Protein AF-0000000084523257 (afdb_homodimer)

Secondary structure (DSSP, 8-state):
--SPPHHHHHHHHTT----EEETTEE-S-TTTSTTTHHHHHHHHHHHHHHHHSHHHHEEE-TTT--EEEGGG----SHHHHHHHHHHHHHHHHHTTT--TT-HHHHHHHHHHHHHTHHHHHTTT-HHHHHHHHHHHHHHHHTT--EEEE-B---S-TTS-GGGGGGGTSB-EEEEE-SSEEEEEEEEEEEETGGG-SEEEE--SS---TT-GGG-EEEEEETT-TTEEEEE---SSTT--TTT-TTTTT----EEEEEEEEEEEEGGGEEEES-HHHHHHHHHHS-HHHHHHHHHHHHHHHHHHHHHHHHHHHHHHHTGGGSHHHHHHHHHHHHHHHHHHHHHHHHHHT-EESTTSS-EE---HHHHHHHHHHHHHHHHHHHHHHHHHGGGGTS---HHHHTSTTHHHHHHHT-BTTB-HHHHHHHHHHHHHHHTSHHHHHHHHHHHTTTS-HHHHHHHHHHHS--HHHHHHHHTTSSSS-PPP----/--SPPHHHHHHHHTT----EEETTEEES-TTTSTTTHHHHHHHHHHHHHHHHSHHHHEEE-TTT--EEEGGG----SHHHHHHHHHHHHHHHHHTTT--TT-HHHHHHHHHHHHHTHHHHHTTT-HHHHHHHHHHHHHHHHTT--EEEE-B---S-TTS-GGGGGGGTSB-EEEEE-SSEEEEEEEEEEEETGGG-SEEEE--SS---TT-GGG-EEEEEETT-TTEEEEE---SSTT--TTT-TTTTT----EEEEEEEEEEEEGGGEEEES-HHHHHHHHHHS-HHHHHHHHHHHHHHHHHHHHHHHHHHHHHHHTGGGSHHHHHHHHHHHHHHHHHHHHHHHHHHT-EESTTSS-EE---HHHHHHHHHHHHHHHHHHHHHHHHHGGGGTS---HHHHTSTTHHHHHHHT-BTTB-HHHHHHHHHHHHHHHTSHHHHHHHHHHHTTTS-HHHHHHHHHHHS--HHHHHHHHTTSSSS-PPP----

Solvent-accessible surface area (backbone atoms only — not comparable to full-atom values): 48463 Å² total; per-residue (Å²): 111,21,52,51,44,23,67,56,49,51,58,61,56,44,61,61,66,43,47,40,29,45,91,91,34,78,52,72,35,51,62,69,36,64,55,33,21,38,28,42,53,46,55,19,46,55,35,36,46,39,70,74,39,40,86,55,28,32,43,68,36,88,86,77,65,39,41,26,52,31,38,42,52,62,31,64,38,58,65,44,49,50,45,32,49,54,32,49,41,52,57,20,51,76,53,40,31,63,57,84,60,46,55,53,50,51,31,36,40,40,18,29,48,42,67,40,27,69,65,48,25,49,96,82,27,48,65,17,20,50,25,40,40,52,46,42,48,51,36,39,55,56,51,57,34,49,22,46,37,51,40,58,64,82,83,52,86,88,50,57,68,66,59,31,79,79,39,56,45,39,50,27,57,75,49,67,60,99,58,24,38,24,29,33,22,26,34,29,54,20,49,29,47,88,73,29,50,28,40,34,36,47,78,64,66,78,59,61,76,85,49,25,54,54,28,53,22,35,50,46,56,47,46,42,71,44,43,38,32,46,42,57,85,62,57,14,50,93,45,46,58,66,59,21,42,49,29,25,31,51,50,54,54,43,20,36,38,37,34,52,68,22,71,42,46,53,70,38,31,36,42,77,42,44,25,66,54,45,39,44,55,70,73,69,42,58,33,61,36,51,46,44,50,51,51,50,46,20,48,30,32,29,34,35,29,48,38,21,47,43,49,51,55,26,52,36,67,56,50,56,77,40,64,74,49,22,27,51,49,8,51,34,46,31,55,27,38,50,43,49,14,19,53,46,29,13,50,72,50,33,44,63,49,87,78,68,56,36,39,42,50,31,45,66,33,43,51,32,45,52,27,44,43,33,54,50,55,55,48,45,43,50,46,41,49,67,70,50,48,70,59,52,74,72,58,77,48,67,65,44,62,73,36,94,53,26,66,56,43,51,64,72,43,44,44,81,79,38,52,21,67,61,42,39,39,52,35,27,40,50,31,29,61,59,65,32,67,46,18,51,50,48,51,57,45,45,36,46,55,99,40,41,30,66,61,42,20,21,45,49,41,72,72,48,83,53,63,67,23,38,52,61,44,51,32,65,69,42,85,72,63,57,81,84,72,79,79,128,111,22,53,48,45,22,67,57,48,51,58,62,55,44,62,60,67,43,46,41,30,44,93,92,34,77,51,74,35,52,62,69,37,64,56,34,21,35,27,43,52,45,55,20,47,55,35,38,45,37,70,74,38,40,85,56,27,30,43,68,38,89,86,75,66,39,40,25,52,30,39,44,53,63,32,63,39,59,66,43,50,50,45,32,50,54,32,50,42,52,56,20,51,76,53,40,28,63,56,84,60,48,55,54,48,51,31,36,39,39,19,29,48,42,68,40,28,70,64,46,25,47,96,81,25,48,64,18,22,50,25,40,40,51,45,40,51,51,36,37,56,56,48,56,34,50,22,46,35,52,39,58,64,84,85,52,86,88,48,56,67,67,59,31,77,80,38,56,44,39,50,28,56,77,48,66,59,98,57,24,39,25,28,32,23,26,34,28,56,19,48,28,48,88,72,28,50,28,40,32,34,46,78,64,66,78,58,60,77,86,50,25,52,53,28,53,23,36,50,46,56,48,46,40,70,44,42,36,32,45,41,58,86,62,57,14,50,93,46,47,59,65,60,21,42,49,29,25,31,52,50,54,55,43,21,37,39,36,34,52,68,22,71,42,47,53,72,38,32,34,42,78,41,46,26,67,54,46,41,43,53,71,73,69,41,59,34,62,35,54,47,45,49,52,51,48,46,20,48,30,32,30,34,35,27,51,38,21,46,44,50,51,55,26,52,37,70,56,50,55,76,40,64,73,49,22,27,52,49,7,49,35,46,31,55,27,37,50,42,48,13,20,55,47,30,13,49,72,51,33,44,63,49,88,77,69,56,36,40,43,52,31,44,65,32,42,51,33,44,52,24,43,45,33,52,48,55,54,48,43,45,52,47,40,49,66,71,49,47,70,58,52,74,73,56,76,48,66,67,44,60,74,35,94,52,25,66,56,44,49,65,72,42,44,44,82,78,37,52,19,66,60,43,40,39,53,34,27,41,49,30,29,61,59,63,32,67,46,17,52,51,48,50,57,45,45,35,46,53,98,40,42,32,65,62,42,20,21,45,48,41,72,71,48,84,55,64,66,22,38,51,60,42,50,31,63,68,41,84,73,62,57,81,83,72,79,79,129

Nearest PDB structures (foldseek):
  4oo2-assembly1_B  TM=9.315E-01  e=2.302E-34  Streptomyces globisporus
  6qyh-assembly1_B-2  TM=9.133E-01  e=5.852E-34  Escherichia coli
  6qyh-assembly1_A-2  TM=9.090E-01  e=9.539E-34  Escherichia coli
  7dbw-assembly1_C  TM=9.038E-01  e=1.391E-30  Rhodococcus opacus RKJ300 = JCM 13270
  6vjr-assembly1_D  TM=8.902E-01  e=3.141E-28  Nitrosopumilus maritimus SCM1

Sequence (976 aa):
MAIRTGKQFLEDLKKDGREIWLDGELVKDVTTHPAFKGAAEQVAKLFDLQHEFPEIMTTTSSETGERFGITHLIPRSKEDIKRIRKAMKIWAEASVGLMGRSPDYMNVTFACFAGHADVWARRGNEQGAQNLINYQKYVRDNDLIMTHSIINPQVDRSVSEAEQGGGEISLHKVGETEDSIIVRGARMLATLTPFADELTVYPGSDIRLQDKKYAICFAVPMNTPGLKFICRDSYSKDRNNFDYPLSSRFDEMDAVVIFDDVHVPKDRVFMDGDTIGYSEVIGEGYWRNYIILQAMNRALTKLEFAFGLGHMIADTTGVNTFDHVQEKLGEIWNMMEMTRAGVIAAEEGAFEVGGKGVWAPNDQPLLALRGLMPKWIPRATELLKIIGGGGFMLTPTSKDLDGPLSAEIAKYYQARNADAEKRIRLFRLGWDFIGSDLAGRGDLYERFYLSDSFRMTALNYKVADKTHPEMLVKQFLQEPVKQLQPTKMAIRTGKQFLEDLKKDGREIWLDGELVKDVTTHPAFKGAAEQVAKLFDLQHEFPEIMTTTSSETGERFGITHLIPRSKEDIKRIRKAMKIWAEASVGLMGRSPDYMNVTFACFAGHADVWARRGNEQGAQNLINYQKYVRDNDLIMTHSIINPQVDRSVSEAEQGGGEISLHKVGETEDSIIVRGARMLATLTPFADELTVYPGSDIRLQDKKYAICFAVPMNTPGLKFICRDSYSKDRNNFDYPLSSRFDEMDAVVIFDDVHVPKDRVFMDGDTIGYSEVIGEGYWRNYIILQAMNRALTKLEFAFGLGHMIADTTGVNTFDHVQEKLGEIWNMMEMTRAGVIAAEEGAFEVGGKGVWAPNDQPLLALRGLMPKWIPRATELLKIIGGGGFMLTPTSKDLDGPLSAEIAKYYQARNADAEKRIRLFRLGWDFIGSDLAGRGDLYERFYLSDSFRMTALNYKVADKTHPEMLVKQFLQEPVKQLQPTK

pLDDT: mean 93.08, std 7.1, range [48.66, 98.75]

Structure (mmCIF, N/CA/C/O backbone):
data_AF-0000000084523257-model_v1
#
loop_
_entity.id
_entity.type
_entity.pdbx_description
1 polymer '4-hydroxyphenylacetate 3-monooxygenase'
#
loop_
_atom_site.group_PDB
_atom_site.id
_atom_site.type_symbol
_atom_site.label_atom_id
_atom_site.label_alt_id
_atom_site.label_comp_id
_atom_site.label_asym_id
_atom_site.label_entity_id
_atom_site.label_seq_id
_atom_site.pdbx_PDB_ins_code
_atom_site.Cartn_x
_atom_site.Cartn_y
_atom_site.Cartn_z
_atom_site.occupancy
_atom_site.B_iso_or_equiv
_atom_site.auth_seq_id
_atom_site.auth_comp_id
_atom_site.auth_asym_id
_atom_site.auth_atom_id
_atom_site.pdbx_PDB_model_num
ATOM 1 N N . MET A 1 1 ? 10.734 -38.875 6.27 1 67.56 1 MET A N 1
ATOM 2 C CA . MET A 1 1 ? 10.312 -37.5 6.047 1 67.56 1 MET A CA 1
ATOM 3 C C . MET A 1 1 ? 9.344 -37.406 4.871 1 67.56 1 MET A C 1
ATOM 5 O O . MET A 1 1 ? 9.523 -38.094 3.861 1 67.56 1 MET A O 1
ATOM 9 N N . ALA A 1 2 ? 8.281 -36.688 5.164 1 87.5 2 ALA A N 1
ATOM 10 C CA . ALA A 1 2 ? 7.234 -36.594 4.152 1 87.5 2 ALA A CA 1
ATOM 11 C C . ALA A 1 2 ? 7.676 -35.688 2.998 1 87.5 2 ALA A C 1
ATOM 13 O O . ALA A 1 2 ? 7.133 -35.781 1.895 1 87.5 2 ALA A O 1
ATOM 14 N N . ILE A 1 3 ? 8.828 -34.969 3.207 1 94.88 3 ILE A N 1
ATOM 15 C CA . ILE A 1 3 ? 9.234 -34.062 2.137 1 94.88 3 ILE A CA 1
ATOM 16 C C . ILE A 1 3 ? 10.172 -34.781 1.175 1 94.88 3 ILE A C 1
ATOM 18 O O . ILE A 1 3 ? 11 -35.594 1.6 1 94.88 3 ILE A O 1
ATOM 22 N N . ARG A 1 4 ? 10.117 -34.469 -0.047 1 96.19 4 ARG A N 1
ATOM 23 C CA . ARG A 1 4 ? 10.945 -35.062 -1.104 1 96.19 4 ARG A CA 1
ATOM 24 C C . ARG A 1 4 ? 12.156 -34.188 -1.391 1 96.19 4 ARG A C 1
ATOM 26 O O . ARG A 1 4 ? 12.125 -32.969 -1.146 1 96.19 4 ARG A O 1
ATOM 33 N N . THR A 1 5 ? 13.211 -34.812 -1.892 1 97.19 5 THR A N 1
ATOM 34 C CA . THR A 1 5 ? 14.336 -34.094 -2.445 1 97.19 5 THR A CA 1
ATOM 35 C C . THR A 1 5 ? 14.117 -33.781 -3.926 1 97.19 5 THR A C 1
ATOM 37 O O . THR A 1 5 ? 13.258 -34.406 -4.562 1 97.19 5 THR A O 1
ATOM 40 N N . GLY A 1 6 ? 14.922 -32.875 -4.414 1 97.44 6 GLY A N 1
ATOM 41 C CA . GLY A 1 6 ? 14.883 -32.625 -5.844 1 97.44 6 GLY A CA 1
ATOM 42 C C . GLY A 1 6 ? 15.188 -33.844 -6.691 1 97.44 6 GLY A C 1
ATOM 43 O O . GLY A 1 6 ? 14.555 -34.062 -7.723 1 97.44 6 GLY A O 1
ATOM 44 N N . LYS A 1 7 ? 16.109 -34.625 -6.219 1 97.69 7 LYS A N 1
ATOM 45 C CA . LYS A 1 7 ? 16.469 -35.844 -6.926 1 97.69 7 LYS A CA 1
ATOM 46 C C . LYS A 1 7 ? 15.297 -36.812 -6.977 1 97.69 7 LYS A C 1
ATOM 48 O O . LYS A 1 7 ? 15.008 -37.406 -8.023 1 97.69 7 LYS A O 1
ATOM 53 N N . GLN A 1 8 ? 14.648 -37 -5.871 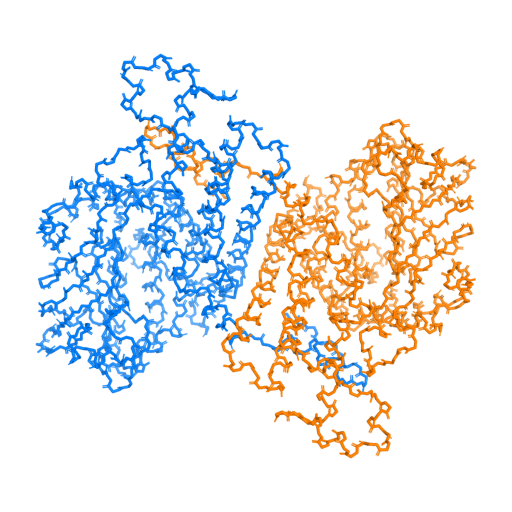1 97.44 8 GLN A N 1
ATOM 54 C CA . GLN A 1 8 ? 13.484 -37.875 -5.812 1 97.44 8 GLN A CA 1
ATOM 55 C C . GLN A 1 8 ? 12.375 -37.375 -6.734 1 97.44 8 GLN A C 1
ATOM 57 O O . GLN A 1 8 ? 11.734 -38.156 -7.43 1 97.44 8 GLN A O 1
ATOM 62 N N . PHE A 1 9 ? 12.18 -36.125 -6.762 1 97.44 9 PHE A N 1
ATOM 63 C CA . PHE A 1 9 ? 11.18 -35.5 -7.625 1 97.44 9 PHE A CA 1
ATOM 64 C C . PHE A 1 9 ? 11.469 -35.812 -9.086 1 97.44 9 PHE A C 1
ATOM 66 O O . PHE A 1 9 ? 10.586 -36.281 -9.82 1 97.44 9 PHE A O 1
ATOM 73 N N . LEU A 1 10 ? 12.703 -35.562 -9.508 1 97.75 10 LEU A N 1
ATOM 74 C CA . LEU A 1 10 ? 13.07 -35.781 -10.906 1 97.75 10 LEU A CA 1
ATOM 75 C C . LEU A 1 10 ? 12.961 -37.25 -11.273 1 97.75 10 LEU A C 1
ATOM 77 O O . LEU A 1 10 ? 12.555 -37.594 -12.391 1 97.75 10 LEU A O 1
ATOM 81 N N . GLU A 1 11 ? 13.305 -38.125 -10.336 1 97.06 11 GLU A N 1
ATOM 82 C CA . GLU A 1 11 ? 13.195 -39.531 -10.586 1 97.06 11 GLU A CA 1
ATOM 83 C C . GLU A 1 11 ? 11.742 -39.969 -10.789 1 97.06 11 GLU A C 1
ATOM 85 O O . GLU A 1 11 ? 11.445 -40.781 -11.656 1 97.06 11 GLU A O 1
ATOM 90 N N . ASP A 1 12 ? 10.93 -39.375 -10 1 95.25 12 ASP A N 1
ATOM 91 C CA . ASP A 1 12 ? 9.508 -39.688 -10.094 1 95.25 12 ASP A CA 1
ATOM 92 C C . ASP A 1 12 ? 8.914 -39.156 -11.398 1 95.25 12 ASP A C 1
ATOM 94 O O . ASP A 1 12 ? 7.961 -39.75 -11.93 1 95.25 12 ASP A O 1
ATOM 98 N N . LEU A 1 13 ? 9.43 -38.094 -11.898 1 95.19 13 LEU A N 1
ATOM 99 C CA . LEU A 1 13 ? 8.93 -37.438 -13.102 1 95.19 13 LEU A CA 1
ATOM 100 C C . LEU A 1 13 ? 9.406 -38.156 -14.359 1 95.19 13 LEU A C 1
ATOM 102 O O . LEU A 1 13 ? 8.805 -38.031 -15.422 1 95.19 13 LEU A O 1
ATOM 106 N N . LYS A 1 14 ? 10.422 -38.906 -14.156 1 93.25 14 LYS A N 1
ATOM 107 C CA . LYS A 1 14 ? 11.094 -39.531 -15.297 1 93.25 14 LYS A CA 1
ATOM 108 C C . LYS A 1 14 ? 10.234 -40.625 -15.906 1 93.25 14 LYS A C 1
ATOM 110 O O . LYS A 1 14 ? 9.875 -41.594 -15.227 1 93.25 14 LYS A O 1
ATOM 115 N N . LYS A 1 15 ? 9.859 -40.5 -17.062 1 86.81 15 LYS A N 1
ATOM 116 C CA . LYS A 1 15 ? 9.188 -41.5 -17.906 1 86.81 15 LYS A CA 1
ATOM 117 C C . LYS A 1 15 ? 8.016 -42.156 -17.156 1 86.81 15 LYS A C 1
ATOM 119 O O . LYS A 1 15 ? 7.914 -43.375 -17.094 1 86.81 15 LYS A O 1
ATOM 124 N N . ASP A 1 16 ? 7.223 -41.312 -16.578 1 89.81 16 ASP A N 1
ATOM 125 C CA . ASP A 1 16 ? 6.125 -41.875 -15.781 1 89.81 16 ASP A CA 1
ATOM 126 C C . ASP A 1 16 ? 4.906 -42.156 -16.641 1 89.81 16 ASP A C 1
ATOM 128 O O . ASP A 1 16 ? 3.855 -42.562 -16.141 1 89.81 16 ASP A O 1
ATOM 132 N N . GLY A 1 17 ? 5.012 -41.938 -17.953 1 92.62 17 GLY A N 1
ATOM 133 C CA . GLY A 1 17 ? 3.971 -42.312 -18.891 1 92.62 17 GLY A CA 1
ATOM 134 C C . GLY A 1 17 ? 2.969 -41.219 -19.172 1 92.62 17 GLY A C 1
ATOM 135 O O . GLY A 1 17 ? 1.991 -41.438 -19.891 1 92.62 17 GLY A O 1
ATOM 136 N N . ARG A 1 18 ? 3.178 -40 -18.672 1 95.38 18 ARG A N 1
ATOM 137 C CA . ARG A 1 18 ? 2.295 -38.906 -18.984 1 95.38 18 ARG A CA 1
ATOM 138 C C . ARG A 1 18 ? 2.326 -38.562 -20.469 1 95.38 18 ARG A C 1
ATOM 140 O O . ARG A 1 18 ? 3.332 -38.812 -21.141 1 95.38 18 ARG A O 1
ATOM 147 N N . GLU A 1 19 ? 1.226 -38.094 -20.969 1 96.56 19 GLU A N 1
ATOM 148 C CA . GLU A 1 19 ? 1.133 -37.75 -22.391 1 96.56 19 GLU A CA 1
ATOM 149 C C . GLU A 1 19 ? 1.243 -36.25 -22.594 1 96.56 19 GLU A C 1
ATOM 151 O O . GLU A 1 19 ? 0.23 -35.531 -22.656 1 96.56 19 GLU A O 1
ATOM 156 N N . ILE A 1 20 ? 2.449 -35.781 -22.812 1 96.75 20 ILE A N 1
ATOM 157 C CA . ILE A 1 20 ? 2.762 -34.375 -23.062 1 96.75 20 ILE A CA 1
ATOM 158 C C . ILE A 1 20 ? 3.113 -34.188 -24.531 1 96.75 20 ILE A C 1
ATOM 160 O O . ILE A 1 20 ? 4.027 -34.812 -25.047 1 96.75 20 ILE A O 1
ATOM 164 N N . TRP A 1 21 ? 2.385 -33.281 -25.188 1 96.75 21 TRP A N 1
ATOM 165 C CA . TRP A 1 21 ? 2.605 -33 -26.609 1 96.75 21 TRP A CA 1
ATOM 166 C C . TRP A 1 21 ? 3.209 -31.609 -26.797 1 96.75 21 TRP A C 1
ATOM 168 O O . TRP A 1 21 ? 2.723 -30.641 -26.219 1 96.75 21 TRP A O 1
ATOM 178 N N . LEU A 1 22 ? 4.285 -31.578 -27.484 1 96 22 LEU A N 1
ATOM 179 C CA . LEU A 1 22 ? 4.961 -30.328 -27.875 1 96 22 LEU A CA 1
ATOM 180 C C . LEU A 1 22 ? 5.395 -30.375 -29.328 1 96 22 LEU A C 1
ATOM 182 O O . LEU A 1 22 ? 6.023 -31.344 -29.766 1 96 22 LEU A O 1
ATOM 186 N N . ASP A 1 23 ? 5.012 -29.375 -30.047 1 93.69 23 ASP A N 1
ATOM 187 C CA . ASP A 1 23 ? 5.387 -29.266 -31.453 1 93.69 23 ASP A CA 1
ATOM 188 C C . ASP A 1 23 ? 4.945 -30.5 -32.219 1 93.69 23 ASP A C 1
ATOM 190 O O . ASP A 1 23 ? 5.707 -31.031 -33.031 1 93.69 23 ASP A O 1
ATOM 194 N N . GLY A 1 24 ? 3.83 -30.984 -31.891 1 94.38 24 GLY A N 1
ATOM 195 C CA . GLY A 1 24 ? 3.254 -32.094 -32.625 1 94.38 24 GLY A CA 1
ATOM 196 C C . GLY A 1 24 ? 3.875 -33.438 -32.25 1 94.38 24 GLY A C 1
ATOM 197 O O . GLY A 1 24 ? 3.564 -34.469 -32.875 1 94.38 24 GLY A O 1
ATOM 198 N N . GLU A 1 25 ? 4.668 -33.438 -31.281 1 96.56 25 GLU A N 1
ATOM 199 C CA . GLU A 1 25 ? 5.348 -34.688 -30.891 1 96.56 25 GLU A CA 1
ATOM 200 C C . GLU A 1 25 ? 5.098 -35 -29.422 1 96.56 25 GLU A C 1
ATOM 202 O O . GLU A 1 25 ? 5.016 -34.094 -28.578 1 96.56 25 GLU A O 1
ATOM 207 N N . LEU A 1 26 ? 4.98 -36.281 -29.188 1 96.62 26 LEU A N 1
ATOM 208 C CA . LEU A 1 26 ? 4.875 -36.75 -27.812 1 96.62 26 LEU A CA 1
ATOM 209 C C . LEU A 1 26 ? 6.227 -36.688 -27.094 1 96.62 26 LEU A C 1
ATOM 211 O O . LEU A 1 26 ? 7.223 -37.219 -27.609 1 96.62 26 LEU A O 1
ATOM 215 N N . VAL A 1 27 ? 6.293 -36.094 -25.984 1 95.75 27 VAL A N 1
ATOM 216 C CA . VAL A 1 27 ? 7.527 -35.938 -25.219 1 95.75 27 VAL A CA 1
ATOM 217 C C . VAL A 1 27 ? 7.766 -37.219 -24.391 1 95.75 27 VAL A C 1
ATOM 219 O O . VAL A 1 27 ? 6.922 -37.594 -23.594 1 95.75 27 VAL A O 1
ATOM 222 N N . LYS A 1 28 ? 8.844 -37.781 -24.531 1 92.81 28 LYS A N 1
ATOM 223 C CA . LYS A 1 28 ? 9.141 -39.062 -23.875 1 92.81 28 LYS A CA 1
ATOM 224 C C . LYS A 1 28 ? 9.562 -38.844 -22.422 1 92.81 28 LYS A C 1
ATOM 226 O O . LYS A 1 28 ? 9.203 -39.625 -21.562 1 92.81 28 LYS A O 1
ATOM 231 N N . ASP A 1 29 ? 10.359 -37.844 -22.234 1 95.81 29 ASP A N 1
ATOM 232 C CA . ASP A 1 29 ? 10.898 -37.562 -20.906 1 95.81 29 ASP A CA 1
ATOM 233 C C . ASP A 1 29 ? 11.047 -36.062 -20.672 1 95.81 29 ASP A C 1
ATOM 235 O O . ASP A 1 29 ? 11.953 -35.438 -21.219 1 95.81 29 ASP A O 1
ATOM 239 N N . VAL A 1 30 ? 10.25 -35.594 -19.766 1 95.44 30 VAL A N 1
ATOM 240 C CA . VAL A 1 30 ? 10.203 -34.156 -19.547 1 95.44 30 VAL A CA 1
ATOM 241 C C . VAL A 1 30 ? 11.461 -33.719 -18.797 1 95.44 30 VAL A C 1
ATOM 243 O O . VAL A 1 30 ? 11.844 -32.531 -18.859 1 95.44 30 VAL A O 1
ATOM 246 N N . THR A 1 31 ? 12.227 -34.594 -18.109 1 96.38 31 THR A N 1
ATOM 247 C CA . THR A 1 31 ? 13.375 -34.219 -17.281 1 96.38 31 THR A CA 1
ATOM 248 C C . THR A 1 31 ? 14.609 -34 -18.141 1 96.38 31 THR A C 1
ATOM 250 O O . THR A 1 31 ? 15.57 -33.375 -17.703 1 96.38 31 THR A O 1
ATOM 253 N N . THR A 1 32 ? 14.602 -34.5 -19.391 1 94.44 32 THR A N 1
ATOM 254 C CA . THR A 1 32 ? 15.789 -34.375 -20.219 1 94.44 32 THR A CA 1
ATOM 255 C C . THR A 1 32 ? 15.484 -33.562 -21.484 1 94.44 32 THR A C 1
ATOM 257 O O . THR A 1 32 ? 16.391 -33.062 -22.141 1 94.44 32 THR A O 1
ATOM 260 N N . HIS A 1 33 ? 14.219 -33.531 -21.859 1 94.75 33 HIS A N 1
ATOM 261 C CA . HIS A 1 33 ? 13.867 -32.781 -23.062 1 94.75 33 HIS A CA 1
ATOM 262 C C . HIS A 1 33 ? 14.312 -31.312 -22.953 1 94.75 33 HIS A C 1
ATOM 264 O O . HIS A 1 33 ? 14.062 -30.656 -21.938 1 94.75 33 HIS A O 1
ATOM 270 N N . PRO A 1 34 ? 14.906 -30.703 -23.938 1 93.56 34 PRO A N 1
ATOM 271 C CA . PRO A 1 34 ? 15.484 -29.359 -23.859 1 93.56 34 PRO A CA 1
ATOM 272 C C . PRO A 1 34 ? 14.438 -28.281 -23.578 1 93.56 34 PRO A C 1
ATOM 274 O O . PRO A 1 34 ? 14.758 -27.266 -22.953 1 93.56 34 PRO A O 1
ATOM 277 N N . ALA A 1 35 ? 13.234 -28.516 -23.953 1 94.69 35 ALA A N 1
ATOM 278 C CA . ALA A 1 35 ? 12.164 -27.531 -23.766 1 94.69 35 ALA A CA 1
ATOM 279 C C . ALA A 1 35 ? 11.727 -27.484 -22.297 1 94.69 35 ALA A C 1
ATOM 281 O O . ALA A 1 35 ? 11.094 -26.516 -21.875 1 94.69 35 ALA A O 1
ATOM 282 N N . PHE A 1 36 ? 12.078 -28.578 -21.516 1 95.88 36 PHE A N 1
ATOM 283 C CA . PHE A 1 36 ? 11.469 -28.703 -20.188 1 95.88 36 PHE A CA 1
ATOM 284 C C . PHE A 1 36 ? 12.539 -28.844 -19.125 1 95.88 36 PHE A C 1
ATOM 286 O O . PHE A 1 36 ? 12.281 -28.594 -17.938 1 95.88 36 PHE A O 1
ATOM 293 N N . LYS A 1 37 ? 13.727 -29.281 -19.516 1 95.31 37 LYS A N 1
ATOM 294 C CA . LYS A 1 37 ? 14.75 -29.703 -18.578 1 95.31 37 LYS A CA 1
ATOM 295 C C . LYS A 1 37 ? 15.062 -28.578 -17.578 1 95.31 37 LYS A C 1
ATOM 297 O O . LYS A 1 37 ? 15.18 -28.828 -16.375 1 95.31 37 LYS A O 1
ATOM 302 N N . GLY A 1 38 ? 15.281 -27.328 -18.031 1 94.25 38 GLY A N 1
ATOM 303 C CA . GLY A 1 38 ? 15.594 -26.219 -17.156 1 94.25 38 GLY A CA 1
ATOM 304 C C . GLY A 1 38 ? 14.555 -25.984 -16.078 1 94.25 38 GLY A C 1
ATOM 305 O O . GLY A 1 38 ? 14.891 -25.859 -14.891 1 94.25 38 GLY A O 1
ATOM 306 N N . ALA A 1 39 ? 13.297 -25.969 -16.469 1 95.88 39 ALA A N 1
ATOM 307 C CA . ALA A 1 39 ? 12.203 -25.766 -15.516 1 95.88 39 ALA A CA 1
ATOM 308 C C . ALA A 1 39 ? 12.078 -26.938 -14.562 1 95.88 39 ALA A C 1
ATOM 310 O O . ALA A 1 39 ? 11.805 -26.766 -13.375 1 95.88 39 ALA A O 1
ATOM 311 N N . ALA A 1 40 ? 12.258 -28.156 -15.094 1 96.69 40 ALA A N 1
ATOM 312 C CA . ALA A 1 40 ? 12.219 -29.344 -14.242 1 96.69 40 ALA A CA 1
ATOM 313 C C . ALA A 1 40 ? 13.266 -29.266 -13.133 1 96.69 40 ALA A C 1
ATOM 315 O O . ALA A 1 40 ? 12.977 -29.562 -11.977 1 96.69 40 ALA A O 1
ATOM 316 N N . GLU A 1 41 ? 14.43 -28.859 -13.508 1 95.5 41 GLU A N 1
ATOM 317 C CA . GLU A 1 41 ? 15.523 -28.734 -12.547 1 95.5 41 GLU A CA 1
ATOM 318 C C . GLU A 1 41 ? 15.211 -27.656 -11.508 1 95.5 41 GLU A C 1
ATOM 320 O O . GLU A 1 41 ? 15.578 -27.781 -10.344 1 95.5 41 GLU A O 1
ATOM 325 N N . GLN A 1 42 ? 14.594 -26.625 -11.953 1 95.06 42 GLN A N 1
ATOM 326 C CA . GLN A 1 42 ? 14.258 -25.547 -11.023 1 95.06 42 GLN A CA 1
ATOM 327 C C . GLN A 1 42 ? 13.18 -25.984 -10.039 1 95.06 42 GLN A C 1
ATOM 329 O O . GLN A 1 42 ? 13.219 -25.609 -8.859 1 95.06 42 GLN A O 1
ATOM 334 N N . VAL A 1 43 ? 12.195 -26.703 -10.492 1 97.12 43 VAL A N 1
ATOM 335 C CA . VAL A 1 43 ? 11.195 -27.234 -9.578 1 97.12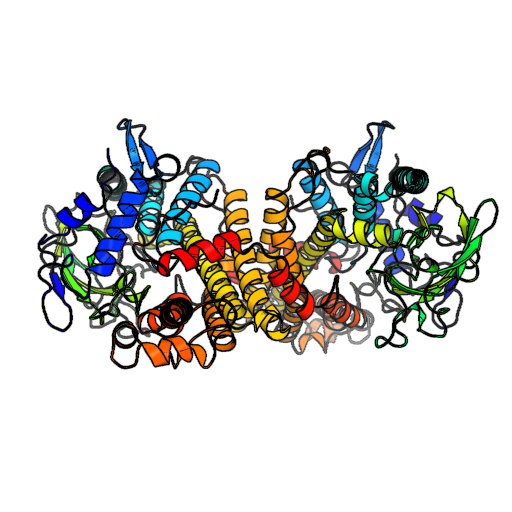 43 VAL A CA 1
ATOM 336 C C . VAL A 1 43 ? 11.867 -28.172 -8.57 1 97.12 43 VAL A C 1
ATOM 338 O O . VAL A 1 43 ? 11.547 -28.141 -7.379 1 97.12 43 VAL A O 1
ATOM 341 N N . ALA A 1 44 ? 12.797 -28.969 -9.062 1 97.31 44 ALA A N 1
ATOM 342 C CA . ALA A 1 44 ? 13.562 -29.828 -8.18 1 97.31 44 ALA A CA 1
ATOM 343 C C . ALA A 1 44 ? 14.258 -29.031 -7.086 1 97.31 44 ALA A C 1
ATOM 345 O O . ALA A 1 44 ? 14.289 -29.438 -5.922 1 97.31 44 ALA A O 1
ATOM 346 N N . LYS A 1 45 ? 14.805 -27.906 -7.465 1 95.44 45 LYS A N 1
ATOM 347 C CA . LYS A 1 45 ? 15.492 -27.047 -6.508 1 95.44 45 LYS A CA 1
ATOM 348 C C . LYS A 1 45 ? 14.531 -26.562 -5.43 1 95.44 45 LYS A C 1
ATOM 350 O O . LYS A 1 45 ? 14.922 -26.391 -4.27 1 95.44 45 LYS A O 1
ATOM 355 N N . LEU A 1 46 ? 13.312 -26.266 -5.766 1 96.44 46 LEU A N 1
ATOM 356 C CA . LEU A 1 46 ? 12.328 -25.844 -4.773 1 96.44 46 LEU A CA 1
ATOM 357 C C . LEU A 1 46 ? 12.164 -26.906 -3.688 1 96.44 46 LEU A C 1
ATOM 359 O O . LEU A 1 46 ? 12.062 -26.578 -2.504 1 96.44 46 LEU A O 1
ATOM 363 N N . PHE A 1 47 ? 12.125 -28.141 -4.074 1 97.19 47 PHE A N 1
ATOM 364 C CA . PHE A 1 47 ? 12.031 -29.219 -3.094 1 97.19 47 PHE A CA 1
ATOM 365 C C . PHE A 1 47 ? 13.266 -29.25 -2.203 1 97.19 47 PHE A C 1
ATOM 367 O O . PHE A 1 47 ? 13.164 -29.453 -0.991 1 97.19 47 PHE A O 1
ATOM 374 N N . ASP A 1 48 ? 14.438 -29.031 -2.811 1 96.75 48 ASP A N 1
ATOM 375 C CA . ASP A 1 48 ? 15.68 -29.047 -2.047 1 96.75 48 ASP A CA 1
ATOM 376 C C . ASP A 1 48 ? 15.695 -27.938 -1.007 1 96.75 48 ASP A C 1
ATOM 378 O O . ASP A 1 48 ? 16.281 -28.094 0.07 1 96.75 48 ASP A O 1
ATOM 382 N N . LEU A 1 49 ? 15.062 -26.828 -1.276 1 96 49 LEU A N 1
ATOM 383 C CA . LEU A 1 49 ? 15.031 -25.688 -0.359 1 96 49 LEU A CA 1
ATOM 384 C C . LEU A 1 49 ? 14.328 -26.062 0.94 1 96 49 LEU A C 1
ATOM 386 O O . LEU A 1 49 ? 14.633 -25.516 1.999 1 96 49 LEU A O 1
ATOM 390 N N . GLN A 1 50 ? 13.398 -27.031 0.898 1 96.75 50 GLN A N 1
ATOM 391 C CA . GLN A 1 50 ? 12.758 -27.5 2.121 1 96.75 50 GLN A CA 1
ATOM 392 C C . GLN A 1 50 ? 13.766 -28.156 3.055 1 96.75 50 GLN A C 1
ATOM 394 O O . GLN A 1 50 ? 13.625 -28.094 4.277 1 96.75 50 GLN A O 1
ATOM 399 N N . HIS A 1 51 ? 14.773 -28.781 2.461 1 96.06 51 HIS A N 1
ATOM 400 C CA . HIS A 1 51 ? 15.82 -29.438 3.236 1 96.06 51 HIS A CA 1
ATOM 401 C C . HIS A 1 51 ? 16.891 -28.438 3.668 1 96.06 51 HIS A C 1
ATOM 403 O O . HIS A 1 51 ? 17.531 -28.609 4.707 1 96.06 51 HIS A O 1
ATOM 409 N N . GLU A 1 52 ? 17.078 -27.438 2.875 1 94.75 52 GLU A N 1
ATOM 410 C CA . GLU A 1 52 ? 18.078 -26.406 3.195 1 94.75 52 GLU A CA 1
ATOM 411 C C . GLU A 1 52 ? 17.594 -25.516 4.328 1 94.75 52 GLU A C 1
ATOM 413 O O . GLU A 1 52 ? 18.391 -25.047 5.148 1 94.75 52 GLU A O 1
ATOM 418 N N . PHE A 1 53 ? 16.297 -25.203 4.328 1 95.44 53 PHE A N 1
ATOM 419 C CA . PHE A 1 53 ? 15.734 -24.328 5.348 1 95.44 53 PHE A CA 1
ATOM 420 C C . PHE A 1 53 ? 14.562 -25 6.051 1 95.44 53 PHE A C 1
ATOM 422 O O . PHE A 1 53 ? 13.477 -24.438 6.145 1 95.44 53 PHE A O 1
ATOM 429 N N . PRO A 1 54 ? 14.797 -26.094 6.684 1 95.62 54 PRO A N 1
ATOM 430 C CA . PRO A 1 54 ? 13.695 -26.875 7.25 1 95.62 54 PRO A CA 1
ATOM 431 C C . PRO A 1 54 ? 12.945 -26.125 8.352 1 95.62 54 PRO A C 1
ATOM 433 O O . PRO A 1 54 ? 11.75 -26.344 8.547 1 95.62 54 PRO A O 1
ATOM 436 N N . GLU A 1 55 ? 13.602 -25.172 9.055 1 95.88 55 GLU A N 1
ATOM 437 C CA . GLU A 1 55 ? 12.969 -24.438 10.148 1 95.88 55 GLU A CA 1
ATOM 438 C C . GLU A 1 55 ? 11.906 -23.484 9.633 1 95.88 55 GLU A C 1
ATOM 440 O O . GLU A 1 55 ? 10.953 -23.156 10.344 1 95.88 55 GLU A O 1
ATOM 445 N N . ILE A 1 56 ? 12.07 -23.078 8.43 1 96.81 56 ILE A N 1
ATOM 446 C CA . ILE A 1 56 ? 11.141 -22.109 7.844 1 96.81 56 ILE A CA 1
ATOM 447 C C . ILE A 1 56 ? 10.148 -22.844 6.941 1 96.81 56 ILE A C 1
ATOM 449 O O . ILE A 1 56 ? 8.953 -22.531 6.945 1 96.81 56 ILE A O 1
ATOM 453 N N . MET A 1 57 ? 10.562 -23.906 6.258 1 97.44 57 MET A N 1
ATOM 454 C CA . MET A 1 57 ? 9.797 -24.438 5.133 1 97.44 57 MET A CA 1
ATOM 455 C C . MET A 1 57 ? 8.992 -25.656 5.547 1 97.44 57 MET A C 1
ATOM 457 O O . MET A 1 57 ? 8.156 -26.141 4.789 1 97.44 57 MET A O 1
ATOM 461 N N . THR A 1 58 ? 9.234 -26.125 6.766 1 97.81 58 THR A N 1
ATOM 462 C CA . THR A 1 58 ? 8.547 -27.359 7.164 1 97.81 58 THR A CA 1
ATOM 463 C C . THR A 1 58 ? 7.961 -27.219 8.562 1 97.81 58 THR A C 1
ATOM 465 O O . THR A 1 58 ? 8.203 -26.219 9.25 1 97.81 58 THR A O 1
ATOM 468 N N . THR A 1 59 ? 7.145 -28.109 8.859 1 97.31 59 THR A N 1
ATOM 469 C CA . THR A 1 59 ? 6.602 -28.297 10.195 1 97.31 59 THR A CA 1
ATOM 470 C C . THR A 1 59 ? 6.305 -29.781 10.453 1 97.31 59 THR A C 1
ATOM 472 O O . THR A 1 59 ? 6.48 -30.625 9.57 1 97.31 59 THR A O 1
ATOM 475 N N . THR A 1 60 ? 5.965 -30.094 11.672 1 95.94 60 THR A N 1
ATOM 476 C CA . THR A 1 60 ? 5.797 -31.484 12.062 1 95.94 60 THR A CA 1
ATOM 477 C C . THR A 1 60 ? 4.32 -31.844 12.18 1 95.94 60 THR A C 1
ATOM 479 O O . THR A 1 60 ? 3.547 -31.109 12.797 1 95.94 60 THR A O 1
ATOM 482 N N . SER A 1 61 ? 3.998 -32.938 11.578 1 93.44 61 SER A N 1
ATOM 483 C CA . SER A 1 61 ? 2.629 -33.438 11.664 1 93.44 61 SER A CA 1
ATOM 484 C C . SER A 1 61 ? 2.332 -34 13.055 1 93.44 61 SER A C 1
ATOM 486 O O . SER A 1 61 ? 3.068 -34.844 13.562 1 93.44 61 SER A O 1
ATOM 488 N N . SER A 1 62 ? 1.249 -33.562 13.586 1 88.88 62 SER A N 1
ATOM 489 C CA . SER A 1 62 ? 0.847 -34.125 14.875 1 88.88 62 SER A CA 1
ATOM 490 C C . SER A 1 62 ? 0.337 -35.531 14.742 1 88.88 62 SER A C 1
ATOM 492 O O . SER A 1 62 ? 0.372 -36.312 15.703 1 88.88 62 SER A O 1
ATOM 494 N N . GLU A 1 63 ? -0.081 -35.875 13.609 1 89.44 63 GLU A N 1
ATOM 495 C CA . GLU A 1 63 ? -0.66 -37.188 13.344 1 89.44 63 GLU A CA 1
ATOM 496 C C . GLU A 1 63 ? 0.427 -38.219 13.102 1 89.44 63 GLU A C 1
ATOM 498 O O . GLU A 1 63 ? 0.366 -39.312 13.648 1 89.44 63 GLU A O 1
ATOM 503 N N . THR A 1 64 ? 1.426 -37.844 12.359 1 90.88 64 THR A N 1
ATOM 504 C CA . THR A 1 64 ? 2.404 -38.844 11.922 1 90.88 64 THR A CA 1
ATOM 505 C C . THR A 1 64 ? 3.754 -38.594 12.594 1 90.88 64 THR A C 1
ATOM 507 O O . THR A 1 64 ? 4.621 -39.469 12.586 1 90.88 64 THR A O 1
ATOM 510 N N . GLY A 1 65 ? 3.975 -37.438 13.062 1 92.88 65 GLY A N 1
ATOM 511 C CA . GLY A 1 65 ? 5.266 -37.062 13.617 1 92.88 65 GLY A CA 1
ATOM 512 C C . GLY A 1 65 ? 6.293 -36.719 12.547 1 92.88 65 GLY A C 1
ATOM 513 O O . GLY A 1 65 ? 7.414 -36.312 12.867 1 92.88 65 GLY A O 1
ATOM 514 N N . GLU A 1 66 ? 5.898 -36.844 11.328 1 94.38 66 GLU A N 1
ATOM 515 C CA . GLU A 1 66 ? 6.809 -36.594 10.219 1 94.38 66 GLU A CA 1
ATOM 516 C C . GLU A 1 66 ? 6.793 -35.094 9.828 1 94.38 66 GLU A C 1
ATOM 518 O O . GLU A 1 66 ? 5.789 -34.406 10.016 1 94.38 66 GLU A O 1
ATOM 523 N N . ARG A 1 67 ? 7.926 -34.656 9.227 1 95.62 67 ARG A N 1
ATOM 524 C CA . ARG A 1 67 ? 8.016 -33.281 8.734 1 95.62 67 ARG A CA 1
ATOM 525 C C . ARG A 1 67 ? 7.406 -33.156 7.34 1 95.62 67 ARG A C 1
ATOM 527 O O . ARG A 1 67 ? 7.652 -34.031 6.477 1 95.62 67 ARG A O 1
ATOM 534 N N . PHE A 1 68 ? 6.605 -32.219 7.184 1 97.81 68 PHE A N 1
ATOM 535 C CA . PHE A 1 68 ? 6.027 -31.922 5.879 1 97.81 68 PHE A CA 1
ATOM 536 C C . PHE A 1 68 ? 6.156 -30.438 5.539 1 97.81 68 PHE A C 1
ATOM 538 O O . PHE A 1 68 ? 6.512 -29.641 6.398 1 97.81 68 PHE A O 1
ATOM 545 N N . GLY A 1 69 ? 6 -30.109 4.266 1 98.06 69 GLY A N 1
ATOM 546 C CA . GLY A 1 69 ? 6.078 -28.703 3.859 1 98.06 69 GLY A CA 1
ATOM 547 C C . GLY A 1 69 ? 5.027 -27.828 4.52 1 98.06 69 GLY A C 1
ATOM 548 O O . GLY A 1 69 ? 3.84 -28.156 4.5 1 98.06 69 GLY A O 1
ATOM 549 N N . ILE A 1 70 ? 5.422 -26.766 5.051 1 98.25 70 ILE A N 1
ATOM 550 C CA . ILE A 1 70 ? 4.562 -25.938 5.898 1 98.25 70 ILE A CA 1
ATOM 551 C C . ILE A 1 70 ? 3.438 -25.344 5.062 1 98.25 70 ILE A C 1
ATOM 553 O O . ILE A 1 70 ? 2.406 -24.922 5.598 1 98.25 70 ILE A O 1
ATOM 557 N N . THR A 1 71 ? 3.594 -25.25 3.76 1 97.94 71 THR A N 1
ATOM 558 C CA . THR A 1 71 ? 2.566 -24.656 2.906 1 97.94 71 THR A CA 1
ATOM 559 C C . THR A 1 71 ? 1.348 -25.578 2.822 1 97.94 71 THR A C 1
ATOM 561 O O . THR A 1 71 ? 0.289 -25.172 2.342 1 97.94 71 THR A O 1
ATOM 564 N N . HIS A 1 72 ? 1.449 -26.828 3.387 1 98.06 72 HIS A N 1
ATOM 565 C CA . HIS A 1 72 ? 0.316 -27.75 3.496 1 98.06 72 HIS A CA 1
ATOM 566 C C . HIS A 1 72 ? -0.428 -27.547 4.812 1 98.06 72 HIS A C 1
ATOM 568 O O . HIS A 1 72 ? -1.47 -28.156 5.039 1 98.06 72 HIS A O 1
ATOM 574 N N . LEU A 1 73 ? 0.072 -26.734 5.684 1 97.75 73 LEU A N 1
ATOM 575 C CA . LEU A 1 73 ? -0.475 -26.578 7.027 1 97.75 73 LEU A CA 1
ATOM 576 C C . LEU A 1 73 ? -1.84 -25.891 6.98 1 97.75 73 LEU A C 1
ATOM 578 O O . LEU A 1 73 ? -2.023 -24.906 6.258 1 97.75 73 LEU A O 1
ATOM 582 N N . ILE A 1 74 ? -2.785 -26.469 7.605 1 97 74 ILE A N 1
ATOM 583 C CA . ILE A 1 74 ? -4.031 -25.766 7.891 1 97 74 ILE A CA 1
ATOM 584 C C . ILE A 1 74 ? -3.826 -24.797 9.055 1 97 74 ILE A C 1
ATOM 586 O O . ILE A 1 74 ? -3.639 -25.219 10.195 1 97 74 ILE A O 1
ATOM 590 N N . PRO A 1 75 ? -3.85 -23.531 8.773 1 96.38 75 PRO A N 1
ATOM 591 C CA . PRO A 1 75 ? -3.465 -22.562 9.797 1 96.38 75 PRO A CA 1
ATOM 592 C C . PRO A 1 75 ? -4.473 -22.469 10.938 1 96.38 75 PRO A C 1
ATOM 594 O O . PRO A 1 75 ? -5.684 -22.406 10.695 1 96.38 75 PRO A O 1
ATOM 597 N N . ARG A 1 76 ? -3.982 -22.438 12.125 1 96.69 76 ARG A N 1
ATOM 598 C CA . ARG A 1 76 ? -4.816 -22.375 13.32 1 96.69 76 ARG A CA 1
ATOM 599 C C . ARG A 1 76 ? -4.52 -21.109 14.125 1 96.69 76 ARG A C 1
ATOM 601 O O . ARG A 1 76 ? -5.062 -20.922 15.219 1 96.69 76 ARG A O 1
ATOM 608 N N . SER A 1 77 ? -3.68 -20.281 13.617 1 96.94 77 SER A N 1
ATOM 609 C CA . SER A 1 77 ? -3.314 -19.031 14.273 1 96.94 77 SER A CA 1
ATOM 610 C C . SER A 1 77 ? -2.76 -18.031 13.266 1 96.94 77 SER A C 1
ATOM 612 O O . SER A 1 77 ? -2.443 -18.391 12.133 1 96.94 77 SER A O 1
ATOM 614 N N . LYS A 1 78 ? -2.68 -16.781 13.727 1 96.25 78 LYS A N 1
ATOM 615 C CA . LYS A 1 78 ? -2.016 -15.734 12.945 1 96.25 78 LYS A CA 1
ATOM 616 C C . LYS A 1 78 ? -0.559 -16.094 12.672 1 96.25 78 LYS A C 1
ATOM 618 O O . LYS A 1 78 ? -0.045 -15.844 11.578 1 96.25 78 LYS A O 1
ATOM 623 N N . GLU A 1 79 ? 0.094 -16.656 13.625 1 97.44 79 GLU A N 1
ATOM 624 C CA . GLU A 1 79 ? 1.493 -17.047 13.492 1 97.44 79 GLU A CA 1
ATOM 625 C C . GLU A 1 79 ? 1.665 -18.109 12.406 1 97.44 79 GLU A C 1
ATOM 627 O O . GLU A 1 79 ? 2.66 -18.094 11.68 1 97.44 79 GLU A O 1
ATOM 632 N N . ASP A 1 80 ? 0.749 -19.031 12.281 1 97.69 80 ASP A N 1
ATOM 633 C CA . ASP A 1 80 ? 0.81 -20.031 11.219 1 97.69 80 ASP A CA 1
ATOM 634 C C . ASP A 1 80 ? 0.812 -19.375 9.844 1 97.69 80 ASP A C 1
ATOM 636 O O . ASP A 1 80 ? 1.562 -19.781 8.953 1 97.69 80 ASP A O 1
ATOM 640 N N . ILE A 1 81 ? 0.002 -18.344 9.727 1 97.62 81 ILE A N 1
ATOM 641 C CA . ILE A 1 81 ? -0.102 -17.641 8.453 1 97.62 81 ILE A CA 1
ATOM 642 C C . ILE A 1 81 ? 1.225 -16.953 8.133 1 97.62 81 ILE A C 1
ATOM 644 O O . ILE A 1 81 ? 1.696 -17.016 6.992 1 97.62 81 ILE A O 1
ATOM 648 N N . LYS A 1 82 ? 1.812 -16.359 9.148 1 97.44 82 LYS A N 1
ATOM 649 C CA . LYS A 1 82 ? 3.107 -15.711 8.961 1 97.44 82 LYS A CA 1
ATOM 650 C C . LYS A 1 82 ? 4.172 -16.719 8.547 1 97.44 82 LYS A C 1
ATOM 652 O O . LYS A 1 82 ? 4.996 -16.453 7.676 1 97.44 82 LYS A O 1
ATOM 657 N N . ARG A 1 83 ? 4.176 -17.875 9.195 1 97.69 83 ARG A N 1
ATOM 658 C CA . ARG A 1 83 ? 5.141 -18.922 8.867 1 97.69 83 ARG A CA 1
ATOM 659 C C . ARG A 1 83 ? 4.953 -19.422 7.438 1 97.69 83 ARG A C 1
ATOM 661 O O . ARG A 1 83 ? 5.93 -19.625 6.711 1 97.69 83 ARG A O 1
ATOM 668 N N . ILE A 1 84 ? 3.727 -19.625 7.031 1 98.06 84 ILE A N 1
ATOM 669 C CA . ILE A 1 84 ? 3.422 -20.062 5.672 1 98.06 84 ILE A CA 1
ATOM 670 C C . ILE A 1 84 ? 3.932 -19.016 4.676 1 98.06 84 ILE A C 1
ATOM 672 O O . ILE A 1 84 ? 4.598 -19.359 3.695 1 98.06 84 ILE A O 1
ATOM 676 N N . ARG A 1 85 ? 3.627 -17.766 4.988 1 97.56 85 ARG A N 1
ATOM 677 C CA . ARG A 1 85 ? 4.043 -16.672 4.109 1 97.56 85 ARG A CA 1
ATOM 678 C C . ARG A 1 85 ? 5.559 -16.641 3.967 1 97.56 85 ARG A C 1
ATOM 680 O O . ARG A 1 85 ? 6.082 -16.406 2.875 1 97.56 85 ARG A O 1
ATOM 687 N N . LYS A 1 86 ? 6.293 -16.828 5.012 1 97.25 86 LYS A N 1
ATOM 688 C CA . LYS A 1 86 ? 7.75 -16.828 4.969 1 97.25 86 LYS A CA 1
ATOM 689 C C . LYS A 1 86 ? 8.273 -17.938 4.055 1 97.25 86 LYS A C 1
ATOM 691 O O . LYS A 1 86 ? 9.234 -17.734 3.307 1 97.25 86 LYS A O 1
ATOM 696 N N . ALA A 1 87 ? 7.652 -19.062 4.141 1 97.56 87 ALA A N 1
ATOM 697 C CA . ALA A 1 87 ? 8.023 -20.172 3.256 1 97.56 87 ALA A CA 1
ATOM 698 C C . ALA A 1 87 ? 7.73 -19.828 1.798 1 97.56 87 ALA A C 1
ATOM 700 O O . ALA A 1 87 ? 8.539 -20.109 0.912 1 97.56 87 ALA A O 1
ATOM 701 N N . MET A 1 88 ? 6.566 -19.203 1.554 1 97.38 88 MET A N 1
ATOM 702 C CA . MET A 1 88 ? 6.207 -18.766 0.208 1 97.38 88 MET A CA 1
ATOM 703 C C . MET A 1 88 ? 7.25 -17.812 -0.35 1 97.38 88 MET A C 1
ATOM 705 O O . MET A 1 88 ? 7.559 -17.844 -1.543 1 97.38 88 MET A O 1
ATOM 709 N N . LYS A 1 89 ? 7.746 -16.953 0.52 1 96.94 89 LYS A N 1
ATOM 710 C CA . LYS A 1 89 ? 8.734 -15.969 0.096 1 96.94 89 LYS A CA 1
ATOM 711 C C . LYS A 1 89 ? 10.023 -16.641 -0.375 1 96.94 89 LYS A C 1
ATOM 713 O O . LYS A 1 89 ? 10.617 -16.234 -1.369 1 96.94 89 LYS A O 1
ATOM 718 N N . ILE A 1 90 ? 10.438 -17.672 0.317 1 96.12 90 ILE A N 1
ATOM 719 C CA . ILE A 1 90 ? 11.648 -18.406 -0.068 1 96.12 90 ILE A CA 1
ATOM 720 C C . ILE A 1 90 ? 11.469 -18.984 -1.467 1 96.12 90 ILE A C 1
ATOM 722 O O . ILE A 1 90 ? 12.352 -18.844 -2.32 1 96.12 90 ILE A O 1
ATOM 726 N N . TRP A 1 91 ? 10.383 -19.609 -1.694 1 96.25 91 TRP A N 1
ATOM 727 C CA . TRP A 1 91 ? 10.133 -20.172 -3.012 1 96.25 91 TRP A CA 1
ATOM 728 C C . TRP A 1 91 ? 10 -19.094 -4.066 1 96.25 91 TRP A C 1
ATOM 730 O O . TRP A 1 91 ? 10.477 -19.25 -5.195 1 96.25 91 TRP A O 1
ATOM 740 N N . ALA A 1 92 ? 9.359 -17.984 -3.73 1 96.62 92 ALA A N 1
ATOM 741 C CA . ALA A 1 92 ? 9.25 -16.875 -4.68 1 96.62 92 ALA A CA 1
ATOM 742 C C . ALA A 1 92 ? 10.625 -16.328 -5.047 1 96.62 92 ALA A C 1
ATOM 744 O O . ALA A 1 92 ? 10.883 -16 -6.211 1 96.62 92 ALA A O 1
ATOM 745 N N . GLU A 1 93 ? 11.492 -16.234 -4.074 1 95.75 93 GLU A N 1
ATOM 746 C CA . GLU A 1 93 ? 12.812 -15.656 -4.293 1 95.75 93 GLU A CA 1
ATOM 747 C C . GLU A 1 93 ? 13.672 -16.562 -5.164 1 95.75 93 GLU A C 1
ATOM 749 O O . GLU A 1 93 ? 14.492 -16.078 -5.949 1 95.75 93 GLU A O 1
ATOM 754 N N . ALA A 1 94 ? 13.438 -17.844 -5.09 1 93.5 94 ALA A N 1
ATOM 755 C CA . ALA A 1 94 ? 14.195 -18.781 -5.906 1 93.5 94 ALA A CA 1
ATOM 756 C C . ALA A 1 94 ? 13.969 -18.531 -7.395 1 93.5 94 ALA A C 1
ATOM 758 O O . ALA A 1 94 ? 14.875 -18.734 -8.211 1 93.5 94 ALA A O 1
ATOM 759 N N . SER A 1 95 ? 12.812 -18.109 -7.77 1 93.81 95 SER A N 1
ATOM 760 C CA . SER A 1 95 ? 12.492 -17.797 -9.156 1 93.81 95 SER A CA 1
ATOM 761 C C . SER A 1 95 ? 12.359 -16.297 -9.375 1 93.81 95 SER A C 1
ATOM 763 O O . SER A 1 95 ? 11.969 -15.852 -10.461 1 93.81 95 SER A O 1
ATOM 765 N N . VAL A 1 96 ? 12.578 -15.492 -8.352 1 95.31 96 VAL A N 1
ATOM 766 C CA . VAL A 1 96 ? 12.445 -14.039 -8.328 1 95.31 96 VAL A CA 1
ATOM 767 C C . VAL A 1 96 ? 11.039 -13.641 -8.766 1 95.31 96 VAL A C 1
ATOM 769 O O . VAL A 1 96 ? 10.867 -12.656 -9.492 1 95.31 96 VAL A O 1
ATOM 772 N N . GLY A 1 97 ? 10.094 -14.484 -8.461 1 95.44 97 GLY A N 1
ATOM 773 C CA . GLY A 1 97 ? 8.688 -14.188 -8.688 1 95.44 97 GLY A CA 1
ATOM 774 C C . GLY A 1 97 ? 8.219 -14.555 -10.078 1 95.44 97 GLY A C 1
ATOM 775 O O . GLY A 1 97 ? 7.141 -14.133 -10.508 1 95.44 97 GLY A O 1
ATOM 776 N N . LEU A 1 98 ? 8.953 -15.32 -10.836 1 95.44 98 LEU A N 1
ATOM 777 C CA . LEU A 1 98 ? 8.617 -15.602 -12.227 1 95.44 98 LEU A CA 1
ATOM 778 C C . LEU A 1 98 ? 7.715 -16.828 -12.336 1 95.44 98 LEU A C 1
ATOM 780 O O . LEU A 1 98 ? 6.992 -16.984 -13.32 1 95.44 98 LEU A O 1
ATOM 784 N N . MET A 1 99 ? 7.793 -17.703 -11.352 1 93.12 99 MET A N 1
ATOM 785 C CA . MET A 1 99 ? 6.914 -18.859 -11.375 1 93.12 99 MET A CA 1
ATOM 786 C C . MET A 1 99 ? 5.625 -18.594 -10.617 1 93.12 99 MET A C 1
ATOM 788 O O . MET A 1 99 ? 5.648 -18.391 -9.398 1 93.12 99 MET A O 1
ATOM 792 N N . GLY A 1 100 ? 4.574 -18.625 -11.266 1 92.38 100 GLY A N 1
ATOM 793 C CA . GLY A 1 100 ? 3.289 -18.266 -10.68 1 92.38 100 GLY A CA 1
ATOM 794 C C . GLY A 1 100 ? 2.592 -19.453 -10.031 1 92.38 100 GLY A C 1
ATOM 795 O O . GLY A 1 100 ? 1.715 -19.266 -9.18 1 92.38 100 GLY A O 1
ATOM 796 N N . ARG A 1 101 ? 3.01 -20.578 -10.398 1 95.06 101 ARG A N 1
ATOM 797 C CA . ARG A 1 101 ? 2.309 -21.766 -9.922 1 95.06 101 ARG A CA 1
ATOM 798 C C . ARG A 1 101 ? 3.264 -22.719 -9.211 1 95.06 101 ARG A C 1
ATOM 800 O O . ARG A 1 101 ? 3.195 -23.938 -9.406 1 95.06 101 ARG A O 1
ATOM 807 N N . SER A 1 102 ? 4.152 -22.109 -8.43 1 96 102 SER A N 1
ATOM 808 C CA . SER A 1 102 ? 4.98 -22.922 -7.551 1 96 102 SER A CA 1
ATOM 809 C C . SER A 1 102 ? 4.125 -23.766 -6.602 1 96 102 SER A C 1
ATOM 811 O O . SER A 1 102 ? 2.941 -23.469 -6.414 1 96 102 SER A O 1
ATOM 813 N N . PRO A 1 103 ? 4.699 -24.766 -6 1 96.75 103 PRO A N 1
ATOM 814 C CA . PRO A 1 103 ? 3.906 -25.766 -5.27 1 96.75 103 PRO A CA 1
ATOM 815 C C . PRO A 1 103 ? 3.057 -25.141 -4.164 1 96.75 103 PRO A C 1
ATOM 817 O O . PRO A 1 103 ? 1.982 -25.656 -3.842 1 96.75 103 PRO A O 1
ATOM 820 N N . ASP A 1 104 ? 3.527 -24.062 -3.611 1 97.31 104 ASP A N 1
ATOM 821 C CA . ASP A 1 104 ? 2.826 -23.422 -2.496 1 97.31 104 ASP A CA 1
ATOM 822 C C . ASP A 1 104 ? 1.414 -23.016 -2.9 1 97.31 104 ASP A C 1
ATOM 824 O O . ASP A 1 104 ? 0.502 -23 -2.072 1 97.31 104 ASP A O 1
ATOM 828 N N . TYR A 1 105 ? 1.175 -22.688 -4.176 1 96.56 105 TYR A N 1
ATOM 829 C CA . TYR A 1 105 ? -0.125 -22.219 -4.652 1 96.56 105 TYR A CA 1
ATOM 830 C C . TYR A 1 105 ? -1.197 -23.281 -4.41 1 96.56 105 TYR A C 1
ATOM 832 O O . TYR A 1 105 ? -2.201 -23.016 -3.748 1 96.56 105 TYR A O 1
ATOM 840 N N . MET A 1 106 ? -0.987 -24.453 -4.852 1 97.12 106 MET A N 1
ATOM 841 C CA . MET A 1 106 ? -2.004 -25.5 -4.711 1 97.12 106 MET A CA 1
ATOM 842 C C . MET A 1 106 ? -1.954 -26.125 -3.322 1 97.12 106 MET A C 1
ATOM 844 O O . MET A 1 106 ? -2.977 -26.578 -2.805 1 97.12 106 MET A O 1
ATOM 848 N N . ASN A 1 107 ? -0.748 -26.141 -2.646 1 97.88 107 ASN A N 1
ATOM 849 C CA . ASN A 1 107 ? -0.67 -26.641 -1.276 1 97.88 107 ASN A CA 1
ATOM 850 C C . ASN A 1 107 ? -1.639 -25.906 -0.357 1 97.88 107 ASN A C 1
ATOM 852 O O . ASN A 1 107 ? -2.434 -26.531 0.345 1 97.88 107 ASN A O 1
ATOM 856 N N . VAL A 1 108 ? -1.563 -24.594 -0.486 1 96.69 108 VAL A N 1
ATOM 857 C CA . VAL A 1 108 ? -2.406 -23.812 0.409 1 96.69 108 VAL A CA 1
ATOM 858 C C . VAL A 1 108 ? -3.865 -23.922 -0.03 1 96.69 108 VAL A C 1
ATOM 860 O O . VAL A 1 108 ? -4.773 -23.891 0.804 1 96.69 108 VAL A O 1
ATOM 863 N N . THR A 1 109 ? -4.109 -24.062 -1.31 1 95.94 109 THR A N 1
ATOM 864 C CA . THR A 1 109 ? -5.469 -24.234 -1.808 1 95.94 109 THR A CA 1
ATOM 865 C C . THR A 1 109 ? -6.129 -25.453 -1.167 1 95.94 109 THR A C 1
ATOM 867 O O . THR A 1 109 ? -7.207 -25.344 -0.582 1 95.94 109 THR A O 1
ATOM 870 N N . PHE A 1 110 ? -5.465 -26.547 -1.158 1 96.88 110 PHE A N 1
ATOM 871 C CA . PHE A 1 110 ? -6.07 -27.781 -0.667 1 96.88 110 PHE A CA 1
ATOM 872 C C . PHE A 1 110 ? -6.047 -27.828 0.856 1 96.88 110 PHE A C 1
ATOM 874 O O . PHE A 1 110 ? -6.918 -28.438 1.479 1 96.88 110 PHE A O 1
ATOM 881 N N . ALA A 1 111 ? -5.035 -27.188 1.478 1 96.5 111 ALA A N 1
ATOM 882 C CA . ALA A 1 111 ? -5.102 -27.031 2.928 1 96.5 111 ALA A CA 1
ATOM 883 C C . ALA A 1 111 ? -6.363 -26.297 3.344 1 96.5 111 ALA A C 1
ATOM 885 O O . ALA A 1 111 ? -7.043 -26.688 4.297 1 96.5 111 ALA A O 1
ATOM 886 N N . CYS A 1 112 ? -6.68 -25.281 2.605 1 94.69 112 CYS A N 1
ATOM 887 C CA . CYS A 1 112 ? -7.871 -24.5 2.91 1 94.69 112 CYS A CA 1
ATOM 888 C C . CYS A 1 112 ? -9.141 -25.297 2.631 1 94.69 112 CYS A C 1
ATOM 890 O O . CYS A 1 112 ? -10.078 -25.266 3.422 1 94.69 112 CYS A O 1
ATOM 892 N N . PHE A 1 113 ? -9.141 -25.969 1.488 1 95.56 113 PHE A N 1
ATOM 893 C CA . PHE A 1 113 ? -10.289 -26.812 1.175 1 95.56 113 PHE A CA 1
ATOM 894 C C . PHE A 1 113 ? -10.547 -27.812 2.289 1 95.56 113 PHE A C 1
ATOM 896 O O . PHE A 1 113 ? -11.672 -27.938 2.779 1 95.56 113 PHE A O 1
ATOM 903 N N . ALA A 1 114 ? -9.523 -28.469 2.688 1 96.12 114 ALA A N 1
ATOM 904 C CA . ALA A 1 114 ? -9.648 -29.484 3.736 1 96.12 114 ALA A CA 1
ATOM 905 C C . ALA A 1 114 ? -10.008 -28.844 5.074 1 96.12 114 ALA A C 1
ATOM 907 O O . ALA A 1 114 ? -10.758 -29.422 5.863 1 96.12 114 ALA A O 1
ATOM 908 N N . GLY A 1 115 ? -9.461 -27.672 5.355 1 94.56 115 GLY A N 1
ATOM 909 C CA . GLY A 1 115 ? -9.773 -26.953 6.582 1 94.56 115 GLY A CA 1
ATOM 910 C C . GLY A 1 115 ? -11.219 -26.516 6.664 1 94.56 115 GLY A C 1
ATOM 911 O O . GLY A 1 115 ? -11.742 -26.266 7.754 1 94.56 115 GLY A O 1
ATOM 912 N N . HIS A 1 116 ? -11.812 -26.391 5.539 1 94.25 116 HIS A N 1
ATOM 913 C CA . HIS A 1 116 ? -13.211 -25.984 5.473 1 94.25 116 HIS A CA 1
ATOM 914 C C . HIS A 1 116 ? -14.062 -27.062 4.797 1 94.25 116 HIS A C 1
ATOM 916 O O . HIS A 1 116 ? -14.922 -26.75 3.965 1 94.25 116 HIS A O 1
ATOM 922 N N . ALA A 1 117 ? -13.773 -28.25 5.117 1 95.12 117 ALA A N 1
ATOM 923 C CA . ALA A 1 117 ? -14.445 -29.406 4.516 1 95.12 117 ALA A CA 1
ATOM 924 C C . ALA A 1 117 ? -15.945 -29.375 4.801 1 95.12 117 ALA A C 1
ATOM 926 O O . ALA A 1 117 ? -16.734 -30 4.086 1 95.12 117 ALA A O 1
ATOM 927 N N . ASP A 1 118 ? -16.359 -28.656 5.82 1 94.31 118 ASP A N 1
ATOM 928 C CA . ASP A 1 118 ? -17.781 -28.531 6.145 1 94.31 118 ASP A CA 1
ATOM 929 C C . ASP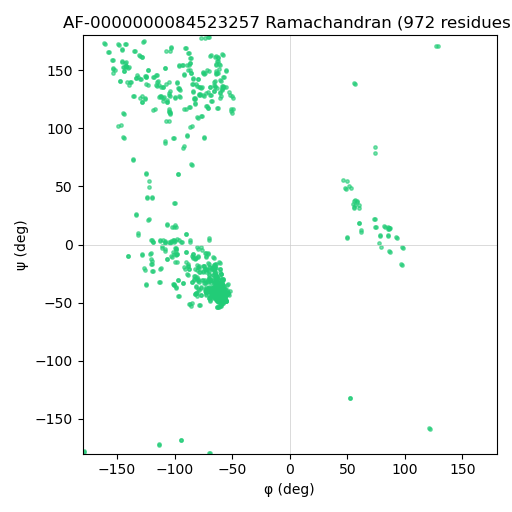 A 1 118 ? -18.547 -27.891 4.992 1 94.31 118 ASP A C 1
ATOM 931 O O . ASP A 1 118 ? -19.703 -28.25 4.746 1 94.31 118 ASP A O 1
ATOM 935 N N . VAL A 1 119 ? -17.922 -27 4.285 1 93.81 119 VAL A N 1
ATOM 936 C CA . VAL A 1 119 ? -18.562 -26.375 3.139 1 93.81 119 VAL A CA 1
ATOM 937 C C . VAL A 1 119 ? -18.781 -27.406 2.031 1 93.81 119 VAL A C 1
ATOM 939 O O . VAL A 1 119 ? -19.828 -27.422 1.388 1 93.81 119 VAL A O 1
ATOM 942 N N . TRP A 1 120 ? -17.844 -28.297 1.851 1 95.75 120 TRP A N 1
ATOM 943 C CA . TRP A 1 120 ? -17.891 -29.312 0.804 1 95.75 120 TRP A CA 1
ATOM 944 C C . TRP A 1 120 ? -18.875 -30.422 1.151 1 95.75 120 TRP A C 1
ATOM 946 O O . TRP A 1 120 ? -19.391 -31.109 0.263 1 95.75 120 TRP A O 1
ATOM 956 N N . ALA A 1 121 ? -19.156 -30.578 2.424 1 97 121 ALA A N 1
ATOM 957 C CA . ALA A 1 121 ? -19.984 -31.688 2.895 1 97 121 ALA A CA 1
ATOM 958 C C . ALA A 1 121 ? -21.469 -31.391 2.727 1 97 121 ALA A C 1
ATOM 960 O O . ALA A 1 121 ? -22.297 -32.281 2.85 1 97 121 ALA A O 1
ATOM 961 N N . ARG A 1 122 ? -21.703 -30.203 2.443 1 96.31 122 ARG A N 1
ATOM 962 C CA . ARG A 1 122 ? -23.094 -29.781 2.393 1 96.31 122 ARG A CA 1
ATOM 963 C C . ARG A 1 122 ? -23.859 -30.531 1.301 1 96.31 122 ARG A C 1
ATOM 965 O O . ARG A 1 122 ? -23.25 -31.109 0.399 1 96.31 122 ARG A O 1
ATOM 972 N N . ARG A 1 123 ? -25.234 -30.594 1.439 1 96.5 123 ARG A N 1
ATOM 973 C CA . ARG A 1 123 ? -26.172 -31.125 0.46 1 96.5 123 ARG A CA 1
ATOM 974 C C . ARG A 1 123 ? -25.859 -32.594 0.123 1 96.5 123 ARG A C 1
ATOM 976 O O . ARG A 1 123 ? -25.891 -32.969 -1.045 1 96.5 123 ARG A O 1
ATOM 983 N N . GLY A 1 124 ? -25.406 -33.406 1.164 1 95.75 124 GLY A N 1
ATOM 984 C CA . GLY A 1 124 ? -25.234 -34.844 1.029 1 95.75 124 GLY A CA 1
ATOM 985 C C . GLY A 1 124 ? -23.891 -35.219 0.44 1 95.75 124 GLY A C 1
ATOM 986 O O . GLY A 1 124 ? -23.719 -36.375 -0.03 1 95.75 124 GLY A O 1
ATOM 987 N N . ASN A 1 125 ? -22.953 -34.375 0.377 1 97.5 125 ASN A N 1
ATOM 988 C CA . ASN A 1 125 ? -21.656 -34.656 -0.223 1 97.5 125 ASN A CA 1
ATOM 989 C C . ASN A 1 125 ? -20.609 -34.969 0.838 1 97.5 125 ASN A C 1
ATOM 991 O O . ASN A 1 125 ? -19.438 -34.562 0.706 1 97.5 125 ASN A O 1
ATOM 995 N N . GLU A 1 126 ? -20.953 -35.625 1.916 1 97.81 126 GLU A N 1
ATOM 996 C CA . GLU A 1 126 ? -20.047 -35.938 3.012 1 97.81 126 GLU A CA 1
ATOM 997 C C . GLU A 1 126 ? -18.875 -36.812 2.521 1 97.81 126 GLU A C 1
ATOM 999 O O . GLU A 1 126 ? -17.734 -36.594 2.945 1 97.81 126 GLU A O 1
ATOM 1004 N N . GLN A 1 127 ? -19.203 -37.719 1.653 1 97.69 127 GLN A N 1
ATOM 1005 C CA . GLN A 1 127 ? -18.125 -38.562 1.137 1 97.69 127 GLN A CA 1
ATOM 1006 C C . GLN A 1 127 ? -17.125 -37.75 0.32 1 97.69 127 GLN A C 1
ATOM 1008 O O . GLN A 1 127 ? -15.922 -37.969 0.4 1 97.69 127 GLN A O 1
ATOM 1013 N N . GLY A 1 128 ? -17.625 -36.844 -0.545 1 98 128 GLY A N 1
ATOM 1014 C CA . GLY A 1 128 ? -16.734 -35.969 -1.29 1 98 128 GLY A CA 1
ATOM 1015 C C . GLY A 1 128 ? -15.82 -35.156 -0.399 1 98 128 GLY A C 1
ATOM 1016 O O . GLY A 1 128 ? -14.633 -35 -0.688 1 98 128 GLY A O 1
ATOM 1017 N N . ALA A 1 129 ? -16.375 -34.656 0.688 1 98.06 129 ALA A N 1
ATOM 1018 C CA . ALA A 1 129 ? -15.586 -33.906 1.659 1 98.06 129 ALA A CA 1
ATOM 1019 C C . ALA A 1 129 ? -14.508 -34.781 2.295 1 98.06 129 ALA A C 1
ATOM 1021 O O . ALA A 1 129 ? -13.367 -34.344 2.477 1 98.06 129 ALA A O 1
ATOM 1022 N N . GLN A 1 130 ? -14.914 -35.969 2.627 1 98.5 130 GLN A N 1
ATOM 1023 C CA . GLN A 1 130 ? -13.938 -36.875 3.213 1 98.5 130 GLN A CA 1
ATOM 1024 C C . GLN A 1 130 ? -12.836 -37.219 2.215 1 98.5 130 GLN A C 1
ATOM 1026 O O . GLN A 1 130 ? -11.664 -37.344 2.588 1 98.5 130 GLN A O 1
ATOM 1031 N N . ASN A 1 131 ? -13.242 -37.469 0.956 1 98.75 131 ASN A N 1
ATOM 1032 C CA . ASN A 1 131 ? -12.25 -37.656 -0.096 1 98.75 131 ASN A CA 1
ATOM 1033 C C . ASN A 1 131 ? -11.25 -36.5 -0.157 1 98.75 131 ASN A C 1
ATOM 1035 O O . ASN A 1 131 ? -10.047 -36.75 -0.33 1 98.75 131 ASN A O 1
ATOM 1039 N N . LEU A 1 132 ? -11.75 -35.344 -0.045 1 98.19 132 LEU A N 1
ATOM 1040 C CA . LEU A 1 132 ? -10.922 -34.125 -0.1 1 98.19 132 LEU A CA 1
ATOM 1041 C C . LEU A 1 132 ? -9.922 -34.094 1.05 1 98.19 132 LEU A C 1
ATOM 1043 O O . LEU A 1 132 ? -8.75 -33.781 0.848 1 98.19 132 LEU A O 1
ATOM 1047 N N . ILE A 1 133 ? -10.359 -34.375 2.256 1 98.31 133 ILE A N 1
ATOM 1048 C CA . ILE A 1 133 ? -9.492 -34.438 3.428 1 98.31 133 ILE A CA 1
ATOM 1049 C C . ILE A 1 133 ? -8.398 -35.5 3.213 1 98.31 133 ILE A C 1
ATOM 1051 O O . ILE A 1 133 ? -7.219 -35.219 3.445 1 98.31 133 ILE A O 1
ATOM 1055 N N . ASN A 1 134 ? -8.836 -36.656 2.781 1 98.5 134 ASN A N 1
ATOM 1056 C CA . ASN A 1 134 ? -7.887 -37.719 2.525 1 98.5 134 ASN A CA 1
ATOM 1057 C C . ASN A 1 134 ? -6.863 -37.344 1.464 1 98.5 134 ASN A C 1
ATOM 1059 O O . ASN A 1 134 ? -5.68 -37.656 1.59 1 98.5 134 ASN A O 1
ATOM 1063 N N . TYR A 1 135 ? -7.316 -36.719 0.487 1 98.5 135 TYR A N 1
ATOM 1064 C CA . TYR A 1 135 ? -6.441 -36.312 -0.607 1 98.5 135 TYR A CA 1
ATOM 1065 C C . TYR A 1 135 ? -5.418 -35.281 -0.134 1 98.5 135 TYR A C 1
ATOM 1067 O O . TYR A 1 135 ? -4.242 -35.344 -0.506 1 98.5 135 TYR A O 1
ATOM 1075 N N . GLN A 1 136 ? -5.902 -34.312 0.611 1 98.19 136 GLN A N 1
ATOM 1076 C CA . GLN A 1 136 ? -4.98 -33.312 1.15 1 98.19 136 GLN A CA 1
ATOM 1077 C C . GLN A 1 136 ? -3.873 -33.969 1.966 1 98.19 136 GLN A C 1
ATOM 1079 O O . GLN A 1 136 ? -2.701 -33.594 1.841 1 98.19 136 GLN A O 1
ATOM 1084 N N . LYS A 1 137 ? -4.184 -34.938 2.777 1 97.62 137 LYS A N 1
ATOM 1085 C CA . LYS A 1 137 ? -3.186 -35.656 3.543 1 97.62 137 LYS A CA 1
ATOM 1086 C C . LYS A 1 137 ? -2.238 -36.438 2.619 1 97.62 137 LYS A C 1
ATOM 1088 O O . LYS A 1 137 ? -1.028 -36.469 2.857 1 97.62 137 LYS A O 1
ATOM 1093 N N . TYR A 1 138 ? -2.811 -37 1.633 1 97.69 138 TYR A N 1
ATOM 1094 C CA . TYR A 1 138 ? -2.029 -37.781 0.67 1 97.69 138 TYR A CA 1
ATOM 1095 C C . TYR A 1 138 ? -0.98 -36.906 -0.006 1 97.69 138 TYR A C 1
ATOM 1097 O O . TYR A 1 138 ? 0.197 -37.25 -0.064 1 97.69 138 TYR A O 1
ATOM 1105 N N . VAL A 1 139 ? -1.397 -35.719 -0.493 1 97.88 139 VAL A N 1
ATOM 1106 C CA . VAL A 1 139 ? -0.474 -34.844 -1.187 1 97.88 139 VAL A CA 1
ATOM 1107 C C . VAL A 1 139 ? 0.544 -34.281 -0.196 1 97.88 139 VAL A C 1
ATOM 1109 O O . VAL A 1 139 ? 1.718 -34.094 -0.533 1 97.88 139 VAL A O 1
ATOM 1112 N N . ARG A 1 140 ? 0.112 -33.969 0.979 1 97.5 140 ARG A N 1
ATOM 1113 C CA . ARG A 1 140 ? 0.986 -33.469 2.035 1 97.5 140 ARG A CA 1
ATOM 1114 C C . ARG A 1 140 ? 2.051 -34.5 2.395 1 97.5 140 ARG A C 1
ATOM 1116 O O . ARG A 1 140 ? 3.244 -34.188 2.398 1 97.5 140 ARG A O 1
ATOM 1123 N N . ASP A 1 141 ? 1.65 -35.719 2.621 1 96.88 141 ASP A N 1
ATOM 1124 C CA . ASP A 1 141 ? 2.518 -36.75 3.178 1 96.88 141 ASP A CA 1
ATOM 1125 C C . ASP A 1 141 ? 3.439 -37.344 2.105 1 96.88 141 ASP A C 1
ATOM 1127 O O . ASP A 1 141 ? 4.406 -38.031 2.422 1 96.88 141 ASP A O 1
ATOM 1131 N N . ASN A 1 142 ? 3.174 -37 0.879 1 96.62 142 ASN A N 1
ATOM 1132 C CA . ASN A 1 142 ? 4.035 -37.469 -0.2 1 96.62 142 ASN A CA 1
ATOM 1133 C C . ASN A 1 142 ? 4.691 -36.312 -0.944 1 96.62 142 ASN A C 1
ATOM 1135 O O . ASN A 1 142 ? 5.332 -36.531 -1.976 1 96.62 142 ASN A O 1
ATOM 1139 N N . ASP A 1 143 ? 4.43 -35.125 -0.482 1 97.62 143 ASP A N 1
ATOM 1140 C CA . ASP A 1 143 ? 5.016 -33.875 -1.019 1 97.62 143 ASP A CA 1
ATOM 1141 C C . ASP A 1 143 ? 4.816 -33.812 -2.529 1 97.62 143 ASP A C 1
ATOM 1143 O O . ASP A 1 143 ? 5.77 -33.594 -3.275 1 97.62 143 ASP A O 1
ATOM 1147 N N . LEU A 1 144 ? 3.58 -34.031 -2.971 1 97.81 144 LEU A N 1
ATOM 1148 C CA . LEU A 1 144 ? 3.264 -34 -4.395 1 97.81 144 LEU A CA 1
ATOM 1149 C C . LEU A 1 144 ? 3.014 -32.594 -4.887 1 97.81 144 LEU A C 1
ATOM 1151 O O . LEU A 1 144 ? 2.48 -31.766 -4.148 1 97.81 144 LEU A O 1
ATOM 1155 N N . ILE A 1 145 ? 3.432 -32.312 -6.082 1 97.5 145 ILE A N 1
ATOM 1156 C CA . ILE A 1 145 ? 3.166 -31.031 -6.73 1 97.5 145 ILE A CA 1
ATOM 1157 C C . ILE A 1 145 ? 1.94 -31.156 -7.633 1 97.5 145 ILE A C 1
ATOM 1159 O O . ILE A 1 145 ? 1.783 -32.156 -8.344 1 97.5 145 ILE A O 1
ATOM 1163 N N . MET A 1 146 ? 1.056 -30.172 -7.52 1 97.69 146 MET A N 1
ATOM 1164 C CA . MET A 1 146 ? -0.21 -30.219 -8.242 1 97.69 146 MET A CA 1
ATOM 1165 C C . MET A 1 146 ? -0.292 -29.078 -9.266 1 97.69 146 MET A C 1
ATOM 1167 O O . MET A 1 146 ? 0.203 -27.984 -9.016 1 97.69 146 MET A O 1
ATOM 1171 N N . THR A 1 147 ? -0.806 -29.344 -10.391 1 96.69 147 THR A N 1
ATOM 1172 C CA . THR A 1 147 ? -1.331 -28.312 -11.281 1 96.69 147 THR A CA 1
ATOM 1173 C C . THR A 1 147 ? -2.855 -28.281 -11.227 1 96.69 147 THR A C 1
ATOM 1175 O O . THR A 1 147 ? -3.477 -29.078 -10.531 1 96.69 147 THR A O 1
ATOM 1178 N N . HIS A 1 148 ? -3.432 -27.234 -11.836 1 95 148 HIS A N 1
ATOM 1179 C CA . HIS A 1 148 ? -4.883 -27.078 -11.781 1 95 148 HIS A CA 1
ATOM 1180 C C . HIS A 1 148 ? -5.426 -26.547 -13.102 1 95 148 HIS A C 1
ATOM 1182 O O . HIS A 1 148 ? -4.684 -25.969 -13.898 1 95 148 HIS A O 1
ATOM 1188 N N . SER A 1 149 ? -6.566 -26.844 -13.352 1 89.62 149 SER A N 1
ATOM 1189 C CA . SER A 1 149 ? -7.305 -26.297 -14.477 1 89.62 149 SER A CA 1
ATOM 1190 C C . SER A 1 149 ? -8.656 -25.734 -14.039 1 89.62 149 SER A C 1
ATOM 1192 O O . SER A 1 149 ? -9.461 -26.469 -13.445 1 89.62 149 SER A O 1
ATOM 1194 N N . ILE A 1 150 ? -8.852 -24.422 -14.344 1 82.56 150 ILE A N 1
ATOM 1195 C CA . ILE A 1 150 ? -10.086 -23.812 -13.859 1 82.56 150 ILE A CA 1
ATOM 1196 C C . ILE A 1 150 ? -10.812 -23.125 -15.008 1 82.56 150 ILE A C 1
ATOM 1198 O O . ILE A 1 150 ? -11.984 -22.75 -14.883 1 82.56 150 ILE A O 1
ATOM 1202 N N . ILE A 1 151 ? -10.211 -23.016 -16.156 1 79.69 151 ILE A N 1
ATOM 1203 C CA . ILE A 1 151 ? -10.797 -22.25 -17.25 1 79.69 151 ILE A CA 1
ATOM 1204 C C . ILE A 1 151 ? -11.242 -23.203 -18.359 1 79.69 151 ILE A C 1
ATOM 1206 O O . ILE A 1 151 ? -10.523 -24.125 -18.719 1 79.69 151 ILE A O 1
ATOM 1210 N N . ASN A 1 152 ? -12.367 -22.922 -18.797 1 82.06 152 ASN A N 1
ATOM 1211 C CA . ASN A 1 152 ? -12.883 -23.688 -19.938 1 82.06 152 ASN A CA 1
ATOM 1212 C C . ASN A 1 152 ? -12.43 -23.078 -21.266 1 82.06 152 ASN A C 1
ATOM 1214 O O . ASN A 1 152 ? -12.094 -21.891 -21.328 1 82.06 152 ASN A O 1
ATOM 1218 N N . PRO A 1 153 ? -12.422 -23.891 -22.219 1 80.06 153 PRO A N 1
ATOM 1219 C CA . PRO A 1 153 ? -12.086 -23.328 -23.531 1 80.06 153 PRO A CA 1
ATOM 1220 C C . PRO A 1 153 ? -13.031 -22.219 -23.953 1 80.06 153 PRO A C 1
ATOM 1222 O O . PRO A 1 153 ? -14.234 -22.297 -23.703 1 80.06 153 PRO A O 1
ATOM 1225 N N . GLN A 1 154 ? -12.422 -21.172 -24.484 1 73.88 154 GLN A N 1
ATOM 1226 C CA . GLN A 1 154 ? -13.219 -20.031 -24.938 1 73.88 154 GLN A CA 1
ATOM 1227 C C . GLN A 1 154 ? -13.586 -20.172 -26.406 1 73.88 154 GLN A C 1
ATOM 1229 O O . GLN A 1 154 ? -12.891 -19.656 -27.281 1 73.88 154 GLN A O 1
ATOM 1234 N N . VAL A 1 155 ? -14.617 -20.859 -26.609 1 70.06 155 VAL A N 1
ATOM 1235 C CA . VAL A 1 155 ? -15.047 -21.031 -28 1 70.06 155 VAL A CA 1
ATOM 1236 C C . VAL A 1 155 ? -15.93 -19.844 -28.406 1 70.06 155 VAL A C 1
ATOM 1238 O O . VAL A 1 155 ? -15.703 -19.234 -29.453 1 70.06 155 VAL A O 1
ATOM 1241 N N . ASP A 1 156 ? -16.922 -19.547 -27.688 1 69.69 156 ASP A N 1
ATOM 1242 C CA . ASP A 1 156 ? -17.906 -18.469 -27.859 1 69.69 156 ASP A CA 1
ATOM 1243 C C . ASP A 1 156 ? -18.391 -17.938 -26.516 1 69.69 156 ASP A C 1
ATOM 1245 O O . ASP A 1 156 ? -19.281 -18.516 -25.906 1 69.69 156 ASP A O 1
ATOM 1249 N N . ARG A 1 157 ? -17.938 -16.844 -26.078 1 67.38 157 ARG A N 1
ATOM 1250 C CA . ARG A 1 157 ? -18.203 -16.297 -24.75 1 67.38 157 ARG A CA 1
ATOM 1251 C C . ARG A 1 157 ? -19.562 -15.617 -24.703 1 67.38 157 ARG A C 1
ATOM 1253 O O . ARG A 1 157 ? -20 -15.172 -23.641 1 67.38 157 ARG A O 1
ATOM 1260 N N . SER A 1 158 ? -20.156 -15.617 -25.797 1 71.12 158 SER A N 1
ATOM 1261 C CA . SER A 1 158 ? -21.484 -15 -25.828 1 71.12 158 SER A CA 1
ATOM 1262 C C . SER A 1 158 ? -22.562 -15.984 -25.406 1 71.12 158 SER A C 1
ATOM 1264 O O . SER A 1 158 ? -23.703 -15.594 -25.141 1 71.12 158 SER A O 1
ATOM 1266 N N . VAL A 1 159 ? -22.156 -17.266 -25.281 1 71.62 159 VAL A N 1
ATOM 1267 C CA . VAL A 1 159 ? -23.156 -18.266 -24.875 1 71.62 159 VAL A CA 1
ATOM 1268 C C . VAL A 1 159 ? -22.625 -19.078 -23.688 1 71.62 159 VAL A C 1
ATOM 1270 O O . VAL A 1 159 ? -21.422 -19.016 -23.375 1 71.62 159 VAL A O 1
ATOM 1273 N N . SER A 1 160 ? -23.547 -19.734 -22.969 1 74.62 160 SER A N 1
ATOM 1274 C CA . SER A 1 160 ? -23.188 -20.531 -21.797 1 74.62 160 SER A CA 1
ATOM 1275 C C . SER A 1 160 ? -22.312 -21.719 -22.203 1 74.62 160 SER A C 1
ATOM 1277 O O . SER A 1 160 ? -22.234 -22.062 -23.391 1 74.62 160 SER A O 1
ATOM 1279 N N . GLU A 1 161 ? -21.609 -22.312 -21.312 1 73.62 161 GLU A N 1
ATOM 1280 C CA . GLU A 1 161 ? -20.766 -23.469 -21.531 1 73.62 161 GLU A CA 1
ATOM 1281 C C . GLU A 1 161 ? -21.547 -24.609 -22.203 1 73.62 161 GLU A C 1
ATOM 1283 O O . GLU A 1 161 ? -21.016 -25.312 -23.062 1 73.62 161 GLU A O 1
ATOM 1288 N N . ALA A 1 162 ? -22.75 -24.781 -21.75 1 74.81 162 ALA A N 1
ATOM 1289 C CA . ALA A 1 162 ? -23.594 -25.859 -22.266 1 74.81 162 ALA A CA 1
ATOM 1290 C C . ALA A 1 162 ? -23.906 -25.641 -23.75 1 74.81 162 ALA A C 1
ATOM 1292 O O . ALA A 1 162 ? -24.234 -26.594 -24.453 1 74.81 162 ALA A O 1
ATOM 1293 N N . GLU A 1 163 ? -23.734 -24.484 -24.062 1 77.06 163 GLU A N 1
ATOM 1294 C CA . GLU A 1 163 ? -24.109 -24.156 -25.438 1 77.06 163 GLU A CA 1
ATOM 1295 C C . GLU A 1 163 ? -22.875 -24.141 -26.344 1 77.06 163 GLU A C 1
ATOM 1297 O O . GLU A 1 163 ? -23.016 -24.125 -27.578 1 77.06 163 GLU A O 1
ATOM 1302 N N . GLN A 1 164 ? -21.812 -24.234 -25.797 1 73.88 164 GLN A N 1
ATOM 1303 C CA . GLN A 1 164 ? -20.609 -24.188 -26.609 1 73.88 164 GLN A CA 1
ATOM 1304 C C . GLN A 1 164 ? -20.297 -25.547 -27.219 1 73.88 164 GLN A C 1
ATOM 1306 O O . GLN A 1 164 ? -20.109 -26.531 -26.484 1 73.88 164 GLN A O 1
ATOM 1311 N N . GLY A 1 165 ? -20.234 -25.578 -28.609 1 75.06 165 GLY A N 1
ATOM 1312 C CA . GLY A 1 165 ? -19.891 -26.812 -29.297 1 75.06 165 GLY A CA 1
ATOM 1313 C C . GLY A 1 165 ? -20.812 -27.953 -28.953 1 75.06 165 GLY A C 1
ATOM 1314 O O . GLY A 1 165 ? -20.359 -29.078 -28.719 1 75.06 165 GLY A O 1
ATOM 1315 N N . GLY A 1 166 ? -22.062 -27.656 -28.719 1 77.56 166 GLY A N 1
ATOM 1316 C CA . GLY A 1 166 ? -23.047 -28.672 -28.375 1 77.56 166 GLY A CA 1
ATOM 1317 C C . GLY A 1 166 ? -22.906 -29.188 -26.953 1 77.56 166 GLY A C 1
ATOM 1318 O O . GLY A 1 166 ? -23.422 -30.266 -26.625 1 77.56 166 GLY A O 1
ATOM 1319 N N . GLY A 1 167 ? -22.172 -28.469 -26.203 1 80.62 167 GLY A N 1
ATOM 1320 C CA . GLY A 1 167 ? -22 -28.844 -24.812 1 80.62 167 GLY A CA 1
ATOM 1321 C C . GLY A 1 167 ? -20.922 -29.906 -24.594 1 80.62 167 GLY A C 1
ATOM 1322 O O . GLY A 1 167 ? -20.828 -30.5 -23.516 1 80.62 167 GLY A O 1
ATOM 1323 N N . GLU A 1 168 ? -20.094 -30.141 -25.562 1 87.19 168 GLU A N 1
ATOM 1324 C CA . GLU A 1 168 ? -19.141 -31.25 -25.5 1 87.19 168 GLU A CA 1
ATOM 1325 C C . GLU A 1 168 ? -17.703 -30.75 -25.406 1 87.19 168 GLU A C 1
ATOM 1327 O O . GLU A 1 168 ? -16.766 -31.547 -25.359 1 87.19 168 GLU A O 1
ATOM 1332 N N . ILE A 1 169 ? -17.562 -29.5 -25.344 1 88 169 ILE A N 1
ATOM 1333 C CA . ILE A 1 169 ? -16.219 -28.922 -25.422 1 88 169 ILE A CA 1
ATOM 1334 C C . ILE A 1 169 ? -15.602 -28.875 -24.031 1 88 169 ILE A C 1
ATOM 1336 O O . ILE A 1 169 ? -14.516 -29.406 -23.812 1 88 169 ILE A O 1
ATOM 1340 N N . SER A 1 170 ? -16.375 -28.297 -23.109 1 90.31 170 SER A N 1
ATOM 1341 C CA . SER A 1 170 ? -15.875 -28.141 -21.75 1 90.31 170 SER A CA 1
ATOM 1342 C C . SER A 1 170 ? -15.906 -29.469 -21 1 90.31 170 SER A C 1
ATOM 1344 O O . SER A 1 170 ? -16.766 -30.328 -21.266 1 90.31 170 SER A O 1
ATOM 1346 N N . LEU A 1 171 ? -15 -29.641 -20.141 1 94.12 171 LEU A N 1
ATOM 1347 C CA . LEU A 1 171 ? -14.953 -30.828 -19.297 1 94.12 171 LEU A CA 1
ATOM 1348 C C . LEU A 1 171 ? -16.297 -31.078 -18.641 1 94.12 171 LEU A C 1
ATOM 1350 O O . LEU A 1 171 ? -16.922 -30.156 -18.094 1 94.12 171 LEU A O 1
ATOM 1354 N N . HIS A 1 172 ? -16.828 -32.312 -18.781 1 95 172 HIS A N 1
ATOM 1355 C CA . HIS A 1 172 ? -18.094 -32.719 -18.188 1 95 172 HIS A CA 1
ATOM 1356 C C . HIS A 1 172 ? -18.156 -34.219 -17.969 1 95 172 HIS A C 1
ATOM 1358 O O . HIS A 1 172 ? -17.359 -34.969 -18.547 1 95 172 HIS A O 1
ATOM 1364 N N . LYS A 1 173 ? -19 -34.656 -17.109 1 97.06 173 LYS A N 1
ATOM 1365 C CA . LYS A 1 173 ? -19.219 -36.062 -16.859 1 97.06 173 LYS A CA 1
ATOM 1366 C C . LYS A 1 173 ? -20.062 -36.688 -17.969 1 97.06 173 LYS A C 1
ATOM 1368 O O . LYS A 1 173 ? -21.078 -36.156 -18.375 1 97.06 173 LYS A O 1
ATOM 1373 N N . VAL A 1 174 ? -19.641 -37.844 -18.422 1 97.25 174 VAL A N 1
ATOM 1374 C CA . VAL A 1 174 ? -20.359 -38.469 -19.516 1 97.25 174 VAL A CA 1
ATOM 1375 C C . VAL A 1 174 ? -20.891 -39.844 -19.078 1 97.25 174 VAL A C 1
ATOM 1377 O O . VAL A 1 174 ? -21.672 -40.469 -19.797 1 97.25 174 VAL A O 1
ATOM 1380 N N . GLY A 1 175 ? -20.406 -40.312 -17.953 1 97.75 175 GLY A N 1
ATOM 1381 C CA . GLY A 1 175 ? -20.859 -41.594 -17.453 1 97.75 175 GLY A CA 1
ATOM 1382 C C . GLY A 1 175 ? -20.219 -41.969 -16.141 1 97.75 175 GLY A C 1
ATOM 1383 O O . GLY A 1 175 ? -19.484 -41.188 -15.531 1 97.75 175 GLY A O 1
ATOM 1384 N N . GLU A 1 176 ? -20.578 -43.156 -15.664 1 97.31 176 GLU A N 1
ATOM 1385 C CA . GLU A 1 176 ? -19.969 -43.688 -14.438 1 97.31 176 GLU A CA 1
ATOM 1386 C C . GLU A 1 176 ? -19.984 -45.188 -14.406 1 97.31 176 GLU A C 1
ATOM 1388 O O . GLU A 1 176 ? -20.781 -45.844 -15.094 1 97.31 176 GLU A O 1
ATOM 1393 N N . THR A 1 177 ? -19.094 -45.688 -13.773 1 97.69 177 THR A N 1
ATOM 1394 C CA . THR A 1 177 ? -19.031 -47.094 -13.422 1 97.69 177 THR A CA 1
ATOM 1395 C C . THR A 1 177 ? -19.172 -47.281 -11.914 1 97.69 177 THR A C 1
ATOM 1397 O O . THR A 1 177 ? -19.5 -46.344 -11.195 1 97.69 177 THR A O 1
ATOM 1400 N N . GLU A 1 178 ? -18.953 -48.562 -11.469 1 96.69 178 GLU A N 1
ATOM 1401 C CA . GLU A 1 178 ? -19.062 -48.844 -10.039 1 96.69 178 GLU A CA 1
ATOM 1402 C C . GLU A 1 178 ? -17.984 -48.094 -9.258 1 96.69 178 GLU A C 1
ATOM 1404 O O . GLU A 1 178 ? -18.219 -47.625 -8.141 1 96.69 178 GLU A O 1
ATOM 1409 N N . ASP A 1 179 ? -16.891 -47.844 -9.914 1 96.94 179 ASP A N 1
ATOM 1410 C CA . ASP A 1 179 ? -15.758 -47.375 -9.117 1 96.94 179 ASP A CA 1
ATOM 1411 C C . ASP A 1 179 ? -15.281 -46 -9.609 1 96.94 179 ASP A C 1
ATOM 1413 O O . ASP A 1 179 ? -14.414 -45.375 -8.984 1 96.94 179 ASP A O 1
ATOM 1417 N N . SER A 1 180 ? -15.859 -45.562 -10.766 1 98.19 180 SER A N 1
ATOM 1418 C CA . SER A 1 180 ? -15.32 -44.344 -11.336 1 98.19 180 SER A CA 1
ATOM 1419 C C . SER A 1 180 ? -16.422 -43.5 -11.984 1 98.19 180 SER A C 1
ATOM 1421 O O . SER A 1 180 ? -17.453 -44.031 -12.391 1 98.19 180 SER A O 1
ATOM 1423 N N . ILE A 1 181 ? -16.188 -42.25 -12.016 1 98.38 181 ILE A N 1
ATOM 1424 C CA . ILE A 1 181 ? -16.906 -41.438 -12.992 1 98.38 181 ILE A CA 1
ATOM 1425 C C . ILE A 1 181 ? -16.078 -41.312 -14.273 1 98.38 181 ILE A C 1
ATOM 1427 O O . ILE A 1 181 ? -14.859 -41.438 -14.242 1 98.38 181 ILE A O 1
ATOM 1431 N N . ILE A 1 182 ? -16.766 -41.094 -15.352 1 98.69 182 ILE A N 1
ATOM 1432 C CA . ILE A 1 182 ? -16.094 -40.906 -16.641 1 98.69 182 ILE A CA 1
ATOM 1433 C C . ILE A 1 182 ? -16.297 -39.469 -17.125 1 98.69 182 ILE A C 1
ATOM 1435 O O . ILE A 1 182 ? -17.422 -39 -17.172 1 98.69 182 ILE A O 1
ATOM 1439 N N . VAL A 1 183 ? -15.188 -38.844 -17.438 1 98 183 VAL A N 1
ATOM 1440 C CA . VAL A 1 183 ? -15.266 -37.438 -17.828 1 98 183 VAL A CA 1
ATOM 1441 C C . VAL A 1 183 ? -14.664 -37.25 -19.219 1 98 183 VAL A C 1
ATOM 1443 O O . VAL A 1 183 ? -13.781 -38.031 -19.625 1 98 183 VAL A O 1
ATOM 1446 N N . ARG A 1 184 ? -15.141 -36.312 -19.922 1 97.25 184 ARG A N 1
ATOM 1447 C CA . ARG A 1 184 ? -14.734 -35.969 -21.281 1 97.25 184 ARG A CA 1
ATOM 1448 C C . ARG A 1 184 ? -14.734 -34.469 -21.5 1 97.25 184 ARG A C 1
ATOM 1450 O O . ARG A 1 184 ? -15.484 -33.75 -20.859 1 97.25 184 ARG A O 1
ATOM 1457 N N . GLY A 1 185 ? -13.867 -34.062 -22.453 1 94.81 185 GLY A N 1
ATOM 1458 C CA . GLY A 1 185 ? -13.82 -32.656 -22.812 1 94.81 185 GLY A CA 1
ATOM 1459 C C . GLY A 1 185 ? -12.445 -32.031 -22.609 1 94.81 185 GLY A C 1
ATOM 1460 O O . GLY A 1 185 ? -11.43 -32.719 -22.703 1 94.81 185 GLY A O 1
ATOM 1461 N N . ALA A 1 186 ? -12.445 -30.672 -22.469 1 92.69 186 ALA A N 1
ATOM 1462 C CA . ALA A 1 186 ? -11.156 -29.984 -22.359 1 92.69 186 ALA A CA 1
ATOM 1463 C C . ALA A 1 186 ? -11.211 -28.859 -21.328 1 92.69 186 ALA A C 1
ATOM 1465 O O . ALA A 1 186 ? -12.297 -28.406 -20.969 1 92.69 186 ALA A O 1
ATOM 1466 N N . ARG A 1 187 ? -10.156 -28.594 -20.781 1 91.88 187 ARG A N 1
ATOM 1467 C CA . ARG A 1 187 ? -9.914 -27.422 -19.953 1 91.88 187 ARG A CA 1
ATOM 1468 C C . ARG A 1 187 ? -8.727 -26.625 -20.469 1 91.88 187 ARG A C 1
ATOM 1470 O O . ARG A 1 187 ? -7.766 -27.188 -20.984 1 91.88 187 ARG A O 1
ATOM 1477 N N . MET A 1 188 ? -8.953 -25.328 -20.297 1 84.19 188 MET A N 1
ATOM 1478 C CA . MET A 1 188 ? -7.871 -24.469 -20.75 1 84.19 188 MET A CA 1
ATOM 1479 C C . MET A 1 188 ? -6.977 -24.062 -19.578 1 84.19 188 MET A C 1
ATOM 1481 O O . MET A 1 188 ? -7.461 -23.859 -18.453 1 84.19 188 MET A O 1
ATOM 1485 N N . LEU A 1 189 ? -5.688 -24.109 -19.953 1 73.81 189 LEU A N 1
ATOM 1486 C CA . LEU A 1 189 ? -4.602 -23.422 -19.266 1 73.81 189 LEU A CA 1
ATOM 1487 C C . LEU A 1 189 ? -4.254 -24.125 -17.953 1 73.81 189 LEU A C 1
ATOM 1489 O O . LEU A 1 189 ? -4.832 -23.828 -16.906 1 73.81 189 LEU A O 1
ATOM 1493 N N . ALA A 1 190 ? -3.545 -25 -18.016 1 84.69 190 ALA A N 1
ATOM 1494 C CA . ALA A 1 190 ? -2.871 -25.609 -16.875 1 84.69 190 ALA A CA 1
ATOM 1495 C C . ALA A 1 190 ? -1.385 -25.266 -16.875 1 84.69 190 ALA A C 1
ATOM 1497 O O . ALA A 1 190 ? -0.624 -25.734 -17.719 1 84.69 190 ALA A O 1
ATOM 1498 N N . THR A 1 191 ? -1.131 -24.391 -15.938 1 91.69 191 THR A N 1
ATOM 1499 C CA . THR A 1 191 ? 0.256 -23.969 -15.789 1 91.69 191 THR A CA 1
ATOM 1500 C C . THR A 1 191 ? 1.029 -24.953 -14.906 1 91.69 191 THR A C 1
ATOM 1502 O O . THR A 1 191 ? 0.471 -25.531 -13.977 1 91.69 191 THR A O 1
ATOM 1505 N N . LEU A 1 192 ? 2.236 -25.281 -15.273 1 95 192 LEU A N 1
ATOM 1506 C CA . LEU A 1 192 ? 3.135 -26.156 -14.539 1 95 192 LEU A CA 1
ATOM 1507 C C . LEU A 1 192 ? 2.887 -27.625 -14.906 1 95 192 LEU A C 1
ATOM 1509 O O . LEU A 1 192 ? 3.404 -28.531 -14.258 1 95 192 LEU A O 1
ATOM 1513 N N . THR A 1 193 ? 2.205 -27.906 -15.914 1 92.94 193 THR A N 1
ATOM 1514 C CA . THR A 1 193 ? 1.61 -29.188 -16.266 1 92.94 193 THR A CA 1
ATOM 1515 C C . THR A 1 193 ? 2.689 -30.25 -16.438 1 92.94 193 THR A C 1
ATOM 1517 O O . THR A 1 193 ? 2.615 -31.328 -15.82 1 92.94 193 THR A O 1
ATOM 1520 N N . PRO A 1 194 ? 3.732 -29.953 -17.172 1 95.19 194 PRO A N 1
ATOM 1521 C CA . PRO A 1 194 ? 4.688 -31.031 -17.406 1 95.19 194 PRO A CA 1
ATOM 1522 C C . PRO A 1 194 ? 5.395 -31.484 -16.125 1 95.19 194 PRO A C 1
ATOM 1524 O O . PRO A 1 194 ? 5.969 -32.562 -16.078 1 95.19 194 PRO A O 1
ATOM 1527 N N . PHE A 1 195 ? 5.34 -30.672 -15.133 1 97.06 195 PHE A N 1
ATOM 1528 C CA . PHE A 1 195 ? 6.188 -30.906 -13.969 1 97.06 195 PHE A CA 1
ATOM 1529 C C . PHE A 1 195 ? 5.348 -31.312 -12.766 1 97.06 195 PHE A C 1
ATOM 1531 O O . PHE A 1 195 ? 5.883 -31.578 -11.688 1 97.06 195 PHE A O 1
ATOM 1538 N N . ALA A 1 196 ? 4.066 -31.375 -12.883 1 97.44 196 ALA A N 1
ATOM 1539 C CA . ALA A 1 196 ? 3.18 -31.672 -11.766 1 97.44 196 ALA A CA 1
ATOM 1540 C C . ALA A 1 196 ? 2.982 -33.188 -11.617 1 97.44 196 ALA A C 1
ATOM 1542 O O . ALA A 1 196 ? 3.033 -33.938 -12.602 1 97.44 196 ALA A O 1
ATOM 1543 N N . ASP A 1 197 ? 2.746 -33.594 -10.367 1 97.44 197 ASP A N 1
ATOM 1544 C CA . ASP A 1 197 ? 2.406 -34.969 -10.086 1 97.44 197 ASP A CA 1
ATOM 1545 C C . ASP A 1 197 ? 0.925 -35.25 -10.344 1 97.44 197 ASP A C 1
ATOM 1547 O O . ASP A 1 197 ? 0.552 -36.344 -10.789 1 97.44 197 ASP A O 1
ATOM 1551 N N . GLU A 1 198 ? 0.174 -34.25 -10.031 1 97.62 198 GLU A N 1
ATOM 1552 C CA . GLU A 1 198 ? -1.276 -34.438 -10.039 1 97.62 198 GLU A CA 1
ATOM 1553 C C . GLU A 1 198 ? -1.956 -33.281 -10.789 1 97.62 198 GLU A C 1
ATOM 1555 O O . GLU A 1 198 ? -1.491 -32.156 -10.742 1 97.62 198 GLU A O 1
ATOM 1560 N N . LEU A 1 199 ? -3.031 -33.594 -11.461 1 97.75 199 LEU A N 1
ATOM 1561 C CA . LEU A 1 199 ? -3.959 -32.625 -12.008 1 97.75 199 LEU A CA 1
ATOM 1562 C C . LEU A 1 199 ? -5.18 -32.469 -11.109 1 97.75 199 LEU A C 1
ATOM 1564 O O . LEU A 1 199 ? -5.816 -33.469 -10.742 1 97.75 199 LEU A O 1
ATOM 1568 N N . THR A 1 200 ? -5.441 -31.25 -10.75 1 97.75 200 THR A N 1
ATOM 1569 C CA . THR A 1 200 ? -6.617 -30.984 -9.93 1 97.75 200 THR A CA 1
ATOM 1570 C C . THR A 1 200 ? -7.621 -30.125 -10.695 1 97.75 200 THR A C 1
ATOM 1572 O O . THR A 1 200 ? -7.234 -29.234 -11.445 1 97.75 200 THR A O 1
ATOM 1575 N N . VAL A 1 201 ? -8.844 -30.5 -10.594 1 95.81 201 VAL A N 1
ATOM 1576 C CA . VAL A 1 201 ? -9.953 -29.781 -11.203 1 95.81 201 VAL A CA 1
ATOM 1577 C C . VAL A 1 201 ? -10.898 -29.266 -10.117 1 95.81 201 VAL A C 1
ATOM 1579 O O . VAL A 1 201 ? -11.469 -30.047 -9.359 1 95.81 201 VAL A O 1
ATOM 1582 N N . TYR A 1 202 ? -11.008 -27.984 -10.016 1 91.06 202 TYR A N 1
ATOM 1583 C CA . TYR A 1 202 ? -11.914 -27.375 -9.047 1 91.06 202 TYR A CA 1
ATOM 1584 C C . TYR A 1 202 ? -12.562 -26.125 -9.617 1 91.06 202 TYR A C 1
ATOM 1586 O O . TYR A 1 202 ? -12.289 -25.75 -10.758 1 91.06 202 TYR A O 1
ATOM 1594 N N . PRO A 1 203 ? -13.516 -25.562 -8.914 1 83.94 203 PRO A N 1
ATOM 1595 C CA . PRO A 1 203 ? -14.328 -24.484 -9.492 1 83.94 203 PRO A CA 1
ATOM 1596 C C . PRO A 1 203 ? -13.516 -23.219 -9.789 1 83.94 203 PRO A C 1
ATOM 1598 O O . PRO A 1 203 ? -12.68 -22.812 -8.984 1 83.94 203 PRO A O 1
ATOM 1601 N N . GLY A 1 204 ? -13.727 -22.609 -10.945 1 79.62 204 GLY A N 1
ATOM 1602 C CA . GLY A 1 204 ? -13.172 -21.328 -11.312 1 79.62 204 GLY A CA 1
ATOM 1603 C C . GLY A 1 204 ? -14.234 -20.25 -11.453 1 79.62 204 GLY A C 1
ATOM 1604 O O . GLY A 1 204 ? -13.969 -19.062 -11.188 1 79.62 204 GLY A O 1
ATOM 1605 N N . SER A 1 205 ? -15.352 -20.609 -11.852 1 80.06 205 SER A N 1
ATOM 1606 C CA . SER A 1 205 ? -16.5 -19.719 -12.031 1 80.06 205 SER A CA 1
ATOM 1607 C C . SER A 1 205 ? -17.797 -20.438 -11.711 1 80.06 205 SER A C 1
ATOM 1609 O O . SER A 1 205 ? -17.859 -21.672 -11.695 1 80.06 205 SER A O 1
ATOM 1611 N N . ASP A 1 206 ? -18.797 -19.688 -11.609 1 82.25 206 ASP A N 1
ATOM 1612 C CA . ASP A 1 206 ? -20.109 -20.234 -11.305 1 82.25 206 ASP A CA 1
ATOM 1613 C C . ASP A 1 206 ? -20.672 -21 -12.5 1 82.25 206 ASP A C 1
ATOM 1615 O O . ASP A 1 206 ? -20.281 -20.75 -13.641 1 82.25 206 ASP A O 1
ATOM 1619 N N . ILE A 1 207 ? -21.453 -21.953 -12.094 1 85.19 207 ILE A N 1
ATOM 1620 C CA . ILE A 1 207 ? -22.172 -22.766 -13.07 1 85.19 207 ILE A CA 1
ATOM 1621 C C . ILE A 1 207 ? -23.672 -22.625 -12.867 1 85.19 207 ILE A C 1
ATOM 1623 O O . ILE A 1 207 ? -24.141 -22.469 -11.734 1 85.19 207 ILE A O 1
ATOM 1627 N N . ARG A 1 208 ? -24.578 -22.625 -14.109 1 85.31 208 ARG A N 1
ATOM 1628 C CA . ARG A 1 208 ? -26.031 -22.547 -13.992 1 85.31 208 ARG A CA 1
ATOM 1629 C C . ARG A 1 208 ? -26.594 -23.766 -13.273 1 85.31 208 ARG A C 1
ATOM 1631 O O . ARG A 1 208 ? -26.094 -24.875 -13.422 1 85.31 208 ARG A O 1
ATOM 1638 N N . LEU A 1 209 ? -27.531 -23.594 -12.617 1 88.88 209 LEU A N 1
ATOM 1639 C CA . LEU A 1 209 ? -28.141 -24.625 -11.781 1 88.88 209 LEU A CA 1
ATOM 1640 C C . LEU A 1 209 ? -28.453 -25.875 -12.602 1 88.88 209 LEU A C 1
ATOM 1642 O O . LEU A 1 209 ? -28.344 -27 -12.102 1 88.88 209 LEU A O 1
ATOM 1646 N N . GLN A 1 210 ? -28.797 -25.734 -13.82 1 89.44 210 GLN A N 1
ATOM 1647 C CA . GLN A 1 210 ? -29.25 -26.859 -14.648 1 89.44 210 GLN A CA 1
ATOM 1648 C C . GLN A 1 210 ? -28.047 -27.609 -15.242 1 89.44 210 GLN A C 1
ATOM 1650 O O . GLN A 1 210 ? -28.203 -28.703 -15.758 1 89.44 210 GLN A O 1
ATOM 1655 N N . ASP A 1 211 ? -26.875 -27.078 -15.156 1 91.12 211 ASP A N 1
ATOM 1656 C CA . ASP A 1 211 ? -25.703 -27.641 -15.828 1 91.12 211 ASP A CA 1
ATOM 1657 C C . ASP A 1 211 ? -24.891 -28.516 -14.875 1 91.12 211 ASP A C 1
ATOM 1659 O O . ASP A 1 211 ? -23.672 -28.328 -14.742 1 91.12 211 ASP A O 1
ATOM 1663 N N . LYS A 1 212 ? -25.469 -29.516 -14.375 1 93.5 212 LYS A N 1
ATOM 1664 C CA . LYS A 1 212 ? -24.922 -30.359 -13.305 1 93.5 212 LYS A CA 1
ATOM 1665 C C . LYS A 1 212 ? -23.719 -31.156 -13.805 1 93.5 212 LYS A C 1
ATOM 1667 O O . LYS A 1 212 ? -22.797 -31.438 -13.039 1 93.5 212 LYS A O 1
ATOM 1672 N N . LYS A 1 213 ? -23.703 -31.531 -15.016 1 93.94 213 LYS A N 1
ATOM 1673 C CA . LYS A 1 213 ? -22.656 -32.406 -15.539 1 93.94 213 LYS A CA 1
ATOM 1674 C C . LYS A 1 213 ? -21.312 -31.703 -15.547 1 93.94 213 LYS A C 1
ATOM 1676 O O . LYS A 1 213 ? -20.266 -32.344 -15.656 1 93.94 213 LYS A O 1
ATOM 1681 N N . TYR A 1 214 ? -21.328 -30.359 -15.492 1 92.62 214 TYR A N 1
ATOM 1682 C CA . TYR A 1 214 ? -20.094 -29.578 -15.5 1 92.62 214 TYR A CA 1
ATOM 1683 C C . TYR A 1 214 ? -19.578 -29.344 -14.078 1 92.62 214 TYR A C 1
ATOM 1685 O O . TYR A 1 214 ? -18.438 -28.938 -13.883 1 92.62 214 TYR A O 1
ATOM 1693 N N . ALA A 1 215 ? -20.422 -29.578 -13.062 1 94 215 ALA A N 1
ATOM 1694 C CA . ALA A 1 215 ? -20.078 -29.297 -11.672 1 94 215 ALA A CA 1
ATOM 1695 C C . ALA A 1 215 ? -19.328 -30.469 -11.055 1 94 215 ALA A C 1
ATOM 1697 O O . ALA A 1 215 ? -19.844 -31.141 -10.156 1 94 215 ALA A O 1
ATOM 1698 N N . ILE A 1 216 ? -18.125 -30.672 -11.516 1 95.25 216 ILE A N 1
ATOM 1699 C CA . ILE A 1 216 ? -17.312 -31.781 -11.031 1 95.25 216 ILE A CA 1
ATOM 1700 C C . ILE A 1 216 ? -15.977 -31.25 -10.508 1 95.25 216 ILE A C 1
ATOM 1702 O O . ILE A 1 216 ? -15.422 -30.312 -11.055 1 95.25 216 ILE A O 1
ATOM 1706 N N . CYS A 1 217 ? -15.5 -31.75 -9.398 1 97.12 217 CYS A N 1
ATOM 1707 C CA . CYS A 1 217 ? -14.203 -31.484 -8.781 1 97.12 217 CYS A CA 1
ATOM 1708 C C . CYS A 1 217 ? -13.492 -32.781 -8.438 1 97.12 217 CYS A C 1
ATOM 1710 O O . CYS A 1 217 ? -14.078 -33.656 -7.801 1 97.12 217 CYS A O 1
ATOM 1712 N N . PHE A 1 218 ? -12.328 -32.938 -8.875 1 98.25 218 PHE A N 1
ATOM 1713 C CA . PHE A 1 218 ? -11.594 -34.188 -8.641 1 98.25 218 PHE A CA 1
ATOM 1714 C C . PHE A 1 218 ? -10.094 -33.969 -8.828 1 98.25 218 PHE A C 1
ATOM 1716 O O . PHE A 1 218 ? -9.656 -32.875 -9.188 1 98.25 218 PHE A O 1
ATOM 1723 N N . ALA A 1 219 ? -9.289 -34.906 -8.531 1 98.5 219 ALA A N 1
ATOM 1724 C CA . ALA A 1 219 ? -7.848 -34.938 -8.766 1 98.5 219 ALA A CA 1
ATOM 1725 C C . ALA A 1 219 ? -7.395 -36.312 -9.266 1 98.5 219 ALA A C 1
ATOM 1727 O O . ALA A 1 219 ? -7.898 -37.344 -8.805 1 98.5 219 ALA A O 1
ATOM 1728 N N . VAL A 1 220 ? -6.492 -36.312 -10.195 1 98 220 VAL A N 1
ATOM 1729 C CA . VAL A 1 220 ? -5.961 -37.562 -10.734 1 98 220 VAL A CA 1
ATOM 1730 C C . VAL A 1 220 ? -4.469 -37.406 -11.023 1 98 220 VAL A C 1
ATOM 1732 O O . VAL A 1 220 ? -3.982 -36.281 -11.219 1 98 220 VAL A O 1
ATOM 1735 N N . PRO A 1 221 ? -3.734 -38.531 -11.047 1 97.88 221 PRO A N 1
ATOM 1736 C CA . PRO A 1 221 ? -2.336 -38.469 -11.477 1 97.88 221 PRO A CA 1
ATOM 1737 C C . PRO A 1 221 ? -2.186 -37.969 -12.906 1 97.88 221 PRO A C 1
ATOM 1739 O O . PRO A 1 221 ? -3.055 -38.219 -13.742 1 97.88 221 PRO A O 1
ATOM 1742 N N . MET A 1 222 ? -1.075 -37.406 -13.219 1 97 222 MET A N 1
ATOM 1743 C CA . MET A 1 222 ? -0.827 -36.781 -14.523 1 97 222 MET A CA 1
ATOM 1744 C C . MET A 1 222 ? -0.728 -37.875 -15.602 1 97 222 MET A C 1
ATOM 1746 O O . MET A 1 222 ? -0.88 -37.562 -16.797 1 97 222 MET A O 1
ATOM 1750 N N . ASN A 1 223 ? -0.478 -39.094 -15.203 1 96.62 223 ASN A N 1
ATOM 1751 C CA . ASN A 1 223 ? -0.337 -40.188 -16.172 1 96.62 223 ASN A CA 1
ATOM 1752 C C . ASN A 1 223 ? -1.616 -41 -16.297 1 96.62 223 ASN A C 1
ATOM 1754 O O . ASN A 1 223 ? -1.588 -42.125 -16.781 1 96.62 223 ASN A O 1
ATOM 1758 N N . THR A 1 224 ? -2.654 -40.5 -15.836 1 97.56 224 THR A N 1
ATOM 1759 C CA . THR A 1 224 ? -3.926 -41.188 -15.969 1 97.56 224 THR A CA 1
ATOM 1760 C C . THR A 1 224 ? -4.27 -41.438 -17.438 1 97.56 224 THR A C 1
ATOM 1762 O O . THR A 1 224 ? -4.176 -40.531 -18.25 1 97.56 224 THR A O 1
ATOM 1765 N N . PRO A 1 225 ? -4.703 -42.688 -17.766 1 97.44 225 PRO A N 1
ATOM 1766 C CA . PRO A 1 225 ? -5.066 -42.969 -19.156 1 97.44 225 PRO A CA 1
ATOM 1767 C C . PRO A 1 225 ? -6.172 -42.062 -19.672 1 97.44 225 PRO A C 1
ATOM 1769 O O . PRO A 1 225 ? -7.148 -41.812 -18.969 1 97.44 225 PRO A O 1
ATOM 1772 N N . GLY A 1 226 ? -5.938 -41.562 -20.891 1 97.62 226 GLY A N 1
ATOM 1773 C CA . GLY A 1 226 ? -6.93 -40.688 -21.5 1 97.62 226 GLY A CA 1
ATOM 1774 C C . GLY A 1 226 ? -6.617 -39.219 -21.328 1 97.62 226 GLY A C 1
ATOM 1775 O O . GLY A 1 226 ? -7.184 -38.375 -22.031 1 97.62 226 GLY A O 1
ATOM 1776 N N . LEU A 1 227 ? -5.754 -38.906 -20.406 1 96.81 227 LEU A N 1
ATOM 1777 C CA . LEU A 1 227 ? -5.34 -37.531 -20.188 1 96.81 227 LEU A CA 1
ATOM 1778 C C . LEU A 1 227 ? -4.25 -37.125 -21.172 1 96.81 227 LEU A C 1
ATOM 1780 O O . LEU A 1 227 ? -3.25 -37.812 -21.328 1 96.81 227 LEU A O 1
ATOM 1784 N N . LYS A 1 228 ? -4.457 -36.031 -21.906 1 96.62 228 LYS A N 1
ATOM 1785 C CA . LYS A 1 228 ? -3.498 -35.5 -22.875 1 96.62 228 LYS A CA 1
ATOM 1786 C C . LYS A 1 228 ? -3.273 -34 -22.656 1 96.62 228 LYS A C 1
ATOM 1788 O O . LYS A 1 228 ? -4.211 -33.281 -22.328 1 96.62 228 LYS A O 1
ATOM 1793 N N . PHE A 1 229 ? -2.041 -33.625 -22.844 1 96.5 229 PHE A N 1
ATOM 1794 C CA . PHE A 1 229 ? -1.696 -32.219 -22.641 1 96.5 229 PHE A CA 1
ATOM 1795 C C . PHE A 1 229 ? -1.012 -31.641 -23.875 1 96.5 229 PHE A C 1
ATOM 1797 O O . PHE A 1 229 ? -0.007 -32.188 -24.344 1 96.5 229 PHE A O 1
ATOM 1804 N N . ILE A 1 230 ? -1.523 -30.578 -24.391 1 95.31 230 ILE A N 1
ATOM 1805 C CA . ILE A 1 230 ? -0.922 -29.875 -25.516 1 95.31 230 ILE A CA 1
ATOM 1806 C C . ILE A 1 230 ? -0.235 -28.609 -25.016 1 95.31 230 ILE A C 1
ATOM 1808 O O . ILE A 1 230 ? -0.901 -27.656 -24.594 1 95.31 230 ILE A O 1
ATOM 1812 N N . CYS A 1 231 ? 1.046 -28.625 -25.156 1 95.5 231 CYS A N 1
ATOM 1813 C CA . CYS A 1 231 ? 1.83 -27.516 -24.641 1 95.5 231 CYS A CA 1
ATOM 1814 C C . CYS A 1 231 ? 1.918 -26.391 -25.656 1 95.5 231 CYS A C 1
ATOM 1816 O O . CYS A 1 231 ? 1.876 -26.641 -26.859 1 95.5 231 CYS A O 1
ATOM 1818 N N . ARG A 1 232 ? 1.986 -25.188 -25.172 1 93 232 ARG A N 1
ATOM 1819 C CA . ARG A 1 232 ? 2.371 -24.078 -26.031 1 93 232 ARG A CA 1
ATOM 1820 C C . ARG A 1 232 ? 3.844 -24.172 -26.422 1 93 232 ARG A C 1
ATOM 1822 O O . ARG A 1 232 ? 4.547 -25.078 -26 1 93 232 ARG A O 1
ATOM 1829 N N . ASP A 1 233 ? 4.301 -23.156 -27.219 1 91.06 233 ASP A N 1
ATOM 1830 C CA . ASP A 1 233 ? 5.711 -23.094 -27.578 1 91.06 233 ASP A CA 1
ATOM 1831 C C . ASP A 1 233 ? 6.59 -22.953 -26.344 1 91.06 233 ASP A C 1
ATOM 1833 O O . ASP A 1 233 ? 6.199 -22.297 -25.375 1 91.06 233 ASP A O 1
ATOM 1837 N N . SER A 1 234 ? 7.672 -23.641 -26.438 1 92.75 234 SER A N 1
ATOM 1838 C CA . SER A 1 234 ? 8.641 -23.484 -25.359 1 92.75 234 SER A CA 1
ATOM 1839 C C . SER A 1 234 ? 9.43 -22.188 -25.5 1 92.75 234 SER A C 1
ATOM 1841 O O . SER A 1 234 ? 9.852 -21.828 -26.609 1 92.75 234 SER A O 1
ATOM 1843 N N . TYR A 1 235 ? 9.594 -21.5 -24.453 1 92.62 235 TYR A N 1
ATOM 1844 C CA . TYR A 1 235 ? 10.414 -20.297 -24.422 1 92.62 235 TYR A CA 1
ATOM 1845 C C . TYR A 1 235 ? 11.789 -20.594 -23.828 1 92.62 235 TYR A C 1
ATOM 1847 O O . TYR A 1 235 ? 12.602 -19.688 -23.656 1 92.62 235 TYR A O 1
ATOM 1855 N N . SER A 1 236 ? 12.039 -21.812 -23.531 1 89.81 236 SER A N 1
ATOM 1856 C CA . SER A 1 236 ? 13.297 -22.266 -22.938 1 89.81 236 SER A CA 1
ATOM 1857 C C . SER A 1 236 ? 14.148 -23.016 -23.969 1 89.81 236 SER A C 1
ATOM 1859 O O . SER A 1 236 ? 15.344 -23.219 -23.75 1 89.81 236 SER A O 1
ATOM 1861 N N . LYS A 1 237 ? 13.594 -23.344 -25.047 1 80.12 237 LYS A N 1
ATOM 1862 C CA . LYS A 1 237 ? 14.32 -24.203 -25.984 1 80.12 237 LYS A CA 1
ATOM 1863 C C . LYS A 1 237 ? 15.562 -23.484 -26.516 1 80.12 237 LYS A C 1
ATOM 1865 O O . LYS A 1 237 ? 15.508 -22.312 -26.859 1 80.12 237 LYS A O 1
ATOM 1870 N N . ASP A 1 238 ? 16.641 -24.234 -26.547 1 81.12 238 ASP A N 1
ATOM 1871 C CA . ASP A 1 238 ? 17.938 -23.812 -27.094 1 81.12 238 ASP A CA 1
ATOM 1872 C C . ASP A 1 238 ? 18.469 -22.594 -26.359 1 81.12 238 ASP A C 1
ATOM 1874 O O . ASP A 1 238 ? 19.047 -21.688 -26.984 1 81.12 238 ASP A O 1
ATOM 1878 N N . ARG A 1 239 ? 18.156 -22.516 -25.141 1 88.38 239 ARG A N 1
ATOM 1879 C CA . ARG A 1 239 ? 18.656 -21.391 -24.344 1 88.38 239 ARG A CA 1
ATOM 1880 C C . ARG A 1 239 ? 19.656 -21.859 -23.297 1 88.38 239 ARG A C 1
ATOM 1882 O O . ARG A 1 239 ? 19.5 -22.938 -22.719 1 88.38 239 ARG A O 1
ATOM 1889 N N . ASN A 1 240 ? 20.688 -21.078 -23.25 1 90.06 240 ASN A N 1
ATOM 1890 C CA . ASN A 1 240 ? 21.656 -21.344 -22.203 1 90.06 240 ASN A CA 1
ATOM 1891 C C . ASN A 1 240 ? 21.562 -20.344 -21.062 1 90.06 240 ASN A C 1
ATOM 1893 O O . ASN A 1 240 ? 20.969 -19.281 -21.219 1 90.06 240 ASN A O 1
ATOM 1897 N N . ASN A 1 241 ? 22.219 -20.656 -19.922 1 91.94 241 ASN A N 1
ATOM 1898 C CA . ASN A 1 241 ? 22.062 -19.891 -18.672 1 91.94 241 ASN A CA 1
ATOM 1899 C C . ASN A 1 241 ? 22.781 -18.547 -18.75 1 91.94 241 ASN A C 1
ATOM 1901 O O . ASN A 1 241 ? 22.484 -17.641 -17.969 1 91.94 241 ASN A O 1
ATOM 1905 N N . PHE A 1 242 ? 23.719 -18.406 -19.625 1 92.12 242 PHE A N 1
ATOM 1906 C CA . PHE A 1 242 ? 24.422 -17.141 -19.766 1 92.12 242 PHE A CA 1
ATOM 1907 C C . PHE A 1 242 ? 23.594 -16.125 -20.547 1 92.12 242 PHE A C 1
ATOM 1909 O O . PHE A 1 242 ? 23.375 -15.008 -20.094 1 92.12 242 PHE A O 1
ATOM 1916 N N . ASP A 1 243 ? 23.109 -16.531 -21.734 1 93.25 243 ASP A N 1
ATOM 1917 C CA . ASP A 1 243 ? 22.438 -15.625 -22.656 1 93.25 243 ASP A CA 1
ATOM 1918 C C . ASP A 1 243 ? 20.984 -15.375 -22.234 1 93.25 243 ASP A C 1
ATOM 1920 O O . ASP A 1 243 ? 20.422 -14.312 -22.484 1 93.25 243 ASP A O 1
ATOM 1924 N N . TYR A 1 244 ? 20.391 -16.391 -21.625 1 95.12 244 TYR A N 1
ATOM 1925 C CA . TYR A 1 244 ? 19.016 -16.312 -21.172 1 95.12 244 TYR A CA 1
ATOM 1926 C C . TYR A 1 244 ? 18.859 -16.891 -19.781 1 95.12 244 TYR A C 1
ATOM 1928 O O . TYR A 1 244 ? 18.203 -17.922 -19.594 1 95.12 244 TYR A O 1
ATOM 1936 N N . PRO A 1 245 ? 19.344 -16.188 -18.781 1 94.69 245 PRO A N 1
ATOM 1937 C CA . PRO A 1 245 ? 19.438 -16.75 -17.438 1 94.69 245 PRO A CA 1
ATOM 1938 C C . PRO A 1 245 ? 18.078 -17.062 -16.828 1 94.69 245 PRO A C 1
ATOM 1940 O O . PRO A 1 245 ? 17.969 -17.938 -15.961 1 94.69 245 PRO A O 1
ATOM 1943 N N . LEU A 1 246 ? 17.016 -16.422 -17.25 1 96.5 246 LEU A N 1
ATOM 1944 C CA . LEU A 1 246 ? 15.688 -16.641 -16.672 1 96.5 246 LEU A CA 1
ATOM 1945 C C . LEU A 1 246 ? 14.891 -17.625 -17.531 1 96.5 246 LEU A C 1
ATOM 1947 O O . LEU A 1 246 ? 14.336 -18.594 -17 1 96.5 246 LEU A O 1
ATOM 1951 N N . SER A 1 247 ? 14.93 -17.453 -18.844 1 95.62 247 SER A N 1
ATOM 1952 C CA . SER A 1 247 ? 14.172 -18.281 -19.766 1 95.62 247 SER A CA 1
A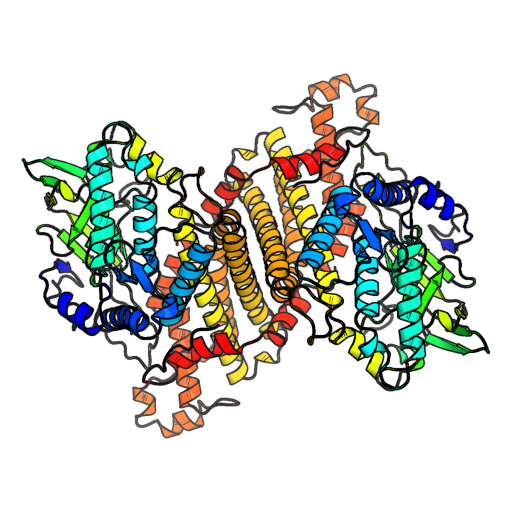TOM 1953 C C . SER A 1 247 ? 14.648 -19.734 -19.719 1 95.62 247 SER A C 1
ATOM 1955 O O . SER A 1 247 ? 13.852 -20.656 -19.906 1 95.62 247 SER A O 1
ATOM 1957 N N . SER A 1 248 ? 15.875 -19.906 -19.5 1 95.12 248 SER A N 1
ATOM 1958 C CA . SER A 1 248 ? 16.453 -21.25 -19.469 1 95.12 248 SER A CA 1
ATOM 1959 C C . SER A 1 248 ? 16.031 -22 -18.203 1 95.12 248 SER A C 1
ATOM 1961 O O . SER A 1 248 ? 16.188 -23.219 -18.125 1 95.12 248 SER A O 1
ATOM 1963 N N . ARG A 1 249 ? 15.375 -21.328 -17.297 1 94.69 249 ARG A N 1
ATOM 1964 C CA . ARG A 1 249 ? 15.141 -21.922 -15.992 1 94.69 249 ARG A CA 1
ATOM 1965 C C . ARG A 1 249 ? 13.648 -21.922 -15.648 1 94.69 249 ARG A C 1
ATOM 1967 O O . ARG A 1 249 ? 13.172 -22.812 -14.938 1 94.69 249 ARG A O 1
ATOM 1974 N N . PHE A 1 250 ? 12.914 -20.922 -16.078 1 96.06 250 PHE A N 1
ATOM 1975 C CA . PHE A 1 250 ? 11.68 -20.641 -15.344 1 96.06 250 PHE A CA 1
ATOM 1976 C C . PHE A 1 250 ? 10.477 -20.688 -16.281 1 96.06 250 PHE A C 1
ATOM 1978 O O . PHE A 1 250 ? 9.438 -20.109 -15.992 1 96.06 250 PHE A O 1
ATOM 1985 N N . ASP A 1 251 ? 10.586 -21.312 -17.359 1 95.5 251 ASP A N 1
ATOM 1986 C CA . ASP A 1 251 ? 9.422 -21.531 -18.234 1 95.5 251 ASP A CA 1
ATOM 1987 C C . ASP A 1 251 ? 8.492 -22.594 -17.656 1 95.5 251 ASP A C 1
ATOM 1989 O O . ASP A 1 251 ? 8.633 -23.781 -17.953 1 95.5 251 ASP A O 1
ATOM 1993 N N . GLU A 1 252 ? 7.523 -22.203 -16.891 1 91.81 252 GLU A N 1
ATOM 1994 C CA . GLU A 1 252 ? 6.598 -23.094 -16.203 1 91.81 252 GLU A CA 1
ATOM 1995 C C . GLU A 1 252 ? 5.715 -23.859 -17.203 1 91.81 252 GLU A C 1
ATOM 1997 O O . GLU A 1 252 ? 5.176 -24.906 -16.875 1 91.81 252 GLU A O 1
ATOM 2002 N N . MET A 1 253 ? 5.668 -23.547 -18.422 1 93.19 253 MET A N 1
ATOM 2003 C CA . MET A 1 253 ? 4.914 -24.141 -19.531 1 93.19 253 MET A CA 1
ATOM 2004 C C . MET A 1 253 ? 3.422 -24.156 -19.219 1 93.19 253 MET A C 1
ATOM 2006 O O . MET A 1 253 ? 3.018 -24.328 -18.078 1 93.19 253 MET A O 1
ATOM 2010 N N . ASP A 1 254 ? 2.629 -23.859 -20.125 1 93.06 254 ASP A N 1
ATOM 2011 C CA . ASP A 1 254 ? 1.172 -23.922 -20.094 1 93.06 254 ASP A CA 1
ATOM 2012 C C . ASP A 1 254 ? 0.65 -24.953 -21.094 1 93.06 254 ASP A C 1
ATOM 2014 O O . ASP A 1 254 ? 1.234 -25.125 -22.172 1 93.06 254 ASP A O 1
ATOM 2018 N N . ALA A 1 255 ? -0.439 -25.578 -20.688 1 94.56 255 ALA A N 1
ATOM 2019 C CA . ALA A 1 255 ? -0.971 -26.594 -21.594 1 94.56 255 ALA A CA 1
ATOM 2020 C C . ALA A 1 255 ? -2.496 -26.609 -21.562 1 94.56 255 ALA A C 1
ATOM 2022 O O . ALA A 1 255 ? -3.105 -26.25 -20.547 1 94.56 255 ALA A O 1
ATOM 2023 N N . VAL A 1 256 ? -3.062 -26.953 -22.656 1 93.12 256 VAL A N 1
ATOM 2024 C CA . VAL A 1 256 ? -4.465 -27.344 -22.719 1 93.12 256 VAL A CA 1
ATOM 2025 C C . VAL A 1 256 ? -4.613 -28.812 -22.297 1 93.12 256 VAL A C 1
ATOM 2027 O O . VAL A 1 256 ? -3.812 -29.656 -22.703 1 93.12 256 VAL A O 1
ATOM 2030 N N . VAL A 1 257 ? -5.594 -29.062 -21.547 1 95.38 257 VAL A N 1
ATOM 2031 C CA . VAL A 1 257 ? -5.832 -30.422 -21.078 1 95.38 257 VAL A CA 1
ATOM 2032 C C . VAL A 1 257 ? -7.012 -31.031 -21.844 1 95.38 257 VAL A C 1
ATOM 2034 O O . VAL A 1 257 ? -8.086 -30.438 -21.906 1 95.38 257 VAL A O 1
ATOM 2037 N N . ILE A 1 258 ? -6.777 -32.156 -22.359 1 96 258 ILE A N 1
ATOM 2038 C CA . ILE A 1 258 ? -7.832 -32.938 -23.016 1 96 258 ILE A CA 1
ATOM 2039 C C . ILE A 1 258 ? -8.133 -34.188 -22.203 1 96 258 ILE A C 1
ATOM 2041 O O . ILE A 1 258 ? -7.227 -34.938 -21.859 1 96 258 ILE A O 1
ATOM 2045 N N . PHE A 1 259 ? -9.352 -34.344 -21.922 1 97.25 259 PHE A N 1
ATOM 2046 C CA . PHE A 1 259 ? -9.859 -35.562 -21.281 1 97.25 259 PHE A CA 1
ATOM 2047 C C . PHE A 1 259 ? -10.57 -36.438 -22.281 1 97.25 259 PHE A C 1
ATOM 2049 O O . PHE A 1 259 ? -11.633 -36.094 -22.797 1 97.25 259 PHE A O 1
ATOM 2056 N N . ASP A 1 260 ? -9.992 -37.531 -22.516 1 97.75 260 ASP A N 1
ATOM 2057 C CA . ASP A 1 260 ? -10.578 -38.5 -23.422 1 97.75 260 ASP A CA 1
ATOM 2058 C C . ASP A 1 260 ? -11.109 -39.719 -22.656 1 97.75 260 ASP A C 1
ATOM 2060 O O . ASP A 1 260 ? -10.414 -40.719 -22.516 1 97.75 260 ASP A O 1
ATOM 2064 N N . ASP A 1 261 ? -12.344 -39.625 -22.25 1 98.12 261 ASP A N 1
ATOM 2065 C CA . ASP A 1 261 ? -13.031 -40.625 -21.453 1 98.12 261 ASP A CA 1
ATOM 2066 C C . ASP A 1 261 ? -12.172 -41.094 -20.281 1 98.12 261 ASP A C 1
ATOM 2068 O O . ASP A 1 261 ? -11.914 -42.281 -20.125 1 98.12 261 ASP A O 1
ATOM 2072 N N . VAL A 1 262 ? -11.789 -40.156 -19.547 1 98.25 262 VAL A N 1
ATOM 2073 C CA . VAL A 1 262 ? -10.914 -40.406 -18.406 1 98.25 262 VAL A CA 1
ATOM 2074 C C . VAL A 1 262 ? -11.727 -40.969 -17.234 1 98.25 262 VAL A C 1
ATOM 2076 O O . VAL A 1 262 ? -12.766 -40.438 -16.875 1 98.25 262 VAL A O 1
ATOM 2079 N N . HIS A 1 263 ? -11.273 -42.062 -16.703 1 98.56 263 HIS A N 1
ATOM 2080 C CA . HIS A 1 263 ? -11.875 -42.625 -15.516 1 98.56 263 HIS A CA 1
ATOM 2081 C C . HIS A 1 263 ? -11.305 -42.031 -14.242 1 98.56 263 HIS A C 1
ATOM 2083 O O . HIS A 1 263 ? -10.094 -42.094 -14 1 98.56 263 HIS A O 1
ATOM 2089 N N . VAL A 1 264 ? -12.164 -41.406 -13.492 1 98.69 264 VAL A N 1
ATOM 2090 C CA . VAL A 1 264 ? -11.773 -40.844 -12.203 1 98.69 264 VAL A CA 1
ATOM 2091 C C . VAL A 1 264 ? -12.312 -41.719 -11.07 1 98.69 264 VAL A C 1
ATOM 2093 O O . VAL A 1 264 ? -13.523 -41.812 -10.875 1 98.69 264 VAL A O 1
ATOM 2096 N N . PRO A 1 265 ? -11.445 -42.281 -10.336 1 98.56 265 PRO A N 1
ATOM 2097 C CA . PRO A 1 265 ? -11.914 -43.094 -9.211 1 98.56 265 PRO A CA 1
ATOM 2098 C C . PRO A 1 265 ? -12.773 -42.312 -8.234 1 98.56 265 PRO A C 1
ATOM 2100 O O . PRO A 1 265 ? -12.469 -41.125 -7.945 1 98.56 265 PRO A O 1
ATOM 2103 N N . LYS A 1 266 ? -13.758 -42.906 -7.672 1 98.06 266 LYS A N 1
ATOM 2104 C CA . LYS A 1 266 ? -14.734 -42.188 -6.836 1 98.06 266 LYS A CA 1
ATOM 2105 C C . LYS A 1 266 ? -14.078 -41.656 -5.562 1 98.06 266 LYS A C 1
ATOM 2107 O O . LYS A 1 266 ? -14.523 -40.656 -5.008 1 98.06 266 LYS A O 1
ATOM 2112 N N . ASP A 1 267 ? -13.055 -42.25 -5.121 1 98.19 267 ASP A N 1
ATOM 2113 C CA . ASP A 1 267 ? -12.367 -41.781 -3.926 1 98.19 267 ASP A CA 1
ATOM 2114 C C . ASP A 1 267 ? -11.523 -40.531 -4.238 1 98.19 267 ASP A C 1
ATOM 2116 O O . ASP A 1 267 ? -10.945 -39.938 -3.332 1 98.19 267 ASP A O 1
ATOM 2120 N N . ARG A 1 268 ? -11.484 -40.156 -5.539 1 98.62 268 ARG A N 1
ATOM 2121 C CA . ARG A 1 268 ? -10.758 -38.969 -5.961 1 98.62 268 ARG A CA 1
ATOM 2122 C C . ARG A 1 268 ? -11.727 -37.844 -6.367 1 98.62 268 ARG A C 1
ATOM 2124 O O . ARG A 1 268 ? -11.305 -36.781 -6.809 1 98.62 268 ARG A O 1
ATOM 2131 N N . VAL A 1 269 ? -13 -38.125 -6.211 1 98.62 269 VAL A N 1
ATOM 2132 C CA . VAL A 1 269 ? -14.023 -37.125 -6.574 1 98.62 269 VAL A CA 1
ATOM 2133 C C . VAL A 1 269 ? -14.438 -36.344 -5.344 1 98.62 269 VAL A C 1
ATOM 2135 O O . VAL A 1 269 ? -14.82 -36.906 -4.32 1 98.62 269 VAL A O 1
ATOM 2138 N N . PHE A 1 270 ? -14.414 -35.031 -5.391 1 98.38 270 PHE A N 1
ATOM 2139 C CA . PHE A 1 270 ? -14.734 -34.156 -4.273 1 98.38 270 PHE A CA 1
ATOM 2140 C C . PHE A 1 270 ? -16.156 -33.594 -4.41 1 98.38 270 PHE A C 1
ATOM 2142 O O . PHE A 1 270 ? -16.797 -33.281 -3.412 1 98.38 270 PHE A O 1
ATOM 2149 N N . MET A 1 271 ? -16.547 -33.375 -5.641 1 97.38 271 MET A N 1
ATOM 2150 C CA . MET A 1 271 ? -17.906 -32.906 -5.949 1 97.38 271 MET A CA 1
ATOM 2151 C C . MET A 1 271 ? -18.375 -33.469 -7.289 1 97.38 271 MET A C 1
ATOM 2153 O O . MET A 1 271 ? -17.594 -33.562 -8.242 1 97.38 271 MET A O 1
ATOM 2157 N N . ASP A 1 272 ? -19.625 -33.844 -7.375 1 97.06 272 ASP A N 1
ATOM 2158 C CA . ASP A 1 272 ? -20.234 -34.406 -8.578 1 97.06 272 ASP A CA 1
ATOM 2159 C C . ASP A 1 272 ? -21.688 -33.938 -8.719 1 97.06 272 ASP A C 1
ATOM 2161 O O . ASP A 1 272 ? -22.594 -34.594 -8.164 1 97.06 272 ASP A O 1
ATOM 2165 N N . GLY A 1 273 ? -21.859 -32.875 -9.406 1 95.19 273 GLY A N 1
ATOM 2166 C CA . GLY A 1 273 ? -23.203 -32.5 -9.812 1 95.19 273 GLY A CA 1
ATOM 2167 C C . GLY A 1 273 ? -23.844 -31.469 -8.906 1 95.19 273 GLY A C 1
ATOM 2168 O O . GLY A 1 273 ? -24.969 -31.031 -9.156 1 95.19 273 GLY A O 1
ATOM 2169 N N . ASP A 1 274 ? -23.219 -31.047 -7.871 1 95.38 274 ASP A N 1
ATOM 2170 C CA . ASP A 1 274 ? -23.766 -30.047 -6.961 1 95.38 274 ASP A CA 1
ATOM 2171 C C . ASP A 1 274 ? -23.391 -28.625 -7.406 1 95.38 274 ASP A C 1
ATOM 2173 O O . ASP A 1 274 ? -22.422 -28.062 -6.914 1 95.38 274 ASP A O 1
ATOM 2177 N N . THR A 1 275 ? -24.312 -28.016 -8.172 1 93.69 275 THR A N 1
ATOM 2178 C CA . THR A 1 275 ? -24.031 -26.703 -8.758 1 93.69 275 THR A CA 1
ATOM 2179 C C . THR A 1 275 ? -24.031 -25.625 -7.688 1 93.69 275 THR A C 1
ATOM 2181 O O . THR A 1 275 ? -23.281 -24.641 -7.777 1 93.69 275 THR A O 1
ATOM 2184 N N . ILE A 1 276 ? -24.859 -25.797 -6.656 1 94.19 276 ILE A N 1
ATOM 2185 C CA . ILE A 1 276 ? -24.906 -24.828 -5.562 1 94.19 276 ILE A CA 1
ATOM 2186 C C . ILE A 1 276 ? -23.625 -24.906 -4.75 1 94.19 276 ILE A C 1
ATOM 2188 O O . ILE A 1 276 ? -23.016 -23.875 -4.449 1 94.19 276 ILE A O 1
ATOM 2192 N N . GLY A 1 277 ? -23.266 -26.172 -4.465 1 92.94 277 GLY A N 1
ATOM 2193 C CA . GLY A 1 277 ? -22.016 -26.359 -3.748 1 92.94 277 GLY A CA 1
ATOM 2194 C C . GLY A 1 277 ? -20.812 -25.844 -4.508 1 92.94 277 GLY A C 1
ATOM 2195 O O . GLY A 1 277 ? -19.875 -25.312 -3.906 1 92.94 277 GLY A O 1
ATOM 2196 N N . TYR A 1 278 ? -20.891 -25.984 -5.785 1 91.69 278 TYR A N 1
ATOM 2197 C CA . TYR A 1 278 ? -19.844 -25.516 -6.672 1 91.69 278 TYR A CA 1
ATOM 2198 C C . TYR A 1 278 ? -19.609 -24.016 -6.496 1 91.69 278 TYR A C 1
ATOM 2200 O O . TYR A 1 278 ? -18.469 -23.562 -6.414 1 91.69 278 TYR A O 1
ATOM 2208 N N . SER A 1 279 ? -20.594 -23.25 -6.352 1 89.38 279 SER A N 1
ATOM 2209 C CA . SER A 1 279 ? -20.531 -21.812 -6.152 1 89.38 279 SER A CA 1
ATOM 2210 C C . SER A 1 279 ? -20.141 -21.469 -4.719 1 89.38 279 SER A C 1
ATOM 2212 O O . SER A 1 279 ? -19.406 -20.5 -4.484 1 89.38 279 SER A O 1
ATOM 2214 N N . GLU A 1 280 ? -20.625 -22.234 -3.814 1 90.5 280 GLU A N 1
ATOM 2215 C CA . GLU A 1 280 ? -20.391 -21.969 -2.4 1 90.5 280 GLU A CA 1
ATOM 2216 C C . GLU A 1 280 ? -18.906 -22.109 -2.053 1 90.5 280 GLU A C 1
ATOM 2218 O O . GLU A 1 280 ? -18.375 -21.344 -1.258 1 90.5 280 GLU A O 1
ATOM 2223 N N . VAL A 1 281 ? -18.297 -23.078 -2.623 1 88.44 281 VAL A N 1
ATOM 2224 C CA . VAL A 1 281 ? -16.891 -23.328 -2.275 1 88.44 281 VAL A CA 1
ATOM 2225 C C . VAL A 1 281 ? -16.016 -22.219 -2.85 1 88.44 281 VAL A C 1
ATOM 2227 O O . VAL A 1 281 ? -14.922 -21.953 -2.34 1 88.44 281 VAL A O 1
ATOM 2230 N N . ILE A 1 282 ? -16.5 -21.531 -3.857 1 82.12 282 ILE A N 1
ATOM 2231 C CA . ILE A 1 282 ? -15.789 -20.375 -4.418 1 82.12 282 ILE A CA 1
ATOM 2232 C C . ILE A 1 282 ? -15.875 -19.203 -3.459 1 82.12 282 ILE A C 1
ATOM 2234 O O . ILE A 1 282 ? -14.883 -18.5 -3.217 1 82.12 282 ILE A O 1
ATOM 2238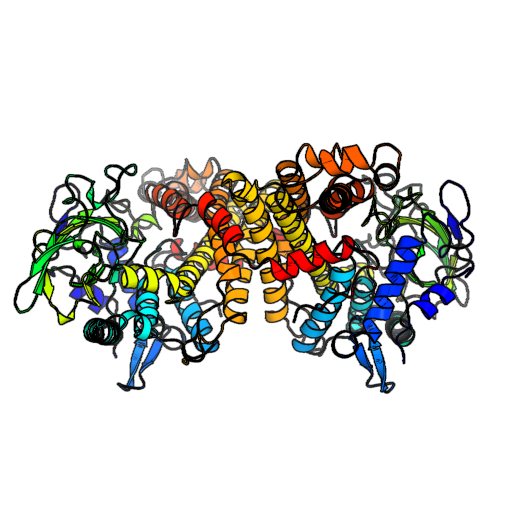 N N . GLY A 1 283 ? -17 -18.984 -2.848 1 79.25 283 GLY A N 1
ATOM 2239 C CA . GLY A 1 283 ? -17.281 -17.781 -2.064 1 79.25 283 GLY A CA 1
ATOM 2240 C C . GLY A 1 283 ? -16.953 -17.953 -0.591 1 79.25 283 GLY A C 1
ATOM 2241 O O . GLY A 1 283 ? -16.641 -16.984 0.093 1 79.25 283 GLY A O 1
ATOM 2242 N N . GLU A 1 284 ? -17.109 -19.141 -0.003 1 79.31 284 GLU A N 1
ATOM 2243 C CA . GLU A 1 284 ? -17.078 -19.297 1.447 1 79.31 284 GLU A CA 1
ATOM 2244 C C . GLU A 1 284 ? -15.805 -20 1.898 1 79.31 284 GLU A C 1
ATOM 2246 O O . GLU A 1 284 ? -15.484 -20.016 3.088 1 79.31 284 GLU A O 1
ATOM 2251 N N . GLY A 1 285 ? -14.961 -20.438 1.197 1 74.88 285 GLY A N 1
ATOM 2252 C CA . GLY A 1 285 ? -13.828 -21.25 1.619 1 74.88 285 GLY A CA 1
ATOM 2253 C C . GLY A 1 285 ? -12.578 -20.438 1.886 1 74.88 285 GLY A C 1
ATOM 2254 O O . GLY A 1 285 ? -11.602 -20.953 2.441 1 74.88 285 GLY A O 1
ATOM 2255 N N . TYR A 1 286 ? -12.586 -19.188 1.783 1 84.5 286 TYR A N 1
ATOM 2256 C CA . TYR A 1 286 ? -11.523 -18.25 2.092 1 84.5 286 TYR A CA 1
ATOM 2257 C C . TYR A 1 286 ? -10.211 -18.672 1.445 1 84.5 286 TYR A C 1
ATOM 2259 O O . TYR A 1 286 ? -9.141 -18.172 1.801 1 84.5 286 TYR A O 1
ATOM 2267 N N . TRP A 1 287 ? -10.281 -19.766 0.595 1 88.56 287 TRP A N 1
ATOM 2268 C CA . TRP A 1 287 ? -9.062 -20.203 -0.078 1 88.56 287 TRP A CA 1
ATOM 2269 C C . TRP A 1 287 ? -8.5 -19.078 -0.949 1 88.56 287 TRP A C 1
ATOM 2271 O O . TRP A 1 287 ? -7.281 -18.969 -1.127 1 88.56 287 TRP A O 1
ATOM 2281 N N . ARG A 1 288 ? -9.352 -18.188 -1.372 1 89.88 288 ARG A N 1
ATOM 2282 C CA . ARG A 1 288 ? -8.914 -17.078 -2.209 1 89.88 288 ARG A CA 1
ATOM 2283 C C . ARG A 1 288 ? -7.965 -16.156 -1.452 1 89.88 288 ARG A C 1
ATOM 2285 O O . ARG A 1 288 ? -7.031 -15.609 -2.037 1 89.88 288 ARG A O 1
ATOM 2292 N N . ASN A 1 289 ? -8.211 -16 -0.148 1 93.81 289 ASN A N 1
ATOM 2293 C CA . ASN A 1 289 ? -7.32 -15.18 0.663 1 93.81 289 ASN A CA 1
ATOM 2294 C C . ASN A 1 289 ? -5.879 -15.672 0.578 1 93.81 289 ASN A C 1
ATOM 2296 O O . ASN A 1 289 ? -4.953 -14.867 0.464 1 93.81 289 ASN A O 1
ATOM 2300 N N . TYR A 1 290 ? -5.746 -16.969 0.542 1 93.31 290 TYR A N 1
ATOM 2301 C CA . TYR A 1 290 ? -4.41 -17.547 0.552 1 93.31 290 TYR A CA 1
ATOM 2302 C C . TYR A 1 290 ? -3.775 -17.484 -0.832 1 93.31 290 TYR A C 1
ATOM 2304 O O . TYR A 1 290 ? -2.568 -17.266 -0.959 1 93.31 290 TYR A O 1
ATOM 2312 N N . ILE A 1 291 ? -4.609 -17.703 -1.795 1 94 291 ILE A N 1
ATOM 2313 C CA . ILE A 1 291 ? -4.09 -17.672 -3.156 1 94 291 ILE A CA 1
ATOM 2314 C C . ILE A 1 291 ? -3.625 -16.266 -3.5 1 94 291 ILE A C 1
ATOM 2316 O O . ILE A 1 291 ? -2.594 -16.078 -4.152 1 94 291 ILE A O 1
ATOM 2320 N N . ILE A 1 292 ? -4.398 -15.289 -3.061 1 96.19 292 ILE A N 1
ATOM 2321 C CA . ILE A 1 292 ? -3.99 -13.922 -3.332 1 96.19 292 ILE A CA 1
ATOM 2322 C C . ILE A 1 292 ? -2.764 -13.57 -2.494 1 96.19 292 ILE A C 1
ATOM 2324 O O . ILE A 1 292 ? -1.876 -12.844 -2.953 1 96.19 292 ILE A O 1
ATOM 2328 N N . LEU A 1 293 ? -2.711 -14.062 -1.271 1 97.06 293 LEU A N 1
ATOM 2329 C CA . LEU A 1 293 ? -1.517 -13.867 -0.457 1 97.06 293 LEU A CA 1
ATOM 2330 C C . LEU A 1 293 ? -0.283 -14.422 -1.157 1 97.06 293 LEU A C 1
ATOM 2332 O O . LEU A 1 293 ? 0.756 -13.766 -1.216 1 97.06 293 LEU A O 1
ATOM 2336 N N . GLN A 1 294 ? -0.392 -15.633 -1.661 1 97.25 294 GLN A N 1
ATOM 2337 C CA . GLN A 1 294 ? 0.701 -16.234 -2.414 1 97.25 294 GLN A CA 1
ATOM 2338 C C . GLN A 1 294 ? 1.078 -15.383 -3.621 1 97.25 294 GLN A C 1
ATOM 2340 O O . GLN A 1 294 ? 2.26 -15.117 -3.855 1 97.25 294 GLN A O 1
ATOM 2345 N N . ALA A 1 295 ? 0.133 -14.953 -4.348 1 97.06 295 ALA A N 1
ATOM 2346 C CA . ALA A 1 295 ? 0.348 -14.156 -5.555 1 97.06 295 ALA A CA 1
ATOM 2347 C C . ALA A 1 295 ? 1.028 -12.836 -5.227 1 97.06 295 ALA A C 1
ATOM 2349 O O . ALA A 1 295 ? 1.925 -12.391 -5.949 1 97.06 295 ALA A O 1
ATOM 2350 N N . MET A 1 296 ? 0.604 -12.195 -4.133 1 97.56 296 MET A N 1
ATOM 2351 C CA . MET A 1 296 ? 1.151 -10.883 -3.795 1 97.56 296 MET A CA 1
ATOM 2352 C C . MET A 1 296 ? 2.557 -11.016 -3.217 1 97.56 296 MET A C 1
ATOM 2354 O O . MET A 1 296 ? 3.398 -10.141 -3.416 1 97.56 296 MET A O 1
ATOM 2358 N N . ASN A 1 297 ? 2.797 -12.102 -2.574 1 96.44 297 ASN A N 1
ATOM 2359 C CA . ASN A 1 297 ? 4.164 -12.383 -2.143 1 96.44 297 ASN A CA 1
ATOM 2360 C C . ASN A 1 297 ? 5.098 -12.586 -3.332 1 96.44 297 ASN A C 1
ATOM 2362 O O . ASN A 1 297 ? 6.234 -12.117 -3.32 1 96.44 297 ASN A O 1
ATOM 2366 N N . ARG A 1 298 ? 4.641 -13.281 -4.219 1 97 298 ARG A N 1
ATOM 2367 C CA . ARG A 1 298 ? 5.379 -13.469 -5.461 1 97 298 ARG A CA 1
ATOM 2368 C C . ARG A 1 298 ? 5.59 -12.141 -6.176 1 97 298 ARG A C 1
ATOM 2370 O O . ARG A 1 298 ? 6.691 -11.852 -6.648 1 97 298 ARG A O 1
ATOM 2377 N N . ALA A 1 299 ? 4.559 -11.344 -6.262 1 97.69 299 ALA A N 1
ATOM 2378 C CA . ALA A 1 299 ? 4.641 -10.039 -6.906 1 97.69 299 ALA A CA 1
ATOM 2379 C C . ALA A 1 299 ? 5.637 -9.133 -6.188 1 97.69 299 ALA A C 1
ATOM 2381 O O . ALA A 1 299 ? 6.387 -8.391 -6.828 1 97.69 299 ALA A O 1
ATOM 2382 N N . LEU A 1 300 ? 5.594 -9.172 -4.871 1 98.19 300 LEU A N 1
ATOM 2383 C CA . LEU A 1 300 ? 6.566 -8.422 -4.082 1 98.19 300 LEU A CA 1
ATOM 2384 C C . LEU A 1 300 ? 7.992 -8.805 -4.477 1 98.19 300 LEU A C 1
ATOM 2386 O O . LEU A 1 300 ? 8.836 -7.934 -4.695 1 98.19 300 LEU A O 1
ATOM 2390 N N . THR A 1 301 ? 8.289 -10.062 -4.57 1 97.69 301 THR A N 1
ATOM 2391 C CA . THR A 1 301 ? 9.609 -10.562 -4.93 1 97.69 301 THR A CA 1
ATOM 2392 C C . THR A 1 301 ? 10 -10.094 -6.332 1 97.69 301 THR A C 1
ATOM 2394 O O . THR A 1 301 ? 11.141 -9.695 -6.562 1 97.69 301 THR A O 1
ATOM 2397 N N . LYS A 1 302 ? 9.039 -10.18 -7.238 1 98 302 LYS A N 1
ATOM 2398 C CA . LYS A 1 302 ? 9.289 -9.734 -8.609 1 98 302 LYS A CA 1
ATOM 2399 C C . LYS A 1 302 ? 9.641 -8.25 -8.656 1 98 302 LYS A C 1
ATOM 2401 O O . LYS A 1 302 ? 10.531 -7.84 -9.391 1 98 302 LYS A O 1
ATOM 2406 N N . LEU A 1 303 ? 8.945 -7.461 -7.863 1 98.56 303 LEU A N 1
ATOM 2407 C CA . LEU A 1 303 ? 9.219 -6.031 -7.797 1 98.56 303 LEU A CA 1
ATOM 2408 C C . LEU A 1 303 ? 10.57 -5.762 -7.141 1 98.56 303 LEU A C 1
ATOM 2410 O O . LEU A 1 303 ? 11.281 -4.84 -7.539 1 98.56 303 LEU A O 1
ATOM 2414 N N . GLU A 1 304 ? 10.898 -6.523 -6.113 1 98.06 304 GLU A N 1
ATOM 2415 C CA . GLU A 1 304 ? 12.227 -6.422 -5.516 1 98.06 304 GLU A CA 1
ATOM 2416 C C . GLU A 1 304 ? 13.32 -6.691 -6.543 1 98.06 304 GLU A C 1
ATOM 2418 O O . GLU A 1 304 ? 14.312 -5.969 -6.609 1 98.06 304 GLU A O 1
ATOM 2423 N N . PHE A 1 305 ? 13.109 -7.703 -7.348 1 98.12 305 PHE A N 1
ATOM 2424 C CA . PHE A 1 305 ? 14.055 -8.047 -8.398 1 98.12 305 PHE A CA 1
ATOM 2425 C C . PHE A 1 305 ? 14.148 -6.926 -9.43 1 98.12 305 PHE A C 1
ATOM 2427 O O . PHE A 1 305 ? 15.242 -6.527 -9.82 1 98.12 305 PHE A O 1
ATOM 2434 N N . ALA A 1 306 ? 12.984 -6.441 -9.867 1 98.69 306 ALA A N 1
ATOM 2435 C CA . ALA A 1 306 ? 12.938 -5.367 -10.859 1 98.69 306 ALA A CA 1
ATOM 2436 C C . ALA A 1 306 ? 13.664 -4.125 -10.352 1 98.69 306 ALA A C 1
ATOM 2438 O O . ALA A 1 306 ? 14.406 -3.484 -11.102 1 98.69 306 ALA A O 1
ATOM 2439 N N . PHE A 1 307 ? 13.438 -3.805 -9.094 1 98.69 307 PHE A N 1
ATOM 2440 C CA . PHE A 1 307 ? 14.109 -2.658 -8.492 1 98.69 307 PHE A CA 1
ATOM 2441 C C . PHE A 1 307 ? 15.617 -2.854 -8.477 1 98.69 307 PHE A C 1
ATOM 2443 O O . PHE A 1 307 ? 16.375 -1.959 -8.875 1 98.69 307 PHE A O 1
ATOM 2450 N N . GLY A 1 308 ? 16.078 -4.039 -8.008 1 98.25 308 GLY A N 1
ATOM 2451 C CA . GLY A 1 308 ? 17.5 -4.348 -8.008 1 98.25 308 GLY A CA 1
ATOM 2452 C C . GLY A 1 308 ? 18.125 -4.312 -9.391 1 98.25 308 GLY A C 1
ATOM 2453 O O . GLY A 1 308 ? 19.219 -3.764 -9.57 1 98.25 308 GLY A O 1
ATOM 2454 N N . LEU A 1 309 ? 17.406 -4.906 -10.344 1 98.19 309 LEU A N 1
ATOM 2455 C CA . LEU A 1 309 ? 17.891 -4.941 -11.727 1 98.19 309 LEU A CA 1
ATOM 2456 C C . LEU A 1 309 ? 18.016 -3.529 -12.289 1 98.19 309 LEU A C 1
ATOM 2458 O O . LEU A 1 309 ? 19.047 -3.184 -12.859 1 98.19 309 LEU A O 1
ATOM 2462 N N . GLY A 1 310 ? 16.969 -2.713 -12.086 1 98.31 310 GLY A N 1
ATOM 2463 C CA . GLY A 1 310 ? 17.016 -1.332 -12.539 1 98.31 310 GLY A CA 1
ATOM 2464 C C . GLY A 1 310 ? 18.156 -0.537 -11.914 1 98.31 310 GLY A C 1
ATOM 2465 O O . GLY A 1 310 ? 18.859 0.196 -12.602 1 98.31 310 GLY A O 1
ATOM 2466 N N . HIS A 1 311 ? 18.297 -0.685 -10.617 1 98.06 311 HIS A N 1
ATOM 2467 C CA . HIS A 1 311 ? 19.375 -0.001 -9.898 1 98.06 311 HIS A CA 1
ATOM 2468 C C . HIS A 1 311 ? 20.734 -0.396 -10.445 1 98.06 311 HIS A C 1
ATOM 2470 O O . HIS A 1 311 ? 21.562 0.469 -10.734 1 98.06 311 HIS A O 1
ATOM 2476 N N . MET A 1 312 ? 20.969 -1.718 -10.586 1 96.81 312 MET A N 1
ATOM 2477 C CA . MET A 1 312 ? 22.281 -2.193 -11.008 1 96.81 312 MET A CA 1
ATOM 2478 C C . MET A 1 312 ? 22.594 -1.766 -12.438 1 96.81 312 MET A C 1
ATOM 2480 O O . MET A 1 312 ? 23.719 -1.396 -12.75 1 96.81 312 MET A O 1
ATOM 2484 N N . ILE A 1 313 ? 21.609 -1.774 -13.312 1 96.19 313 ILE A N 1
ATOM 2485 C CA . ILE A 1 313 ? 21.797 -1.316 -14.688 1 96.19 313 ILE A CA 1
ATOM 2486 C C . ILE A 1 313 ? 22.141 0.171 -14.695 1 96.19 313 ILE A C 1
ATOM 2488 O O . ILE A 1 313 ? 23.078 0.592 -15.359 1 96.19 313 ILE A O 1
ATOM 2492 N N . ALA A 1 314 ? 21.375 0.949 -13.938 1 96.25 314 ALA A N 1
ATOM 2493 C CA . ALA A 1 314 ? 21.609 2.391 -13.883 1 96.25 314 ALA A CA 1
ATOM 2494 C C . ALA A 1 314 ? 22.969 2.709 -13.281 1 96.25 314 ALA A C 1
ATOM 2496 O O . ALA A 1 314 ? 23.672 3.617 -13.742 1 96.25 314 ALA A O 1
ATOM 2497 N N . ASP A 1 315 ? 23.312 1.976 -12.281 1 94.81 315 ASP A N 1
ATOM 2498 C CA . ASP A 1 315 ? 24.594 2.193 -11.602 1 94.81 315 ASP A CA 1
ATOM 2499 C C . ASP A 1 315 ? 25.766 1.822 -12.508 1 94.81 315 ASP A C 1
ATOM 2501 O O . ASP A 1 315 ? 26.797 2.502 -12.508 1 94.81 315 ASP A O 1
ATOM 2505 N N . THR A 1 316 ? 25.609 0.693 -13.211 1 92.5 316 THR A N 1
ATOM 2506 C CA . THR A 1 316 ? 26.656 0.212 -14.109 1 92.5 316 THR A CA 1
ATOM 2507 C C . THR A 1 316 ? 26.969 1.246 -15.188 1 92.5 316 THR A C 1
ATOM 2509 O O . THR A 1 316 ? 28.109 1.396 -15.602 1 92.5 316 THR A O 1
ATOM 2512 N N . THR A 1 317 ? 26.031 2.02 -15.594 1 88.56 317 THR A N 1
ATOM 2513 C CA . THR A 1 317 ? 26.219 3 -16.656 1 88.56 317 THR A CA 1
ATOM 2514 C C . THR A 1 317 ? 26.359 4.406 -16.078 1 88.56 317 THR A C 1
ATOM 2516 O O . THR A 1 317 ? 26.672 5.352 -16.797 1 88.56 317 THR A O 1
ATOM 2519 N N . GLY A 1 318 ? 26.109 4.582 -14.82 1 90.81 318 GLY A N 1
ATOM 2520 C CA . GLY A 1 318 ? 26.297 5.848 -14.133 1 90.81 318 GLY A CA 1
ATOM 2521 C C . GLY A 1 318 ? 25.109 6.781 -14.266 1 90.81 318 GLY A C 1
ATOM 2522 O O . GLY A 1 318 ? 25.188 7.949 -13.867 1 90.81 318 GLY A O 1
ATOM 2523 N N . VAL A 1 319 ? 24.047 6.312 -14.812 1 91.38 319 VAL A N 1
ATOM 2524 C CA . VAL A 1 319 ? 22.938 7.203 -15.117 1 91.38 319 VAL A CA 1
ATOM 2525 C C . VAL A 1 319 ? 22.062 7.375 -13.875 1 91.38 319 VAL A C 1
ATOM 2527 O O . VAL A 1 319 ? 21.156 8.211 -13.859 1 91.38 319 VAL A O 1
ATOM 2530 N N . ASN A 1 320 ? 22.297 6.586 -12.773 1 92.62 320 ASN A N 1
ATOM 2531 C CA . ASN A 1 320 ? 21.5 6.707 -11.555 1 92.62 320 ASN A CA 1
ATOM 2532 C C . ASN A 1 320 ? 21.797 8.008 -10.82 1 92.62 320 ASN A C 1
ATOM 2534 O O . ASN A 1 320 ? 21.234 8.266 -9.75 1 92.62 320 ASN A O 1
ATOM 2538 N N . THR A 1 321 ? 22.625 8.938 -11.367 1 92.5 321 THR A N 1
ATOM 2539 C CA . THR A 1 321 ? 22.891 10.258 -10.797 1 92.5 321 THR A CA 1
ATOM 2540 C C . THR A 1 321 ? 21.859 11.273 -11.281 1 92.5 321 THR A C 1
ATOM 2542 O O . THR A 1 321 ? 21.719 12.344 -10.688 1 92.5 321 THR A O 1
ATOM 2545 N N . PHE A 1 322 ? 21.234 10.906 -12.43 1 93.56 322 PHE A N 1
ATOM 2546 C CA . PHE A 1 322 ? 20.25 11.828 -12.992 1 93.56 322 PHE A CA 1
ATOM 2547 C C . PHE A 1 322 ? 18.906 11.711 -12.258 1 93.56 322 PHE A C 1
ATOM 2549 O O . PHE A 1 322 ? 18.438 10.602 -12 1 93.56 322 PHE A O 1
ATOM 2556 N N . ASP A 1 323 ? 18.219 12.852 -12.055 1 93.69 323 ASP A N 1
ATOM 2557 C CA . ASP A 1 323 ? 16.984 12.914 -11.266 1 93.69 323 ASP A CA 1
ATOM 2558 C C . ASP A 1 323 ? 15.867 12.125 -11.93 1 93.69 323 ASP A C 1
ATOM 2560 O O . ASP A 1 323 ? 15.094 11.445 -11.25 1 93.69 323 ASP A O 1
ATOM 2564 N N . HIS A 1 324 ? 15.797 12.281 -13.234 1 94 324 HIS A N 1
ATOM 2565 C CA . HIS A 1 324 ? 14.688 11.617 -13.914 1 94 324 HIS A CA 1
ATOM 2566 C C . HIS A 1 324 ? 14.836 10.102 -13.852 1 94 324 HIS A C 1
ATOM 2568 O O . HIS A 1 324 ? 13.836 9.375 -13.859 1 94 324 HIS A O 1
ATOM 2574 N N . VAL A 1 325 ? 16.078 9.555 -13.82 1 96.31 325 VAL A N 1
ATOM 2575 C CA . VAL A 1 325 ? 16.312 8.117 -13.656 1 96.31 325 VAL A CA 1
ATOM 2576 C C . VAL A 1 325 ? 16 7.711 -12.219 1 96.31 325 VAL A C 1
ATOM 2578 O O . VAL A 1 325 ? 15.375 6.672 -11.977 1 96.31 325 VAL A O 1
ATOM 2581 N N . GLN A 1 326 ? 16.422 8.578 -11.281 1 97.44 326 GLN A N 1
ATOM 2582 C CA . GLN A 1 326 ? 16.141 8.312 -9.875 1 97.44 326 GLN A CA 1
ATOM 2583 C C . GLN A 1 326 ? 14.641 8.266 -9.609 1 97.44 326 GLN A C 1
ATOM 2585 O O . GLN A 1 326 ? 14.164 7.43 -8.836 1 97.44 326 GLN A O 1
ATOM 2590 N N . GLU A 1 327 ? 13.891 9.102 -10.234 1 97.5 327 GLU A N 1
ATOM 2591 C CA . GLU A 1 327 ? 12.438 9.094 -10.07 1 97.5 327 GLU A CA 1
ATOM 2592 C C . GLU A 1 327 ? 11.828 7.797 -10.602 1 97.5 327 GLU A C 1
ATOM 2594 O O . GLU A 1 327 ? 10.898 7.254 -10.008 1 97.5 327 GLU A O 1
ATOM 2599 N N . LYS A 1 328 ? 12.289 7.324 -11.797 1 98 328 LYS A N 1
ATOM 2600 C CA . LYS A 1 328 ? 11.773 6.082 -12.367 1 98 328 LYS A CA 1
ATOM 2601 C C . LYS A 1 328 ? 12.062 4.898 -11.453 1 98 328 LYS A C 1
ATOM 2603 O O . LYS A 1 328 ? 11.195 4.059 -11.219 1 98 328 LYS A O 1
ATOM 2608 N N . LEU A 1 329 ? 13.297 4.852 -10.898 1 98.38 329 LEU A N 1
ATOM 2609 C CA . LEU A 1 329 ? 13.656 3.795 -9.953 1 98.38 329 LEU A CA 1
ATOM 2610 C C . LEU A 1 329 ? 12.867 3.928 -8.664 1 98.38 329 LEU A C 1
ATOM 2612 O O . LEU A 1 329 ? 12.445 2.926 -8.078 1 98.38 329 LEU A O 1
ATOM 2616 N N . GLY A 1 330 ? 12.633 5.172 -8.219 1 98.56 330 GLY A N 1
ATOM 2617 C CA . GLY A 1 330 ? 11.805 5.418 -7.047 1 98.56 330 GLY A CA 1
ATOM 2618 C C . GLY A 1 330 ? 10.367 4.961 -7.219 1 98.56 330 GLY A C 1
ATOM 2619 O O . GLY A 1 330 ? 9.734 4.512 -6.262 1 98.56 330 GLY A O 1
ATOM 2620 N N . GLU A 1 331 ? 9.867 5.117 -8.43 1 98.19 331 GLU A N 1
ATOM 2621 C CA . GLU A 1 331 ? 8.516 4.648 -8.719 1 98.19 331 GLU A CA 1
ATOM 2622 C C . GLU A 1 331 ? 8.398 3.139 -8.523 1 98.19 331 GLU A C 1
ATOM 2624 O O . GLU A 1 331 ? 7.43 2.654 -7.938 1 98.19 331 GLU A O 1
ATOM 2629 N N . ILE A 1 332 ? 9.383 2.348 -8.953 1 98.56 332 ILE A N 1
ATOM 2630 C CA . ILE A 1 332 ? 9.398 0.904 -8.742 1 98.56 332 ILE A CA 1
ATOM 2631 C C . ILE A 1 332 ? 9.484 0.603 -7.246 1 98.56 332 ILE A C 1
ATOM 2633 O O . ILE A 1 332 ? 8.773 -0.273 -6.746 1 98.56 332 ILE A O 1
ATOM 2637 N N . TRP A 1 333 ? 10.312 1.351 -6.555 1 98.62 333 TRP A N 1
ATOM 2638 C CA . TRP A 1 333 ? 10.469 1.159 -5.117 1 98.62 333 TRP A CA 1
ATOM 2639 C C . TRP A 1 333 ? 9.156 1.416 -4.387 1 98.62 333 TRP A C 1
ATOM 2641 O O . TRP A 1 333 ? 8.805 0.683 -3.459 1 98.62 333 TRP A O 1
ATOM 2651 N N . ASN A 1 334 ? 8.422 2.484 -4.781 1 98.5 334 ASN A N 1
ATOM 2652 C CA . ASN A 1 334 ? 7.133 2.775 -4.168 1 98.5 334 ASN A CA 1
ATOM 2653 C C . ASN A 1 334 ? 6.16 1.611 -4.328 1 98.5 334 ASN A C 1
ATOM 2655 O O . ASN A 1 334 ? 5.48 1.229 -3.377 1 98.5 334 ASN A O 1
ATOM 2659 N N . MET A 1 335 ? 6.066 1.032 -5.551 1 98.31 335 MET A N 1
ATOM 2660 C CA . MET A 1 335 ? 5.199 -0.116 -5.801 1 98.31 335 MET A CA 1
ATOM 2661 C C . MET A 1 335 ? 5.602 -1.298 -4.922 1 98.31 335 MET A C 1
ATOM 2663 O O . MET A 1 335 ? 4.742 -1.955 -4.332 1 98.31 335 MET A O 1
ATOM 2667 N N . MET A 1 336 ? 6.902 -1.53 -4.848 1 98.38 336 MET A N 1
ATOM 2668 C CA . MET A 1 336 ? 7.473 -2.609 -4.047 1 98.38 336 MET A CA 1
ATOM 2669 C C . MET A 1 336 ? 7.098 -2.453 -2.576 1 98.38 336 MET A C 1
ATOM 2671 O O . MET A 1 336 ? 6.586 -3.389 -1.958 1 98.38 336 MET A O 1
ATOM 2675 N N . GLU A 1 337 ? 7.258 -1.281 -2.021 1 98.06 337 GLU A N 1
ATOM 2676 C CA . GLU A 1 337 ? 7.023 -1.05 -0.6 1 98.06 337 GLU A CA 1
ATOM 2677 C C . GLU A 1 337 ? 5.535 -1.1 -0.271 1 98.06 337 GLU A C 1
ATOM 2679 O O . GLU A 1 337 ? 5.145 -1.571 0.8 1 98.06 337 GLU A O 1
ATOM 2684 N N . MET A 1 338 ? 4.711 -0.58 -1.136 1 98.12 338 MET A N 1
ATOM 2685 C CA . MET A 1 338 ? 3.27 -0.683 -0.923 1 98.12 338 MET A CA 1
ATOM 2686 C C . MET A 1 338 ? 2.82 -2.139 -0.949 1 98.12 338 MET A C 1
ATOM 2688 O O . MET A 1 338 ? 1.933 -2.533 -0.189 1 98.12 338 MET A O 1
ATOM 2692 N N . THR A 1 339 ? 3.406 -2.908 -1.848 1 98.56 339 THR A N 1
ATOM 2693 C CA . THR A 1 339 ? 3.08 -4.328 -1.879 1 98.56 339 THR A CA 1
ATOM 2694 C C . THR A 1 339 ? 3.486 -5.004 -0.572 1 98.56 339 THR A C 1
ATOM 2696 O O . THR A 1 339 ? 2.713 -5.773 0.002 1 98.56 339 THR A O 1
ATOM 2699 N N . ARG A 1 340 ? 4.715 -4.695 -0.114 1 98.25 340 ARG A N 1
ATOM 2700 C CA . ARG A 1 340 ? 5.168 -5.215 1.171 1 98.25 340 ARG A CA 1
ATOM 2701 C C . ARG A 1 340 ? 4.199 -4.836 2.287 1 98.25 340 ARG A C 1
ATOM 2703 O O . ARG A 1 340 ? 3.846 -5.676 3.119 1 98.25 340 ARG A O 1
ATOM 2710 N N . ALA A 1 341 ? 3.785 -3.604 2.299 1 98.38 341 ALA A N 1
ATOM 2711 C CA . ALA A 1 341 ? 2.848 -3.123 3.309 1 98.38 341 ALA A CA 1
ATOM 2712 C C . ALA A 1 341 ? 1.532 -3.895 3.248 1 98.38 341 ALA A C 1
ATOM 2714 O O . ALA A 1 341 ? 0.946 -4.219 4.285 1 98.38 341 ALA A O 1
ATOM 2715 N N . GLY A 1 342 ? 1.008 -4.133 2.029 1 98.38 342 GLY A N 1
ATOM 2716 C CA . GLY A 1 342 ? -0.214 -4.906 1.871 1 98.38 342 GLY A CA 1
ATOM 2717 C C . GLY A 1 342 ? -0.116 -6.305 2.449 1 98.38 342 GLY A C 1
ATOM 2718 O O . GLY A 1 342 ? -1.05 -6.781 3.1 1 98.38 342 GLY A O 1
ATOM 2719 N N . VAL A 1 343 ? 1.019 -6.938 2.223 1 97.88 343 VAL A N 1
ATOM 2720 C CA . VAL A 1 343 ? 1.234 -8.281 2.744 1 97.88 343 VAL A CA 1
ATOM 2721 C C . VAL A 1 343 ? 1.272 -8.242 4.27 1 97.88 343 VAL A C 1
ATOM 2723 O O . VAL A 1 343 ? 0.637 -9.07 4.934 1 97.88 343 VAL A O 1
ATOM 2726 N N . ILE A 1 344 ? 1.956 -7.293 4.848 1 97.44 344 ILE A N 1
ATOM 2727 C CA . ILE A 1 344 ? 2.049 -7.141 6.297 1 97.44 344 ILE A CA 1
ATOM 2728 C C . ILE A 1 344 ? 0.661 -6.887 6.879 1 97.44 344 ILE A C 1
ATOM 2730 O O . ILE A 1 344 ? 0.278 -7.504 7.879 1 97.44 344 ILE A O 1
ATOM 2734 N N . ALA A 1 345 ? -0.072 -6.016 6.242 1 98.06 345 ALA A N 1
ATOM 2735 C CA . ALA A 1 345 ? -1.41 -5.688 6.727 1 98.06 345 ALA A CA 1
ATOM 2736 C C . ALA A 1 345 ? -2.324 -6.91 6.68 1 98.06 345 ALA A C 1
ATOM 2738 O O . ALA A 1 345 ? -3.17 -7.094 7.559 1 98.06 345 ALA A O 1
ATOM 2739 N N . ALA A 1 346 ? -2.199 -7.727 5.648 1 98 346 ALA A N 1
ATOM 2740 C CA . ALA A 1 346 ? -2.992 -8.945 5.535 1 98 346 ALA A CA 1
ATOM 2741 C C . ALA A 1 346 ? -2.701 -9.898 6.691 1 98 346 ALA A C 1
ATOM 2743 O O . ALA A 1 346 ? -3.623 -10.477 7.27 1 98 346 ALA A O 1
ATOM 2744 N N . GLU A 1 347 ? -1.425 -10.055 7.027 1 97.31 347 GLU A N 1
ATOM 2745 C CA . GLU A 1 347 ? -1.024 -10.914 8.141 1 97.31 347 GLU A CA 1
ATOM 2746 C C . GLU A 1 347 ? -1.533 -10.367 9.469 1 97.31 347 GLU A C 1
ATOM 2748 O O . GLU A 1 347 ? -2.07 -11.109 10.289 1 97.31 347 GLU A O 1
ATOM 2753 N N . GLU A 1 348 ? -1.37 -9.055 9.625 1 96.44 348 GLU A N 1
ATOM 2754 C CA . GLU A 1 348 ? -1.768 -8.43 10.883 1 96.44 348 GLU A CA 1
ATOM 2755 C C . GLU A 1 348 ? -3.277 -8.508 11.086 1 96.44 348 GLU A C 1
ATOM 2757 O O . GLU A 1 348 ? -3.75 -8.633 12.219 1 96.44 348 GLU A O 1
ATOM 2762 N N . GLY A 1 349 ? -3.98 -8.461 10.039 1 96.81 349 GLY A N 1
ATOM 2763 C CA . GLY A 1 349 ? -5.434 -8.492 10.109 1 96.81 349 GLY A CA 1
ATOM 2764 C C . GLY A 1 349 ? -6.004 -9.898 10.047 1 96.81 349 GLY A C 1
ATOM 2765 O O . GLY A 1 349 ? -7.215 -10.078 9.891 1 96.81 349 GLY A O 1
ATOM 2766 N N . ALA A 1 350 ? -5.156 -10.93 10.125 1 97.38 350 ALA A N 1
ATOM 2767 C CA . ALA A 1 350 ? -5.641 -12.312 10.07 1 97.38 350 ALA A CA 1
ATOM 2768 C C . ALA A 1 350 ? -6.699 -12.562 11.141 1 97.38 350 ALA A C 1
ATOM 2770 O O . ALA A 1 350 ? -6.676 -11.938 12.203 1 97.38 350 ALA A O 1
ATOM 2771 N N . PHE A 1 351 ? -7.633 -13.469 10.867 1 96.19 351 PHE A N 1
ATOM 2772 C CA . PHE A 1 351 ? -8.75 -13.711 11.773 1 96.19 351 PHE A CA 1
ATOM 2773 C C . PHE A 1 351 ? -9.156 -15.18 11.75 1 96.19 351 PHE A C 1
ATOM 2775 O O . PHE A 1 351 ? -8.844 -15.906 10.805 1 96.19 351 PHE A O 1
ATOM 2782 N N . GLU A 1 352 ? -9.812 -15.617 12.805 1 95.56 352 GLU A N 1
ATOM 2783 C CA . GLU A 1 352 ? -10.398 -16.953 12.867 1 95.56 352 GLU A CA 1
ATOM 2784 C C . GLU A 1 352 ? -11.719 -17.016 12.094 1 95.56 352 GLU A C 1
ATOM 2786 O O . GLU A 1 352 ? -12.602 -16.172 12.305 1 95.56 352 GLU A O 1
ATOM 2791 N N . VAL A 1 353 ? -11.789 -17.969 11.258 1 92.56 353 VAL A N 1
ATOM 2792 C CA . VAL A 1 353 ? -12.969 -18.078 10.414 1 92.56 353 VAL A CA 1
ATOM 2793 C C . VAL A 1 353 ? -14.117 -18.719 11.203 1 92.56 353 VAL A C 1
ATOM 2795 O O . VAL A 1 353 ? -14.062 -19.906 11.539 1 92.56 353 VAL A O 1
ATOM 2798 N N . GLY A 1 354 ? -15.078 -18 11.531 1 87.56 354 GLY A N 1
ATOM 2799 C CA . GLY A 1 354 ? -16.312 -18.5 12.133 1 87.56 354 GLY A CA 1
ATOM 2800 C C . GLY A 1 354 ? -16.078 -19.203 13.453 1 87.56 354 GLY A C 1
ATOM 2801 O O . GLY A 1 354 ? -16.844 -20.109 13.82 1 87.56 354 GLY A O 1
ATOM 2802 N N . GLY A 1 355 ? -15.07 -19 14 1 86.25 355 GLY A N 1
ATOM 2803 C CA . GLY A 1 355 ? -14.789 -19.641 15.273 1 86.25 355 GLY A CA 1
ATOM 2804 C C . GLY A 1 355 ? -14.477 -21.125 15.141 1 86.25 355 GLY A C 1
ATOM 2805 O O . GLY A 1 355 ? -14.656 -21.891 16.094 1 86.25 355 GLY A O 1
ATOM 2806 N N . LYS A 1 356 ? -14.062 -21.594 14 1 87.88 356 LYS A N 1
ATOM 2807 C CA . LYS A 1 356 ? -13.859 -23.016 13.719 1 87.88 356 LYS A CA 1
ATOM 2808 C C . LYS A 1 356 ? -12.398 -23.406 13.906 1 87.88 356 LYS A C 1
ATOM 2810 O O . LYS A 1 356 ? -12 -24.516 13.562 1 87.88 356 LYS A O 1
ATOM 2815 N N . GLY A 1 357 ? -11.656 -22.5 14.32 1 92.06 357 GLY A N 1
ATOM 2816 C CA . GLY A 1 357 ? -10.258 -22.797 14.602 1 92.06 357 GLY A CA 1
ATOM 2817 C C . GLY A 1 357 ? -9.359 -22.672 13.383 1 92.06 357 GLY A C 1
ATOM 2818 O O . GLY A 1 357 ? -8.148 -22.875 13.477 1 92.06 357 GLY A O 1
ATOM 2819 N N . VAL A 1 358 ? -9.914 -22.438 12.211 1 94.75 358 VAL A N 1
ATOM 2820 C CA . VAL A 1 358 ? -9.125 -22.188 11.008 1 94.75 358 VAL A CA 1
ATOM 2821 C C . VAL A 1 358 ? -9 -20.688 10.773 1 94.75 358 VAL A C 1
ATOM 2823 O O . VAL A 1 358 ? -9.969 -19.938 10.953 1 94.75 358 VAL A O 1
ATOM 2826 N N . TRP A 1 359 ? -7.766 -20.266 10.469 1 96.25 359 TRP A N 1
ATOM 2827 C CA . TRP A 1 359 ? -7.504 -18.844 10.328 1 96.25 359 TRP A CA 1
ATOM 2828 C C . TRP A 1 359 ? -7.281 -18.469 8.859 1 96.25 359 TRP A C 1
ATOM 2830 O O . TRP A 1 359 ? -6.922 -19.328 8.047 1 96.25 359 TRP A O 1
ATOM 2840 N N . ALA A 1 360 ? -7.582 -17.266 8.492 1 96.62 360 ALA A N 1
ATOM 2841 C CA . ALA A 1 360 ? -7.367 -16.719 7.16 1 96.62 360 ALA A CA 1
ATOM 2842 C C . ALA A 1 360 ? -6.73 -15.328 7.227 1 96.62 360 ALA A C 1
ATOM 2844 O O . ALA A 1 360 ? -6.977 -14.57 8.172 1 96.62 360 ALA A O 1
ATOM 2845 N N . PRO A 1 361 ? -5.82 -14.992 6.297 1 97 361 PRO A N 1
ATOM 2846 C CA . PRO A 1 361 ? -5.348 -13.602 6.227 1 97 361 PRO A CA 1
ATOM 2847 C C . PRO A 1 361 ? -6.457 -12.625 5.855 1 97 361 PRO A C 1
ATOM 2849 O O . PRO A 1 361 ? -7.457 -13.016 5.25 1 97 361 PRO A O 1
ATOM 2852 N N . ASN A 1 362 ? -6.281 -11.352 6.258 1 96.12 362 ASN A N 1
ATOM 2853 C CA . ASN A 1 362 ? -7.199 -10.305 5.816 1 96.12 362 ASN A CA 1
ATOM 2854 C C . ASN A 1 362 ? -7.105 -10.07 4.312 1 96.12 362 ASN A C 1
ATOM 2856 O O . ASN A 1 362 ? -6.008 -9.93 3.77 1 96.12 362 ASN A O 1
ATOM 2860 N N . ASP A 1 363 ? -8.211 -10.016 3.645 1 93.94 363 ASP A N 1
ATOM 2861 C CA . ASP A 1 363 ? -8.125 -9.984 2.188 1 93.94 363 ASP A CA 1
ATOM 2862 C C . ASP A 1 363 ? -8.242 -8.555 1.665 1 93.94 363 ASP A C 1
ATOM 2864 O O . ASP A 1 363 ? -7.977 -8.289 0.49 1 93.94 363 ASP A O 1
ATOM 2868 N N . GLN A 1 364 ? -8.555 -7.551 2.453 1 95.31 364 GLN A N 1
ATOM 2869 C CA . GLN A 1 364 ? -8.789 -6.203 1.952 1 95.31 364 GLN A CA 1
ATOM 2870 C C . GLN A 1 364 ? -7.543 -5.637 1.281 1 95.31 364 GLN A C 1
ATOM 2872 O O . GLN A 1 364 ? -7.586 -5.234 0.117 1 95.31 364 GLN A O 1
ATOM 2877 N N . PRO A 1 365 ? -6.426 -5.66 2.014 1 97.38 365 PRO A N 1
ATOM 2878 C CA . PRO A 1 365 ? -5.234 -5.145 1.33 1 97.38 365 PRO A CA 1
ATOM 2879 C C . PRO A 1 365 ? -4.836 -5.992 0.123 1 97.38 365 PRO A C 1
ATOM 2881 O O . PRO A 1 365 ? -4.305 -5.461 -0.857 1 97.38 365 PRO A O 1
ATOM 2884 N N . LEU A 1 366 ? -5.137 -7.234 0.149 1 97.06 366 LEU A N 1
ATOM 2885 C CA . LEU A 1 366 ? -4.809 -8.148 -0.943 1 97.06 366 LEU A CA 1
ATOM 2886 C C . LEU A 1 366 ? -5.68 -7.867 -2.162 1 97.06 366 LEU A C 1
ATOM 2888 O O . LEU A 1 366 ? -5.199 -7.906 -3.297 1 97.06 366 LEU A O 1
ATOM 2892 N N . LEU A 1 367 ? -6.918 -7.586 -1.924 1 96.25 367 LEU A N 1
ATOM 2893 C CA . LEU A 1 367 ? -7.828 -7.246 -3.012 1 96.25 367 LEU A CA 1
ATOM 2894 C C . LEU A 1 367 ? -7.406 -5.949 -3.689 1 96.25 367 LEU A C 1
ATOM 2896 O O . LEU A 1 367 ? -7.477 -5.832 -4.914 1 96.25 367 LEU A O 1
ATOM 2900 N N . ALA A 1 368 ? -6.996 -4.996 -2.895 1 97.56 368 ALA A N 1
ATOM 2901 C CA . ALA A 1 368 ? -6.492 -3.758 -3.48 1 97.56 368 ALA A CA 1
ATOM 2902 C C . ALA A 1 368 ? -5.305 -4.027 -4.398 1 97.56 368 ALA A C 1
ATOM 2904 O O . ALA A 1 368 ? -5.246 -3.521 -5.52 1 97.56 368 ALA A O 1
ATOM 2905 N N . LEU A 1 369 ? -4.402 -4.832 -3.938 1 97.31 369 LEU A N 1
ATOM 2906 C CA . LEU A 1 369 ? -3.223 -5.172 -4.723 1 97.31 369 LEU A CA 1
ATOM 2907 C C . LEU A 1 369 ? -3.613 -5.934 -5.988 1 97.31 369 LEU A C 1
ATOM 2909 O O . LEU A 1 369 ? -2.99 -5.762 -7.035 1 97.31 369 LEU A O 1
ATOM 2913 N N . ARG A 1 370 ? -4.629 -6.797 -5.805 1 96.12 370 ARG A N 1
ATOM 2914 C CA . ARG A 1 370 ? -5.098 -7.562 -6.953 1 96.12 370 ARG A CA 1
ATOM 2915 C C . ARG A 1 370 ? -5.566 -6.637 -8.07 1 96.12 370 ARG A C 1
ATOM 2917 O O . ARG A 1 370 ? -5.398 -6.945 -9.25 1 96.12 370 ARG A O 1
ATOM 2924 N N . GLY A 1 371 ? -6.137 -5.508 -7.754 1 95.44 371 GLY A N 1
ATOM 2925 C CA . GLY A 1 371 ? -6.559 -4.531 -8.75 1 95.44 371 GLY A CA 1
ATOM 2926 C C . GLY A 1 371 ? -5.41 -3.713 -9.305 1 95.44 371 GLY A C 1
ATOM 2927 O O . GLY A 1 371 ? -5.473 -3.227 -10.43 1 95.44 371 GLY A O 1
ATOM 2928 N N . LEU A 1 372 ? -4.305 -3.59 -8.57 1 96.62 372 LEU A N 1
ATOM 2929 C CA . LEU A 1 372 ? -3.219 -2.678 -8.906 1 96.62 372 LEU A CA 1
ATOM 2930 C C . LEU A 1 372 ? -2.102 -3.41 -9.641 1 96.62 372 LEU A C 1
ATOM 2932 O O . LEU A 1 372 ? -1.455 -2.842 -10.523 1 96.62 372 LEU A O 1
ATOM 2936 N N . MET A 1 373 ? -1.895 -4.656 -9.383 1 96.06 373 MET A N 1
ATOM 2937 C CA . MET A 1 373 ? -0.698 -5.379 -9.805 1 96.06 373 MET A CA 1
ATOM 2938 C C . MET A 1 373 ? -0.677 -5.551 -11.32 1 96.06 373 MET A C 1
ATOM 2940 O O . MET A 1 373 ? 0.376 -5.43 -11.953 1 96.06 373 MET A O 1
ATOM 2944 N N . PRO A 1 374 ? -1.855 -5.812 -11.961 1 95.69 374 PRO A N 1
ATOM 2945 C CA . PRO A 1 374 ? -1.838 -5.941 -13.414 1 95.69 374 PRO A CA 1
ATOM 2946 C C . PRO A 1 374 ? -1.378 -4.664 -14.117 1 95.69 374 PRO A C 1
ATOM 2948 O O . PRO A 1 374 ? -1.02 -4.695 -15.297 1 95.69 374 PRO A O 1
ATOM 2951 N N . LYS A 1 375 ? -1.357 -3.553 -13.414 1 95.19 375 LYS A N 1
ATOM 2952 C CA . LYS A 1 375 ? -0.86 -2.287 -13.945 1 95.19 375 LYS A CA 1
ATOM 2953 C C . LYS A 1 375 ? 0.577 -2.029 -13.5 1 95.19 375 LYS A C 1
ATOM 2955 O O . LYS A 1 375 ? 1.393 -1.528 -14.273 1 95.19 375 LYS A O 1
ATOM 2960 N N . TRP A 1 376 ? 0.912 -2.396 -12.273 1 96.94 376 TRP A N 1
ATOM 2961 C CA . TRP A 1 376 ? 2.191 -2.039 -11.672 1 96.94 376 TRP A CA 1
ATOM 2962 C C . TRP A 1 376 ? 3.326 -2.857 -12.273 1 96.94 376 TRP A C 1
ATOM 2964 O O . TRP A 1 376 ? 4.402 -2.324 -12.555 1 96.94 376 TRP A O 1
ATOM 2974 N N . ILE A 1 377 ? 3.143 -4.16 -12.547 1 96.38 377 ILE A N 1
ATOM 2975 C CA . ILE A 1 377 ? 4.23 -5 -13.039 1 96.38 377 ILE A CA 1
ATOM 2976 C C . ILE A 1 377 ? 4.59 -4.594 -14.461 1 96.38 377 ILE A C 1
ATOM 2978 O O . ILE A 1 377 ? 5.762 -4.359 -14.773 1 96.38 377 ILE A O 1
ATOM 2982 N N . PRO A 1 378 ? 3.582 -4.426 -15.391 1 95.88 378 PRO A N 1
ATOM 2983 C CA . PRO A 1 378 ? 3.93 -3.904 -16.703 1 95.88 378 PRO A CA 1
ATOM 2984 C C . PRO A 1 378 ? 4.598 -2.531 -16.641 1 95.88 378 PRO A C 1
ATOM 2986 O O . PRO A 1 378 ? 5.523 -2.256 -17.406 1 95.88 378 PRO A O 1
ATOM 2989 N N . ARG A 1 379 ? 4.16 -1.678 -15.719 1 97.25 379 ARG A N 1
ATOM 2990 C CA . ARG A 1 379 ? 4.777 -0.365 -15.547 1 97.25 379 ARG A CA 1
ATOM 2991 C C . ARG A 1 379 ? 6.234 -0.496 -15.125 1 97.25 379 ARG A C 1
ATOM 2993 O O . ARG A 1 379 ? 7.102 0.215 -15.633 1 97.25 379 ARG A O 1
ATOM 3000 N N . ALA A 1 380 ? 6.539 -1.371 -14.227 1 97.75 380 ALA A N 1
ATOM 3001 C CA . ALA A 1 380 ? 7.914 -1.597 -13.789 1 97.75 380 ALA A CA 1
ATOM 3002 C C . ALA A 1 380 ? 8.789 -2.057 -14.953 1 97.75 380 ALA A C 1
ATOM 3004 O O . ALA A 1 380 ? 9.914 -1.585 -15.117 1 97.75 380 ALA A O 1
ATOM 3005 N N . THR A 1 381 ? 8.242 -2.963 -15.758 1 97.06 381 THR A N 1
ATOM 3006 C CA . THR A 1 381 ? 8.969 -3.447 -16.922 1 97.06 381 THR A CA 1
ATOM 3007 C C . THR A 1 381 ? 9.219 -2.314 -17.922 1 97.06 381 THR A C 1
ATOM 3009 O O . THR A 1 381 ? 10.312 -2.201 -18.469 1 97.06 381 THR A O 1
ATOM 3012 N N . GLU A 1 382 ? 8.227 -1.484 -18.125 1 96.94 382 GLU A N 1
ATOM 3013 C CA . GLU A 1 382 ? 8.367 -0.319 -18.984 1 96.94 382 GLU A CA 1
ATOM 3014 C C . GLU A 1 382 ? 9.477 0.608 -18.484 1 96.94 382 GLU A C 1
ATOM 3016 O O . GLU A 1 382 ? 10.297 1.084 -19.281 1 96.94 382 GLU A O 1
ATOM 3021 N N . LEU A 1 383 ? 9.484 0.851 -17.219 1 98 383 LEU A N 1
ATOM 3022 C CA . LEU A 1 383 ? 10.484 1.733 -16.625 1 98 383 LEU A CA 1
ATOM 3023 C C . LEU A 1 383 ? 11.891 1.169 -16.828 1 98 383 LEU A C 1
ATOM 3025 O O . LEU A 1 383 ? 12.836 1.916 -17.094 1 98 383 LEU A O 1
ATOM 3029 N N . LEU A 1 384 ? 12.055 -0.153 -16.719 1 97.62 384 LEU A N 1
ATOM 3030 C CA . LEU A 1 384 ? 13.352 -0.786 -16.953 1 97.62 384 LEU A CA 1
ATOM 3031 C C . LEU A 1 384 ? 13.797 -0.609 -18.406 1 97.62 384 LEU A C 1
ATOM 3033 O O . LEU A 1 384 ? 14.977 -0.369 -18.672 1 97.62 384 LEU A O 1
ATOM 3037 N N . LYS A 1 385 ? 12.844 -0.692 -19.359 1 96.19 385 LYS A N 1
ATOM 3038 C CA . LYS A 1 385 ? 13.156 -0.461 -20.766 1 96.19 385 LYS A CA 1
ATOM 3039 C C . LYS A 1 385 ? 13.664 0.961 -21 1 96.19 385 LYS A C 1
ATOM 3041 O O . LYS A 1 385 ? 14.625 1.173 -21.734 1 96.19 385 LYS A O 1
ATOM 3046 N N . ILE A 1 386 ? 13.078 1.874 -20.312 1 95.38 386 ILE A N 1
ATOM 3047 C CA . ILE A 1 386 ? 13.438 3.279 -20.469 1 95.38 386 ILE A CA 1
ATOM 3048 C C . ILE A 1 386 ? 14.805 3.533 -19.844 1 95.38 386 ILE A C 1
ATOM 3050 O O . ILE A 1 386 ? 15.625 4.266 -20.406 1 95.38 386 ILE A O 1
ATOM 3054 N N . ILE A 1 387 ? 15.094 2.875 -18.75 1 95.38 387 ILE A N 1
ATOM 3055 C CA . ILE A 1 387 ? 16.344 3.076 -18.016 1 95.38 387 ILE A CA 1
ATOM 3056 C C . ILE A 1 387 ? 17.5 2.449 -18.797 1 95.38 387 ILE A C 1
ATOM 3058 O O . ILE A 1 387 ? 18.562 3.055 -18.938 1 95.38 387 ILE A O 1
ATOM 3062 N N . GLY A 1 388 ? 17.281 1.229 -19.344 1 93 388 GLY A N 1
ATOM 3063 C CA . GLY A 1 388 ? 18.359 0.504 -20 1 93 388 GLY A CA 1
ATOM 3064 C C . GLY A 1 388 ? 18.531 0.907 -21.453 1 93 388 GLY A C 1
ATOM 3065 O O . GLY A 1 388 ? 19.641 0.803 -22 1 93 388 GLY A O 1
ATOM 3066 N N . GLY A 1 389 ? 17.406 1.279 -22.141 1 90.38 389 GLY A N 1
ATOM 3067 C CA . GLY A 1 389 ? 17.438 1.763 -23.516 1 90.38 389 GLY A CA 1
ATOM 3068 C C . GLY A 1 389 ? 18.172 0.834 -24.469 1 90.38 389 GLY A C 1
ATOM 3069 O O . GLY A 1 389 ? 17.906 -0.37 -24.484 1 90.38 389 GLY A O 1
ATOM 3070 N N . GLY A 1 390 ? 19.047 1.446 -25.234 1 84.94 390 GLY A N 1
ATOM 3071 C CA . GLY A 1 390 ? 19.797 0.74 -26.266 1 84.94 390 GLY A CA 1
ATOM 3072 C C . GLY A 1 390 ? 20.734 -0.311 -25.703 1 84.94 390 GLY A C 1
ATOM 3073 O O . GLY A 1 390 ? 21.125 -1.237 -26.406 1 84.94 390 GLY A O 1
ATOM 3074 N N . GLY A 1 391 ? 21.031 -0.255 -24.422 1 86.94 391 GLY A N 1
ATOM 3075 C CA . GLY A 1 391 ? 21.906 -1.24 -23.797 1 86.94 391 GLY A CA 1
ATOM 3076 C C . GLY A 1 391 ? 21.359 -2.654 -23.891 1 86.94 391 GLY A C 1
ATOM 3077 O O . GLY A 1 391 ? 22.141 -3.617 -23.906 1 86.94 391 GLY A O 1
ATOM 3078 N N . PHE A 1 392 ? 20.141 -2.803 -24.031 1 90.06 392 PHE A N 1
ATOM 3079 C CA . PHE A 1 392 ? 19.516 -4.117 -24.109 1 90.06 392 PHE A CA 1
ATOM 3080 C C . PHE A 1 392 ? 19.625 -4.676 -25.531 1 90.06 392 PHE A C 1
ATOM 3082 O O . PHE A 1 392 ? 19.562 -5.891 -25.719 1 90.06 392 PHE A O 1
ATOM 3089 N N . MET A 1 393 ? 19.828 -3.824 -26.516 1 84.12 393 MET A N 1
ATOM 3090 C CA . MET A 1 393 ? 19.703 -4.25 -27.906 1 84.12 393 MET A CA 1
ATOM 3091 C C . MET A 1 393 ? 21.047 -4.707 -28.453 1 84.12 393 MET A C 1
ATOM 3093 O O . MET A 1 393 ? 21.094 -5.457 -29.438 1 84.12 393 MET A O 1
ATOM 3097 N N . LEU A 1 394 ? 22.094 -4.309 -27.828 1 82 394 LEU A N 1
ATOM 3098 C CA . LEU A 1 394 ? 23.406 -4.512 -28.453 1 82 394 LEU A CA 1
ATOM 3099 C C . LEU A 1 394 ? 24.312 -5.348 -27.547 1 82 394 LEU A C 1
ATOM 3101 O O . LEU A 1 394 ? 25.469 -5.012 -27.344 1 82 394 LEU A O 1
ATOM 3105 N N . THR A 1 395 ? 23.828 -6.48 -27.047 1 86.81 395 THR A N 1
ATOM 3106 C CA . THR A 1 395 ? 24.625 -7.273 -26.125 1 86.81 395 THR A CA 1
ATOM 3107 C C . THR A 1 395 ? 25.141 -8.539 -26.812 1 86.81 395 THR A C 1
ATOM 3109 O O . THR A 1 395 ? 24.344 -9.328 -27.328 1 86.81 395 THR A O 1
ATOM 3112 N N . PRO A 1 396 ? 26.438 -8.719 -26.828 1 90.75 396 PRO A N 1
ATOM 3113 C CA . PRO A 1 396 ? 27 -9.945 -27.391 1 90.75 396 PRO A CA 1
ATOM 3114 C C . PRO A 1 396 ? 26.562 -11.203 -26.641 1 90.75 396 PRO A C 1
ATOM 3116 O O . PRO A 1 396 ? 26.062 -11.109 -25.516 1 90.75 396 PRO A O 1
ATOM 3119 N N . THR A 1 397 ? 26.719 -12.336 -27.344 1 92.38 397 THR A N 1
ATOM 3120 C CA . THR A 1 397 ? 26.391 -13.625 -26.75 1 92.38 397 THR A CA 1
ATOM 3121 C C . THR A 1 397 ? 27.609 -14.227 -26.062 1 92.38 397 THR A C 1
ATOM 3123 O O . THR A 1 397 ? 28.719 -13.711 -26.188 1 92.38 397 THR A O 1
ATOM 3126 N N . SER A 1 398 ? 27.344 -15.305 -25.281 1 91.81 398 SER A N 1
ATOM 3127 C CA . SER A 1 398 ? 28.438 -16.031 -24.672 1 91.81 398 SER A CA 1
ATOM 3128 C C . SER A 1 398 ? 29.422 -16.547 -25.719 1 91.81 398 SER A C 1
ATOM 3130 O O . SER A 1 398 ? 30.641 -16.547 -25.484 1 91.81 398 SER A O 1
ATOM 3132 N N . LYS A 1 399 ? 28.984 -16.922 -26.844 1 92.62 399 LYS A N 1
ATOM 3133 C CA . LYS A 1 399 ? 29.844 -17.391 -27.922 1 92.62 399 LYS A CA 1
ATOM 3134 C C . LYS A 1 399 ? 30.734 -16.266 -28.438 1 92.62 399 LYS A C 1
ATOM 3136 O O . LYS A 1 399 ? 31.875 -16.516 -28.828 1 92.62 399 LYS A O 1
ATOM 3141 N N . ASP A 1 400 ? 30.203 -15.109 -28.469 1 92.25 400 ASP A N 1
ATOM 3142 C CA . ASP A 1 400 ? 30.984 -13.961 -28.891 1 92.25 400 ASP A CA 1
ATOM 3143 C C . ASP A 1 400 ? 32.125 -13.68 -27.906 1 92.25 400 ASP A C 1
ATOM 3145 O O . ASP A 1 400 ? 33.219 -13.273 -28.312 1 92.25 400 ASP A O 1
ATOM 3149 N N . LEU A 1 401 ? 31.875 -13.82 -26.641 1 91.81 401 LEU A N 1
ATOM 3150 C CA . LEU A 1 401 ? 32.875 -13.555 -25.609 1 91.81 401 LEU A CA 1
ATOM 3151 C C . LEU A 1 401 ? 34.094 -14.484 -25.781 1 91.81 401 LEU A C 1
ATOM 3153 O O . LEU A 1 401 ? 35.219 -14.102 -25.469 1 91.81 401 LEU A O 1
ATOM 3157 N N . ASP A 1 402 ? 33.812 -15.664 -26.312 1 91.62 402 ASP A N 1
ATOM 3158 C CA . ASP A 1 402 ? 34.875 -16.656 -26.5 1 91.62 402 ASP A CA 1
ATOM 3159 C C . ASP A 1 402 ? 35.344 -16.688 -27.953 1 91.62 402 ASP A C 1
ATOM 3161 O O . ASP A 1 402 ? 36.188 -17.5 -28.312 1 91.62 402 ASP A O 1
ATOM 3165 N N . GLY A 1 403 ? 34.844 -15.875 -28.703 1 94 403 GLY A N 1
ATOM 3166 C CA . GLY A 1 403 ? 35.094 -15.914 -30.125 1 94 403 GLY A CA 1
ATOM 3167 C C . GLY A 1 403 ? 36.219 -15.016 -30.562 1 94 403 GLY A C 1
ATOM 3168 O O . GLY A 1 403 ? 36.969 -14.492 -29.719 1 94 403 GLY A O 1
ATOM 3169 N N . PRO A 1 404 ? 36.344 -14.828 -31.859 1 94.88 404 PRO A N 1
ATOM 3170 C CA . PRO A 1 404 ? 37.469 -14.086 -32.438 1 94.88 404 PRO A CA 1
ATOM 3171 C C . PRO A 1 404 ? 37.438 -12.609 -32.062 1 94.88 404 PRO A C 1
ATOM 3173 O O . PRO A 1 404 ? 38.5 -11.953 -32.094 1 94.88 404 PRO A O 1
ATOM 3176 N N . LEU A 1 405 ? 36.375 -12.117 -31.688 1 94.06 405 LEU A N 1
ATOM 3177 C CA . LEU A 1 405 ? 36.281 -10.688 -31.391 1 94.06 405 LEU A CA 1
ATOM 3178 C C . LEU A 1 405 ? 36.312 -10.445 -29.891 1 94.06 405 LEU A C 1
ATOM 3180 O O . LEU A 1 405 ? 35.906 -9.375 -29.422 1 94.06 405 LEU A O 1
ATOM 3184 N N . SER A 1 406 ? 36.719 -11.445 -29.125 1 94.62 406 SER A N 1
ATOM 3185 C CA . SER A 1 406 ? 36.75 -11.383 -27.656 1 94.62 406 SER A CA 1
ATOM 3186 C C . SER A 1 406 ? 37.5 -10.156 -27.172 1 94.62 406 SER A C 1
ATOM 3188 O O . SER A 1 406 ? 37.094 -9.508 -26.203 1 94.62 406 SER A O 1
ATOM 3190 N N . ALA A 1 407 ? 38.594 -9.766 -27.781 1 93.19 407 ALA A N 1
ATOM 3191 C CA . ALA A 1 407 ? 39.406 -8.609 -27.375 1 93.19 407 ALA A CA 1
ATOM 3192 C C . ALA A 1 407 ? 38.656 -7.305 -27.609 1 93.19 407 ALA A C 1
ATOM 3194 O O . ALA A 1 407 ? 38.719 -6.391 -26.781 1 93.19 407 ALA A O 1
ATOM 3195 N N . GLU A 1 408 ? 38.031 -7.207 -28.719 1 92.19 408 GLU A N 1
ATOM 3196 C CA . GLU A 1 408 ? 37.219 -6.027 -29.016 1 92.19 408 GLU A CA 1
ATOM 3197 C C . GLU A 1 408 ? 36.062 -5.891 -28.031 1 92.19 408 GLU A C 1
ATOM 3199 O O . GLU A 1 408 ? 35.75 -4.785 -27.578 1 92.19 408 GLU A O 1
ATOM 3204 N N . ILE A 1 409 ? 35.5 -6.992 -27.781 1 92.69 409 ILE A N 1
ATOM 3205 C CA . ILE A 1 409 ? 34.375 -6.98 -26.859 1 92.69 409 ILE A CA 1
ATOM 3206 C C . ILE A 1 409 ? 34.812 -6.504 -25.484 1 92.69 409 ILE A C 1
ATOM 3208 O O . ILE A 1 409 ? 34.188 -5.637 -24.875 1 92.69 409 ILE A O 1
ATOM 3212 N N . ALA A 1 410 ? 35.938 -7.043 -25.047 1 93.31 410 ALA A N 1
ATOM 3213 C CA . ALA A 1 410 ? 36.5 -6.648 -23.75 1 93.31 410 ALA A CA 1
ATOM 3214 C C . ALA A 1 410 ? 36.75 -5.148 -23.703 1 93.31 410 ALA A C 1
ATOM 3216 O O . ALA A 1 410 ? 36.594 -4.516 -22.656 1 93.31 410 ALA A O 1
ATOM 3217 N N . LYS A 1 411 ? 37.125 -4.641 -24.797 1 91.56 411 LYS A N 1
ATOM 3218 C CA . LYS A 1 411 ? 37.5 -3.232 -24.875 1 91.56 411 LYS A CA 1
ATOM 3219 C C . LYS A 1 411 ? 36.281 -2.334 -24.969 1 91.56 411 LYS A C 1
ATOM 3221 O O . LYS A 1 411 ? 36.188 -1.318 -24.281 1 91.56 411 LYS A O 1
ATOM 3226 N N . TYR A 1 412 ? 35.312 -2.688 -25.781 1 90.5 412 TYR A N 1
ATOM 3227 C CA . TYR A 1 412 ? 34.281 -1.739 -26.172 1 90.5 412 TYR A CA 1
ATOM 3228 C C . TYR A 1 412 ? 33.031 -1.924 -25.328 1 90.5 412 TYR A C 1
ATOM 3230 O O . TYR A 1 412 ? 32.156 -1.057 -25.312 1 90.5 412 TYR A O 1
ATOM 3238 N N . TYR A 1 413 ? 32.938 -2.973 -24.672 1 90.19 413 TYR A N 1
ATOM 3239 C CA . TYR A 1 413 ? 31.703 -3.248 -23.906 1 90.19 413 TYR A CA 1
ATOM 3240 C C . TYR A 1 413 ? 31.953 -3.076 -22.406 1 90.19 413 TYR A C 1
ATOM 3242 O O . TYR A 1 413 ? 31.203 -3.605 -21.594 1 90.19 413 TYR A O 1
ATOM 3250 N N . GLN A 1 414 ? 32.969 -2.451 -22.078 1 87.69 414 GLN A N 1
ATOM 3251 C CA . GLN A 1 414 ? 33.188 -2.162 -20.656 1 87.69 414 GLN A CA 1
ATOM 3252 C C . GLN A 1 414 ? 32.188 -1.165 -20.125 1 87.69 414 GLN A C 1
ATOM 3254 O O . GLN A 1 414 ? 31.469 -0.517 -20.891 1 87.69 414 GLN A O 1
ATOM 3259 N N . ALA A 1 415 ? 32.062 -1.074 -18.844 1 88.06 415 ALA A N 1
ATOM 3260 C CA . ALA A 1 415 ? 31.172 -0.119 -18.172 1 88.06 415 ALA A CA 1
ATOM 3261 C C . ALA A 1 415 ? 31.938 0.694 -17.125 1 88.06 415 ALA A C 1
ATOM 3263 O O . ALA A 1 415 ? 33.156 0.49 -16.922 1 88.06 415 ALA A O 1
ATOM 3264 N N . ARG A 1 416 ? 31.234 1.676 -16.547 1 85.62 416 ARG A N 1
ATOM 3265 C CA . ARG A 1 416 ? 31.828 2.588 -15.57 1 85.62 416 ARG A CA 1
ATOM 3266 C C . ARG A 1 416 ? 32.5 1.82 -14.438 1 85.62 416 ARG A C 1
ATOM 3268 O O . ARG A 1 416 ? 33.625 2.146 -14.039 1 85.62 416 ARG A O 1
ATOM 3275 N N . ASN A 1 417 ? 31.812 0.734 -13.969 1 87.5 417 ASN A N 1
ATOM 3276 C CA . ASN A 1 417 ? 32.312 0.035 -12.797 1 87.5 417 ASN A CA 1
ATOM 3277 C C . ASN A 1 417 ? 32.312 -1.478 -13 1 87.5 417 ASN A C 1
ATOM 3279 O O . ASN A 1 417 ? 32.156 -2.236 -12.039 1 87.5 417 ASN A O 1
ATOM 3283 N N . ALA A 1 418 ? 32.406 -1.896 -14.227 1 90.06 418 ALA A N 1
ATOM 3284 C CA . ALA A 1 418 ? 32.375 -3.326 -14.523 1 90.06 418 ALA A CA 1
ATOM 3285 C C . ALA A 1 418 ? 33.125 -3.625 -15.812 1 90.06 418 ALA A C 1
ATOM 3287 O O . ALA A 1 418 ? 33.219 -2.779 -16.703 1 90.06 418 ALA A O 1
ATOM 3288 N N . ASP A 1 419 ? 33.719 -4.797 -15.828 1 91.94 419 ASP A N 1
ATOM 3289 C CA . ASP A 1 419 ? 34.281 -5.227 -17.094 1 91.94 419 ASP A CA 1
ATOM 3290 C C . ASP A 1 419 ? 33.219 -5.656 -18.078 1 91.94 419 ASP A C 1
ATOM 3292 O O . ASP A 1 419 ? 32.031 -5.633 -17.75 1 91.94 419 ASP A O 1
ATOM 3296 N N . ALA A 1 420 ? 33.625 -6 -19.219 1 91.12 420 ALA A N 1
ATOM 3297 C CA . ALA A 1 420 ? 32.719 -6.293 -20.328 1 91.12 420 ALA A CA 1
ATOM 3298 C C . ALA A 1 420 ? 31.828 -7.488 -19.984 1 91.12 420 ALA A C 1
ATOM 3300 O O . ALA A 1 420 ? 30.625 -7.457 -20.234 1 91.12 420 ALA A O 1
ATOM 3301 N N . GLU A 1 421 ? 32.375 -8.5 -19.469 1 92.69 421 GLU A N 1
ATOM 3302 C CA . GLU A 1 421 ? 31.578 -9.703 -19.203 1 92.69 421 GLU A CA 1
ATOM 3303 C C . GLU A 1 421 ? 30.484 -9.43 -18.172 1 92.69 421 GLU A C 1
ATOM 3305 O O . GLU A 1 421 ? 29.344 -9.859 -18.359 1 92.69 421 GLU A O 1
ATOM 3310 N N . LYS A 1 422 ? 30.844 -8.75 -17.109 1 92.56 422 LYS A N 1
ATOM 3311 C CA . LYS A 1 422 ? 29.875 -8.422 -16.062 1 92.56 422 LYS A CA 1
ATOM 3312 C C . LYS A 1 422 ? 28.75 -7.566 -16.625 1 92.56 422 LYS A C 1
ATOM 3314 O O . LYS A 1 422 ? 27.578 -7.785 -16.297 1 92.56 422 LYS A O 1
ATOM 3319 N N . ARG A 1 423 ? 29.125 -6.645 -17.391 1 93.56 423 ARG A N 1
ATOM 3320 C CA . ARG A 1 423 ? 28.109 -5.805 -18.031 1 93.56 423 ARG A CA 1
ATOM 3321 C C . ARG A 1 423 ? 27.188 -6.625 -18.938 1 93.56 423 ARG A C 1
ATOM 3323 O O . ARG A 1 423 ? 25.969 -6.492 -18.875 1 93.56 423 ARG A O 1
ATOM 3330 N N . ILE A 1 424 ? 27.812 -7.402 -19.75 1 93.19 424 ILE A N 1
ATOM 3331 C CA . ILE A 1 424 ? 27.062 -8.195 -20.719 1 93.19 424 ILE A CA 1
ATOM 3332 C C . ILE A 1 424 ? 26.094 -9.133 -19.984 1 93.19 424 ILE A C 1
ATOM 3334 O O . ILE A 1 424 ? 24.922 -9.227 -20.344 1 93.19 424 ILE A O 1
ATOM 3338 N N . ARG A 1 425 ? 26.5 -9.797 -18.922 1 94.56 425 ARG A N 1
ATOM 3339 C CA . ARG A 1 425 ? 25.656 -10.695 -18.141 1 94.56 425 ARG A CA 1
ATOM 3340 C C . ARG A 1 425 ? 24.469 -9.961 -17.547 1 94.56 425 ARG A C 1
ATOM 3342 O O . ARG A 1 425 ? 23.344 -10.469 -17.578 1 94.56 425 ARG A O 1
ATOM 3349 N N . LEU A 1 426 ? 24.719 -8.797 -17.016 1 95.38 426 LEU A N 1
ATOM 3350 C CA . LEU A 1 426 ? 23.656 -8.008 -16.391 1 95.38 426 LEU A CA 1
ATOM 3351 C C . LEU A 1 426 ? 22.625 -7.59 -17.422 1 95.38 426 LEU A C 1
ATOM 3353 O O . LEU A 1 426 ? 21.422 -7.711 -17.188 1 95.38 426 LEU A O 1
ATOM 3357 N N . PHE A 1 427 ? 23.047 -7.137 -18.562 1 94.94 427 PHE A N 1
ATOM 3358 C CA . PHE A 1 427 ? 22.125 -6.648 -19.578 1 94.94 427 PHE A CA 1
ATOM 3359 C C . PHE A 1 427 ? 21.391 -7.805 -20.25 1 94.94 427 PHE A C 1
ATOM 3361 O O . PHE A 1 427 ? 20.234 -7.66 -20.656 1 94.94 427 PHE A O 1
ATOM 3368 N N . ARG A 1 428 ? 22.047 -8.953 -20.391 1 95.06 428 ARG A N 1
ATOM 3369 C CA . ARG A 1 428 ? 21.344 -10.133 -20.891 1 95.06 428 ARG A CA 1
ATOM 3370 C C . ARG A 1 428 ? 20.281 -10.594 -19.922 1 95.06 428 ARG A C 1
ATOM 3372 O O . ARG A 1 428 ? 19.188 -10.984 -20.344 1 95.06 428 ARG A O 1
ATOM 3379 N N . LEU A 1 429 ? 20.609 -10.578 -18.656 1 96.38 429 LEU A N 1
ATOM 3380 C CA . LEU A 1 429 ? 19.609 -10.867 -17.625 1 96.38 429 LEU A CA 1
ATOM 3381 C C . LEU A 1 429 ? 18.438 -9.898 -17.719 1 96.38 429 LEU A C 1
ATOM 3383 O O . LEU A 1 429 ? 17.281 -10.312 -17.672 1 96.38 429 LEU A O 1
ATOM 3387 N N . GLY A 1 430 ? 18.797 -8.602 -17.859 1 97.31 430 GLY A N 1
ATOM 3388 C CA . GLY A 1 430 ? 17.75 -7.59 -17.984 1 97.31 430 GLY A CA 1
ATOM 3389 C C . GLY A 1 430 ? 16.859 -7.812 -19.188 1 97.31 430 GLY A C 1
ATOM 3390 O O . GLY A 1 430 ? 15.625 -7.742 -19.078 1 97.31 430 GLY A O 1
ATOM 3391 N N . TRP A 1 431 ? 17.469 -8.094 -20.328 1 95.5 431 TRP A N 1
ATOM 3392 C CA . TRP A 1 431 ? 16.688 -8.344 -21.531 1 95.5 431 TRP A CA 1
ATOM 3393 C C . TRP A 1 431 ? 15.789 -9.562 -21.359 1 95.5 431 TRP A C 1
ATOM 3395 O O . TRP A 1 431 ? 14.625 -9.547 -21.766 1 95.5 431 TRP A O 1
ATOM 3405 N N . ASP A 1 432 ? 16.344 -10.609 -20.812 1 96.38 432 ASP A N 1
ATOM 3406 C CA . ASP A 1 432 ? 15.578 -11.836 -20.578 1 96.38 432 ASP A CA 1
ATOM 3407 C C . ASP A 1 432 ? 14.367 -11.57 -19.703 1 96.38 432 ASP A C 1
ATOM 3409 O O . ASP A 1 432 ? 13.336 -12.242 -19.828 1 96.38 432 ASP A O 1
ATOM 3413 N N . PHE A 1 433 ? 14.438 -10.594 -18.797 1 97.44 433 PHE A N 1
ATOM 3414 C CA . PHE A 1 433 ? 13.359 -10.234 -17.891 1 97.44 433 PHE A CA 1
ATOM 3415 C C . PHE A 1 433 ? 12.336 -9.352 -18.594 1 97.44 433 PHE A C 1
ATOM 3417 O O . PHE A 1 433 ? 11.133 -9.438 -18.312 1 97.44 433 PHE A O 1
ATOM 3424 N N . ILE A 1 434 ? 12.719 -8.547 -19.641 1 96.62 434 ILE A N 1
ATOM 3425 C CA . ILE A 1 434 ? 11.797 -7.504 -20.078 1 96.62 434 ILE A CA 1
ATOM 3426 C C . ILE A 1 434 ? 11.43 -7.738 -21.547 1 96.62 434 ILE A C 1
ATOM 3428 O O . ILE A 1 434 ? 10.445 -7.176 -22.047 1 96.62 434 ILE A O 1
ATOM 3432 N N . GLY A 1 435 ? 12.188 -8.539 -22.219 1 94 435 GLY A N 1
ATOM 3433 C CA . GLY A 1 435 ? 11.984 -8.453 -23.656 1 94 435 GLY A CA 1
ATOM 3434 C C . GLY A 1 435 ? 12.039 -9.797 -24.344 1 94 435 GLY A C 1
ATOM 3435 O O . GLY A 1 435 ? 11.812 -9.883 -25.562 1 94 435 GLY A O 1
ATOM 3436 N N . SER A 1 436 ? 12.43 -10.852 -23.703 1 93.94 436 SER A N 1
ATOM 3437 C CA . SER A 1 436 ? 12.461 -12.18 -24.297 1 93.94 436 SER A CA 1
ATOM 3438 C C . SER A 1 436 ? 11.055 -12.719 -24.516 1 93.94 436 SER A C 1
ATOM 3440 O O . SER A 1 436 ? 10.07 -12.055 -24.188 1 93.94 436 SER A O 1
ATOM 3442 N N . ASP A 1 437 ? 11.008 -13.922 -25.094 1 92.62 437 ASP A N 1
ATOM 3443 C CA . ASP A 1 437 ? 9.727 -14.602 -25.25 1 92.62 437 ASP A CA 1
ATOM 3444 C C . ASP A 1 437 ? 9.086 -14.875 -23.891 1 92.62 437 ASP A C 1
ATOM 3446 O O . ASP A 1 437 ? 7.875 -14.703 -23.719 1 92.62 437 ASP A O 1
ATOM 3450 N N . LEU A 1 438 ? 9.898 -15.305 -22.984 1 94.38 438 LEU A N 1
ATOM 3451 C CA . LEU A 1 438 ? 9.391 -15.547 -21.641 1 94.38 438 LEU A CA 1
ATOM 3452 C C . LEU A 1 438 ? 8.852 -14.258 -21.031 1 94.38 438 LEU A C 1
ATOM 3454 O O . LEU A 1 438 ? 7.816 -14.273 -20.359 1 94.38 438 LEU A O 1
ATOM 3458 N N . ALA A 1 439 ? 9.586 -13.164 -21.234 1 94.81 439 ALA A N 1
ATOM 3459 C CA . ALA A 1 439 ? 9.141 -11.867 -20.734 1 94.81 439 ALA A CA 1
ATOM 3460 C C . ALA A 1 439 ? 7.785 -11.484 -21.328 1 94.81 439 ALA A C 1
ATOM 3462 O O . ALA A 1 439 ? 6.934 -10.922 -20.641 1 94.81 439 ALA A O 1
ATOM 3463 N N . GLY A 1 440 ? 7.672 -11.703 -22.641 1 93.25 440 GLY A N 1
ATOM 3464 C CA . GLY A 1 440 ? 6.391 -11.438 -23.281 1 93.25 440 GLY A CA 1
ATOM 3465 C C . GLY A 1 440 ? 5.242 -12.203 -22.641 1 93.25 440 GLY A C 1
ATOM 3466 O O . GLY A 1 440 ? 4.176 -11.641 -22.406 1 93.25 440 GLY A O 1
ATOM 3467 N N . ARG A 1 441 ? 5.402 -13.453 -22.391 1 92.88 441 ARG A N 1
ATOM 3468 C CA . ARG A 1 441 ? 4.426 -14.266 -21.672 1 92.88 441 ARG A CA 1
ATOM 3469 C C . ARG A 1 441 ? 4.156 -13.688 -20.281 1 92.88 441 ARG A C 1
ATOM 3471 O O . ARG A 1 441 ? 3.002 -13.594 -19.859 1 92.88 441 ARG A O 1
ATOM 3478 N N . GLY A 1 442 ? 5.277 -13.406 -19.625 1 92.56 442 GLY A N 1
ATOM 3479 C CA . GLY A 1 442 ? 5.133 -12.828 -18.297 1 92.56 442 GLY A CA 1
ATOM 3480 C C . GLY A 1 442 ? 4.277 -11.578 -18.281 1 92.56 442 GLY A C 1
ATOM 3481 O O . GLY A 1 442 ? 3.439 -11.406 -17.391 1 92.56 442 GLY A O 1
ATOM 3482 N N . ASP A 1 443 ? 4.469 -10.727 -19.234 1 92.69 443 ASP A N 1
ATOM 3483 C CA . ASP A 1 443 ? 3.705 -9.484 -19.344 1 92.69 443 ASP A CA 1
ATOM 3484 C C . ASP A 1 443 ? 2.213 -9.766 -19.516 1 92.69 443 ASP A C 1
ATOM 3486 O O . ASP A 1 443 ? 1.382 -9.18 -18.812 1 92.69 443 ASP A O 1
ATOM 3490 N N . LEU A 1 444 ? 1.899 -10.664 -20.406 1 90 444 LEU A N 1
ATOM 3491 C CA . LEU A 1 444 ? 0.506 -11.031 -20.625 1 90 444 LEU A CA 1
ATOM 3492 C C . LEU A 1 444 ? -0.081 -11.719 -19.406 1 90 444 LEU A C 1
ATOM 3494 O O . LEU A 1 444 ? -1.191 -11.398 -18.969 1 90 444 LEU A O 1
ATOM 3498 N N . TYR A 1 445 ? 0.676 -12.578 -18.875 1 91.12 445 TYR A N 1
ATOM 3499 C CA . TYR A 1 445 ? 0.267 -13.352 -17.703 1 91.12 445 TYR A CA 1
ATOM 3500 C C . TYR A 1 445 ? -0.057 -12.438 -16.531 1 91.12 445 TYR A C 1
ATOM 3502 O O . TYR A 1 445 ? -1.092 -12.594 -15.875 1 91.12 445 TYR A O 1
ATOM 3510 N N . GLU A 1 446 ? 0.748 -11.469 -16.25 1 92.88 446 GLU A N 1
ATOM 3511 C CA . GLU A 1 446 ? 0.587 -10.578 -15.109 1 92.88 446 GLU A CA 1
ATOM 3512 C C . GLU A 1 446 ? -0.616 -9.656 -15.297 1 92.88 446 GLU A C 1
ATOM 3514 O O . GLU A 1 446 ? -1.268 -9.273 -14.32 1 92.88 446 GLU A O 1
ATOM 3519 N N . ARG A 1 447 ? -0.992 -9.312 -16.469 1 90.88 447 ARG A N 1
ATOM 3520 C CA . ARG A 1 447 ? -2.133 -8.445 -16.75 1 90.88 447 ARG A CA 1
ATOM 3521 C C . ARG A 1 447 ? -3.447 -9.156 -16.438 1 90.88 447 ARG A C 1
ATOM 3523 O O . ARG A 1 447 ? -4.473 -8.508 -16.234 1 90.88 447 ARG A O 1
ATOM 3530 N N . PHE A 1 448 ? -3.342 -10.523 -16.328 1 86.31 448 PHE A N 1
ATOM 3531 C CA . PHE A 1 448 ? -4.578 -11.281 -16.156 1 86.31 448 PHE A CA 1
ATOM 3532 C C . PHE A 1 448 ? -4.438 -12.273 -15.008 1 86.31 448 PHE A C 1
ATOM 3534 O O . PHE A 1 448 ? -5.262 -13.18 -14.859 1 86.31 448 PHE A O 1
ATOM 3541 N N . TYR A 1 449 ? -3.301 -12.133 -14.281 1 84.56 449 TYR A N 1
ATOM 3542 C CA . TYR A 1 449 ? -3.098 -13.031 -13.148 1 84.56 449 TYR A CA 1
ATOM 3543 C C . TYR A 1 449 ? -4.18 -12.828 -12.094 1 84.56 449 TYR A C 1
ATOM 3545 O O . TYR A 1 449 ? -4.258 -11.773 -11.469 1 84.56 449 TYR A O 1
ATOM 3553 N N . LEU A 1 450 ? -4.961 -13.781 -11.82 1 82.44 450 LEU A N 1
ATOM 3554 C CA . LEU A 1 450 ? -6.109 -13.766 -10.922 1 82.44 450 LEU A CA 1
ATOM 3555 C C . LEU A 1 450 ? -7.168 -12.781 -11.406 1 82.44 450 LEU A C 1
ATOM 3557 O O . LEU A 1 450 ? -7.926 -12.227 -10.609 1 82.44 450 LEU A O 1
ATOM 3561 N N . SER A 1 451 ? -7.145 -12.266 -12.523 1 81.69 451 SER A N 1
ATOM 3562 C CA . SER A 1 451 ? -8.164 -11.477 -13.203 1 81.69 451 SER A CA 1
ATOM 3563 C C . SER A 1 451 ? -7.602 -10.148 -13.703 1 81.69 451 SER A C 1
ATOM 3565 O O . SER A 1 451 ? -6.457 -9.805 -13.406 1 81.69 451 SER A O 1
ATOM 3567 N N . ASP A 1 452 ? -8.438 -9.461 -14.5 1 86.81 452 ASP A N 1
ATOM 3568 C CA . ASP A 1 452 ? -7.973 -8.188 -15.047 1 86.81 452 ASP A CA 1
ATOM 3569 C C . ASP A 1 452 ? -8.242 -7.039 -14.078 1 86.81 452 ASP A C 1
ATOM 3571 O O . ASP A 1 452 ? -9.125 -7.137 -13.219 1 86.81 452 ASP A O 1
ATOM 3575 N N . SER A 1 453 ? -7.5 -5.969 -14.32 1 89.75 453 SER A N 1
ATOM 3576 C CA . SER A 1 453 ? -7.523 -4.832 -13.406 1 89.75 453 SER A CA 1
ATOM 3577 C C . SER A 1 453 ? -8.891 -4.16 -13.391 1 89.75 453 SER A C 1
ATOM 3579 O O . SER A 1 453 ? -9.383 -3.762 -12.328 1 89.75 453 SER A O 1
ATOM 3581 N N . PHE A 1 454 ? -9.477 -3.967 -14.523 1 90.69 454 PHE A N 1
ATOM 3582 C CA . PHE A 1 454 ? -10.758 -3.277 -14.609 1 90.69 454 PHE A CA 1
ATOM 3583 C C . PHE A 1 454 ? -11.812 -3.984 -13.773 1 90.69 454 PHE A C 1
ATOM 3585 O O . PHE A 1 454 ? -12.43 -3.373 -12.898 1 90.69 454 PHE A O 1
ATOM 3592 N N . ARG A 1 455 ? -11.969 -5.305 -13.938 1 90 455 ARG A N 1
ATOM 3593 C CA . ARG A 1 455 ? -12.992 -6.09 -13.242 1 90 455 ARG A CA 1
ATOM 3594 C C . ARG A 1 455 ? -12.719 -6.148 -11.75 1 90 455 ARG A C 1
ATOM 3596 O O . ARG A 1 455 ? -13.633 -6.02 -10.938 1 90 455 ARG A O 1
ATOM 3603 N N . MET A 1 456 ? -11.531 -6.332 -11.445 1 92.75 456 MET A N 1
ATOM 3604 C CA . MET A 1 456 ? -11.188 -6.461 -10.031 1 92.75 456 MET A CA 1
ATOM 3605 C C . MET A 1 456 ? -11.375 -5.133 -9.305 1 92.75 456 MET A C 1
ATOM 3607 O O . MET A 1 456 ? -11.852 -5.098 -8.172 1 92.75 456 MET A O 1
ATOM 3611 N N . THR A 1 457 ? -11 -4.031 -9.938 1 95.75 457 THR A N 1
ATOM 3612 C CA . THR A 1 457 ? -11.164 -2.713 -9.336 1 95.75 457 THR A CA 1
ATOM 3613 C C . THR A 1 457 ? -12.648 -2.385 -9.156 1 95.75 457 THR A C 1
ATOM 3615 O O . THR A 1 457 ? -13.055 -1.875 -8.109 1 95.75 457 THR A O 1
ATOM 3618 N N . ALA A 1 458 ? -13.438 -2.719 -10.125 1 95.75 458 ALA A N 1
ATOM 3619 C CA . ALA A 1 458 ? -14.875 -2.514 -10.016 1 95.75 458 ALA A CA 1
ATOM 3620 C C . ALA A 1 458 ? -15.469 -3.379 -8.906 1 95.75 458 ALA A C 1
ATOM 3622 O O . ALA A 1 458 ? -16.312 -2.92 -8.133 1 95.75 458 ALA A O 1
ATOM 3623 N N . LEU A 1 459 ? -15 -4.609 -8.883 1 93.38 459 LEU A N 1
ATOM 3624 C CA . LEU A 1 459 ? -15.461 -5.531 -7.855 1 93.38 459 LEU A CA 1
ATOM 3625 C C . LEU A 1 459 ? -15.125 -5.012 -6.461 1 93.38 459 LEU A C 1
ATOM 3627 O O . LEU A 1 459 ? -15.898 -5.191 -5.52 1 93.38 459 LEU A O 1
ATOM 3631 N N . ASN A 1 460 ? -13.977 -4.418 -6.285 1 95.12 460 ASN A N 1
ATOM 3632 C CA . ASN A 1 460 ? -13.57 -3.877 -4.992 1 95.12 460 ASN A CA 1
ATOM 3633 C C . ASN A 1 460 ? -14.586 -2.863 -4.465 1 95.12 460 ASN A C 1
ATOM 3635 O O . ASN A 1 460 ? -14.883 -2.844 -3.27 1 95.12 460 ASN A O 1
ATOM 3639 N N . TYR A 1 461 ? -15.078 -2.055 -5.332 1 96.69 461 TYR A N 1
ATOM 3640 C CA . TYR A 1 461 ? -16.125 -1.137 -4.914 1 96.69 461 TYR A CA 1
ATOM 3641 C C . TYR A 1 461 ? -17.375 -1.898 -4.457 1 96.69 461 TYR A C 1
ATOM 3643 O O . TYR A 1 461 ? -17.938 -1.587 -3.412 1 96.69 461 TYR A O 1
ATOM 3651 N N . LYS A 1 462 ? -17.719 -2.924 -5.227 1 94.19 462 LYS A N 1
ATOM 3652 C CA . LYS A 1 462 ? -18.969 -3.652 -4.965 1 94.19 462 LYS A CA 1
ATOM 3653 C C . LYS A 1 462 ? -18.922 -4.332 -3.6 1 94.19 462 LYS A C 1
ATOM 3655 O O . LYS A 1 462 ? -19.906 -4.324 -2.865 1 94.19 462 LYS A O 1
ATOM 3660 N N . VAL A 1 463 ? -17.797 -4.836 -3.229 1 91.31 463 VAL A N 1
ATOM 3661 C CA . VAL A 1 463 ? -17.75 -5.664 -2.029 1 91.31 463 VAL A CA 1
ATOM 3662 C C . VAL A 1 463 ? -17.25 -4.836 -0.847 1 91.31 463 VAL A C 1
ATOM 3664 O O . VAL A 1 463 ? -17.234 -5.312 0.291 1 91.31 463 VAL A O 1
ATOM 3667 N N . ALA A 1 464 ? -16.875 -3.602 -1.044 1 95.31 464 ALA A N 1
ATOM 3668 C CA . ALA A 1 464 ? -16.328 -2.75 0.009 1 95.31 464 ALA A CA 1
ATOM 3669 C C . ALA A 1 464 ? -17.375 -2.449 1.075 1 95.31 464 ALA A C 1
ATOM 3671 O O . ALA A 1 464 ? -18.547 -2.238 0.758 1 95.31 464 ALA A O 1
ATOM 3672 N N . ASP A 1 465 ? -16.891 -2.463 2.305 1 93.94 465 ASP A N 1
ATOM 3673 C CA . ASP A 1 465 ? -17.719 -1.937 3.383 1 93.94 465 ASP A CA 1
ATOM 3674 C C . ASP A 1 465 ? -17.797 -0.413 3.312 1 93.94 465 ASP A C 1
ATOM 3676 O O . ASP A 1 465 ? -16.781 0.279 3.4 1 93.94 465 ASP A O 1
ATOM 3680 N N . LYS A 1 466 ? -18.969 0.1 3.1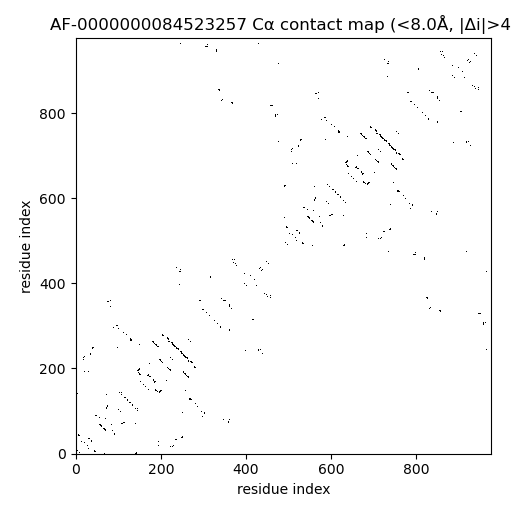54 1 95.75 466 LYS A N 1
ATOM 3681 C CA . LYS A 1 466 ? -19.156 1.533 2.949 1 95.75 466 LYS A CA 1
ATOM 3682 C C . LYS A 1 466 ? -19.656 2.211 4.223 1 95.75 466 LYS A C 1
ATOM 3684 O O . LYS A 1 466 ? -19.812 3.434 4.266 1 95.75 466 LYS A O 1
ATOM 3689 N N . THR A 1 467 ? -19.781 1.48 5.305 1 94.25 467 THR A N 1
ATOM 3690 C CA . THR A 1 467 ? -20.422 1.979 6.512 1 94.25 467 THR A CA 1
ATOM 3691 C C . THR A 1 467 ? -19.641 3.15 7.098 1 94.25 467 THR A C 1
ATOM 3693 O O . THR A 1 467 ? -20.188 4.234 7.305 1 94.25 467 THR A O 1
ATOM 3696 N N . HIS A 1 468 ? -18.422 2.969 7.332 1 93.88 468 HIS A N 1
ATOM 3697 C CA . HIS A 1 468 ? -17.609 4.004 7.953 1 93.88 468 HIS A CA 1
ATOM 3698 C C . HIS A 1 468 ? -17.453 5.207 7.027 1 93.88 468 HIS A C 1
ATOM 3700 O O . HIS A 1 468 ? -17.641 6.352 7.453 1 93.88 468 HIS A O 1
ATOM 3706 N N . PRO A 1 469 ? -17.141 4.98 5.727 1 95.5 469 PRO A N 1
ATOM 3707 C CA . PRO A 1 469 ? -17.078 6.117 4.809 1 95.5 469 PRO A CA 1
ATOM 3708 C C . PRO A 1 469 ? -18.375 6.918 4.75 1 95.5 469 PRO A C 1
ATOM 3710 O O . PRO A 1 469 ? -18.344 8.148 4.711 1 95.5 469 PRO A O 1
ATOM 3713 N N . GLU A 1 470 ? -19.469 6.223 4.746 1 94.62 470 GLU A N 1
ATOM 3714 C CA . GLU A 1 470 ? -20.75 6.91 4.73 1 94.62 470 GLU A CA 1
ATOM 3715 C C . GLU A 1 470 ? -20.953 7.734 5.996 1 94.62 470 GLU A C 1
ATOM 3717 O O . GLU A 1 470 ? -21.531 8.828 5.949 1 94.62 470 GLU A O 1
ATOM 3722 N N . MET A 1 471 ? -20.531 7.188 7.074 1 93 471 MET A N 1
ATOM 3723 C CA . MET A 1 471 ? -20.641 7.902 8.344 1 93 471 MET A CA 1
ATOM 3724 C C . MET A 1 471 ? -19.891 9.219 8.297 1 93 471 MET A C 1
ATOM 3726 O O . MET A 1 471 ? -20.375 10.25 8.766 1 93 471 MET A O 1
ATOM 3730 N N . LEU A 1 472 ? -18.719 9.242 7.727 1 94.19 472 LEU A N 1
ATOM 3731 C CA . LEU A 1 472 ? -17.906 10.453 7.621 1 94.19 472 LEU A CA 1
ATOM 3732 C C . LEU A 1 472 ? -18.625 11.516 6.797 1 94.19 472 LEU A C 1
ATOM 3734 O O . LEU A 1 472 ? -18.516 12.703 7.094 1 94.19 472 LEU A O 1
ATOM 3738 N N . VAL A 1 473 ? -19.359 11.062 5.77 1 95.31 473 VAL A N 1
ATOM 3739 C CA . VAL A 1 473 ? -20.062 11.984 4.895 1 95.31 473 VAL A CA 1
ATOM 3740 C C . VAL A 1 473 ? -21.328 12.5 5.594 1 95.31 473 VAL A C 1
ATOM 3742 O O . VAL A 1 473 ? -21.594 13.703 5.602 1 95.31 473 VAL A O 1
ATOM 3745 N N . LYS A 1 474 ? -22.047 11.648 6.23 1 93.12 474 LYS A N 1
ATOM 3746 C CA . LYS A 1 474 ? -23.359 11.938 6.805 1 93.12 474 LYS A CA 1
ATOM 3747 C C . LYS A 1 474 ? -23.25 12.953 7.938 1 93.12 474 LYS A C 1
ATOM 3749 O O . LYS A 1 474 ? -24.203 13.672 8.227 1 93.12 474 LYS A O 1
ATOM 3754 N N . GLN A 1 475 ? -22.109 13.07 8.477 1 90.12 475 GLN A N 1
ATOM 3755 C CA . GLN A 1 475 ? -21.953 14 9.594 1 90.12 475 GLN A CA 1
ATOM 3756 C C . GLN A 1 475 ? -22.172 15.438 9.141 1 90.12 475 GLN A C 1
ATOM 3758 O O . GLN A 1 475 ? -22.547 16.297 9.945 1 90.12 475 GLN A O 1
ATOM 3763 N N . PHE A 1 476 ? -22.047 15.703 7.875 1 92.31 476 PHE A N 1
ATOM 3764 C CA . PHE A 1 476 ? -22.172 17.078 7.387 1 92.31 476 PHE A CA 1
ATOM 3765 C C . PHE A 1 476 ? -23.516 17.281 6.699 1 92.31 476 PHE A C 1
ATOM 3767 O O . PHE A 1 476 ? -23.797 18.375 6.191 1 92.31 476 PHE A O 1
ATOM 3774 N N . LEU A 1 477 ? -24.359 16.219 6.699 1 91.75 477 LEU A N 1
ATOM 3775 C CA . LEU A 1 477 ? -25.609 16.297 5.953 1 91.75 477 LEU A CA 1
ATOM 3776 C C . LEU A 1 477 ? -26.781 16.625 6.879 1 91.75 477 LEU A C 1
ATOM 3778 O O . LEU A 1 477 ? -27.922 16.719 6.438 1 91.75 477 LEU A O 1
ATOM 3782 N N . GLN A 1 478 ? -26.453 16.703 8.109 1 82.62 478 GLN A N 1
ATOM 3783 C CA . GLN A 1 478 ? -27.453 17.125 9.086 1 82.62 478 GLN A CA 1
ATOM 3784 C C . GLN A 1 478 ? -26.844 18.031 10.141 1 82.62 478 GLN A C 1
ATOM 3786 O O . GLN A 1 478 ? -25.672 17.891 10.484 1 82.62 478 GLN A O 1
ATOM 3791 N N . GLU A 1 479 ? -27.609 19.062 10.5 1 77.88 479 GLU A N 1
ATOM 3792 C CA . GLU A 1 479 ? -27.172 19.953 11.562 1 77.88 479 GLU A CA 1
ATOM 3793 C C . GLU A 1 479 ? -27.984 19.75 12.836 1 77.88 479 GLU A C 1
ATOM 3795 O O . GLU A 1 479 ? -29.203 19.578 12.773 1 77.88 479 GLU A O 1
ATOM 3800 N N . PRO A 1 480 ? -27.453 19.734 14.016 1 73.62 480 PRO A N 1
ATOM 3801 C CA . PRO A 1 480 ? -26 19.844 14.242 1 73.62 480 PRO A CA 1
ATOM 3802 C C . PRO A 1 480 ? -25.25 18.562 13.891 1 73.62 480 PRO A C 1
ATOM 3804 O O . PRO A 1 480 ? -25.844 17.484 13.867 1 73.62 480 PRO A O 1
ATOM 3807 N N . VAL A 1 481 ? -24.047 18.859 13.422 1 71.25 481 VAL A N 1
ATOM 3808 C CA . VAL A 1 481 ? -23.219 17.719 13.055 1 71.25 481 VAL A CA 1
ATOM 3809 C C . VAL A 1 481 ? -23.188 16.703 14.203 1 71.25 481 VAL A C 1
ATOM 3811 O O . VAL A 1 481 ? -22.938 17.078 15.352 1 71.25 481 VAL A O 1
ATOM 3814 N N . LYS A 1 482 ? -23.812 15.531 13.883 1 59.84 482 LYS A N 1
ATOM 3815 C CA . LYS A 1 482 ? -23.859 14.445 14.859 1 59.84 482 LYS A CA 1
ATOM 3816 C C . LYS A 1 482 ? -22.453 13.961 15.219 1 59.84 482 LYS A C 1
ATOM 3818 O O . LYS A 1 482 ? -21.531 14.078 14.406 1 59.84 482 LYS A O 1
ATOM 3823 N N . GLN A 1 483 ? -22.359 13.461 16.453 1 60.44 483 GLN A N 1
ATOM 3824 C CA . GLN A 1 483 ? -21.141 13.016 17.125 1 60.44 483 GLN A CA 1
ATOM 3825 C C . GLN A 1 483 ? -20.469 11.883 16.375 1 60.44 483 GLN A C 1
ATOM 3827 O O . GLN A 1 483 ? -21.141 10.992 15.844 1 60.44 483 GLN A O 1
ATOM 3832 N N . LEU A 1 484 ? -19.109 12.023 16.016 1 63.53 484 LEU A N 1
ATOM 3833 C CA . LEU A 1 484 ? -18.234 11.016 15.438 1 63.53 484 LEU A CA 1
ATOM 3834 C C . LEU A 1 484 ? -18.312 9.719 16.234 1 63.53 484 LEU A C 1
ATOM 3836 O O . LEU A 1 484 ? -18.328 9.742 17.469 1 63.53 484 LEU A O 1
ATOM 3840 N N . GLN A 1 485 ? -18.75 8.734 15.633 1 64.44 485 GLN A N 1
ATOM 3841 C CA . GLN A 1 485 ? -18.562 7.434 16.266 1 64.44 485 GLN A CA 1
ATOM 3842 C C . GLN A 1 485 ? -17.203 6.844 15.891 1 64.44 485 GLN A C 1
ATOM 3844 O O . GLN A 1 485 ? -16.953 6.527 14.719 1 64.44 485 GLN A O 1
ATOM 3849 N N . PRO A 1 486 ? -16.359 7.008 16.844 1 59.84 486 PRO A N 1
ATOM 3850 C CA . PRO A 1 486 ? -15.023 6.496 16.516 1 59.84 486 PRO A CA 1
ATOM 3851 C C . PRO A 1 486 ? -15.055 5.047 16.031 1 59.84 486 PRO A C 1
ATOM 3853 O O . PRO A 1 486 ? -15.867 4.25 16.516 1 59.84 486 PRO A O 1
ATOM 3856 N N . THR A 1 487 ? -14.414 4.77 14.938 1 55.97 487 THR A N 1
ATOM 3857 C CA . THR A 1 487 ? -14.281 3.41 14.43 1 55.97 487 THR A CA 1
ATOM 3858 C C . THR A 1 487 ? -13.398 2.572 15.352 1 55.97 487 THR A C 1
ATOM 3860 O O . THR A 1 487 ? -12.375 3.049 15.844 1 55.97 487 THR A O 1
ATOM 3863 N N . LYS A 1 488 ? -13.906 1.548 15.789 1 48.97 488 LYS A N 1
ATOM 3864 C CA . LYS A 1 488 ? -13.141 0.598 16.594 1 48.97 488 LYS A CA 1
ATOM 3865 C C . LYS A 1 488 ? -11.93 0.08 15.812 1 48.97 488 LYS A C 1
ATOM 3867 O O . LYS A 1 488 ? -11.984 -0.047 14.586 1 48.97 488 LYS A O 1
ATOM 3872 N N . MET B 1 1 ? -7.031 18.656 35.469 1 67.56 1 MET B N 1
ATOM 3873 C CA . MET B 1 1 ? -6.746 18 34.188 1 67.56 1 MET B CA 1
ATOM 3874 C C . MET B 1 1 ? -5.965 18.922 33.25 1 67.56 1 MET B C 1
ATOM 3876 O O . MET B 1 1 ? -6.246 20.125 33.188 1 67.56 1 MET B O 1
ATOM 3880 N N . ALA B 1 2 ? -4.918 18.328 32.719 1 87.5 2 ALA B N 1
ATOM 3881 C CA . ALA B 1 2 ? -4.031 19.109 31.875 1 87.5 2 ALA B CA 1
ATOM 3882 C C . ALA B 1 2 ? -4.688 19.406 30.516 1 87.5 2 ALA B C 1
ATOM 3884 O O . ALA B 1 2 ? -4.285 20.344 29.828 1 87.5 2 ALA B O 1
ATOM 3885 N N . ILE B 1 3 ? -5.859 18.719 30.266 1 94.81 3 ILE B N 1
ATOM 3886 C CA . ILE B 1 3 ? -6.473 18.953 28.953 1 94.81 3 ILE B CA 1
ATOM 3887 C C . ILE B 1 3 ? -7.484 20.094 29.062 1 94.81 3 ILE B C 1
ATOM 3889 O O . ILE B 1 3 ? -8.188 20.219 30.062 1 94.81 3 ILE B O 1
ATOM 3893 N N . ARG B 1 4 ? -7.621 20.859 28.047 1 96.12 4 ARG B N 1
ATOM 3894 C CA . ARG B 1 4 ? -8.547 21.984 27.969 1 96.12 4 ARG B CA 1
ATOM 3895 C C . ARG B 1 4 ? -9.844 21.562 27.281 1 96.12 4 ARG B C 1
ATOM 3897 O O . ARG B 1 4 ? -9.859 20.625 26.484 1 96.12 4 ARG B O 1
ATOM 3904 N N . THR B 1 5 ? -10.906 22.281 27.625 1 97.25 5 THR B N 1
ATOM 3905 C CA . THR B 1 5 ? -12.148 22.172 26.875 1 97.25 5 THR B CA 1
ATOM 3906 C C . THR B 1 5 ? -12.164 23.156 25.703 1 97.25 5 THR B C 1
ATOM 3908 O O . THR B 1 5 ? -11.352 24.078 25.656 1 97.25 5 THR B O 1
ATOM 3911 N N . GLY B 1 6 ? -13.086 22.922 24.812 1 97.5 6 GLY B N 1
ATOM 3912 C CA . GLY B 1 6 ? -13.266 23.859 23.719 1 97.5 6 GLY B CA 1
ATOM 3913 C C . GLY B 1 6 ? -13.609 25.25 24.188 1 97.5 6 GLY B C 1
ATOM 3914 O O . GLY B 1 6 ? -13.109 26.234 23.625 1 97.5 6 GLY B O 1
ATOM 3915 N N . LYS B 1 7 ? -14.398 25.312 25.203 1 97.69 7 LYS B N 1
ATOM 3916 C CA . LYS B 1 7 ? -14.773 26.609 25.766 1 97.69 7 LYS B CA 1
ATOM 3917 C C . LYS B 1 7 ? -13.555 27.344 26.328 1 97.69 7 LYS B C 1
ATOM 3919 O O . LYS B 1 7 ? -13.383 28.547 26.094 1 97.69 7 LYS B O 1
ATOM 3924 N N . GLN B 1 8 ? -12.75 26.641 27.062 1 97.38 8 GLN B N 1
ATOM 3925 C CA . GLN B 1 8 ? -11.539 27.219 27.609 1 97.38 8 GLN B CA 1
ATOM 3926 C C . GLN B 1 8 ? -10.602 27.703 26.5 1 97.38 8 GLN B C 1
ATOM 3928 O O . GLN B 1 8 ? -10.016 28.781 26.609 1 97.38 8 GLN B O 1
ATOM 3933 N N . PHE B 1 9 ? -10.492 26.969 25.5 1 97.44 9 PHE B N 1
ATOM 3934 C CA . PHE B 1 9 ? -9.672 27.312 24.359 1 97.44 9 PHE B CA 1
ATOM 3935 C C . PHE B 1 9 ? -10.141 28.625 23.734 1 97.44 9 PHE B C 1
ATOM 3937 O O . PHE B 1 9 ? -9.336 29.531 23.516 1 97.44 9 PHE B O 1
ATOM 3944 N N . LEU B 1 10 ? -11.438 28.688 23.438 1 97.75 10 LEU B N 1
ATOM 3945 C CA . LEU B 1 10 ? -11.984 29.891 22.797 1 97.75 10 LEU B CA 1
ATOM 3946 C C . LEU B 1 10 ? -11.828 31.109 23.703 1 97.75 10 LEU B C 1
ATOM 3948 O O . LEU B 1 10 ? -11.562 32.219 23.219 1 97.75 10 LEU B O 1
ATOM 3952 N N . GLU B 1 11 ? -11.984 30.891 25 1 97.06 11 GLU B N 1
ATOM 3953 C CA . GLU B 1 11 ? -11.812 32 25.938 1 97.06 11 GLU B CA 1
ATOM 3954 C C . GLU B 1 11 ? -10.375 32.531 25.938 1 97.06 11 GLU B C 1
ATOM 3956 O O . GLU B 1 11 ? -10.148 33.719 26 1 97.06 11 GLU B O 1
ATOM 3961 N N . ASP B 1 12 ? -9.5 31.594 25.859 1 95.25 12 ASP B N 1
ATOM 3962 C CA . ASP B 1 12 ? -8.086 31.969 25.844 1 95.25 12 ASP B CA 1
ATOM 3963 C C . ASP B 1 12 ? -7.719 32.688 24.547 1 95.25 12 ASP B C 1
ATOM 3965 O O . ASP B 1 12 ? -6.816 33.531 24.531 1 95.25 12 ASP B O 1
ATOM 3969 N N . LEU B 1 13 ? -8.367 32.375 23.484 1 95.19 13 LEU B N 1
ATOM 3970 C CA . LEU B 1 13 ? -8.086 32.906 22.156 1 95.19 13 LEU B CA 1
ATOM 3971 C C . LEU B 1 13 ? -8.68 34.312 22.016 1 95.19 13 LEU B C 1
ATOM 3973 O O . LEU B 1 13 ? -8.242 35.094 21.172 1 95.19 13 LEU B O 1
ATOM 3977 N N . LYS B 1 14 ? -9.609 34.562 22.859 1 93.25 14 LYS B N 1
ATOM 3978 C CA . LYS B 1 14 ? -10.391 35.781 22.734 1 93.25 14 LYS B CA 1
ATOM 3979 C C . LYS B 1 14 ? -9.562 37.031 23.094 1 93.25 14 LYS B C 1
ATOM 3981 O O . LYS B 1 14 ? -9.055 37.125 24.203 1 93.25 14 LYS B O 1
ATOM 3986 N N . LYS B 1 15 ? -9.367 37.875 22.219 1 86.81 15 LYS B N 1
ATOM 3987 C CA . LYS B 1 15 ? -8.75 39.188 22.391 1 86.81 15 LYS B CA 1
ATOM 3988 C C . LYS B 1 15 ? -7.449 39.094 23.172 1 86.81 15 LYS B C 1
ATOM 3990 O O . LYS B 1 15 ? -7.266 39.812 24.156 1 86.81 15 LYS B O 1
ATOM 3995 N N . ASP B 1 16 ? -6.637 38.188 22.781 1 89.75 16 ASP B N 1
ATOM 3996 C CA . ASP B 1 16 ? -5.406 37.969 23.547 1 89.75 16 ASP B CA 1
ATOM 3997 C C . ASP B 1 16 ? -4.305 38.906 23.062 1 89.75 16 ASP B C 1
ATOM 3999 O O . ASP B 1 16 ? -3.17 38.844 23.547 1 89.75 16 ASP B O 1
ATOM 4003 N N . GLY B 1 17 ? -4.605 39.781 22.094 1 92.56 17 GLY B N 1
ATOM 4004 C CA . GLY B 1 17 ? -3.682 40.812 21.688 1 92.56 17 GLY B CA 1
ATOM 4005 C C . GLY B 1 17 ? -2.805 40.406 20.516 1 92.56 17 GLY B C 1
ATOM 4006 O O . GLY B 1 17 ? -1.933 41.188 20.094 1 92.56 17 GLY B O 1
ATOM 4007 N N . ARG B 1 18 ? -3.016 39.25 19.922 1 95.31 18 ARG B N 1
ATOM 4008 C CA . ARG B 1 18 ? -2.26 38.844 18.734 1 95.31 18 ARG B CA 1
ATOM 4009 C C . ARG B 1 18 ? -2.523 39.781 17.562 1 95.31 18 ARG B C 1
ATOM 4011 O O . ARG B 1 18 ? -3.598 40.375 17.484 1 95.31 18 ARG B O 1
ATOM 4018 N N . GLU B 1 19 ? -1.535 39.969 16.734 1 96.56 19 GLU B N 1
ATOM 4019 C CA . GLU B 1 19 ? -1.67 40.844 15.586 1 96.56 19 GLU B CA 1
ATOM 4020 C C . GLU B 1 19 ? -1.91 40.062 14.305 1 96.56 19 GLU B C 1
ATOM 4022 O O . GLU B 1 19 ? -0.964 39.719 13.586 1 96.56 19 GLU B O 1
ATOM 4027 N N . ILE B 1 20 ? -3.178 39.844 13.984 1 96.75 20 ILE B N 1
ATOM 4028 C CA . ILE B 1 20 ? -3.613 39.125 12.789 1 96.75 20 ILE B CA 1
ATOM 4029 C C . ILE B 1 20 ? -4.18 40.125 11.773 1 96.75 20 ILE B C 1
ATOM 4031 O O . ILE B 1 20 ? -5.117 40.875 12.07 1 96.75 20 ILE B O 1
ATOM 4035 N N . TRP B 1 21 ? -3.6 40.125 10.586 1 96.75 21 TRP B N 1
ATOM 4036 C CA . TRP B 1 21 ? -4.035 41.031 9.523 1 96.75 21 TRP B CA 1
ATOM 4037 C C . TRP B 1 21 ? -4.746 40.281 8.414 1 96.75 21 TRP B C 1
ATOM 4039 O O . TRP B 1 21 ? -4.246 39.25 7.938 1 96.75 21 TRP B O 1
ATOM 4049 N N . LEU B 1 22 ? -5.918 40.719 8.094 1 96 22 LEU B N 1
ATOM 4050 C CA . LEU B 1 22 ? -6.715 40.188 6.992 1 96 22 LEU B CA 1
ATOM 4051 C C . LEU B 1 22 ? -7.344 41.312 6.184 1 96 22 LEU B C 1
ATOM 4053 O O . LEU B 1 22 ? -7.961 42.219 6.746 1 96 22 LEU B O 1
ATOM 4057 N N . ASP B 1 23 ? -7.133 41.25 4.926 1 93.81 23 ASP B N 1
ATOM 4058 C CA . ASP B 1 23 ? -7.707 42.25 4.027 1 93.81 23 ASP B CA 1
ATOM 4059 C C . ASP B 1 23 ? -7.293 43.656 4.438 1 93.81 23 ASP B C 1
ATOM 4061 O O . ASP B 1 23 ? -8.117 44.594 4.453 1 93.81 23 ASP B O 1
ATOM 4065 N N . GLY B 1 24 ? -6.105 43.781 4.867 1 94.5 24 GLY B N 1
ATOM 4066 C CA . GLY B 1 24 ? -5.562 45.094 5.207 1 94.5 24 GLY B CA 1
ATOM 4067 C C . GLY B 1 24 ? -6.043 45.594 6.551 1 94.5 24 GLY B C 1
ATOM 4068 O O . GLY B 1 24 ? -5.762 46.75 6.922 1 94.5 24 GLY B O 1
ATOM 4069 N N . GLU B 1 25 ? -6.695 44.781 7.266 1 96.5 25 GLU B N 1
ATOM 4070 C CA . GLU B 1 25 ? -7.234 45.219 8.555 1 96.5 25 GLU B CA 1
ATOM 4071 C C . GLU B 1 25 ? -6.754 44.312 9.68 1 96.5 25 GLU B C 1
ATOM 4073 O O . GLU B 1 25 ? -6.621 43.094 9.492 1 96.5 25 GLU B O 1
ATOM 4078 N N . LEU B 1 26 ? -6.539 44.938 10.797 1 96.62 26 LEU B N 1
ATOM 4079 C CA . LEU B 1 26 ? -6.211 44.156 12 1 96.62 26 LEU B CA 1
ATOM 4080 C C . LEU B 1 26 ? -7.449 43.469 12.562 1 96.62 26 LEU B C 1
ATOM 4082 O O . LEU B 1 26 ? -8.469 44.125 12.797 1 96.62 26 LEU B O 1
ATOM 4086 N N . VAL B 1 27 ? -7.387 42.25 12.789 1 95.69 27 VAL B N 1
ATOM 4087 C CA . VAL B 1 27 ? -8.508 41.469 13.32 1 95.69 27 VAL B CA 1
ATOM 4088 C C . VAL B 1 27 ? -8.547 41.625 14.844 1 95.69 27 VAL B C 1
ATOM 4090 O O . VAL B 1 27 ? -7.57 41.281 15.523 1 95.69 27 VAL B O 1
ATOM 4093 N N . LYS B 1 28 ? -9.594 42 15.359 1 92.75 28 LYS B N 1
ATOM 4094 C CA . LYS B 1 28 ? -9.711 42.281 16.797 1 92.75 28 LYS B CA 1
ATOM 4095 C C . LYS B 1 28 ? -9.93 41 17.578 1 92.75 28 LYS B C 1
ATOM 4097 O O . LYS B 1 28 ? -9.406 40.844 18.688 1 92.75 28 LYS B O 1
ATOM 4102 N N . ASP B 1 29 ? -10.766 40.156 17.062 1 95.81 29 ASP B N 1
ATOM 4103 C CA . ASP B 1 29 ? -11.125 38.938 17.734 1 95.81 29 ASP B CA 1
ATOM 4104 C C . ASP B 1 29 ? -11.336 37.781 16.734 1 95.81 29 ASP B C 1
ATOM 4106 O O . ASP B 1 29 ? -12.352 37.75 16.031 1 95.81 29 ASP B O 1
ATOM 4110 N N . VAL B 1 30 ? -10.461 36.844 16.797 1 95.44 30 VAL B N 1
ATOM 4111 C CA . VAL B 1 30 ? -10.477 35.75 15.82 1 95.44 30 VAL B CA 1
ATOM 4112 C C . VAL B 1 30 ? -11.648 34.812 16.094 1 95.44 30 VAL B C 1
ATOM 4114 O O . VAL B 1 30 ? -12.117 34.094 15.203 1 95.44 30 VAL B O 1
ATOM 4117 N N . THR B 1 31 ? -12.234 34.781 17.328 1 96.38 31 THR B N 1
ATOM 4118 C CA . THR B 1 31 ? -13.281 33.844 17.703 1 96.38 31 THR B CA 1
ATOM 4119 C C . THR B 1 31 ? -14.633 34.281 17.156 1 96.38 31 THR B C 1
ATOM 4121 O O . THR B 1 31 ? -15.57 33.469 17.094 1 96.38 31 THR B O 1
ATOM 4124 N N . THR B 1 32 ? -14.766 35.562 16.781 1 94.44 32 THR B N 1
ATOM 4125 C CA . THR B 1 32 ? -16.062 36.031 16.344 1 94.44 32 THR B CA 1
ATOM 4126 C C . THR B 1 32 ? -16 36.531 14.898 1 94.44 32 THR B C 1
ATOM 4128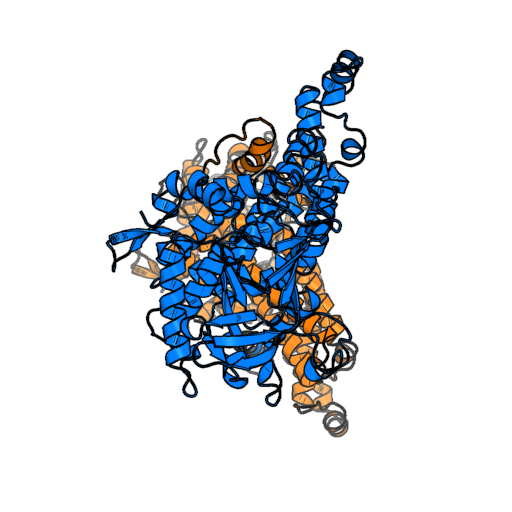 O O . THR B 1 32 ? -17.016 36.656 14.227 1 94.44 32 THR B O 1
ATOM 4131 N N . HIS B 1 33 ? -14.812 36.906 14.461 1 94.81 33 HIS B N 1
ATOM 4132 C CA . HIS B 1 33 ? -14.672 37.375 13.086 1 94.81 33 HIS B CA 1
ATOM 4133 C C . HIS B 1 33 ? -15.195 36.344 12.094 1 94.81 33 HIS B C 1
ATOM 4135 O O . HIS B 1 33 ? -14.852 35.156 12.172 1 94.81 33 HIS B O 1
ATOM 4141 N N . PRO B 1 34 ? -15.953 36.688 11.086 1 93.5 34 PRO B N 1
ATOM 4142 C CA . PRO B 1 34 ? -16.609 35.75 10.172 1 93.5 34 PRO B CA 1
ATOM 4143 C C . PRO B 1 34 ? -15.609 34.906 9.375 1 93.5 34 PRO B C 1
ATOM 4145 O O . PRO B 1 34 ? -15.898 33.781 9.008 1 93.5 34 PRO B O 1
ATOM 4148 N N . ALA B 1 35 ? -14.461 35.438 9.148 1 94.81 35 ALA B N 1
ATOM 4149 C CA . ALA B 1 35 ? -13.438 34.75 8.367 1 94.81 35 ALA B CA 1
ATOM 4150 C C . ALA B 1 35 ? -12.805 33.625 9.164 1 94.81 35 ALA B C 1
ATOM 4152 O O . ALA B 1 35 ? -12.188 32.719 8.594 1 94.81 35 ALA B O 1
ATOM 4153 N N . PHE B 1 36 ? -12.961 33.656 10.547 1 95.88 36 PHE B N 1
ATOM 4154 C CA . PHE B 1 36 ? -12.172 32.75 11.367 1 95.88 36 PHE B CA 1
ATOM 4155 C C . PHE B 1 36 ? -13.062 31.953 12.297 1 95.88 36 PHE B C 1
ATOM 4157 O O . PHE B 1 36 ? -12.664 30.891 12.789 1 95.88 36 PHE B O 1
ATOM 4164 N N . LYS B 1 37 ? -14.266 32.438 12.547 1 95.31 37 LYS B N 1
ATOM 4165 C CA . LYS B 1 37 ? -15.117 31.906 13.594 1 95.31 37 LYS B CA 1
ATOM 4166 C C . LYS B 1 37 ? -15.359 30.406 13.383 1 95.31 37 LYS B C 1
ATOM 4168 O O . LYS B 1 37 ? -15.281 29.625 14.328 1 95.31 37 LYS B O 1
ATOM 4173 N N . GLY B 1 38 ? -15.711 29.953 12.172 1 94.31 38 GLY B N 1
ATOM 4174 C CA . GLY B 1 38 ? -15.977 28.562 11.898 1 94.31 38 GLY B CA 1
ATOM 4175 C C . GLY B 1 38 ? -14.812 27.656 12.234 1 94.31 38 GLY B C 1
ATOM 4176 O O . GLY B 1 38 ? -14.984 26.625 12.906 1 94.31 38 GLY B O 1
ATOM 4177 N N . ALA B 1 39 ? -13.625 28.031 11.797 1 95.94 39 ALA B N 1
ATOM 4178 C CA . ALA B 1 39 ? -12.43 27.234 12.07 1 95.94 39 ALA B CA 1
ATOM 4179 C C . ALA B 1 39 ? -12.094 27.234 13.555 1 95.94 39 ALA B C 1
ATOM 4181 O O . ALA B 1 39 ? -11.664 26.219 14.109 1 95.94 39 ALA B O 1
ATOM 4182 N N . ALA B 1 40 ? -12.258 28.406 14.203 1 96.69 40 ALA B N 1
ATOM 4183 C CA . ALA B 1 40 ? -12.023 28.484 15.641 1 96.69 40 ALA B CA 1
ATOM 4184 C C . ALA B 1 40 ? -12.914 27.516 16.406 1 96.69 40 ALA B C 1
ATOM 4186 O O . ALA B 1 40 ? -12.445 26.812 17.312 1 96.69 40 ALA B O 1
ATOM 4187 N N . GLU B 1 41 ? -14.141 27.469 16.016 1 95.62 41 GLU B N 1
ATOM 4188 C CA . GLU B 1 41 ? -15.086 26.562 16.656 1 95.62 41 GLU B CA 1
ATOM 4189 C C . GLU B 1 41 ? -14.711 25.094 16.422 1 95.62 41 GLU B C 1
ATOM 4191 O O . GLU B 1 41 ? -14.891 24.25 17.297 1 95.62 41 GLU B O 1
ATOM 4196 N N . GLN B 1 42 ? -14.219 24.828 15.25 1 95.19 42 GLN B N 1
ATOM 4197 C CA . GLN B 1 42 ? -13.82 23.469 14.938 1 95.19 42 GLN B CA 1
ATOM 4198 C C . GLN B 1 42 ? -12.594 23.047 15.75 1 95.19 42 GLN B C 1
ATOM 4200 O O . GLN B 1 42 ? -12.5 21.906 16.203 1 95.19 42 GLN B O 1
ATOM 4205 N N . VAL B 1 43 ? -11.641 23.922 15.891 1 97.19 43 VAL B N 1
ATOM 4206 C CA . VAL B 1 43 ? -10.5 23.625 16.734 1 97.19 43 VAL B CA 1
ATOM 4207 C C . VAL B 1 43 ? -10.961 23.375 18.172 1 97.19 43 VAL B C 1
ATOM 4209 O O . VAL B 1 43 ? -10.484 22.469 18.844 1 97.19 43 VAL B O 1
ATOM 4212 N N . ALA B 1 44 ? -11.898 24.203 18.609 1 97.38 44 ALA B N 1
ATOM 4213 C CA . ALA B 1 44 ? -12.477 24 19.938 1 97.38 44 ALA B CA 1
ATOM 4214 C C . ALA B 1 44 ? -13.07 22.594 20.078 1 97.38 44 ALA B C 1
ATOM 4216 O O . ALA B 1 44 ? -12.914 21.953 21.109 1 97.38 44 ALA B O 1
ATOM 4217 N N . LYS B 1 45 ? -13.719 22.156 19.062 1 95.62 45 LYS B N 1
ATOM 4218 C CA . LYS B 1 45 ? -14.32 20.828 19.062 1 95.62 45 LYS B CA 1
ATOM 4219 C C . LYS B 1 45 ? -13.25 19.75 19.219 1 95.62 45 LYS B C 1
ATOM 4221 O O . LYS B 1 45 ? -13.484 18.719 19.844 1 95.62 45 LYS B O 1
ATOM 4226 N N . LEU B 1 46 ? -12.117 19.906 18.625 1 96.56 46 LEU B N 1
ATOM 4227 C CA . LEU B 1 46 ? -11.039 18.938 18.766 1 96.56 46 LEU B CA 1
ATOM 4228 C C . LEU B 1 46 ? -10.648 18.766 20.234 1 96.56 46 LEU B C 1
ATOM 4230 O O . LEU B 1 46 ? -10.406 17.656 20.688 1 96.56 46 LEU B O 1
ATOM 4234 N N . PHE B 1 47 ? -10.594 19.859 20.953 1 97.31 47 PHE B N 1
ATOM 4235 C CA . PHE B 1 47 ? -10.289 19.781 22.375 1 97.31 47 PHE B CA 1
ATOM 4236 C C . PHE B 1 47 ? -11.383 19.031 23.125 1 97.31 47 PHE B C 1
ATOM 4238 O O . PHE B 1 47 ? -11.094 18.219 24 1 97.31 47 PHE B O 1
ATOM 4245 N N . ASP B 1 48 ? -12.633 19.281 22.734 1 97 48 ASP B N 1
ATOM 4246 C CA . ASP B 1 48 ? -13.75 18.609 23.391 1 97 48 ASP B CA 1
ATOM 4247 C C . ASP B 1 48 ? -13.703 17.094 23.172 1 97 48 ASP B C 1
ATOM 4249 O O . ASP B 1 48 ? -14.109 16.328 24.031 1 97 48 ASP B O 1
ATOM 4253 N N . LEU B 1 49 ? -13.18 16.656 22.062 1 96.19 49 LEU B N 1
ATOM 4254 C CA . LEU B 1 49 ? -13.094 15.242 21.75 1 96.19 49 LEU B CA 1
ATOM 4255 C C . LEU B 1 49 ? -12.188 14.516 22.734 1 96.19 49 LEU B C 1
ATOM 4257 O O . LEU B 1 49 ? -12.383 13.328 23.016 1 96.19 49 LEU B O 1
ATOM 4261 N N . GLN B 1 50 ? -11.219 15.211 23.328 1 96.81 50 GLN B N 1
ATOM 4262 C CA . GLN B 1 50 ? -10.383 14.602 24.344 1 96.81 50 GLN B CA 1
ATOM 4263 C C . GLN B 1 50 ? -11.203 14.227 25.578 1 96.81 50 GLN B C 1
ATOM 4265 O O . GLN B 1 50 ? -10.891 13.258 26.266 1 96.81 50 GLN B O 1
ATOM 4270 N N . HIS B 1 51 ? -12.234 15.016 25.844 1 96.19 51 HIS B N 1
ATOM 4271 C CA . HIS B 1 51 ? -13.117 14.758 26.969 1 96.19 51 HIS B CA 1
ATOM 4272 C C . HIS B 1 51 ? -14.18 13.727 26.609 1 96.19 51 HIS B C 1
ATOM 4274 O O . HIS B 1 51 ? -14.656 12.992 27.484 1 96.19 51 HIS B O 1
ATOM 4280 N N . GLU B 1 52 ? -14.555 13.695 25.375 1 95.12 52 GLU B N 1
ATOM 4281 C CA . GLU B 1 52 ? -15.555 12.734 24.922 1 95.12 52 GLU B CA 1
ATOM 4282 C C . GLU B 1 52 ? -14.984 11.32 24.859 1 95.12 52 GLU B C 1
ATOM 4284 O O . GLU B 1 52 ? -15.688 10.344 25.125 1 95.12 52 GLU B O 1
ATOM 4289 N N . PHE B 1 53 ? -13.727 11.211 24.438 1 95.62 53 PHE B N 1
ATOM 4290 C CA . PHE B 1 53 ? -13.078 9.914 24.312 1 95.62 53 PHE B CA 1
ATOM 4291 C C . PHE B 1 53 ? -11.781 9.875 25.109 1 95.62 53 PHE B C 1
ATOM 4293 O O . PHE B 1 53 ? -10.727 9.523 24.562 1 95.62 53 PHE B O 1
ATOM 4300 N N . PRO B 1 54 ? -11.844 10.047 26.359 1 95.75 54 PRO B N 1
ATOM 4301 C CA . PRO B 1 54 ? -10.625 10.172 27.156 1 95.75 54 PRO B CA 1
ATOM 4302 C C . PRO B 1 54 ? -9.781 8.898 27.156 1 95.75 54 PRO B C 1
ATOM 4304 O O . PRO B 1 54 ? -8.555 8.961 27.281 1 95.75 54 PRO B O 1
ATOM 4307 N N . GLU B 1 55 ? -10.398 7.711 26.953 1 95.88 55 GLU B N 1
ATOM 4308 C CA . GLU B 1 55 ? -9.672 6.449 26.984 1 95.88 55 GLU B CA 1
ATOM 4309 C C . GLU B 1 55 ? -8.758 6.309 25.766 1 95.88 55 GLU B C 1
ATOM 4311 O O . GLU B 1 55 ? -7.734 5.621 25.812 1 95.88 55 GLU B O 1
ATOM 4316 N N . ILE B 1 56 ? -9.109 6.98 24.734 1 96.88 56 ILE B N 1
ATOM 4317 C CA . ILE B 1 56 ? -8.344 6.891 23.484 1 96.88 56 ILE B CA 1
ATOM 4318 C C . ILE B 1 56 ? -7.434 8.109 23.359 1 96.88 56 ILE B C 1
ATOM 4320 O O . ILE B 1 56 ? -6.277 7.988 22.953 1 96.88 56 ILE B O 1
ATOM 4324 N N . MET B 1 57 ? -7.871 9.289 23.828 1 97.5 57 MET B N 1
ATOM 4325 C CA . MET B 1 57 ? -7.227 10.539 23.422 1 97.5 57 MET B CA 1
ATOM 4326 C C . MET B 1 57 ? -6.297 11.047 24.516 1 97.5 57 MET B C 1
ATOM 4328 O O . MET B 1 57 ? -5.539 11.992 24.297 1 97.5 57 MET B O 1
ATOM 4332 N N . THR B 1 58 ? -6.328 10.375 25.656 1 97.81 58 THR B N 1
ATOM 4333 C CA . THR B 1 58 ? -5.512 10.891 26.75 1 97.81 58 THR B CA 1
ATOM 4334 C C . THR B 1 58 ? -4.746 9.758 27.438 1 97.81 58 THR B C 1
ATOM 4336 O O . THR B 1 58 ? -4.953 8.578 27.125 1 97.81 58 THR B O 1
ATOM 4339 N N . THR B 1 59 ? -3.84 10.148 28.203 1 97.31 59 THR B N 1
ATOM 4340 C CA . THR B 1 59 ? -3.1 9.266 29.094 1 97.31 59 THR B CA 1
ATOM 4341 C C . THR B 1 59 ? -2.672 10.008 30.359 1 97.31 59 THR B C 1
ATOM 4343 O O . THR B 1 59 ? -2.922 11.211 30.484 1 97.31 59 THR B O 1
ATOM 4346 N N . THR B 1 60 ? -2.137 9.289 31.297 1 95.88 60 THR B N 1
ATOM 4347 C CA . THR B 1 60 ? -1.827 9.875 32.594 1 95.88 60 THR B CA 1
ATOM 4348 C C . THR B 1 60 ? -0.325 10.109 32.75 1 95.88 60 THR B C 1
ATOM 4350 O O . THR B 1 60 ? 0.477 9.227 32.438 1 95.88 60 THR B O 1
ATOM 4353 N N . SER B 1 61 ? -0.023 11.289 33.156 1 93.38 61 SER B N 1
ATOM 4354 C CA . SER B 1 61 ? 1.375 11.625 33.406 1 93.38 61 SER B CA 1
ATOM 4355 C C . SER B 1 61 ? 1.903 10.914 34.656 1 93.38 61 SER B C 1
ATOM 4357 O O . SER B 1 61 ? 1.295 10.992 35.719 1 93.38 61 SER B O 1
ATOM 4359 N N . SER B 1 62 ? 3.021 10.32 34.5 1 88.81 62 SER B N 1
ATOM 4360 C CA . SER B 1 62 ? 3.639 9.688 35.656 1 88.81 62 SER B CA 1
ATOM 4361 C C . SER B 1 62 ? 4.219 10.727 36.625 1 88.81 62 SER B C 1
ATOM 4363 O O . SER B 1 62 ? 4.375 10.469 37.812 1 88.81 62 SER B O 1
ATOM 4365 N N . GLU B 1 63 ? 4.492 11.836 36.094 1 89.44 63 GLU B N 1
ATOM 4366 C CA . GLU B 1 63 ? 5.113 12.914 36.875 1 89.44 63 GLU B CA 1
ATOM 4367 C C . GLU B 1 63 ? 4.074 13.68 37.688 1 89.44 63 GLU B C 1
ATOM 4369 O O . GLU B 1 63 ? 4.285 13.953 38.875 1 89.44 63 GLU B O 1
ATOM 4374 N N . THR B 1 64 ? 2.957 13.945 37.094 1 90.81 64 THR B N 1
ATOM 4375 C CA . THR B 1 64 ? 1.994 14.836 37.719 1 90.81 64 THR B CA 1
ATOM 4376 C C . THR B 1 64 ? 0.74 14.07 38.125 1 90.81 64 THR B C 1
ATOM 4378 O O . THR B 1 64 ? -0.061 14.57 38.938 1 90.81 64 THR B O 1
ATOM 4381 N N . GLY B 1 65 ? 0.504 12.969 37.562 1 92.88 65 GLY B N 1
ATOM 4382 C CA . GLY B 1 65 ? -0.719 12.211 37.781 1 92.88 65 GLY B CA 1
ATOM 4383 C C . GLY B 1 65 ? -1.907 12.758 37.031 1 92.88 65 GLY B C 1
ATOM 4384 O O . GLY B 1 65 ? -2.998 12.18 37.062 1 92.88 65 GLY B O 1
ATOM 4385 N N . GLU B 1 66 ? -1.677 13.812 36.281 1 94.38 66 GLU B N 1
ATOM 4386 C CA . GLU B 1 66 ? -2.754 14.438 35.531 1 94.38 66 GLU B CA 1
ATOM 4387 C C . GLU B 1 66 ? -2.891 13.82 34.156 1 94.38 66 GLU B C 1
ATOM 4389 O O . GLU B 1 66 ? -1.918 13.305 33.594 1 94.38 66 GLU B O 1
ATOM 4394 N N . ARG B 1 67 ? -4.125 13.922 33.594 1 95.62 67 ARG B N 1
ATOM 4395 C CA . ARG B 1 67 ? -4.371 13.438 32.25 1 95.62 67 ARG B CA 1
ATOM 4396 C C . ARG B 1 67 ? -3.979 14.484 31.219 1 95.62 67 ARG B C 1
ATOM 4398 O O . ARG B 1 67 ? -4.281 15.664 31.375 1 95.62 67 ARG B O 1
ATOM 4405 N N . PHE B 1 68 ? -3.27 14.055 30.266 1 97.81 68 PHE B N 1
ATOM 4406 C CA . PHE B 1 68 ? -2.902 14.93 29.156 1 97.81 68 PHE B CA 1
ATOM 4407 C C . PHE B 1 68 ? -3.178 14.25 27.812 1 97.81 68 PHE B C 1
ATOM 4409 O O . PHE B 1 68 ? -3.463 13.055 27.766 1 97.81 68 PHE B O 1
ATOM 4416 N N . GLY B 1 69 ? -3.225 15.023 26.734 1 98 69 GLY B N 1
ATOM 4417 C CA . GLY B 1 69 ? -3.453 14.461 25.422 1 98 69 GLY B CA 1
ATOM 4418 C C . GLY B 1 69 ? -2.381 13.469 25 1 98 69 GLY B C 1
ATOM 4419 O O . GLY B 1 69 ? -1.188 13.773 25.062 1 98 69 GLY B O 1
ATOM 4420 N N . ILE B 1 70 ? -2.77 12.367 24.547 1 98.19 70 ILE B N 1
ATOM 4421 C CA . ILE B 1 70 ? -1.855 11.25 24.312 1 98.19 70 ILE B CA 1
ATOM 4422 C C . ILE B 1 70 ? -0.905 11.602 23.172 1 98.19 70 ILE B C 1
ATOM 4424 O O . ILE B 1 70 ? 0.165 11 23.047 1 98.19 70 ILE B O 1
ATOM 4428 N N . THR B 1 71 ? -1.249 12.539 22.328 1 97.94 71 THR B N 1
ATOM 4429 C CA . THR B 1 71 ? -0.392 12.898 21.203 1 97.94 71 THR B CA 1
ATOM 4430 C C . THR B 1 71 ? 0.859 13.625 21.688 1 97.94 71 THR B C 1
ATOM 4432 O O . THR B 1 71 ? 1.81 13.812 20.922 1 97.94 71 THR B O 1
ATOM 4435 N N . HIS B 1 72 ? 0.921 13.977 23.031 1 98.06 72 HIS B N 1
ATOM 4436 C CA . HIS B 1 72 ? 2.115 14.539 23.641 1 98.06 72 HIS B CA 1
ATOM 4437 C C . HIS B 1 72 ? 3.023 13.445 24.188 1 98.06 72 HIS B C 1
ATOM 4439 O O . HIS B 1 72 ? 4.129 13.734 24.672 1 98.06 72 HIS B O 1
ATOM 4445 N N . LEU B 1 73 ? 2.607 12.234 24.172 1 97.75 73 LEU B N 1
ATOM 4446 C CA . LEU B 1 73 ? 3.324 11.125 24.797 1 97.75 73 LEU B CA 1
ATOM 4447 C C . LEU B 1 73 ? 4.621 10.828 24.047 1 97.75 73 LEU B C 1
ATOM 4449 O O . LEU B 1 73 ? 4.633 10.773 22.812 1 97.75 73 LEU B O 1
ATOM 4453 N N . ILE B 1 74 ? 5.68 10.766 24.75 1 97 74 ILE B N 1
ATOM 4454 C CA . ILE B 1 74 ? 6.906 10.188 24.203 1 97 74 ILE B CA 1
ATOM 4455 C C . ILE B 1 74 ? 6.801 8.664 24.203 1 97 74 ILE B C 1
ATOM 4457 O O . ILE B 1 74 ? 6.805 8.031 25.25 1 97 74 ILE B O 1
ATOM 4461 N N . PRO B 1 75 ? 6.703 8.094 23.047 1 96.38 75 PRO B N 1
ATOM 4462 C CA . PRO B 1 75 ? 6.402 6.664 22.969 1 96.38 75 PRO B CA 1
ATOM 4463 C C . PRO B 1 75 ? 7.555 5.793 23.469 1 96.38 75 PRO B C 1
ATOM 4465 O O . PRO B 1 75 ? 8.711 6.023 23.094 1 96.38 75 PRO B O 1
ATOM 4468 N N . ARG B 1 76 ? 7.234 4.816 24.234 1 96.69 76 ARG B N 1
ATOM 4469 C CA . ARG B 1 76 ? 8.227 3.906 24.812 1 96.69 76 ARG B CA 1
ATOM 4470 C C . ARG B 1 76 ? 7.957 2.469 24.375 1 96.69 76 ARG B C 1
ATOM 4472 O O . ARG B 1 76 ? 8.641 1.543 24.812 1 96.69 76 ARG B O 1
ATOM 4479 N N . SER B 1 77 ? 6.996 2.291 23.547 1 96.88 77 SER B N 1
ATOM 4480 C CA . SER B 1 77 ? 6.645 0.972 23.031 1 96.88 77 SER B CA 1
ATOM 4481 C C . SER B 1 77 ? 5.891 1.077 21.703 1 96.88 77 SER B C 1
ATOM 4483 O O . SER B 1 77 ? 5.441 2.162 21.328 1 96.88 77 SER B O 1
ATOM 4485 N N . LYS B 1 78 ? 5.789 -0.071 21.016 1 96.25 78 LYS B N 1
ATOM 4486 C CA . LYS B 1 78 ? 4.953 -0.166 19.828 1 96.25 78 LYS B CA 1
ATOM 4487 C C . LYS B 1 78 ? 3.5 0.175 20.141 1 96.25 78 LYS B C 1
ATOM 4489 O O . LYS B 1 78 ? 2.822 0.827 19.344 1 96.25 78 LYS B O 1
ATOM 4494 N N . GLU B 1 79 ? 3.023 -0.262 21.25 1 97.44 79 GLU B N 1
ATOM 4495 C CA . GLU B 1 79 ? 1.648 -0.005 21.672 1 97.44 79 GLU B CA 1
ATOM 4496 C C . GLU B 1 79 ? 1.396 1.489 21.844 1 97.44 79 GLU B C 1
ATOM 4498 O O . GLU B 1 79 ? 0.308 1.981 21.547 1 97.44 79 GLU B O 1
ATOM 4503 N N . ASP B 1 80 ? 2.342 2.23 22.359 1 97.69 80 ASP B N 1
ATOM 4504 C CA . ASP B 1 80 ? 2.197 3.676 22.484 1 97.69 80 ASP B CA 1
ATOM 4505 C C . ASP B 1 80 ? 1.957 4.332 21.125 1 97.69 80 ASP B C 1
ATOM 4507 O O . ASP B 1 80 ? 1.118 5.227 21 1 97.69 80 ASP B O 1
ATOM 4511 N N . ILE B 1 81 ? 2.682 3.834 20.156 1 97.62 81 ILE B N 1
ATOM 4512 C CA . ILE B 1 81 ? 2.557 4.387 18.812 1 97.62 81 ILE B CA 1
ATOM 4513 C C . ILE B 1 81 ? 1.156 4.117 18.266 1 97.62 81 ILE B C 1
ATOM 4515 O O . ILE B 1 81 ? 0.533 4.996 17.672 1 97.62 81 ILE B O 1
ATOM 4519 N N . LYS B 1 82 ? 0.673 2.914 18.516 1 97.44 82 LYS B N 1
ATOM 4520 C CA . LYS B 1 82 ? -0.676 2.562 18.078 1 97.44 82 LYS B CA 1
ATOM 4521 C C . LYS B 1 82 ? -1.72 3.443 18.75 1 97.44 82 LYS B C 1
ATOM 4523 O O . LYS B 1 82 ? -2.676 3.887 18.109 1 97.44 82 LYS B O 1
ATOM 4528 N N . ARG B 1 83 ? -1.554 3.67 20.047 1 97.62 83 ARG B N 1
ATOM 4529 C CA . ARG B 1 83 ? -2.484 4.512 20.797 1 97.62 83 ARG B CA 1
ATOM 4530 C C . ARG B 1 83 ? -2.469 5.941 20.266 1 97.62 83 ARG B C 1
ATOM 4532 O O . ARG B 1 83 ? -3.521 6.566 20.109 1 97.62 83 ARG B O 1
ATOM 4539 N N . ILE B 1 84 ? -1.299 6.473 20.016 1 98.06 84 ILE B N 1
ATOM 4540 C CA . ILE B 1 84 ? -1.162 7.816 19.453 1 98.06 84 ILE B CA 1
ATOM 4541 C C . ILE B 1 84 ? -1.877 7.898 18.109 1 98.06 84 ILE B C 1
ATOM 4543 O O . ILE B 1 84 ? -2.652 8.828 17.859 1 98.06 84 ILE B O 1
ATOM 4547 N N . ARG B 1 85 ? -1.613 6.895 17.297 1 97.56 85 ARG B N 1
ATOM 4548 C CA . ARG B 1 85 ? -2.221 6.867 15.969 1 97.56 85 ARG B CA 1
ATOM 4549 C C . ARG B 1 85 ? -3.742 6.848 16.062 1 97.56 85 ARG B C 1
ATOM 4551 O O . ARG B 1 85 ? -4.43 7.504 15.281 1 97.56 85 ARG B O 1
ATOM 4558 N N . LYS B 1 86 ? -4.305 6.102 16.953 1 97.19 86 LYS B N 1
ATOM 4559 C CA . LYS B 1 86 ? -5.75 6.039 17.141 1 97.19 86 LYS B CA 1
ATOM 4560 C C . LYS B 1 86 ? -6.32 7.406 17.516 1 97.19 86 LYS B C 1
ATOM 4562 O O . LYS B 1 86 ? -7.391 7.789 17.031 1 97.19 86 LYS B O 1
ATOM 4567 N N . ALA B 1 87 ? -5.625 8.094 18.344 1 97.56 87 ALA B N 1
ATOM 4568 C CA . ALA B 1 87 ? -6.047 9.445 18.703 1 97.56 87 ALA B CA 1
ATOM 4569 C C . ALA B 1 87 ? -5.984 10.375 17.5 1 97.56 87 ALA B C 1
ATOM 4571 O O . ALA B 1 87 ? -6.887 11.188 17.281 1 97.56 87 ALA B O 1
ATOM 4572 N N . MET B 1 88 ? -4.906 10.258 16.703 1 97.38 88 MET B N 1
ATOM 4573 C CA . MET B 1 88 ? -4.766 11.047 15.492 1 97.38 88 MET B CA 1
ATOM 4574 C C . MET B 1 88 ? -5.941 10.812 14.547 1 97.38 88 MET B C 1
ATOM 4576 O O . MET B 1 88 ? -6.406 11.734 13.883 1 97.38 88 MET B O 1
ATOM 4580 N N . LYS B 1 89 ? -6.363 9.57 14.5 1 97 89 LYS B N 1
ATOM 4581 C CA . LYS B 1 89 ? -7.461 9.219 13.609 1 97 89 LYS B CA 1
ATOM 4582 C C . LYS B 1 89 ? -8.75 9.922 14.023 1 97 89 LYS B C 1
ATOM 4584 O O . LYS B 1 89 ? -9.508 10.391 13.172 1 97 89 LYS B O 1
ATOM 4589 N N . ILE B 1 90 ? -9.008 9.992 15.297 1 96.25 90 ILE B N 1
ATOM 4590 C CA . ILE B 1 90 ? -10.203 10.664 15.789 1 96.25 90 ILE B CA 1
ATOM 4591 C C . ILE B 1 90 ? -10.188 12.133 15.359 1 96.25 90 ILE B C 1
ATOM 4593 O O . ILE B 1 90 ? -11.188 12.648 14.852 1 96.25 90 ILE B O 1
ATOM 4597 N N . TRP B 1 91 ? -9.102 12.766 15.547 1 96.31 91 TRP B N 1
ATOM 4598 C CA . TRP B 1 91 ? -9 14.164 15.148 1 96.31 91 TRP B CA 1
ATOM 4599 C C . TRP B 1 91 ? -9.094 14.305 13.633 1 96.31 91 TRP B C 1
ATOM 4601 O O . TRP B 1 91 ? -9.711 15.25 13.133 1 96.31 91 TRP B O 1
ATOM 4611 N N . ALA B 1 92 ? -8.484 13.398 12.891 1 96.69 92 ALA B N 1
ATOM 4612 C CA . ALA B 1 92 ? -8.578 13.453 11.438 1 96.69 92 ALA B CA 1
ATOM 4613 C C . ALA B 1 92 ? -10.023 13.305 10.977 1 96.69 92 ALA B C 1
ATOM 4615 O O . ALA B 1 92 ? -10.461 13.984 10.047 1 96.69 92 ALA B O 1
ATOM 4616 N N . GLU B 1 93 ? -10.758 12.438 11.625 1 95.81 93 GLU B N 1
ATOM 4617 C CA . GLU B 1 93 ? -12.133 12.156 11.219 1 95.81 93 GLU B CA 1
ATOM 4618 C C . GLU B 1 93 ? -13.047 13.344 11.508 1 95.81 93 GLU B C 1
ATOM 4620 O O . GLU B 1 93 ? -14 13.594 10.766 1 95.81 93 GLU B O 1
ATOM 4625 N N . ALA B 1 94 ? -12.711 14.102 12.516 1 93.69 94 ALA B N 1
ATOM 4626 C CA . ALA B 1 94 ? -13.508 15.273 12.844 1 93.69 94 ALA B CA 1
ATOM 4627 C C . ALA B 1 94 ? -13.516 16.281 11.695 1 93.69 94 ALA B C 1
ATOM 4629 O O . ALA B 1 94 ? -14.516 16.969 11.477 1 93.69 94 ALA B O 1
ATOM 4630 N N . SER B 1 95 ? -12.461 16.375 10.977 1 93.81 95 SER B N 1
ATOM 4631 C CA . SER B 1 95 ? -12.359 17.281 9.836 1 93.81 95 SER B CA 1
ATOM 4632 C C . SER B 1 95 ? -12.359 16.516 8.516 1 93.81 95 SER B C 1
ATOM 4634 O O . SER B 1 95 ? -12.156 17.109 7.453 1 93.81 95 SER B O 1
ATOM 4636 N N . VAL B 1 96 ? -12.477 15.203 8.562 1 95.38 96 VAL B N 1
ATOM 4637 C CA . VAL B 1 96 ? -12.438 14.273 7.438 1 95.38 96 VAL B CA 1
ATOM 4638 C C . VAL B 1 96 ? -11.133 14.461 6.66 1 95.38 96 VAL B C 1
ATOM 4640 O O . VAL B 1 96 ? -11.125 14.414 5.426 1 95.38 96 VAL B O 1
ATOM 4643 N N . GLY B 1 97 ? -10.102 14.82 7.371 1 95.5 97 GLY B N 1
ATOM 4644 C CA . GLY B 1 97 ? -8.758 14.906 6.805 1 95.5 97 GLY B CA 1
ATOM 4645 C C . GLY B 1 97 ? -8.469 16.25 6.16 1 95.5 97 GLY B C 1
ATOM 4646 O O . GLY B 1 97 ? -7.496 16.391 5.422 1 95.5 97 GLY B O 1
ATOM 4647 N N . LEU B 1 98 ? -9.25 17.266 6.395 1 95.44 98 LEU B N 1
ATOM 4648 C CA . LEU B 1 98 ? -9.102 18.547 5.707 1 95.44 98 LEU B CA 1
ATOM 4649 C C . LEU B 1 98 ? -8.133 19.453 6.461 1 95.44 98 LEU B C 1
ATOM 4651 O O . LEU B 1 98 ? -7.535 20.359 5.871 1 95.44 98 LEU B O 1
ATOM 4655 N N . MET B 1 99 ? -8.023 19.25 7.754 1 93.12 99 MET B N 1
ATOM 4656 C CA . MET B 1 99 ? -7.082 20.047 8.523 1 93.12 99 MET B CA 1
ATOM 4657 C C . MET B 1 99 ? -5.719 19.375 8.586 1 93.12 99 MET B C 1
ATOM 4659 O O . MET B 1 99 ? -5.582 18.297 9.164 1 93.12 99 MET B O 1
ATOM 4663 N N . GLY B 1 100 ? -4.773 19.969 8.07 1 92.44 100 GLY B N 1
ATOM 4664 C CA . GLY B 1 100 ? -3.443 19.391 7.977 1 92.44 100 GLY B CA 1
ATOM 4665 C C . GLY B 1 100 ? -2.582 19.672 9.195 1 92.44 100 GLY B C 1
ATOM 4666 O O . GLY B 1 100 ? -1.604 18.969 9.445 1 92.44 100 GLY B O 1
ATOM 4667 N N . ARG B 1 101 ? -2.98 20.625 9.906 1 95.06 101 ARG B N 1
ATOM 4668 C CA . ARG B 1 101 ? -2.143 21.062 11.023 1 95.06 101 ARG B CA 1
ATOM 4669 C C . ARG B 1 101 ? -2.924 21.031 12.336 1 95.06 101 ARG B C 1
ATOM 4671 O O . ARG B 1 101 ? -2.811 21.969 13.148 1 95.06 101 ARG B O 1
ATOM 4678 N N . SER B 1 102 ? -3.723 19.984 12.469 1 96 102 SER B N 1
ATOM 4679 C CA . SER B 1 102 ? -4.363 19.766 13.766 1 96 102 SER B CA 1
ATOM 4680 C C . SER B 1 102 ? -3.328 19.609 14.875 1 96 102 SER B C 1
ATOM 4682 O O . SER B 1 102 ? -2.15 19.375 14.602 1 96 102 SER B O 1
ATOM 4684 N N . PRO B 1 103 ? -3.746 19.734 16.109 1 96.75 103 PRO B N 1
ATOM 4685 C CA . PRO B 1 103 ? -2.795 19.844 17.219 1 96.75 103 PRO B CA 1
ATOM 4686 C C . PRO B 1 103 ? -1.841 18.656 17.297 1 96.75 103 PRO B C 1
ATOM 4688 O O . PRO B 1 103 ? -0.701 18.812 17.734 1 96.75 103 PRO B O 1
ATOM 4691 N N . ASP B 1 104 ? -2.307 17.516 16.859 1 97.31 104 ASP B N 1
ATOM 4692 C CA . ASP B 1 104 ? -1.501 16.312 16.969 1 97.31 104 ASP B CA 1
ATOM 4693 C C . ASP B 1 104 ? -0.19 16.453 16.188 1 97.31 104 ASP B C 1
ATOM 4695 O O . ASP B 1 104 ? 0.827 15.867 16.578 1 97.31 104 ASP B O 1
ATOM 4699 N N . TYR B 1 105 ? -0.156 17.25 15.117 1 96.56 105 TYR B N 1
ATOM 4700 C CA . TYR B 1 105 ? 1.031 17.422 14.289 1 96.56 105 TYR B CA 1
ATOM 4701 C C . TYR B 1 105 ? 2.195 17.969 15.109 1 96.56 105 TYR B C 1
ATOM 4703 O O . TYR B 1 105 ? 3.264 17.359 15.164 1 96.56 105 TYR B O 1
ATOM 4711 N N . MET B 1 106 ? 2.008 19.031 15.789 1 97.12 106 MET B N 1
ATOM 4712 C CA . MET B 1 106 ? 3.1 19.656 16.531 1 97.12 106 MET B CA 1
ATOM 4713 C C . MET B 1 106 ? 3.289 18.969 17.891 1 97.12 106 MET B C 1
ATOM 4715 O O . MET B 1 106 ? 4.402 18.922 18.406 1 97.12 106 MET B O 1
ATOM 4719 N N . ASN B 1 107 ? 2.195 18.359 18.469 1 97.88 107 ASN B N 1
ATOM 4720 C CA . ASN B 1 107 ? 2.346 17.609 19.719 1 97.88 107 ASN B CA 1
ATOM 4721 C C . ASN B 1 107 ? 3.383 16.5 19.562 1 97.88 107 ASN B C 1
ATOM 4723 O O . ASN B 1 107 ? 4.309 16.391 20.375 1 97.88 107 ASN B O 1
ATOM 4727 N N . VAL B 1 108 ? 3.207 15.781 18.484 1 96.69 108 VAL B N 1
ATOM 4728 C CA . VAL B 1 108 ? 4.113 14.648 18.312 1 96.69 108 VAL B CA 1
ATOM 4729 C C . VAL B 1 108 ? 5.5 15.156 17.906 1 96.69 108 VAL B C 1
ATOM 4731 O O . VAL B 1 108 ? 6.512 14.562 18.281 1 96.69 108 VAL B O 1
ATOM 4734 N N . THR B 1 109 ? 5.574 16.266 17.203 1 95.88 109 THR B N 1
ATOM 4735 C CA . THR B 1 109 ? 6.859 16.844 16.844 1 95.88 109 THR B CA 1
ATOM 4736 C C . THR B 1 109 ? 7.68 17.156 18.094 1 95.88 109 THR B C 1
ATOM 4738 O O . THR B 1 109 ? 8.82 16.719 18.219 1 95.88 109 THR B O 1
ATOM 4741 N N . PHE B 1 110 ? 7.098 17.797 19.047 1 96.88 110 PHE B N 1
ATOM 4742 C CA . PHE B 1 110 ? 7.848 18.234 20.219 1 96.88 110 PHE B CA 1
ATOM 4743 C C . PHE B 1 110 ? 8.039 17.078 21.188 1 96.88 110 PHE B C 1
ATOM 4745 O O . PHE B 1 110 ? 9.031 17.031 21.922 1 96.88 110 PHE B O 1
ATOM 4752 N N . ALA B 1 111 ? 7.086 16.125 21.219 1 96.5 111 ALA B N 1
ATOM 4753 C CA . ALA B 1 111 ? 7.344 14.906 21.984 1 96.5 111 ALA B CA 1
ATOM 4754 C C . ALA B 1 111 ? 8.602 14.203 21.484 1 96.5 111 ALA B C 1
ATOM 4756 O O . ALA B 1 111 ? 9.43 13.758 22.281 1 96.5 111 ALA B O 1
ATOM 4757 N N . CYS B 1 112 ? 8.742 14.164 20.203 1 94.69 112 CYS B N 1
ATOM 4758 C CA . CYS B 1 112 ? 9.914 13.516 19.609 1 94.69 112 CYS B CA 1
ATOM 4759 C C . CYS B 1 112 ? 11.172 14.32 19.891 1 94.69 112 CYS B C 1
ATOM 4761 O O . CYS B 1 112 ? 12.219 13.758 20.219 1 94.69 112 CYS B O 1
ATOM 4763 N N . PHE B 1 113 ? 11.062 15.633 19.703 1 95.56 113 PHE B N 1
ATOM 4764 C CA . PHE B 1 113 ? 12.211 16.484 20 1 95.56 113 PHE B CA 1
ATOM 4765 C C . PHE B 1 113 ? 12.688 16.266 21.438 1 95.56 113 PHE B C 1
ATOM 4767 O O . PHE B 1 113 ? 13.875 16.047 21.672 1 95.56 113 PHE B O 1
ATOM 4774 N N . ALA B 1 114 ? 11.781 16.297 22.328 1 96.12 114 ALA B N 1
ATOM 4775 C CA . ALA B 1 114 ? 12.117 16.125 23.734 1 96.12 114 ALA B CA 1
ATOM 4776 C C . ALA B 1 114 ? 12.625 14.711 24.016 1 96.12 114 ALA B C 1
ATOM 4778 O O . ALA B 1 114 ? 13.516 14.516 24.844 1 96.12 114 ALA B O 1
ATOM 4779 N N . GLY B 1 115 ? 12.047 13.719 23.359 1 94.5 115 GLY B N 1
ATOM 4780 C CA . GLY B 1 115 ? 12.484 12.344 23.516 1 94.5 115 GLY B CA 1
ATOM 4781 C C . GLY B 1 115 ? 13.898 12.102 23.016 1 94.5 115 GLY B C 1
ATOM 4782 O O . GLY B 1 115 ? 14.547 11.141 23.422 1 94.5 115 GLY B O 1
ATOM 4783 N N . HIS B 1 116 ? 14.312 12.938 22.141 1 94.25 116 HIS B N 1
ATOM 4784 C CA . HIS B 1 116 ? 15.656 12.836 21.594 1 94.25 116 HIS B CA 1
ATOM 4785 C C . HIS B 1 116 ? 16.469 14.086 21.891 1 94.25 116 HIS B C 1
ATOM 4787 O O . HIS B 1 116 ? 17.172 14.602 21.016 1 94.25 116 HIS B O 1
ATOM 4793 N N . ALA B 1 117 ? 16.312 14.57 23.047 1 95.06 117 ALA B N 1
ATOM 4794 C CA . ALA B 1 117 ? 16.953 15.805 23.484 1 95.06 117 ALA B CA 1
ATOM 4795 C C . ALA B 1 117 ? 18.484 15.672 23.422 1 95.06 117 ALA B C 1
ATOM 4797 O O . ALA B 1 117 ? 19.203 16.672 23.344 1 95.06 117 ALA B O 1
ATOM 4798 N N . ASP B 1 118 ? 18.984 14.461 23.422 1 94.31 118 ASP B N 1
ATOM 4799 C CA . ASP B 1 118 ? 20.422 14.227 23.328 1 94.31 118 ASP B CA 1
ATOM 4800 C C . ASP B 1 118 ? 20.984 14.773 22.016 1 94.31 118 ASP B C 1
ATOM 4802 O O . ASP B 1 118 ? 22.109 15.266 21.984 1 94.31 118 ASP B O 1
ATOM 4806 N N . VAL B 1 119 ? 20.203 14.719 20.984 1 93.81 119 VAL B N 1
ATOM 4807 C CA . VAL B 1 119 ? 20.625 15.258 19.703 1 93.81 119 VAL B CA 1
ATOM 4808 C C . VAL B 1 119 ? 20.75 16.781 19.781 1 93.81 119 VAL B C 1
ATOM 4810 O O . VAL B 1 119 ? 21.703 17.359 19.25 1 93.81 119 VAL B O 1
ATOM 4813 N N . TRP B 1 120 ? 19.859 17.422 20.516 1 95.69 120 TRP B N 1
ATOM 4814 C CA . TRP B 1 120 ? 19.828 18.875 20.656 1 95.69 120 TRP B CA 1
ATOM 4815 C C . TRP B 1 120 ? 20.938 19.359 21.578 1 95.69 120 TRP B C 1
ATOM 4817 O O . TRP B 1 120 ? 21.359 20.516 21.5 1 95.69 120 TRP B O 1
ATOM 4827 N N . ALA B 1 121 ? 21.406 18.484 22.438 1 97 121 ALA B N 1
ATOM 4828 C CA . ALA B 1 121 ? 22.359 18.875 23.484 1 97 121 ALA B CA 1
ATOM 4829 C C . ALA B 1 121 ? 23.781 18.922 22.938 1 97 121 ALA B C 1
ATOM 4831 O O . ALA B 1 121 ? 24.688 19.438 23.578 1 97 121 ALA B O 1
ATOM 4832 N N . ARG B 1 122 ? 23.891 18.406 21.797 1 96.19 122 ARG B N 1
ATOM 4833 C CA . ARG B 1 122 ? 25.234 18.281 21.25 1 96.19 122 ARG B CA 1
ATOM 4834 C C . ARG B 1 122 ? 25.875 19.641 21.047 1 96.19 122 ARG B C 1
ATOM 4836 O O . ARG B 1 122 ? 25.188 20.672 21.031 1 96.19 122 ARG B O 1
ATOM 4843 N N . ARG B 1 123 ? 27.266 19.672 21 1 96.5 123 ARG B N 1
ATOM 4844 C CA . ARG B 1 123 ? 28.094 20.844 20.688 1 96.5 123 ARG B CA 1
ATOM 4845 C C . ARG B 1 123 ? 27.828 21.984 21.641 1 96.5 123 ARG B C 1
ATOM 4847 O O . ARG B 1 123 ? 27.719 23.141 21.234 1 96.5 123 ARG B O 1
ATOM 4854 N N . GLY B 1 124 ? 27.578 21.672 23 1 95.69 124 GLY B N 1
ATOM 4855 C CA . GLY B 1 124 ? 27.484 22.656 24.047 1 95.69 124 GLY B CA 1
ATOM 4856 C C . GLY B 1 124 ? 26.109 23.266 24.188 1 95.69 124 GLY B C 1
ATOM 4857 O O . GLY B 1 124 ? 25.938 24.312 24.797 1 95.69 124 GLY B O 1
ATOM 4858 N N . ASN B 1 125 ? 25.109 22.703 23.594 1 97.5 125 ASN B N 1
ATOM 4859 C CA . ASN B 1 125 ? 23.75 23.266 23.625 1 97.5 125 ASN B CA 1
ATOM 4860 C C . ASN B 1 125 ? 22.891 22.562 24.672 1 97.5 125 ASN B C 1
ATOM 4862 O O . ASN B 1 125 ? 21.688 22.344 24.453 1 97.5 125 ASN B O 1
ATOM 4866 N N . GLU B 1 126 ? 23.438 22.156 25.812 1 97.81 126 GLU B N 1
ATOM 4867 C CA . GLU B 1 126 ? 22.719 21.453 26.859 1 97.81 126 GLU B CA 1
ATOM 4868 C C . GLU B 1 126 ? 21.547 22.297 27.391 1 97.81 126 GLU B C 1
ATOM 4870 O O . GLU B 1 126 ? 20.469 21.766 27.641 1 97.81 126 GLU B O 1
ATOM 4875 N N . GLN B 1 127 ? 21.797 23.562 27.516 1 97.62 127 GLN B N 1
ATOM 4876 C CA . GLN B 1 127 ? 20.734 24.422 28 1 97.62 127 GLN B CA 1
ATOM 4877 C C . GLN B 1 127 ? 19.578 24.484 27.016 1 97.62 127 GLN B C 1
ATOM 4879 O O . GLN B 1 127 ? 18.406 24.484 27.406 1 97.62 127 GLN B O 1
ATOM 4884 N N . GLY B 1 128 ? 19.891 24.609 25.703 1 97.94 128 GLY B N 1
ATOM 4885 C CA . GLY B 1 128 ? 18.844 24.594 24.703 1 97.94 128 GLY B CA 1
ATOM 4886 C C . GLY B 1 128 ? 18.016 23.328 24.734 1 97.94 128 GLY B C 1
ATOM 4887 O O . GLY B 1 128 ? 16.781 23.375 24.609 1 97.94 128 GLY B O 1
ATOM 4888 N N . ALA B 1 129 ? 18.672 22.219 24.953 1 98.06 129 ALA B N 1
ATOM 4889 C CA . ALA B 1 129 ? 17.984 20.938 25.062 1 98.06 129 ALA B CA 1
ATOM 4890 C C . ALA B 1 129 ? 17.062 20.906 26.281 1 98.06 129 ALA B C 1
ATOM 4892 O O . ALA B 1 129 ? 15.945 20.406 26.219 1 98.06 129 ALA B O 1
ATOM 4893 N N . GLN B 1 130 ? 17.594 21.422 27.359 1 98.5 130 GLN B N 1
ATOM 4894 C CA . GLN B 1 130 ? 16.781 21.484 28.562 1 98.5 130 GLN B CA 1
ATOM 4895 C C . GLN B 1 130 ? 15.57 22.391 28.375 1 98.5 130 GLN B C 1
ATOM 4897 O O . GLN B 1 130 ? 14.469 22.094 28.844 1 98.5 130 GLN B O 1
ATOM 4902 N N . ASN B 1 131 ? 15.805 23.547 27.719 1 98.69 131 ASN B N 1
ATOM 4903 C CA . ASN B 1 131 ? 14.688 24.422 27.375 1 98.69 131 ASN B CA 1
ATOM 4904 C C . ASN B 1 131 ? 13.617 23.688 26.578 1 98.69 131 ASN B C 1
ATOM 4906 O O . ASN B 1 131 ? 12.422 23.875 26.812 1 98.69 131 ASN B O 1
ATOM 4910 N N . LEU B 1 132 ? 14.047 22.891 25.656 1 98.19 132 LEU B N 1
ATOM 4911 C CA . LEU B 1 132 ? 13.141 22.125 24.812 1 98.19 132 LEU B CA 1
ATOM 4912 C C . LEU B 1 132 ? 12.312 21.141 25.641 1 98.19 132 LEU B C 1
ATOM 4914 O O . LEU B 1 132 ? 11.102 21.016 25.438 1 98.19 132 LEU B O 1
ATOM 4918 N N . ILE B 1 133 ? 12.93 20.406 26.547 1 98.31 133 ILE B N 1
ATOM 4919 C CA . ILE B 1 133 ? 12.242 19.484 27.422 1 98.31 133 ILE B CA 1
ATOM 4920 C C . ILE B 1 133 ? 11.211 20.234 28.266 1 98.31 133 ILE B C 1
ATOM 4922 O O . ILE B 1 133 ? 10.055 19.797 28.359 1 98.31 133 ILE B O 1
ATOM 4926 N N . ASN B 1 134 ? 11.656 21.312 28.828 1 98.44 134 ASN B N 1
ATOM 4927 C CA . ASN B 1 134 ? 10.758 22.125 29.641 1 98.44 134 ASN B CA 1
ATOM 4928 C C . ASN B 1 134 ? 9.57 22.625 28.828 1 98.44 134 ASN B C 1
ATOM 4930 O O . ASN B 1 134 ? 8.438 22.656 29.312 1 98.44 134 ASN B O 1
ATOM 4934 N N . TYR B 1 135 ? 9.844 23.031 27.688 1 98.44 135 TYR B N 1
ATOM 4935 C CA . TYR B 1 135 ? 8.797 23.562 26.828 1 98.44 135 TYR B CA 1
ATOM 4936 C C . TYR B 1 135 ? 7.781 22.484 26.469 1 98.44 135 TYR B C 1
ATOM 4938 O O . TYR B 1 135 ? 6.574 22.734 26.453 1 98.44 135 TYR B O 1
ATOM 4946 N N . GLN B 1 136 ? 8.297 21.328 26.094 1 98.19 136 GLN B N 1
ATOM 4947 C CA . GLN B 1 136 ? 7.395 20.219 25.781 1 98.19 136 GLN B CA 1
ATOM 4948 C C . GLN B 1 136 ? 6.457 19.922 26.953 1 98.19 136 GLN B C 1
ATOM 4950 O O . GLN B 1 136 ? 5.258 19.703 26.75 1 98.19 136 GLN B O 1
ATOM 4955 N N . LYS B 1 137 ? 6.945 19.906 28.141 1 97.56 137 LYS B N 1
ATOM 4956 C CA . LYS B 1 137 ? 6.117 19.719 29.328 1 97.56 137 LYS B CA 1
ATOM 4957 C C . LYS B 1 137 ? 5.102 20.844 29.484 1 97.56 137 LYS B C 1
ATOM 4959 O O . LYS B 1 137 ? 3.941 20.594 29.828 1 97.56 137 LYS B O 1
ATOM 4964 N N . TYR B 1 138 ? 5.562 22.016 29.25 1 97.62 138 TYR B N 1
ATOM 4965 C CA . TYR B 1 138 ? 4.707 23.188 29.359 1 97.62 138 TYR B CA 1
ATOM 4966 C C . TYR B 1 138 ? 3.518 23.094 28.406 1 97.62 138 TYR B C 1
ATOM 4968 O O . TYR B 1 138 ? 2.371 23.297 28.812 1 97.62 138 TYR B O 1
ATOM 4976 N N . VAL B 1 139 ? 3.781 22.766 27.141 1 97.88 139 VAL B N 1
ATOM 4977 C CA . VAL B 1 139 ? 2.711 22.672 26.141 1 97.88 139 VAL B CA 1
ATOM 4978 C C . VAL B 1 139 ? 1.808 21.484 26.469 1 97.88 139 VAL B C 1
ATOM 4980 O O . VAL B 1 139 ? 0.59 21.562 26.281 1 97.88 139 VAL B O 1
ATOM 4983 N N . ARG B 1 140 ? 2.379 20.406 26.875 1 97.5 140 ARG B N 1
ATOM 4984 C CA . ARG B 1 140 ? 1.63 19.219 27.266 1 97.5 140 ARG B CA 1
ATOM 4985 C C . ARG B 1 140 ? 0.695 19.5 28.438 1 97.5 140 ARG B C 1
ATOM 4987 O O . ARG B 1 140 ? -0.503 19.234 28.359 1 97.5 140 ARG B O 1
ATOM 4994 N N . ASP B 1 141 ? 1.206 20.125 29.484 1 96.81 141 ASP B N 1
ATOM 4995 C CA . ASP B 1 141 ? 0.496 20.281 30.75 1 96.81 141 ASP B CA 1
ATOM 4996 C C . ASP B 1 141 ? -0.528 21.422 30.672 1 96.81 141 ASP B C 1
ATOM 4998 O O . ASP B 1 141 ? -1.396 21.547 31.531 1 96.81 141 ASP B O 1
ATOM 5002 N N . ASN B 1 142 ? -0.459 22.188 29.609 1 96.56 142 ASN B N 1
ATOM 5003 C CA . ASN B 1 142 ? -1.43 23.266 29.438 1 96.56 142 ASN B CA 1
ATOM 5004 C C . ASN B 1 142 ? -2.258 23.062 28.172 1 96.56 142 ASN B C 1
ATOM 5006 O O . ASN B 1 142 ? -3.027 23.953 27.781 1 96.56 142 ASN B O 1
ATOM 5010 N N . ASP B 1 143 ? -2.014 21.969 27.484 1 97.56 143 ASP B N 1
ATOM 5011 C CA . ASP B 1 143 ? -2.748 21.578 26.281 1 97.56 143 ASP B CA 1
ATOM 5012 C C . ASP B 1 143 ? -2.768 22.703 25.25 1 97.56 143 ASP B C 1
ATOM 5014 O O . ASP B 1 143 ? -3.832 23.078 24.75 1 97.56 143 ASP B O 1
ATOM 5018 N N . LEU B 1 144 ? -1.592 23.281 24.969 1 97.81 144 LEU B N 1
ATOM 5019 C CA . LEU B 1 144 ? -1.482 24.391 24.047 1 97.81 144 LEU B CA 1
ATOM 5020 C C . LEU B 1 144 ? -1.401 23.906 22.609 1 97.81 144 LEU B C 1
ATOM 5022 O O . LEU B 1 144 ? -0.819 22.844 22.344 1 97.81 144 LEU B O 1
ATOM 5026 N N . ILE B 1 145 ? -2.016 24.625 21.719 1 97.5 145 ILE B N 1
ATOM 5027 C CA . ILE B 1 145 ? -1.935 24.344 20.297 1 97.5 145 ILE B CA 1
ATOM 5028 C C . ILE B 1 145 ? -0.841 25.203 19.656 1 97.5 145 ILE B C 1
ATOM 5030 O O . ILE B 1 145 ? -0.715 26.391 19.984 1 97.5 145 ILE B O 1
ATOM 5034 N N . MET B 1 146 ? -0.007 24.562 18.844 1 97.69 146 MET B N 1
ATOM 5035 C CA . MET B 1 146 ? 1.146 25.234 18.25 1 97.69 146 MET B CA 1
ATOM 5036 C C . MET B 1 146 ? 1.012 25.328 16.734 1 97.69 146 MET B C 1
ATOM 5038 O O . MET B 1 146 ? 0.479 24.406 16.109 1 97.69 146 MET B O 1
ATOM 5042 N N . THR B 1 147 ? 1.387 26.391 16.172 1 96.69 147 THR B N 1
ATOM 5043 C CA . THR B 1 147 ? 1.713 26.469 14.758 1 96.69 147 THR B CA 1
ATOM 5044 C C . THR B 1 147 ? 3.225 26.5 14.547 1 96.69 147 THR B C 1
ATOM 5046 O O . THR B 1 147 ? 3.988 26.531 15.516 1 96.69 147 THR B O 1
ATOM 5049 N N . HIS B 1 148 ? 3.637 26.344 13.289 1 94.94 148 HIS B N 1
ATOM 5050 C CA . HIS B 1 148 ? 5.066 26.328 13 1 94.94 148 HIS B CA 1
ATOM 5051 C C . HIS B 1 148 ? 5.379 27.047 11.695 1 94.94 148 HIS B C 1
ATOM 5053 O O . HIS B 1 148 ? 4.496 27.234 10.852 1 94.94 148 HIS B O 1
ATOM 5059 N N . SER B 1 149 ? 6.492 27.516 11.625 1 89.5 149 SER B N 1
ATOM 5060 C CA . SER B 1 149 ? 7.023 28.094 10.398 1 89.5 149 SER B CA 1
ATOM 5061 C C . SER B 1 149 ? 8.383 27.5 10.047 1 89.5 149 SER B C 1
ATOM 5063 O O . SER B 1 149 ? 9.312 27.547 10.852 1 89.5 149 SER B O 1
ATOM 5065 N N . ILE B 1 150 ? 8.438 26.922 8.797 1 82.5 150 ILE B N 1
ATOM 5066 C CA . ILE B 1 150 ? 9.68 26.234 8.453 1 82.5 150 ILE B CA 1
ATOM 5067 C C . ILE B 1 150 ? 10.195 26.75 7.109 1 82.5 150 ILE B C 1
ATOM 5069 O O . ILE B 1 150 ? 11.352 26.5 6.746 1 82.5 150 ILE B O 1
ATOM 5073 N N . ILE B 1 151 ? 9.422 27.531 6.406 1 79.81 151 ILE B N 1
ATOM 5074 C CA . ILE B 1 151 ? 9.797 27.938 5.059 1 79.81 151 ILE B CA 1
ATOM 5075 C C . ILE B 1 151 ? 10.156 29.422 5.051 1 79.81 151 ILE B C 1
ATOM 5077 O O . ILE B 1 151 ? 9.453 30.25 5.652 1 79.81 151 ILE B O 1
ATOM 5081 N N . ASN B 1 152 ? 11.18 29.672 4.402 1 81.94 152 ASN B N 1
ATOM 5082 C CA . ASN B 1 152 ? 11.578 31.062 4.215 1 81.94 152 ASN B CA 1
ATOM 5083 C C . ASN B 1 152 ? 10.898 31.688 2.996 1 81.94 152 ASN B C 1
ATOM 5085 O O . ASN B 1 152 ? 10.477 30.969 2.086 1 81.94 152 ASN B O 1
ATOM 5089 N N . PRO B 1 153 ? 10.82 32.938 3.049 1 79.88 153 PRO B N 1
ATOM 5090 C CA . PRO B 1 153 ? 10.266 33.594 1.856 1 79.88 153 PRO B CA 1
ATOM 5091 C C . PRO B 1 153 ? 11.062 33.281 0.591 1 79.88 153 PRO B C 1
ATOM 5093 O O . PRO B 1 153 ? 12.289 33.219 0.632 1 79.88 153 PRO B O 1
ATOM 5096 N N . GLN B 1 154 ? 10.32 33 -0.454 1 74 154 GLN B N 1
ATOM 5097 C CA . GLN B 1 154 ? 10.961 32.656 -1.726 1 74 154 GLN B CA 1
ATOM 5098 C C . GLN B 1 154 ? 11.125 33.906 -2.592 1 74 154 GLN B C 1
ATOM 5100 O O . GLN B 1 154 ? 10.297 34.188 -3.457 1 74 154 GLN B O 1
ATOM 5105 N N . VAL B 1 155 ? 12.148 34.594 -2.314 1 70 155 VAL B N 1
ATOM 5106 C CA . VAL B 1 155 ? 12.383 35.812 -3.1 1 70 155 VAL B CA 1
ATOM 5107 C C . VAL B 1 155 ? 13.117 35.469 -4.391 1 70 155 VAL B C 1
ATOM 5109 O O . VAL B 1 155 ? 12.703 35.875 -5.48 1 70 155 VAL B O 1
ATOM 5112 N N . ASP B 1 156 ? 14.188 34.75 -4.312 1 69.81 156 ASP B N 1
ATOM 5113 C CA . ASP B 1 156 ? 15.047 34.312 -5.395 1 69.81 156 ASP B CA 1
ATOM 5114 C C . ASP B 1 156 ? 15.688 32.969 -5.047 1 69.81 156 ASP B C 1
ATOM 5116 O O . ASP B 1 156 ? 16.703 32.906 -4.352 1 69.81 156 ASP B O 1
ATOM 5120 N N . ARG B 1 157 ? 15.242 31.891 -5.547 1 67.62 157 ARG B N 1
ATOM 5121 C CA . ARG B 1 157 ? 15.664 30.531 -5.191 1 67.62 157 ARG B CA 1
ATOM 5122 C C . ARG B 1 157 ? 16.984 30.172 -5.879 1 67.62 157 ARG B C 1
ATOM 5124 O O . ARG B 1 157 ? 17.531 29.109 -5.629 1 67.62 157 ARG B O 1
ATOM 5131 N N . SER B 1 158 ? 17.391 31.062 -6.648 1 71.19 158 SER B N 1
ATOM 5132 C CA . SER B 1 158 ? 18.656 30.797 -7.332 1 71.19 158 SER B CA 1
ATOM 5133 C C . SER B 1 158 ? 19.844 31.156 -6.457 1 71.19 158 SER B C 1
ATOM 5135 O O . SER B 1 158 ? 20.984 30.797 -6.766 1 71.19 158 SER B O 1
ATOM 5137 N N . VAL B 1 159 ? 19.562 31.844 -5.336 1 72.06 159 VAL B N 1
ATOM 5138 C CA . VAL B 1 159 ? 20.656 32.219 -4.453 1 72.06 159 VAL B CA 1
ATOM 5139 C C . VAL B 1 159 ? 20.359 31.781 -3.025 1 72.06 159 VAL B C 1
ATOM 5141 O O . VAL B 1 159 ? 19.219 31.422 -2.707 1 72.06 159 VAL B O 1
ATOM 5144 N N . SER B 1 160 ? 21.422 31.703 -2.205 1 74.81 160 SER B N 1
ATOM 5145 C CA . SER B 1 160 ? 21.281 31.281 -0.817 1 74.81 160 SER B CA 1
ATOM 5146 C C . SER B 1 160 ? 20.438 32.281 -0.019 1 74.81 160 SER B C 1
ATOM 5148 O O . SER B 1 160 ? 20.203 33.406 -0.463 1 74.81 160 SER B O 1
ATOM 5150 N N . GLU B 1 161 ? 19.922 31.922 1.093 1 73.62 161 GLU B N 1
ATOM 5151 C CA . GLU B 1 161 ? 19.125 32.75 1.98 1 73.62 161 GLU B CA 1
ATOM 5152 C C . GLU B 1 161 ? 19.875 34.031 2.34 1 73.62 161 GLU B C 1
ATOM 5154 O O . GLU B 1 161 ? 19.266 35.125 2.441 1 73.62 161 GLU B O 1
ATOM 5159 N N . ALA B 1 162 ? 21.141 33.875 2.58 1 74.75 162 ALA B N 1
ATOM 5160 C CA . ALA B 1 162 ? 21.969 35.031 2.98 1 74.75 162 ALA B CA 1
ATOM 5161 C C . ALA B 1 162 ? 22.062 36.062 1.866 1 74.75 162 ALA B C 1
ATOM 5163 O O . ALA B 1 162 ? 22.344 37.219 2.123 1 74.75 162 ALA B O 1
ATOM 5164 N N . GLU B 1 163 ? 21.75 35.562 0.787 1 77.25 163 GLU B N 1
ATOM 5165 C CA . GLU B 1 163 ? 21.906 36.438 -0.36 1 77.25 163 GLU B CA 1
ATOM 5166 C C . GLU B 1 163 ? 20.562 37.062 -0.761 1 77.25 163 GLU B C 1
ATOM 5168 O O . GLU B 1 163 ? 20.516 38 -1.541 1 77.25 163 GLU B O 1
ATOM 5173 N N . GLN B 1 164 ? 19.609 36.625 -0.204 1 73.94 164 GLN B N 1
ATOM 5174 C CA . GLN B 1 164 ? 18.281 37.125 -0.561 1 73.94 164 GLN B CA 1
ATOM 5175 C C . GLN B 1 164 ? 18 38.438 0.17 1 73.94 164 GLN B C 1
ATOM 5177 O O . GLN B 1 164 ? 17.969 38.469 1.402 1 73.94 164 GLN B O 1
ATOM 5182 N N . GLY B 1 165 ? 17.734 39.531 -0.66 1 75.25 165 GLY B N 1
ATOM 5183 C CA . GLY B 1 165 ? 17.391 40.812 -0.084 1 75.25 165 GLY B CA 1
ATOM 5184 C C . GLY B 1 165 ? 18.422 41.312 0.901 1 75.25 165 GLY B C 1
ATOM 5185 O O . GLY B 1 165 ? 18.078 41.781 1.994 1 75.25 165 GLY B O 1
ATOM 5186 N N . GLY B 1 166 ? 19.672 41.031 0.632 1 77.62 166 GLY B N 1
ATOM 5187 C CA . GLY B 1 166 ? 20.75 41.469 1.498 1 77.62 166 GLY B CA 1
ATOM 5188 C C . GLY B 1 166 ? 20.844 40.688 2.789 1 77.62 166 GLY B C 1
ATOM 5189 O O . GLY B 1 166 ? 21.484 41.125 3.75 1 77.62 166 GLY B O 1
ATOM 5190 N N . GLY B 1 167 ? 20.172 39.594 2.777 1 80.75 167 GLY B N 1
ATOM 5191 C CA . GLY B 1 167 ? 20.219 38.719 3.945 1 80.75 167 GLY B CA 1
ATOM 5192 C C . GLY B 1 167 ? 19.266 39.156 5.043 1 80.75 167 GLY B C 1
ATOM 5193 O O . GLY B 1 167 ? 19.359 38.688 6.18 1 80.75 167 GLY B O 1
ATOM 5194 N N . GLU B 1 168 ? 18.328 40 4.766 1 87.19 168 GLU B N 1
ATOM 5195 C CA . GLU B 1 168 ? 17.484 40.562 5.801 1 87.19 168 GLU B CA 1
ATOM 5196 C C . GLU B 1 168 ? 16.047 40.094 5.672 1 87.19 168 GLU B C 1
ATOM 5198 O O . GLU B 1 168 ? 15.18 40.469 6.453 1 87.19 168 GLU B O 1
ATOM 5203 N N . ILE B 1 169 ? 15.836 39.25 4.75 1 87.94 169 ILE B N 1
ATOM 5204 C CA . ILE B 1 169 ? 14.461 38.875 4.445 1 87.94 169 ILE B CA 1
ATOM 5205 C C . ILE B 1 169 ? 14.047 37.719 5.352 1 87.94 169 ILE B C 1
ATOM 5207 O O . ILE B 1 169 ? 13.031 37.781 6.055 1 87.94 169 ILE B O 1
ATOM 5211 N N . SER B 1 170 ? 14.898 36.688 5.363 1 90.25 170 SER B N 1
ATOM 5212 C CA . SER B 1 170 ? 14.586 35.5 6.156 1 90.25 170 SER B CA 1
ATOM 5213 C C . SER B 1 170 ? 14.805 35.75 7.645 1 90.25 170 SER B C 1
ATOM 5215 O O . SER B 1 170 ? 15.672 36.531 8.016 1 90.25 170 SER B O 1
ATOM 5217 N N . LEU B 1 171 ? 14.055 35.125 8.422 1 94.12 171 LEU B N 1
ATOM 5218 C CA . LEU B 1 171 ? 14.195 35.188 9.875 1 94.12 171 LEU B CA 1
ATOM 5219 C C . LEU B 1 171 ? 15.641 34.938 10.289 1 94.12 171 LEU B C 1
ATOM 5221 O O . LEU B 1 171 ? 16.266 34 9.828 1 94.12 171 LEU B O 1
ATOM 5225 N N . HIS B 1 172 ? 16.219 35.875 11.07 1 95 172 HIS B N 1
ATOM 5226 C CA . HIS B 1 172 ? 17.578 35.75 11.57 1 95 172 HIS B CA 1
ATOM 5227 C C . HIS B 1 172 ? 17.766 36.531 12.867 1 95 172 HIS B C 1
ATOM 5229 O O . HIS B 1 172 ? 16.953 37.406 13.195 1 95 172 HIS B O 1
ATOM 5235 N N . LYS B 1 173 ? 18.75 36.188 13.625 1 97.06 173 LYS B N 1
ATOM 5236 C CA . LYS B 1 173 ? 19.094 36.906 14.844 1 97.06 173 LYS B CA 1
ATOM 5237 C C . LYS B 1 173 ? 19.812 38.219 14.531 1 97.06 173 LYS B C 1
ATOM 5239 O O . LYS B 1 173 ? 20.734 38.25 13.719 1 97.06 173 LYS B O 1
ATOM 5244 N N . VAL B 1 174 ? 19.422 39.25 15.195 1 97.25 174 VAL B N 1
ATOM 5245 C CA . VAL B 1 174 ? 20.016 40.562 14.906 1 97.25 174 VAL B CA 1
ATOM 5246 C C . VAL B 1 174 ? 20.688 41.094 16.156 1 97.25 174 VAL B C 1
ATOM 5248 O O . VAL B 1 174 ? 21.406 42.094 16.094 1 97.25 174 VAL B O 1
ATOM 5251 N N . GLY B 1 175 ? 20.406 40.5 17.281 1 97.75 175 GLY B N 1
ATOM 5252 C CA . GLY B 1 175 ? 21.016 40.938 18.531 1 97.75 175 GLY B CA 1
ATOM 5253 C C . GLY B 1 175 ? 20.594 40.125 19.734 1 97.75 175 GLY B C 1
ATOM 5254 O O . GLY B 1 175 ? 19.906 39.094 19.578 1 97.75 175 GLY B O 1
ATOM 5255 N N . GLU B 1 176 ? 21.094 40.531 20.891 1 97.25 176 GLU B N 1
ATOM 5256 C CA . GLU B 1 176 ? 20.703 39.844 22.125 1 97.25 176 GLU B CA 1
ATOM 5257 C C . GLU B 1 176 ? 20.812 40.781 23.328 1 97.25 176 GLU B C 1
ATOM 5259 O O . GLU B 1 176 ? 21.547 41.75 23.281 1 97.25 176 GLU B O 1
ATOM 5264 N N . THR B 1 177 ? 20.062 40.531 24.203 1 97.62 177 THR B N 1
ATOM 5265 C CA . THR B 1 177 ? 20.125 41.156 25.531 1 97.62 177 THR B CA 1
ATOM 5266 C C . THR B 1 177 ? 20.5 40.094 26.594 1 97.62 177 THR B C 1
ATOM 5268 O O . THR B 1 177 ? 20.859 38.969 26.25 1 97.62 177 THR B O 1
ATOM 5271 N N . GLU B 1 178 ? 20.438 40.531 27.875 1 96.69 178 GLU B N 1
ATOM 5272 C CA . GLU B 1 178 ? 20.766 39.625 28.953 1 96.69 178 GLU B CA 1
ATOM 5273 C C . GLU B 1 178 ? 19.766 38.469 29.016 1 96.69 178 GLU B C 1
ATOM 5275 O O . GLU B 1 178 ? 20.141 37.312 29.312 1 96.69 178 GLU B O 1
ATOM 5280 N N . ASP B 1 179 ? 18.562 38.75 28.578 1 96.94 179 ASP B N 1
ATOM 5281 C CA . ASP B 1 179 ? 17.547 37.75 28.859 1 96.94 179 ASP B CA 1
ATOM 5282 C C . ASP B 1 179 ? 16.906 37.219 27.562 1 96.94 179 ASP B C 1
ATOM 5284 O O . ASP B 1 179 ? 16.094 36.312 27.594 1 96.94 179 ASP B O 1
ATOM 5288 N N . SER B 1 180 ? 17.281 37.875 26.422 1 98.19 180 SER B N 1
ATOM 5289 C CA . SER B 1 180 ? 16.594 37.531 25.188 1 98.19 180 SER B CA 1
ATOM 5290 C C . SER B 1 180 ? 17.531 37.594 24 1 98.19 180 SER B C 1
ATOM 5292 O O . SER B 1 180 ? 18.516 38.312 24.016 1 98.19 180 SER B O 1
ATOM 5294 N N . ILE B 1 181 ? 17.203 36.812 23.031 1 98.38 181 ILE B N 1
ATOM 5295 C CA . ILE B 1 181 ? 17.734 37.125 21.703 1 98.38 181 ILE B CA 1
ATOM 5296 C C . ILE B 1 181 ? 16.719 37.969 20.938 1 98.38 181 ILE B C 1
ATOM 5298 O O . ILE B 1 181 ? 15.523 37.938 21.234 1 98.38 181 ILE B O 1
ATOM 5302 N N . ILE B 1 182 ? 17.219 38.719 20.016 1 98.62 182 ILE B N 1
ATOM 5303 C CA . ILE B 1 182 ? 16.375 39.562 19.172 1 98.62 182 ILE B CA 1
ATOM 5304 C C . ILE B 1 182 ? 16.391 39.031 17.734 1 98.62 182 ILE B C 1
ATOM 5306 O O . ILE B 1 182 ? 17.469 38.844 17.156 1 98.62 182 ILE B O 1
ATOM 5310 N N . VAL B 1 183 ? 15.219 38.812 17.203 1 98 183 VAL B N 1
ATOM 5311 C CA . VAL B 1 183 ? 15.148 38.25 15.859 1 98 183 VAL B CA 1
ATOM 5312 C C . VAL B 1 183 ? 14.344 39.156 14.945 1 98 183 VAL B C 1
ATOM 5314 O O . VAL B 1 183 ? 13.469 39.906 15.414 1 98 183 VAL B O 1
ATOM 5317 N N . ARG B 1 184 ? 14.664 39.156 13.703 1 97.19 184 ARG B N 1
ATOM 5318 C CA . ARG B 1 184 ? 14.039 39.969 12.672 1 97.19 184 ARG B CA 1
ATOM 5319 C C . ARG B 1 184 ? 13.906 39.188 11.367 1 97.19 184 ARG B C 1
ATOM 5321 O O . ARG B 1 184 ? 14.695 38.281 11.094 1 97.19 184 ARG B O 1
ATOM 5328 N N . GLY B 1 185 ? 12.883 39.625 10.594 1 94.81 185 GLY B N 1
ATOM 5329 C CA . GLY B 1 185 ? 12.695 39 9.281 1 94.81 185 GLY B CA 1
ATOM 5330 C C . GLY B 1 185 ? 11.328 38.375 9.117 1 94.81 185 GLY B C 1
ATOM 5331 O O . GLY B 1 185 ? 10.352 38.781 9.742 1 94.81 185 GLY B O 1
ATOM 5332 N N . ALA B 1 186 ? 11.25 37.406 8.148 1 92.62 186 ALA B N 1
ATOM 5333 C CA . ALA B 1 186 ? 9.953 36.781 7.863 1 92.62 186 ALA B CA 1
ATOM 5334 C C . ALA B 1 186 ? 10.078 35.281 7.621 1 92.62 186 ALA B C 1
ATOM 5336 O O . ALA B 1 186 ? 11.172 34.781 7.328 1 92.62 186 ALA B O 1
ATOM 5337 N N . ARG B 1 187 ? 9.086 34.625 7.895 1 91.88 187 ARG B N 1
ATOM 5338 C CA . ARG B 1 187 ? 8.891 33.25 7.531 1 91.88 187 ARG B CA 1
ATOM 5339 C C . ARG B 1 187 ? 7.582 33.062 6.773 1 91.88 187 ARG B C 1
ATOM 5341 O O . ARG B 1 187 ? 6.602 33.75 7.027 1 91.88 187 ARG B O 1
ATOM 5348 N N . MET B 1 188 ? 7.727 32.125 5.863 1 84.19 188 MET B N 1
ATOM 5349 C CA . MET B 1 188 ? 6.531 31.844 5.07 1 84.19 188 MET B CA 1
ATOM 5350 C C . MET B 1 188 ? 5.785 30.625 5.609 1 84.19 188 MET B C 1
ATOM 5352 O O . MET B 1 188 ? 6.406 29.688 6.098 1 84.19 188 MET B O 1
ATOM 5356 N N . LEU B 1 189 ? 4.453 30.844 5.562 1 74.12 189 LEU B N 1
ATOM 5357 C CA . LEU B 1 189 ? 3.465 29.766 5.594 1 74.12 189 LEU B CA 1
ATOM 5358 C C . LEU B 1 189 ? 3.352 29.172 6.996 1 74.12 189 LEU B C 1
ATOM 5360 O O . LEU B 1 189 ? 3.982 28.156 7.301 1 74.12 189 LEU B O 1
ATOM 5364 N N . ALA B 1 190 ? 2.723 29.781 7.738 1 84.56 190 ALA B N 1
ATOM 5365 C CA . ALA B 1 190 ? 2.254 29.234 9.008 1 84.56 190 ALA B CA 1
ATOM 5366 C C . ALA B 1 190 ? 0.765 28.906 8.953 1 84.56 190 ALA B C 1
ATOM 5368 O O . ALA B 1 190 ? -0.074 29.812 8.906 1 84.56 190 ALA B O 1
ATOM 5369 N N . THR B 1 191 ? 0.592 27.625 8.891 1 91.62 191 THR B N 1
ATOM 5370 C CA . THR B 1 191 ? -0.786 27.141 8.844 1 91.62 191 THR B CA 1
ATOM 5371 C C . THR B 1 191 ? -1.362 27.031 10.25 1 91.62 191 THR B C 1
ATOM 5373 O O . THR B 1 191 ? -0.642 26.703 11.195 1 91.62 191 THR B O 1
ATOM 5376 N N . LEU B 1 192 ? -2.594 27.438 10.445 1 94.94 192 LEU B N 1
ATOM 5377 C CA . LEU B 1 192 ? -3.32 27.359 11.711 1 94.94 192 LEU B CA 1
ATOM 5378 C C . LEU B 1 192 ? -3.025 28.578 12.578 1 94.94 192 LEU B C 1
ATOM 5380 O O . LEU B 1 192 ? -3.398 28.609 13.758 1 94.94 192 LEU B O 1
ATOM 5384 N N . THR B 1 193 ? -2.465 29.578 12.086 1 92.88 193 THR B N 1
ATOM 5385 C CA . THR B 1 193 ? -1.844 30.703 12.789 1 92.88 193 THR B CA 1
ATOM 5386 C C . THR B 1 193 ? -2.863 31.422 13.656 1 92.88 193 THR B C 1
ATOM 5388 O O . THR B 1 193 ? -2.635 31.625 14.852 1 92.88 193 THR B O 1
ATOM 5391 N N . PRO B 1 194 ? -4.016 31.734 13.117 1 95.12 194 PRO B N 1
ATOM 5392 C CA . PRO B 1 194 ? -4.922 32.531 13.945 1 95.12 194 PRO B CA 1
ATOM 5393 C C . PRO B 1 194 ? -5.41 31.766 15.18 1 95.12 194 PRO B C 1
ATOM 5395 O O . PRO B 1 194 ? -5.898 32.375 16.141 1 95.12 194 PRO B O 1
ATOM 5398 N N . PHE B 1 195 ? -5.266 30.484 15.156 1 97.06 195 PHE B N 1
ATOM 5399 C CA . PHE B 1 195 ? -5.922 29.672 16.172 1 97.06 195 PHE B CA 1
ATOM 5400 C C . PHE B 1 195 ? -4.895 29.062 17.125 1 97.06 195 PHE B C 1
ATOM 5402 O O . PHE B 1 195 ? -5.254 28.359 18.062 1 97.06 195 PHE B O 1
ATOM 5409 N N . ALA B 1 196 ? -3.65 29.266 16.906 1 97.44 196 ALA B N 1
ATOM 5410 C CA . ALA B 1 196 ? -2.596 28.656 17.703 1 97.44 196 ALA B CA 1
ATOM 5411 C C . ALA B 1 196 ? -2.283 29.5 18.938 1 97.44 196 ALA B C 1
ATOM 5413 O O . ALA B 1 196 ? -2.428 30.719 18.922 1 97.44 196 ALA B O 1
ATOM 5414 N N . ASP B 1 197 ? -1.845 28.812 19.984 1 97.44 197 ASP B N 1
ATOM 5415 C CA . ASP B 1 197 ? -1.379 29.484 21.188 1 97.44 197 ASP B CA 1
ATOM 5416 C C . ASP B 1 197 ? 0.066 29.953 21.031 1 97.44 197 ASP B C 1
ATOM 5418 O O . ASP B 1 197 ? 0.446 31 21.562 1 97.44 197 ASP B O 1
ATOM 5422 N N . GLU B 1 198 ? 0.793 29.141 20.359 1 97.62 198 GLU B N 1
ATOM 5423 C CA . GLU B 1 198 ? 2.234 29.344 20.281 1 97.62 198 GLU B CA 1
ATOM 5424 C C . GLU B 1 198 ? 2.727 29.25 18.844 1 97.62 198 GLU B C 1
ATOM 5426 O O . GLU B 1 198 ? 2.203 28.469 18.047 1 97.62 198 GLU B O 1
ATOM 5431 N N . LEU B 1 199 ? 3.705 30.047 18.516 1 97.69 199 LEU B N 1
ATOM 5432 C CA . LEU B 1 199 ? 4.477 29.922 17.297 1 97.69 199 LEU B CA 1
ATOM 5433 C C . LEU B 1 199 ? 5.801 29.219 17.547 1 97.69 199 LEU B C 1
ATOM 5435 O O . LEU B 1 199 ? 6.543 29.594 18.453 1 97.69 199 LEU B O 1
ATOM 5439 N N . THR B 1 200 ? 6.031 28.203 16.781 1 97.69 200 THR B N 1
ATOM 5440 C CA . THR B 1 200 ? 7.293 27.484 16.922 1 97.69 200 THR B CA 1
ATOM 5441 C C . THR B 1 200 ? 8.117 27.609 15.641 1 97.69 200 THR B C 1
ATOM 5443 O O . THR B 1 200 ? 7.57 27.594 14.531 1 97.69 200 THR B O 1
ATOM 5446 N N . VAL B 1 201 ? 9.375 27.828 15.82 1 95.69 201 VAL B N 1
ATOM 5447 C CA . VAL B 1 201 ? 10.336 27.922 14.727 1 95.69 201 VAL B CA 1
ATOM 5448 C C . VAL B 1 201 ? 11.383 26.828 14.867 1 95.69 201 VAL B C 1
ATOM 5450 O O . VAL B 1 201 ? 12.109 26.766 15.859 1 95.69 201 VAL B O 1
ATOM 5453 N N . TYR B 1 202 ? 11.422 25.938 13.93 1 90.94 202 TYR B N 1
ATOM 5454 C CA . TYR B 1 202 ? 12.414 24.875 13.922 1 90.94 202 TYR B CA 1
ATOM 5455 C C . TYR B 1 202 ? 12.891 24.578 12.508 1 90.94 202 TYR B C 1
ATOM 5457 O O . TYR B 1 202 ? 12.43 25.203 11.547 1 90.94 202 TYR B O 1
ATOM 5465 N N . PRO B 1 203 ? 13.891 23.75 12.367 1 83.56 203 PRO B N 1
ATOM 5466 C CA . PRO B 1 203 ? 14.547 23.594 11.062 1 83.56 203 PRO B CA 1
ATOM 5467 C C . PRO B 1 203 ? 13.617 22.969 10.016 1 83.56 203 PRO B C 1
ATOM 5469 O O . PRO B 1 203 ? 12.891 22.031 10.32 1 83.56 203 PRO B O 1
ATOM 5472 N N . GLY B 1 204 ? 13.625 23.5 8.805 1 79.44 204 GLY B N 1
ATOM 5473 C CA . GLY B 1 204 ? 12.945 22.922 7.656 1 79.44 204 GLY B CA 1
ATOM 5474 C C . GLY B 1 204 ? 13.898 22.422 6.586 1 79.44 204 GLY B C 1
ATOM 5475 O O . GLY B 1 204 ? 13.602 21.469 5.879 1 79.44 204 GLY B O 1
ATOM 5476 N N . SER B 1 205 ? 14.977 23.062 6.465 1 80 205 SER B N 1
ATOM 5477 C CA . SER B 1 205 ? 16.016 22.703 5.508 1 80 205 SER B CA 1
ATOM 5478 C C . SER B 1 205 ? 17.406 23 6.07 1 80 205 SER B C 1
ATOM 5480 O O . SER B 1 205 ? 17.547 23.766 7.027 1 80 205 SER B O 1
ATOM 5482 N N . ASP B 1 206 ? 18.344 22.5 5.422 1 82.25 206 ASP B N 1
ATOM 5483 C CA . ASP B 1 206 ? 19.734 22.703 5.855 1 82.25 206 ASP B CA 1
ATOM 5484 C C . ASP B 1 206 ? 20.172 24.156 5.637 1 82.25 206 ASP B C 1
ATOM 5486 O O . ASP B 1 206 ? 19.609 24.859 4.797 1 82.25 206 ASP B O 1
ATOM 5490 N N . ILE B 1 207 ? 21.047 24.5 6.52 1 85.19 207 ILE B N 1
ATOM 5491 C CA . ILE B 1 207 ? 21.672 25.812 6.453 1 85.19 207 ILE B CA 1
ATOM 5492 C C . ILE B 1 207 ? 23.172 25.672 6.254 1 85.19 207 ILE B C 1
ATOM 5494 O O . ILE B 1 207 ? 23.781 24.734 6.766 1 85.19 207 ILE B O 1
ATOM 5498 N N . ARG B 1 208 ? 23.906 26.703 5.363 1 85.5 208 ARG B N 1
ATOM 5499 C CA . ARG B 1 208 ? 25.344 26.656 5.168 1 85.5 208 ARG B CA 1
ATOM 5500 C C . ARG B 1 208 ? 26.078 26.906 6.48 1 85.5 208 ARG B C 1
ATOM 5502 O O . ARG B 1 208 ? 25.625 27.688 7.32 1 85.5 208 ARG B O 1
ATOM 5509 N N . LEU B 1 209 ? 27.094 26.359 6.629 1 89.19 209 LEU B N 1
ATOM 5510 C CA . LEU B 1 209 ? 27.875 26.391 7.859 1 89.19 209 LEU B CA 1
ATOM 5511 C C . LEU B 1 209 ? 28.141 27.844 8.281 1 89.19 209 LEU B C 1
ATOM 5513 O O . LEU B 1 209 ? 28.172 28.141 9.477 1 89.19 209 LEU B O 1
ATOM 5517 N N . GLN B 1 210 ? 28.312 28.719 7.379 1 89.56 210 GLN B N 1
ATOM 5518 C CA . GLN B 1 210 ? 28.703 30.094 7.672 1 89.56 210 GLN B CA 1
ATOM 5519 C C . GLN B 1 210 ? 27.5 30.938 8.055 1 89.56 210 GLN B C 1
ATOM 5521 O O . GLN B 1 210 ? 27.641 32.031 8.586 1 89.56 210 GLN B O 1
ATOM 5526 N N . ASP B 1 211 ? 26.312 30.469 7.859 1 91.19 211 ASP B N 1
ATOM 5527 C CA . ASP B 1 211 ? 25.094 31.266 8.039 1 91.19 211 ASP B CA 1
ATOM 5528 C C . ASP B 1 211 ? 24.484 31.016 9.414 1 91.19 211 ASP B C 1
ATOM 5530 O O . ASP B 1 211 ? 23.281 30.719 9.516 1 91.19 211 ASP B O 1
ATOM 5534 N N . LYS B 1 212 ? 25.188 31.297 10.43 1 93.56 212 LYS B N 1
ATOM 5535 C CA . LYS B 1 212 ? 24.844 30.953 11.812 1 93.56 212 LYS B CA 1
ATOM 5536 C C . LYS B 1 212 ? 23.641 31.766 12.297 1 93.56 212 LYS B C 1
ATOM 5538 O O . LYS B 1 212 ? 22.859 31.266 13.109 1 93.56 212 LYS B O 1
ATOM 5543 N N . LYS B 1 213 ? 23.484 32.938 11.828 1 94 213 LYS B N 1
ATOM 5544 C CA . LYS B 1 213 ? 22.438 33.812 12.328 1 94 213 LYS B CA 1
ATOM 5545 C C . LYS B 1 213 ? 21.047 33.281 11.969 1 94 213 LYS B C 1
ATOM 5547 O O . LYS B 1 213 ? 20.047 33.719 12.547 1 94 213 LYS B O 1
ATOM 5552 N N . TYR B 1 214 ? 21 32.406 10.953 1 92.62 214 TYR B N 1
ATOM 5553 C CA . TYR B 1 214 ? 19.734 31.828 10.516 1 92.62 214 TYR B CA 1
ATOM 5554 C C . TYR B 1 214 ? 19.406 30.562 11.289 1 92.62 214 TYR B C 1
ATOM 5556 O O . TYR B 1 214 ? 18.266 30.062 11.25 1 92.62 214 TYR B O 1
ATOM 5564 N N . ALA B 1 215 ? 20.391 29.953 11.977 1 93.94 215 ALA B N 1
ATOM 5565 C CA . ALA B 1 215 ? 20.219 28.688 12.664 1 93.94 215 ALA B CA 1
ATOM 5566 C C . ALA B 1 215 ? 19.641 28.891 14.062 1 93.94 215 ALA B C 1
ATOM 5568 O O . ALA B 1 215 ? 20.328 28.656 15.062 1 93.94 215 ALA B O 1
ATOM 5569 N N . ILE B 1 216 ? 18.406 29.312 14.094 1 95.25 216 ILE B N 1
ATOM 5570 C CA . ILE B 1 216 ? 17.75 29.578 15.367 1 95.25 216 ILE B CA 1
ATOM 5571 C C . ILE B 1 216 ? 16.469 28.734 15.477 1 95.25 216 ILE B C 1
ATOM 5573 O O . ILE B 1 216 ? 15.773 28.531 14.477 1 95.25 216 ILE B O 1
ATOM 5577 N N . CYS B 1 217 ? 16.188 28.141 16.594 1 97.06 217 CYS B N 1
ATOM 5578 C CA . CYS B 1 217 ? 14.977 27.422 16.953 1 97.06 217 CYS B CA 1
ATOM 5579 C C . CYS B 1 217 ? 14.414 27.922 18.281 1 97.06 217 CYS B C 1
ATOM 5581 O O . CYS B 1 217 ? 15.133 28.016 19.266 1 97.06 217 CYS B O 1
ATOM 5583 N N . PHE B 1 218 ? 13.211 28.266 18.297 1 98.19 218 PHE B N 1
ATOM 5584 C CA . PHE B 1 218 ? 12.602 28.797 19.5 1 98.19 218 PHE B CA 1
ATOM 5585 C C . PHE B 1 218 ? 11.086 28.719 19.438 1 98.19 218 PHE B C 1
ATOM 5587 O O . PHE B 1 218 ? 10.531 28.281 18.422 1 98.19 218 PHE B O 1
ATOM 5594 N N . ALA B 1 219 ? 10.383 29.016 20.453 1 98.44 219 ALA B N 1
ATOM 5595 C CA . ALA B 1 219 ? 8.93 29.125 20.531 1 98.44 219 ALA B CA 1
ATOM 5596 C C . ALA B 1 219 ? 8.508 30.328 21.359 1 98.44 219 ALA B C 1
ATOM 5598 O O . ALA B 1 219 ? 9.141 30.656 22.359 1 98.44 219 ALA B O 1
ATOM 5599 N N . VAL B 1 220 ? 7.48 31 20.906 1 98 220 VAL B N 1
ATOM 5600 C CA . VAL B 1 220 ? 6.965 32.156 21.625 1 98 220 VAL B CA 1
ATOM 5601 C C . VAL B 1 220 ? 5.441 32.188 21.531 1 98 220 VAL B C 1
ATOM 5603 O O . VAL B 1 220 ? 4.859 31.609 20.625 1 98 220 VAL B O 1
ATOM 5606 N N . PRO B 1 221 ? 4.781 32.875 22.5 1 97.88 221 PRO B N 1
ATOM 5607 C CA . PRO B 1 221 ? 3.334 33.062 22.375 1 97.88 221 PRO B CA 1
ATOM 5608 C C . PRO B 1 221 ? 2.949 33.844 21.125 1 97.88 221 PRO B C 1
ATOM 5610 O O . PRO B 1 221 ? 3.707 34.719 20.672 1 97.88 221 PRO B O 1
ATOM 5613 N N . MET B 1 222 ? 1.774 33.656 20.656 1 96.94 222 MET B N 1
ATOM 5614 C CA . MET B 1 222 ? 1.305 34.281 19.422 1 96.94 222 MET B CA 1
ATOM 5615 C C . MET B 1 222 ? 1.125 35.781 19.594 1 96.94 222 MET B C 1
ATOM 5617 O O . MET B 1 222 ? 1.091 36.531 18.625 1 96.94 222 MET B O 1
ATOM 5621 N N . ASN B 1 223 ? 1.018 36.219 20.828 1 96.56 223 ASN B N 1
ATOM 5622 C CA . ASN B 1 223 ? 0.813 37.656 21.078 1 96.56 223 ASN B CA 1
ATOM 5623 C C . ASN B 1 223 ? 2.115 38.344 21.469 1 96.56 223 ASN B C 1
ATOM 5625 O O . ASN B 1 223 ? 2.096 39.438 22.062 1 96.56 223 ASN B O 1
ATOM 5629 N N . THR B 1 224 ? 3.174 37.75 21.219 1 97.5 224 THR B N 1
ATOM 5630 C CA . THR B 1 224 ? 4.457 38.375 21.5 1 97.5 224 THR B CA 1
ATOM 5631 C C . THR B 1 224 ? 4.602 39.688 20.734 1 97.5 224 THR B C 1
ATOM 5633 O O . THR B 1 224 ? 4.344 39.719 19.531 1 97.5 224 THR B O 1
ATOM 5636 N N . PRO B 1 225 ? 5.062 40.75 21.453 1 97.44 225 PRO B N 1
ATOM 5637 C CA . PRO B 1 225 ? 5.242 42.031 20.766 1 97.44 225 PRO B CA 1
ATOM 5638 C C . PRO B 1 225 ? 6.203 41.938 19.578 1 97.44 225 PRO B C 1
ATOM 5640 O O . PRO B 1 225 ? 7.25 41.281 19.688 1 97.44 225 PRO B O 1
ATOM 5643 N N . GLY B 1 226 ? 5.773 42.562 18.484 1 97.62 226 GLY B N 1
ATOM 5644 C CA . GLY B 1 226 ? 6.609 42.562 17.297 1 97.62 226 GLY B CA 1
ATOM 5645 C C . GLY B 1 226 ? 6.23 41.469 16.297 1 97.62 226 GLY B C 1
ATOM 5646 O O . GLY B 1 226 ? 6.637 41.531 15.141 1 97.62 226 GLY B O 1
ATOM 5647 N N . LEU B 1 227 ? 5.48 40.5 16.75 1 96.81 227 LEU B N 1
ATOM 5648 C CA . LEU B 1 227 ? 5.012 39.438 15.867 1 96.81 227 LEU B CA 1
ATOM 5649 C C . LEU B 1 227 ? 3.771 39.875 15.094 1 96.81 227 LEU B C 1
ATOM 5651 O O . LEU B 1 227 ? 2.807 40.375 15.688 1 96.81 227 LEU B O 1
ATOM 5655 N N . LYS B 1 228 ? 3.807 39.781 13.773 1 96.62 228 LYS B N 1
ATOM 5656 C CA . LYS B 1 228 ? 2.688 40.125 12.906 1 96.62 228 LYS B CA 1
ATOM 5657 C C . LYS B 1 228 ? 2.395 39 11.914 1 96.62 228 LYS B C 1
ATOM 5659 O O . LYS B 1 228 ? 3.316 38.375 11.406 1 96.62 228 LYS B O 1
ATOM 5664 N N . PHE B 1 229 ? 1.119 38.812 11.664 1 96.5 229 PHE B N 1
ATOM 5665 C CA . PHE B 1 229 ? 0.713 37.75 10.75 1 96.5 229 PHE B CA 1
ATOM 5666 C C . PHE B 1 229 ? -0.175 38.312 9.641 1 96.5 229 PHE B C 1
ATOM 5668 O O . PHE B 1 229 ? -1.202 38.938 9.914 1 96.5 229 PHE B O 1
ATOM 5675 N N . ILE B 1 230 ? 0.198 38.062 8.438 1 95.38 230 ILE B N 1
ATOM 5676 C CA . ILE B 1 230 ? -0.601 38.469 7.277 1 95.38 230 ILE B CA 1
ATOM 5677 C C . ILE B 1 230 ? -1.292 37.25 6.691 1 95.38 230 ILE B C 1
ATOM 5679 O O . ILE B 1 230 ? -0.638 36.375 6.113 1 95.38 230 ILE B O 1
ATOM 5683 N N . CYS B 1 231 ? -2.574 37.281 6.805 1 95.56 231 CYS B N 1
ATOM 5684 C CA . CYS B 1 231 ? -3.35 36.125 6.367 1 95.56 231 CYS B CA 1
ATOM 5685 C C . CYS B 1 231 ? -3.656 36.188 4.875 1 95.56 231 CYS B C 1
ATOM 5687 O O . CYS B 1 231 ? -3.773 37.312 4.324 1 95.56 231 CYS B O 1
ATOM 5689 N N . ARG B 1 232 ? -3.732 35.062 4.254 1 93 232 ARG B N 1
ATOM 5690 C CA . ARG B 1 232 ? -4.312 35.031 2.914 1 93 232 ARG B CA 1
ATOM 5691 C C . ARG B 1 232 ? -5.812 35.281 2.955 1 93 232 ARG B C 1
ATOM 5693 O O . ARG B 1 232 ? -6.387 35.469 4.031 1 93 232 ARG B O 1
ATOM 5700 N N . ASP B 1 233 ? -6.438 35.25 1.742 1 91.12 233 ASP B N 1
ATOM 5701 C CA . ASP B 1 233 ? -7.887 35.375 1.664 1 91.12 233 ASP B CA 1
ATOM 5702 C C . ASP B 1 233 ? -8.594 34.25 2.43 1 91.12 233 ASP B C 1
ATOM 5704 O O . ASP B 1 233 ? -8.117 33.125 2.457 1 91.12 233 ASP B O 1
ATOM 5708 N N . SER B 1 234 ? -9.641 34.688 3.059 1 92.81 234 SER B N 1
ATOM 5709 C CA . SER B 1 234 ? -10.445 33.688 3.738 1 92.81 234 SER B CA 1
ATOM 5710 C C . SER B 1 234 ? -11.344 32.938 2.756 1 92.81 234 SER B C 1
ATOM 5712 O O . SER B 1 234 ? -11.938 33.562 1.865 1 92.81 234 SER B O 1
ATOM 5714 N N . TYR B 1 235 ? -11.391 31.688 2.889 1 92.69 235 TYR B N 1
ATOM 5715 C CA . TYR B 1 235 ? -12.281 30.844 2.09 1 92.69 235 TYR B CA 1
ATOM 5716 C C . TYR B 1 235 ? -13.539 30.484 2.873 1 92.69 235 TYR B C 1
ATOM 5718 O O . TYR B 1 235 ? -14.391 29.734 2.387 1 92.69 235 TYR B O 1
ATOM 5726 N N . SER B 1 236 ? -13.648 31 4.035 1 90.44 236 SER B N 1
ATOM 5727 C CA . SER B 1 236 ? -14.781 30.734 4.918 1 90.44 236 SER B CA 1
ATOM 5728 C C . SER B 1 236 ? -15.719 31.938 4.996 1 90.44 236 SER B C 1
ATOM 5730 O O . SER B 1 236 ? -16.859 31.812 5.457 1 90.44 236 SER B O 1
ATOM 5732 N N . LYS B 1 237 ? -15.273 33.031 4.508 1 80.62 237 LYS B N 1
ATOM 5733 C CA . LYS B 1 237 ? -16.062 34.25 4.691 1 80.62 237 LYS B CA 1
ATOM 5734 C C . LYS B 1 237 ? -17.422 34.125 3.984 1 80.62 237 LYS B C 1
ATOM 5736 O O . LYS B 1 237 ? -17.484 33.625 2.854 1 80.62 237 LYS B O 1
ATOM 5741 N N . ASP B 1 238 ? -18.438 34.531 4.691 1 81.56 238 ASP B N 1
ATOM 5742 C CA . ASP B 1 238 ? -19.812 34.594 4.195 1 81.56 238 ASP B CA 1
ATOM 5743 C C . ASP B 1 238 ? -20.312 33.219 3.758 1 81.56 238 ASP B C 1
ATOM 5745 O O . ASP B 1 238 ? -20.969 33.094 2.725 1 81.56 238 ASP B O 1
ATOM 5749 N N . ARG B 1 239 ? -19.859 32.25 4.441 1 88.75 239 ARG B N 1
ATOM 5750 C CA . ARG B 1 239 ? -20.312 30.906 4.137 1 88.75 239 ARG B CA 1
ATOM 5751 C C . ARG B 1 239 ? -21.125 30.328 5.285 1 88.75 239 ARG B C 1
ATOM 5753 O O . ARG B 1 239 ? -20.828 30.562 6.457 1 88.75 239 ARG B O 1
ATOM 5760 N N . ASN B 1 240 ? -22.172 29.703 4.848 1 90.19 240 ASN B N 1
ATOM 5761 C CA . ASN B 1 240 ? -22.969 29.016 5.844 1 90.19 240 ASN B CA 1
ATOM 5762 C C . ASN B 1 240 ? -22.797 27.5 5.746 1 90.19 240 ASN B C 1
ATOM 5764 O O . ASN B 1 240 ? -22.297 26.984 4.742 1 90.19 240 ASN B O 1
ATOM 5768 N N . ASN B 1 241 ? -23.266 26.766 6.781 1 92 241 ASN B N 1
ATOM 5769 C CA . ASN B 1 241 ? -23 25.328 6.945 1 92 241 ASN B CA 1
ATOM 5770 C C . ASN B 1 241 ? -23.812 24.5 5.949 1 92 241 ASN B C 1
ATOM 5772 O O . ASN B 1 241 ? -23.469 23.344 5.688 1 92 241 ASN B O 1
ATOM 5776 N N . PHE B 1 242 ? -24.859 25.031 5.434 1 92.19 242 PHE B N 1
ATOM 5777 C CA . PHE B 1 242 ? -25.672 24.297 4.469 1 92.19 242 PHE B CA 1
ATOM 5778 C C . PHE B 1 242 ? -25.031 24.328 3.088 1 92.19 242 PHE B C 1
ATOM 5780 O O . PHE B 1 242 ? -24.828 23.281 2.469 1 92.19 242 PHE B O 1
ATOM 5787 N N . ASP B 1 243 ? -24.688 25.531 2.59 1 93.25 243 ASP B N 1
ATOM 5788 C CA . ASP B 1 243 ? -24.203 25.719 1.224 1 93.25 243 ASP B CA 1
ATOM 5789 C C . ASP B 1 243 ? -22.734 25.328 1.097 1 93.25 243 ASP B C 1
ATOM 5791 O O . ASP B 1 243 ? -22.297 24.906 0.03 1 93.25 243 ASP B O 1
ATOM 5795 N N . TYR B 1 244 ? -22 25.531 2.162 1 95.19 244 TYR B N 1
ATOM 5796 C CA . TYR B 1 244 ? -20.578 25.219 2.193 1 95.19 244 TYR B CA 1
ATOM 5797 C C . TYR B 1 244 ? -20.203 24.516 3.488 1 95.19 244 TYR B C 1
ATOM 5799 O O . TYR B 1 244 ? -19.469 25.062 4.312 1 95.19 244 TYR B O 1
ATOM 5807 N N . PRO B 1 245 ? -20.578 23.281 3.611 1 94.81 245 PRO B N 1
ATOM 5808 C CA . PRO B 1 245 ? -20.453 22.578 4.891 1 94.81 245 PRO B CA 1
ATOM 5809 C C . PRO B 1 245 ? -19 22.406 5.324 1 94.81 245 PRO B C 1
ATOM 5811 O O . PRO B 1 245 ? -18.719 22.281 6.52 1 94.81 245 PRO B O 1
ATOM 5814 N N . LEU B 1 246 ? -18.047 22.391 4.414 1 96.56 246 LEU B N 1
ATOM 5815 C CA . LEU B 1 246 ? -16.641 22.188 4.758 1 96.56 246 LEU B CA 1
ATOM 5816 C C . LEU B 1 246 ? -15.906 23.516 4.887 1 96.56 246 LEU B C 1
ATOM 5818 O O . LEU B 1 246 ? -15.219 23.75 5.879 1 96.56 246 LEU B O 1
ATOM 5822 N N . SER B 1 247 ? -16.156 24.422 3.938 1 95.62 247 SER B N 1
ATOM 5823 C CA . SER B 1 247 ? -15.477 25.719 3.912 1 95.62 247 SER B CA 1
ATOM 5824 C C . SER B 1 247 ? -15.844 26.562 5.129 1 95.62 247 SER B C 1
ATOM 5826 O O . SER B 1 247 ? -15.023 27.328 5.625 1 95.62 247 SER B O 1
ATOM 5828 N N . SER B 1 248 ? -17 26.406 5.582 1 95.25 248 SER B N 1
ATOM 5829 C CA . SER B 1 248 ? -17.484 27.188 6.719 1 95.25 248 SER B CA 1
ATOM 5830 C C . SER B 1 248 ? -16.844 26.719 8.023 1 95.25 248 SER B C 1
ATOM 5832 O O . SER B 1 248 ? -16.906 27.406 9.039 1 95.25 248 SER B O 1
ATOM 5834 N N . ARG B 1 249 ? -16.109 25.625 7.965 1 94.75 249 ARG B N 1
ATOM 5835 C CA . ARG B 1 249 ? -15.656 25 9.203 1 94.75 249 ARG B CA 1
ATOM 5836 C C . ARG B 1 249 ? -14.133 24.844 9.203 1 94.75 249 ARG B C 1
ATOM 5838 O O . ARG B 1 249 ? -13.5 24.875 10.258 1 94.75 249 ARG B O 1
ATOM 5845 N N . PHE B 1 250 ? -13.539 24.578 8.055 1 96.06 250 PHE B N 1
ATOM 5846 C CA . PHE B 1 250 ? -12.234 23.922 8.117 1 96.06 250 PHE B CA 1
ATOM 5847 C C . PHE B 1 250 ? -11.18 24.766 7.406 1 96.06 250 PHE B C 1
ATOM 5849 O O . PHE B 1 250 ? -10.156 24.234 6.969 1 96.06 250 PHE B O 1
ATOM 5856 N N . ASP B 1 251 ? -11.391 26 7.246 1 95.5 251 ASP B N 1
ATOM 5857 C CA . ASP B 1 251 ? -10.352 26.875 6.719 1 95.5 251 ASP B CA 1
ATOM 5858 C C . ASP B 1 251 ? -9.281 27.156 7.77 1 95.5 251 ASP B C 1
ATOM 5860 O O . ASP B 1 251 ? -9.383 28.141 8.516 1 95.5 251 ASP B O 1
ATOM 5864 N N . GLU B 1 252 ? -8.234 26.391 7.805 1 91.81 252 GLU B N 1
ATOM 5865 C CA . GLU B 1 252 ? -7.164 26.484 8.789 1 91.81 252 GLU B CA 1
ATOM 5866 C C . GLU B 1 252 ? -6.383 27.781 8.641 1 91.81 252 GLU B C 1
ATOM 5868 O O . GLU B 1 252 ? -5.73 28.234 9.586 1 91.81 252 GLU B O 1
ATOM 5873 N N . MET B 1 253 ? -6.531 28.547 7.652 1 93.19 253 MET B N 1
ATOM 5874 C CA . MET B 1 253 ? -5.906 29.828 7.32 1 93.19 253 MET B CA 1
ATOM 5875 C C . MET B 1 253 ? -4.387 29.703 7.301 1 93.19 253 MET B C 1
ATOM 5877 O O . MET B 1 253 ? -3.812 28.953 8.086 1 93.19 253 MET B O 1
ATOM 5881 N N . ASP B 1 254 ? -3.748 30.281 6.406 1 93.06 254 ASP B N 1
ATOM 5882 C CA . ASP B 1 254 ? -2.301 30.391 6.273 1 93.06 254 ASP B CA 1
ATOM 5883 C C . ASP B 1 254 ? -1.859 31.859 6.379 1 93.06 254 ASP B C 1
ATOM 5885 O O . ASP B 1 254 ? -2.574 32.75 5.941 1 93.06 254 ASP B O 1
ATOM 5889 N N . ALA B 1 255 ? -0.683 32 6.969 1 94.56 255 ALA B N 1
ATOM 5890 C CA . ALA B 1 255 ? -0.219 33.375 7.129 1 94.56 255 ALA B CA 1
ATOM 5891 C C . ALA B 1 255 ? 1.294 33.469 6.949 1 94.56 255 ALA B C 1
ATOM 5893 O O . ALA B 1 255 ? 2.016 32.5 7.203 1 94.56 255 ALA B O 1
ATOM 5894 N N . VAL B 1 256 ? 1.722 34.562 6.465 1 93.12 256 VAL B N 1
ATOM 5895 C CA . VAL B 1 256 ? 3.125 34.969 6.535 1 93.12 256 VAL B CA 1
ATOM 5896 C C . VAL B 1 256 ? 3.428 35.562 7.906 1 93.12 256 VAL B C 1
ATOM 5898 O O . VAL B 1 256 ? 2.641 36.344 8.43 1 93.12 256 VAL B O 1
ATOM 5901 N N . VAL B 1 257 ? 4.512 35.188 8.43 1 95.31 257 VAL B N 1
ATOM 5902 C CA . VAL B 1 257 ? 4.906 35.688 9.742 1 95.31 257 VAL B CA 1
ATOM 5903 C C . VAL B 1 257 ? 6 36.75 9.586 1 95.31 257 VAL B C 1
ATOM 5905 O O . VAL B 1 257 ? 7.016 36.5 8.93 1 95.31 257 VAL B O 1
ATOM 5908 N N . ILE B 1 258 ? 5.773 37.844 10.18 1 96 258 ILE B N 1
ATOM 5909 C CA . ILE B 1 258 ? 6.773 38.906 10.219 1 96 258 ILE B CA 1
ATOM 5910 C C . ILE B 1 258 ? 7.273 39.094 11.648 1 96 258 ILE B C 1
ATOM 5912 O O . ILE B 1 258 ? 6.477 39.219 12.578 1 96 258 ILE B O 1
ATOM 5916 N N . PHE B 1 259 ? 8.523 39.062 11.781 1 97.19 259 PHE B N 1
ATOM 5917 C CA . PHE B 1 259 ? 9.195 39.344 13.039 1 97.19 259 PHE B CA 1
ATOM 5918 C C . PHE B 1 259 ? 9.82 40.75 13.016 1 97.19 259 PHE B C 1
ATOM 5920 O O . PHE B 1 259 ? 10.773 41 12.273 1 97.19 259 PHE B O 1
ATOM 5927 N N . ASP B 1 260 ? 9.289 41.531 13.789 1 97.75 260 ASP B N 1
ATOM 5928 C CA . ASP B 1 260 ? 9.797 42.906 13.906 1 97.75 260 ASP B CA 1
ATOM 5929 C C . ASP B 1 260 ? 10.516 43.125 15.234 1 97.75 260 ASP B C 1
ATOM 5931 O O . ASP B 1 260 ? 9.914 43.594 16.203 1 97.75 260 ASP B O 1
ATOM 5935 N N . ASP B 1 261 ? 11.789 42.812 15.234 1 98.12 261 ASP B N 1
ATOM 5936 C CA . ASP B 1 261 ? 12.648 42.906 16.406 1 98.12 261 ASP B CA 1
ATOM 5937 C C . ASP B 1 261 ? 11.992 42.219 17.609 1 98.12 261 ASP B C 1
ATOM 5939 O O . ASP B 1 261 ? 11.844 42.812 18.672 1 98.12 261 ASP B O 1
ATOM 5943 N N . VAL B 1 262 ? 11.656 41.031 17.406 1 98.25 262 VAL B N 1
ATOM 5944 C CA . VAL B 1 262 ? 10.969 40.25 18.422 1 98.25 262 VAL B CA 1
ATOM 5945 C C . VAL B 1 262 ? 11.977 39.75 19.453 1 98.25 262 VAL B C 1
ATOM 5947 O O . VAL B 1 262 ? 13.016 39.188 19.109 1 98.25 262 VAL B O 1
ATOM 5950 N N . HIS B 1 263 ? 11.672 39.969 20.688 1 98.56 263 HIS B N 1
ATOM 5951 C CA . HIS B 1 263 ? 12.477 39.469 21.781 1 98.56 263 HIS B CA 1
ATOM 5952 C C . HIS B 1 263 ? 12.047 38.062 22.172 1 98.56 263 HIS B C 1
ATOM 5954 O O . HIS B 1 263 ? 10.898 37.844 22.562 1 98.56 263 HIS B O 1
ATOM 5960 N N . VAL B 1 264 ? 12.961 37.125 22.031 1 98.69 264 VAL B N 1
ATOM 5961 C CA . VAL B 1 264 ? 12.727 35.75 22.438 1 98.69 264 VAL B CA 1
ATOM 5962 C C . VAL B 1 264 ? 13.469 35.469 23.734 1 98.69 264 VAL B C 1
ATOM 5964 O O . VAL B 1 264 ? 14.703 35.469 23.766 1 98.69 264 VAL B O 1
ATOM 5967 N N . PRO B 1 265 ? 12.75 35.219 24.766 1 98.56 265 PRO B N 1
ATOM 5968 C CA . PRO B 1 265 ? 13.438 34.875 26.016 1 98.56 265 PRO B CA 1
ATOM 5969 C C . PRO B 1 265 ? 14.367 33.656 25.875 1 98.56 265 PRO B C 1
ATOM 5971 O O . PRO B 1 265 ? 14.023 32.688 25.203 1 98.56 265 PRO B O 1
ATOM 5974 N N . LYS B 1 266 ? 15.461 33.656 26.547 1 98.06 266 LYS B N 1
ATOM 5975 C CA . LYS B 1 266 ? 16.484 32.656 26.375 1 98.06 266 LYS B CA 1
ATOM 5976 C C . LYS B 1 266 ? 15.992 31.281 26.844 1 98.06 266 LYS B C 1
ATOM 5978 O O . LYS B 1 266 ? 16.438 30.25 26.328 1 98.06 266 LYS B O 1
ATOM 5983 N N . ASP B 1 267 ? 15.086 31.25 27.719 1 98.19 267 ASP B N 1
ATOM 5984 C CA . ASP B 1 267 ? 14.539 29.969 28.172 1 98.19 267 ASP B CA 1
ATOM 5985 C C . ASP B 1 267 ? 13.578 29.391 27.156 1 98.19 267 ASP B C 1
ATOM 5987 O O . ASP B 1 267 ? 13.086 28.266 27.312 1 98.19 267 ASP B O 1
ATOM 5991 N N . ARG B 1 268 ? 13.336 30.141 26.047 1 98.56 268 ARG B N 1
ATOM 5992 C CA . ARG B 1 268 ? 12.484 29.672 24.969 1 98.56 268 ARG B CA 1
ATOM 5993 C C . ARG B 1 268 ? 13.312 29.359 23.719 1 98.56 268 ARG B C 1
ATOM 5995 O O . ARG B 1 268 ? 12.766 29 22.688 1 98.56 268 ARG B O 1
ATOM 6002 N N . VAL B 1 269 ? 14.602 29.484 23.844 1 98.56 269 VAL B N 1
ATOM 6003 C CA . VAL B 1 269 ? 15.508 29.219 22.719 1 98.56 269 VAL B CA 1
ATOM 6004 C C . VAL B 1 269 ? 16.031 27.797 22.797 1 98.56 269 VAL B C 1
ATOM 6006 O O . VAL B 1 269 ? 16.594 27.391 23.812 1 98.56 269 VAL B O 1
ATOM 6009 N N . PHE B 1 270 ? 15.906 27.016 21.75 1 98.38 270 PHE B N 1
ATOM 6010 C CA . PHE B 1 270 ? 16.328 25.609 21.703 1 98.38 270 PHE B CA 1
ATOM 6011 C C . PHE B 1 270 ? 17.672 25.469 21 1 98.38 270 PHE B C 1
ATOM 6013 O O . PHE B 1 270 ? 18.438 24.547 21.266 1 98.38 270 PHE B O 1
ATOM 6020 N N . MET B 1 271 ? 17.875 26.312 20.031 1 97.31 271 MET B N 1
ATOM 6021 C CA . MET B 1 271 ? 19.141 26.359 19.281 1 97.31 271 MET B CA 1
ATOM 6022 C C . MET B 1 271 ? 19.453 27.781 18.828 1 97.31 271 MET B C 1
ATOM 6024 O O . MET B 1 271 ? 18.547 28.516 18.422 1 97.31 271 MET B O 1
ATOM 6028 N N . ASP B 1 272 ? 20.688 28.156 18.891 1 97 272 ASP B N 1
ATOM 6029 C CA . ASP B 1 272 ? 21.156 29.484 18.484 1 97 272 ASP B CA 1
ATOM 6030 C C . ASP B 1 272 ? 22.547 29.422 17.859 1 97 272 ASP B C 1
ATOM 6032 O O . ASP B 1 272 ? 23.562 29.453 18.578 1 97 272 ASP B O 1
ATOM 6036 N N . GLY B 1 273 ? 22.547 29.297 16.578 1 95.19 273 GLY B N 1
ATOM 6037 C CA . GLY B 1 273 ? 23.797 29.469 15.859 1 95.19 273 GLY B CA 1
ATOM 6038 C C . GLY B 1 273 ? 24.484 28.172 15.516 1 95.19 273 GLY B C 1
ATOM 6039 O O . GLY B 1 273 ? 25.531 28.156 14.859 1 95.19 273 GLY B O 1
ATOM 6040 N N . ASP B 1 274 ? 24 27.047 15.906 1 95.44 274 ASP B N 1
ATOM 6041 C CA . ASP B 1 274 ? 24.594 25.75 15.609 1 95.44 274 ASP B CA 1
ATOM 6042 C C . ASP B 1 274 ? 24.078 25.172 14.297 1 95.44 274 ASP B C 1
ATOM 6044 O O . ASP B 1 274 ? 23.141 24.375 14.289 1 95.44 274 ASP B O 1
ATOM 6048 N N . THR B 1 275 ? 24.828 25.453 13.227 1 93.69 275 THR B N 1
ATOM 6049 C CA . THR B 1 275 ? 24.375 25.062 11.891 1 93.69 275 THR B CA 1
ATOM 6050 C C . THR B 1 275 ? 24.469 23.547 11.711 1 93.69 275 THR B C 1
ATOM 6052 O O . THR B 1 275 ? 23.656 22.953 10.992 1 93.69 275 THR B O 1
ATOM 6055 N N . ILE B 1 276 ? 25.438 22.922 12.367 1 94.12 276 ILE B N 1
ATOM 6056 C CA . ILE B 1 276 ? 25.578 21.469 12.281 1 94.12 276 ILE B CA 1
ATOM 6057 C C . ILE B 1 276 ? 24.422 20.797 13.016 1 94.12 276 ILE B C 1
ATOM 6059 O O . ILE B 1 276 ? 23.781 19.875 12.492 1 94.12 276 ILE B O 1
ATOM 6063 N N . GLY B 1 277 ? 24.188 21.344 14.219 1 92.88 277 GLY B N 1
ATOM 6064 C CA . GLY B 1 277 ? 23.078 20.812 14.984 1 92.88 277 GLY B CA 1
ATOM 6065 C C . GLY B 1 277 ? 21.734 21 14.289 1 92.88 277 GLY B C 1
ATOM 6066 O O . GLY B 1 277 ? 20.859 20.141 14.375 1 92.88 277 GLY B O 1
ATOM 6067 N N . TYR B 1 278 ? 21.656 22.094 13.594 1 91.5 278 TYR B N 1
ATOM 6068 C CA . TYR B 1 278 ? 20.453 22.406 12.828 1 91.5 278 TYR B CA 1
ATOM 6069 C C . TYR B 1 278 ? 20.156 21.312 11.805 1 91.5 278 TYR B C 1
ATOM 6071 O O . TYR B 1 278 ? 19.016 20.891 11.664 1 91.5 278 TYR B O 1
ATOM 6079 N N . SER B 1 279 ? 21.094 20.797 11.172 1 89.19 279 SER B N 1
ATOM 6080 C CA . SER B 1 279 ? 20.969 19.734 10.18 1 89.19 279 SER B CA 1
ATOM 6081 C C . SER B 1 279 ? 20.766 18.375 10.852 1 89.19 279 SER B C 1
ATOM 6083 O O . SER B 1 279 ? 20.016 17.531 10.344 1 89.19 279 SER B O 1
ATOM 6085 N N . GLU B 1 280 ? 21.406 18.188 11.945 1 90.38 280 GLU B N 1
ATOM 6086 C CA . GLU B 1 280 ? 21.359 16.906 12.641 1 90.38 280 GLU B CA 1
ATOM 6087 C C . GLU B 1 280 ? 19.953 16.625 13.172 1 90.38 280 GLU B C 1
ATOM 6089 O O . GLU B 1 280 ? 19.484 15.492 13.133 1 90.38 280 GLU B O 1
ATOM 6094 N N . VAL B 1 281 ? 19.328 17.641 13.656 1 88.38 281 VAL B N 1
ATOM 6095 C CA . VAL B 1 281 ? 18.016 17.438 14.25 1 88.38 281 VAL B CA 1
ATOM 6096 C C . VAL B 1 281 ? 17 17.109 13.156 1 88.38 281 VAL B C 1
ATOM 6098 O O . VAL B 1 281 ? 15.977 16.469 13.422 1 88.38 281 VAL B O 1
ATOM 6101 N N . ILE B 1 282 ? 17.281 17.5 11.938 1 82.06 282 ILE B N 1
ATOM 6102 C CA . ILE B 1 282 ? 16.422 17.172 10.805 1 82.06 282 ILE B CA 1
ATOM 6103 C C . ILE B 1 282 ? 16.578 15.688 10.461 1 82.06 282 ILE B C 1
ATOM 6105 O O . ILE B 1 282 ? 15.586 15 10.203 1 82.06 282 ILE B O 1
ATOM 6109 N N . GLY B 1 283 ? 17.75 15.156 10.508 1 79.31 283 GLY B N 1
ATOM 6110 C CA . GLY B 1 283 ? 18.062 13.82 10.023 1 79.31 283 GLY B CA 1
ATOM 6111 C C . GLY B 1 283 ? 17.969 12.758 11.094 1 79.31 283 GLY B C 1
ATOM 6112 O O . GLY B 1 283 ? 17.688 11.594 10.805 1 79.31 283 GLY B O 1
ATOM 6113 N N . GLU B 1 284 ? 18.281 13.047 12.359 1 79.12 284 GLU B N 1
ATOM 6114 C CA . GLU B 1 284 ? 18.469 12.023 13.375 1 79.12 284 GLU B CA 1
ATOM 6115 C C . GLU B 1 284 ? 17.312 12.016 14.375 1 79.12 284 GLU B C 1
ATOM 6117 O O . GLU B 1 284 ? 17.141 11.062 15.141 1 79.12 284 GLU B O 1
ATOM 6122 N N . GLY B 1 285 ? 16.406 12.781 14.422 1 74.81 285 GLY B N 1
ATOM 6123 C CA . GLY B 1 285 ? 15.406 12.883 15.469 1 74.81 285 GLY B CA 1
ATOM 6124 C C . GLY B 1 285 ? 14.156 12.078 15.172 1 74.81 285 GLY B C 1
ATOM 6125 O O . GLY B 1 285 ? 13.305 11.906 16.047 1 74.81 285 GLY B O 1
ATOM 6126 N N . TYR B 1 286 ? 14.07 11.383 14.141 1 84.56 286 TYR B N 1
ATOM 6127 C CA . TYR B 1 286 ? 12.992 10.477 13.758 1 84.56 286 TYR B CA 1
ATOM 6128 C C . TYR B 1 286 ? 11.633 11.156 13.875 1 84.56 286 TYR B C 1
ATOM 6130 O O . TYR B 1 286 ? 10.594 10.492 13.852 1 84.56 286 TYR B O 1
ATOM 6138 N N . TRP B 1 287 ? 11.664 12.516 14.18 1 88.38 287 TRP B N 1
ATOM 6139 C CA . TRP B 1 287 ? 10.391 13.227 14.266 1 88.38 287 TRP B CA 1
ATOM 6140 C C . TRP B 1 287 ? 9.633 13.156 12.945 1 88.38 287 TRP B C 1
ATOM 6142 O O . TRP B 1 287 ? 8.406 13.141 12.922 1 88.38 287 TRP B O 1
ATOM 6152 N N . ARG B 1 288 ? 10.352 12.984 11.875 1 89.81 288 ARG B N 1
ATOM 6153 C CA . ARG B 1 288 ? 9.734 12.898 10.562 1 89.81 288 ARG B CA 1
ATOM 6154 C C . ARG B 1 288 ? 8.836 11.672 10.453 1 89.81 288 ARG B C 1
ATOM 6156 O O . ARG B 1 288 ? 7.797 11.711 9.789 1 89.81 288 ARG B O 1
ATOM 6163 N N . ASN B 1 289 ? 9.25 10.578 11.102 1 93.88 289 ASN B N 1
ATOM 6164 C CA . ASN B 1 289 ? 8.422 9.375 11.094 1 93.88 289 ASN B CA 1
ATOM 6165 C C . ASN B 1 289 ? 7.023 9.648 11.625 1 93.88 289 ASN B C 1
ATOM 6167 O O . ASN B 1 289 ? 6.035 9.172 11.062 1 93.88 289 ASN B O 1
ATOM 6171 N N . TYR B 1 290 ? 6.977 10.477 12.633 1 93.31 290 TYR B N 1
ATOM 6172 C CA . TYR B 1 290 ? 5.699 10.75 13.281 1 93.31 290 TYR B CA 1
ATOM 6173 C C . TYR B 1 290 ? 4.871 11.734 12.461 1 93.31 290 TYR B C 1
ATOM 6175 O O . TYR B 1 290 ? 3.646 11.617 12.391 1 93.31 290 TYR B O 1
ATOM 6183 N N . ILE B 1 291 ? 5.578 12.68 11.922 1 93.94 291 ILE B N 1
ATOM 6184 C CA . ILE B 1 291 ? 4.867 13.68 11.125 1 93.94 291 ILE B CA 1
ATOM 6185 C C . ILE B 1 291 ? 4.266 13.023 9.891 1 93.94 291 ILE B C 1
ATOM 6187 O O . ILE B 1 291 ? 3.141 13.344 9.492 1 93.94 291 ILE B O 1
ATOM 6191 N N . ILE B 1 292 ? 5.027 12.125 9.297 1 96.19 292 ILE B N 1
ATOM 6192 C CA . ILE B 1 292 ? 4.492 11.445 8.117 1 96.19 292 ILE B CA 1
ATOM 6193 C C . ILE B 1 292 ? 3.375 10.492 8.539 1 96.19 292 ILE B C 1
ATOM 6195 O O . ILE B 1 292 ? 2.387 10.336 7.816 1 96.19 292 ILE B O 1
ATOM 6199 N N . LEU B 1 293 ? 3.529 9.859 9.68 1 97.06 293 LEU B N 1
ATOM 6200 C CA . LEU B 1 293 ? 2.449 9.016 10.195 1 97.06 293 LEU B CA 1
ATOM 6201 C C . LEU B 1 293 ? 1.169 9.828 10.367 1 97.06 293 LEU B C 1
ATOM 6203 O O . LEU B 1 293 ? 0.091 9.383 9.961 1 97.06 293 LEU B O 1
ATOM 6207 N N . GLN B 1 294 ? 1.283 10.984 10.984 1 97.25 294 GLN B N 1
ATOM 6208 C CA . GLN B 1 294 ? 0.136 11.867 11.141 1 97.25 294 GLN B CA 1
ATOM 6209 C C . GLN B 1 294 ? -0.462 12.242 9.781 1 97.25 294 GLN B C 1
ATOM 6211 O O . GLN B 1 294 ? -1.679 12.18 9.602 1 97.25 294 GLN B O 1
ATOM 6216 N N . ALA B 1 295 ? 0.347 12.602 8.867 1 97 295 ALA B N 1
ATOM 6217 C CA . ALA B 1 295 ? -0.087 13.023 7.543 1 97 295 ALA B CA 1
ATOM 6218 C C . ALA B 1 295 ? -0.8 11.891 6.809 1 97 295 ALA B C 1
ATOM 6220 O O . ALA B 1 295 ? -1.815 12.117 6.145 1 97 295 ALA B O 1
ATOM 6221 N N . MET B 1 296 ? -0.274 10.672 6.93 1 97.56 296 MET B N 1
ATOM 6222 C CA . MET B 1 296 ? -0.855 9.555 6.195 1 97.56 296 MET B CA 1
ATOM 6223 C C . MET B 1 296 ? -2.154 9.094 6.848 1 97.56 296 MET B C 1
ATOM 6225 O O . MET B 1 296 ? -3.072 8.641 6.16 1 97.56 296 MET B O 1
ATOM 6229 N N . ASN B 1 297 ? -2.217 9.25 8.125 1 96.5 297 ASN B N 1
ATOM 6230 C CA . ASN B 1 297 ? -3.488 8.992 8.797 1 96.5 297 ASN B CA 1
ATOM 6231 C C . ASN B 1 297 ? -4.566 9.977 8.352 1 96.5 297 ASN B C 1
ATOM 6233 O O . ASN B 1 297 ? -5.719 9.594 8.148 1 96.5 297 ASN B O 1
ATOM 6237 N N . ARG B 1 298 ? -4.195 11.141 8.297 1 96.94 298 ARG B N 1
ATOM 6238 C CA . ARG B 1 298 ? -5.09 12.172 7.777 1 96.94 298 ARG B CA 1
ATOM 6239 C C . ARG B 1 298 ? -5.484 11.883 6.336 1 96.94 298 ARG B C 1
ATOM 6241 O O . ARG B 1 298 ? -6.66 11.984 5.973 1 96.94 298 ARG B O 1
ATOM 6248 N N . ALA B 1 299 ? -4.531 11.523 5.52 1 97.69 299 ALA B N 1
ATOM 6249 C CA . ALA B 1 299 ? -4.789 11.203 4.117 1 97.69 299 ALA B CA 1
ATOM 6250 C C . ALA B 1 299 ? -5.734 10.008 3.994 1 97.69 299 ALA B C 1
ATOM 6252 O O . ALA B 1 299 ? -6.613 9.992 3.127 1 97.69 299 ALA B O 1
ATOM 6253 N N . LEU B 1 300 ? -5.504 9.008 4.824 1 98.19 300 LEU B N 1
ATOM 6254 C CA . LEU B 1 300 ? -6.406 7.867 4.863 1 98.19 300 LEU B CA 1
ATOM 6255 C C . LEU B 1 300 ? -7.844 8.32 5.117 1 98.19 300 LEU B C 1
ATOM 6257 O O . LEU B 1 300 ? -8.766 7.887 4.418 1 98.19 300 LEU B O 1
ATOM 6261 N N . THR B 1 301 ? -8.062 9.156 6.09 1 97.69 301 THR B N 1
ATOM 6262 C CA . THR B 1 301 ? -9.391 9.656 6.438 1 97.69 301 THR B CA 1
ATOM 6263 C C . THR B 1 301 ? -10 10.43 5.27 1 97.69 301 THR B C 1
ATOM 6265 O O . THR B 1 301 ? -11.188 10.281 4.973 1 97.69 301 THR B O 1
ATOM 6268 N N . LYS B 1 302 ? -9.172 11.25 4.637 1 98 302 LYS B N 1
ATOM 6269 C CA . LYS B 1 302 ? -9.641 12.023 3.486 1 98 302 LYS B CA 1
ATOM 6270 C C . LYS B 1 302 ? -10.086 11.102 2.354 1 98 302 LYS B C 1
ATOM 6272 O O . LYS B 1 302 ? -11.102 11.352 1.706 1 98 302 LYS B O 1
ATOM 6277 N N . LEU B 1 303 ? -9.352 10.039 2.129 1 98.56 303 LEU B N 1
ATOM 6278 C CA . LEU B 1 303 ? -9.703 9.07 1.096 1 98.56 303 LEU B CA 1
ATOM 6279 C C . LEU B 1 303 ? -10.969 8.305 1.479 1 98.56 303 LEU B C 1
ATOM 6281 O O . LEU B 1 303 ? -11.789 7.988 0.619 1 98.56 303 LEU B O 1
ATOM 6285 N N . GLU B 1 304 ? -11.094 7.957 2.748 1 98.06 304 GLU B N 1
ATOM 6286 C CA . GLU B 1 304 ? -12.328 7.34 3.221 1 98.06 304 GLU B CA 1
ATOM 6287 C C . GLU B 1 304 ? -13.539 8.234 2.949 1 98.06 304 GLU B C 1
ATOM 6289 O O . GLU B 1 304 ? -14.578 7.762 2.486 1 98.06 304 GLU B O 1
ATOM 6294 N N . PHE B 1 305 ? -13.375 9.508 3.215 1 98.12 305 PHE B N 1
ATOM 6295 C CA . PHE B 1 305 ? -14.43 10.477 2.963 1 98.12 305 PHE B CA 1
ATOM 6296 C C . PHE B 1 305 ? -14.742 10.562 1.473 1 98.12 305 PHE B C 1
ATOM 6298 O O . PHE B 1 305 ? -15.906 10.547 1.071 1 98.12 305 PHE B O 1
ATOM 6305 N N . ALA B 1 306 ? -13.688 10.688 0.659 1 98.69 306 ALA B N 1
ATOM 6306 C CA . ALA B 1 306 ? -13.852 10.781 -0.789 1 98.69 306 ALA B CA 1
ATOM 6307 C C . ALA B 1 306 ? -14.578 9.562 -1.341 1 98.69 306 ALA B C 1
ATOM 6309 O O . ALA B 1 306 ? -15.461 9.695 -2.193 1 98.69 306 ALA B O 1
ATOM 6310 N N . PHE B 1 307 ? -14.203 8.391 -0.848 1 98.69 307 PHE B N 1
ATOM 6311 C CA . PHE B 1 307 ? -14.852 7.16 -1.276 1 98.69 307 PHE B CA 1
ATOM 6312 C C . PHE B 1 307 ? -16.328 7.172 -0.907 1 98.69 307 PHE B C 1
ATOM 6314 O O . PHE B 1 307 ? -17.188 6.863 -1.739 1 98.69 307 PHE B O 1
ATOM 6321 N N . GLY B 1 308 ? -16.641 7.52 0.373 1 98.31 308 GLY B N 1
ATOM 6322 C CA . GLY B 1 308 ? -18.031 7.613 0.813 1 98.31 308 GLY B CA 1
ATOM 6323 C C . GLY B 1 308 ? -18.844 8.617 0.02 1 98.31 308 GLY B C 1
ATOM 6324 O O . GLY B 1 308 ? -19.984 8.336 -0.367 1 98.31 308 GLY B O 1
ATOM 6325 N N . LEU B 1 309 ? -18.219 9.789 -0.207 1 98.25 309 LEU B N 1
ATOM 6326 C CA . LEU B 1 309 ? -18.891 10.852 -0.961 1 98.25 309 LEU B CA 1
ATOM 6327 C C . LEU B 1 309 ? -19.188 10.391 -2.383 1 98.25 309 LEU B C 1
ATOM 6329 O O . LEU B 1 309 ? -20.312 10.555 -2.861 1 98.25 309 LEU B O 1
ATOM 6333 N N . GLY B 1 310 ? -18.172 9.797 -3.049 1 98.38 310 GLY B N 1
ATOM 6334 C CA . GLY B 1 310 ? -18.375 9.281 -4.391 1 98.38 310 GLY B CA 1
ATOM 6335 C C . GLY B 1 310 ? -19.453 8.219 -4.461 1 98.38 310 GLY B C 1
ATOM 6336 O O . GLY B 1 310 ? -20.312 8.242 -5.352 1 98.38 310 GLY B O 1
ATOM 6337 N N . HIS B 1 311 ? -19.422 7.297 -3.521 1 98.06 311 HIS B N 1
ATOM 6338 C CA . HIS B 1 311 ? -20.422 6.238 -3.459 1 98.06 311 HIS B CA 1
ATOM 6339 C C . HIS B 1 311 ? -21.828 6.816 -3.299 1 98.06 311 HIS B C 1
ATOM 6341 O O . HIS B 1 311 ? -22.75 6.441 -4.035 1 98.06 311 HIS B O 1
ATOM 6347 N N . MET B 1 312 ? -21.984 7.742 -2.332 1 96.88 312 MET B N 1
ATOM 6348 C CA . MET B 1 312 ? -23.312 8.273 -2.039 1 96.88 312 MET B CA 1
ATOM 6349 C C . MET B 1 312 ? -23.844 9.094 -3.213 1 96.88 312 MET B C 1
ATOM 6351 O O . MET B 1 312 ? -25.031 9.031 -3.537 1 96.88 312 MET B O 1
ATOM 6355 N N . ILE B 1 313 ? -23 9.859 -3.881 1 96.25 313 ILE B N 1
ATOM 6356 C CA . ILE B 1 313 ? -23.391 10.625 -5.059 1 96.25 313 ILE B CA 1
ATOM 6357 C C . ILE B 1 313 ? -23.828 9.672 -6.168 1 96.25 313 ILE B C 1
ATOM 6359 O O . ILE B 1 313 ? -24.891 9.859 -6.773 1 96.25 313 ILE B O 1
ATOM 6363 N N . ALA B 1 314 ? -23.031 8.648 -6.418 1 96.25 314 ALA B N 1
ATOM 6364 C CA . ALA B 1 314 ? -23.344 7.684 -7.469 1 96.25 314 ALA B CA 1
ATOM 6365 C C . ALA B 1 314 ? -24.641 6.922 -7.152 1 96.25 314 ALA B C 1
ATOM 6367 O O . ALA B 1 314 ? -25.438 6.66 -8.047 1 96.25 314 ALA B O 1
ATOM 6368 N N . ASP B 1 315 ? -24.797 6.574 -5.906 1 94.88 315 ASP B N 1
ATOM 6369 C CA . ASP B 1 315 ? -25.969 5.828 -5.48 1 94.88 315 ASP B CA 1
ATOM 6370 C C . ASP B 1 315 ? -27.234 6.688 -5.59 1 94.88 315 ASP B C 1
ATOM 6372 O O . ASP B 1 315 ? -28.297 6.195 -5.98 1 94.88 315 ASP B O 1
ATOM 6376 N N . THR B 1 316 ? -27.094 7.953 -5.176 1 92.56 316 THR B N 1
ATOM 6377 C CA . THR B 1 316 ? -28.219 8.883 -5.207 1 92.56 316 THR B CA 1
ATOM 6378 C C . THR B 1 316 ? -28.75 9.055 -6.633 1 92.56 316 THR B C 1
ATOM 6380 O O . THR B 1 316 ? -29.953 9.203 -6.848 1 92.56 316 THR B O 1
ATOM 6383 N N . THR B 1 317 ? -27.938 8.953 -7.609 1 88.62 317 THR B N 1
ATOM 6384 C CA . THR B 1 317 ? -28.328 9.148 -9 1 88.62 317 THR B CA 1
ATOM 6385 C C . THR B 1 317 ? -28.484 7.812 -9.711 1 88.62 317 THR B C 1
ATOM 6387 O O . THR B 1 317 ? -28.969 7.758 -10.852 1 88.62 317 THR B O 1
ATOM 6390 N N . GLY B 1 318 ? -28.062 6.738 -9.117 1 90.88 318 GLY B N 1
ATOM 6391 C CA . GLY B 1 318 ? -28.234 5.395 -9.648 1 90.88 318 GLY B CA 1
ATOM 6392 C C . GLY B 1 318 ? -27.141 4.992 -10.625 1 90.88 318 GLY B C 1
ATOM 6393 O O . GLY B 1 318 ? -27.234 3.943 -11.266 1 90.88 318 GLY B O 1
ATOM 6394 N N . VAL B 1 319 ? -26.156 5.785 -10.742 1 91.38 319 VAL B N 1
ATOM 6395 C CA . VAL B 1 319 ? -25.156 5.535 -11.773 1 91.38 319 VAL B CA 1
ATOM 6396 C C . VAL B 1 319 ? -24.125 4.527 -11.266 1 91.38 319 VAL B C 1
ATOM 6398 O O . VAL B 1 319 ? -23.281 4.047 -12.023 1 91.38 319 VAL B O 1
ATOM 6401 N N . ASN B 1 320 ? -24.156 4.152 -9.938 1 92.69 320 ASN B N 1
ATOM 6402 C CA . ASN B 1 320 ? -23.219 3.184 -9.391 1 92.69 320 ASN B CA 1
ATOM 6403 C C . ASN B 1 320 ? -23.484 1.775 -9.914 1 92.69 320 ASN B C 1
ATOM 6405 O O . ASN B 1 320 ? -22.797 0.824 -9.539 1 92.69 320 ASN B O 1
ATOM 6409 N N . THR B 1 321 ? -24.438 1.555 -10.844 1 92.56 321 THR B N 1
ATOM 6410 C CA . THR B 1 321 ? -24.703 0.27 -11.477 1 92.56 321 THR B CA 1
ATOM 6411 C C . THR B 1 321 ? -23.828 0.071 -12.703 1 92.56 321 THR B C 1
ATOM 6413 O O . THR B 1 321 ? -23.672 -1.052 -13.195 1 92.56 321 THR B O 1
ATOM 6416 N N . PHE B 1 322 ? -23.344 1.23 -13.227 1 93.56 322 PHE B N 1
ATOM 6417 C CA . PHE B 1 322 ? -22.516 1.154 -14.422 1 93.56 322 PHE B CA 1
ATOM 6418 C C . PHE B 1 322 ? -21.078 0.75 -14.062 1 93.56 322 PHE B C 1
ATOM 6420 O O . PHE B 1 322 ? -20.5 1.275 -13.117 1 93.56 322 PHE B O 1
ATOM 6427 N N . ASP B 1 323 ? -20.438 -0.083 -14.922 1 93.69 323 ASP B N 1
ATOM 6428 C CA . ASP B 1 323 ? -19.125 -0.656 -14.656 1 93.69 323 ASP B CA 1
ATOM 6429 C C . ASP B 1 323 ? -18.047 0.431 -14.602 1 93.69 323 ASP B C 1
ATOM 6431 O O . ASP B 1 323 ? -17.141 0.38 -13.766 1 93.69 323 ASP B O 1
ATOM 6435 N N . HIS B 1 324 ? -18.156 1.346 -15.547 1 94 324 HIS B N 1
ATOM 6436 C CA . HIS B 1 324 ? -17.109 2.359 -15.594 1 94 324 HIS B CA 1
ATOM 6437 C C . HIS B 1 324 ? -17.156 3.252 -14.359 1 94 324 HIS B C 1
ATOM 6439 O O . HIS B 1 324 ? -16.125 3.779 -13.938 1 94 324 HIS B O 1
ATOM 6445 N N . VAL B 1 325 ? -18.344 3.502 -13.742 1 96.38 325 VAL B N 1
ATOM 6446 C CA . VAL B 1 325 ? -18.453 4.258 -12.5 1 96.38 325 VAL B CA 1
ATOM 6447 C C . VAL B 1 325 ? -17.922 3.418 -11.336 1 96.38 325 VAL B C 1
ATOM 6449 O O . VAL B 1 325 ? -17.203 3.928 -10.477 1 96.38 325 VAL B O 1
ATOM 6452 N N . GLN B 1 326 ? -18.266 2.119 -11.375 1 97.44 326 GLN B N 1
ATOM 6453 C CA . GLN B 1 326 ? -17.781 1.213 -10.344 1 97.44 326 GLN B CA 1
ATOM 6454 C C . GLN B 1 326 ? -16.25 1.143 -10.352 1 97.44 326 GLN B C 1
ATOM 6456 O O . GLN B 1 326 ? -15.625 1.096 -9.297 1 97.44 326 GLN B O 1
ATOM 6461 N N . GLU B 1 327 ? -15.656 1.144 -11.484 1 97.56 327 GLU B N 1
ATOM 6462 C CA . GLU B 1 327 ? -14.203 1.122 -11.586 1 97.56 327 GLU B CA 1
ATOM 6463 C C . GLU B 1 327 ? -13.586 2.389 -10.992 1 97.56 327 GLU B C 1
ATOM 6465 O O . GLU B 1 327 ? -12.547 2.332 -10.328 1 97.56 327 GLU B O 1
ATOM 6470 N N . LYS B 1 328 ? -14.18 3.586 -11.297 1 98 328 LYS B N 1
ATOM 6471 C CA . LYS B 1 328 ? -13.672 4.844 -10.758 1 98 328 LYS B CA 1
ATOM 6472 C C . LYS B 1 328 ? -13.75 4.855 -9.234 1 98 328 LYS B C 1
ATOM 6474 O O . LYS B 1 328 ? -12.797 5.258 -8.562 1 98 328 LYS B O 1
ATOM 6479 N N . LEU B 1 329 ? -14.891 4.367 -8.688 1 98.44 329 LEU B N 1
ATOM 6480 C CA . LEU B 1 329 ? -15.039 4.273 -7.238 1 98.44 329 LEU B CA 1
ATOM 6481 C C . LEU B 1 329 ? -14.086 3.24 -6.656 1 98.44 329 LEU B C 1
ATOM 6483 O O . LEU B 1 329 ? -13.523 3.447 -5.578 1 98.44 329 LEU B O 1
ATOM 6487 N N . GLY B 1 330 ? -13.875 2.141 -7.383 1 98.56 330 GLY B N 1
ATOM 6488 C CA . GLY B 1 330 ? -12.914 1.131 -6.961 1 98.56 330 GLY B CA 1
ATOM 6489 C C . GLY B 1 330 ? -11.484 1.647 -6.914 1 98.56 330 GLY B C 1
ATOM 6490 O O . GLY B 1 330 ? -10.695 1.229 -6.062 1 98.56 330 GLY B O 1
ATOM 6491 N N . GLU B 1 331 ? -11.164 2.523 -7.852 1 98.19 331 GLU B N 1
ATOM 6492 C CA . GLU B 1 331 ? -9.836 3.131 -7.852 1 98.19 331 GLU B CA 1
ATOM 6493 C C . GLU B 1 331 ? -9.602 3.934 -6.578 1 98.19 331 GLU B C 1
ATOM 6495 O O . GLU B 1 331 ? -8.523 3.852 -5.977 1 98.19 331 GLU B O 1
ATOM 6500 N N . ILE B 1 332 ? -10.586 4.699 -6.094 1 98.56 332 ILE B N 1
ATOM 6501 C CA . ILE B 1 332 ? -10.477 5.441 -4.84 1 98.56 332 ILE B CA 1
ATOM 6502 C C . ILE B 1 332 ? -10.328 4.465 -3.676 1 98.56 332 ILE B C 1
ATOM 6504 O O . ILE B 1 332 ? -9.5 4.672 -2.785 1 98.56 332 ILE B O 1
ATOM 6508 N N . TRP B 1 333 ? -11.094 3.406 -3.715 1 98.56 333 TRP B N 1
ATOM 6509 C CA . TRP B 1 333 ? -11.039 2.4 -2.66 1 98.56 333 TRP B CA 1
ATOM 6510 C C . TRP B 1 333 ? -9.656 1.759 -2.592 1 98.56 333 TRP B C 1
ATOM 6512 O O . TRP B 1 333 ? -9.125 1.523 -1.503 1 98.56 333 TRP B O 1
ATOM 6522 N N . ASN B 1 334 ? -9.055 1.449 -3.768 1 98.5 334 ASN B N 1
ATOM 6523 C CA . ASN B 1 334 ? -7.711 0.877 -3.795 1 98.5 334 ASN B CA 1
ATOM 6524 C C . ASN B 1 334 ? -6.695 1.8 -3.129 1 98.5 334 ASN B C 1
ATOM 6526 O O . ASN B 1 334 ? -5.863 1.349 -2.342 1 98.5 334 ASN B O 1
ATOM 6530 N N . MET B 1 335 ? -6.738 3.115 -3.443 1 98.31 335 MET B N 1
ATOM 6531 C CA . MET B 1 335 ? -5.844 4.09 -2.826 1 98.31 335 MET B CA 1
ATOM 6532 C C . MET B 1 335 ? -6.035 4.125 -1.313 1 98.31 335 MET B C 1
ATOM 6534 O O . MET B 1 335 ? -5.062 4.141 -0.559 1 98.31 335 MET B O 1
ATOM 6538 N N . MET B 1 336 ? -7.297 4.113 -0.905 1 98.38 336 MET B N 1
ATOM 6539 C CA . MET B 1 336 ? -7.676 4.133 0.505 1 98.38 336 MET B CA 1
ATOM 6540 C C . MET B 1 336 ? -7.109 2.918 1.235 1 98.38 336 MET B C 1
ATOM 6542 O O . MET B 1 336 ? -6.461 3.061 2.273 1 98.38 336 MET B O 1
ATOM 6546 N N . GLU B 1 337 ? -7.266 1.75 0.692 1 98 337 GLU B N 1
ATOM 6547 C CA . GLU B 1 337 ? -6.852 0.518 1.354 1 98 337 GLU B CA 1
ATOM 6548 C C . GLU B 1 337 ? -5.328 0.396 1.388 1 98 337 GLU B C 1
ATOM 6550 O O . GLU B 1 337 ? -4.762 -0.11 2.359 1 98 337 GLU B O 1
ATOM 6555 N N . MET B 1 338 ? -4.672 0.792 0.333 1 98.12 338 MET B N 1
ATOM 6556 C CA . MET B 1 338 ? -3.213 0.793 0.342 1 98.12 338 MET B CA 1
ATOM 6557 C C . MET B 1 338 ? -2.678 1.758 1.396 1 98.12 338 MET B C 1
ATOM 6559 O O . MET B 1 338 ? -1.669 1.476 2.045 1 98.12 338 MET B O 1
ATOM 6563 N N . THR B 1 339 ? -3.334 2.896 1.521 1 98.56 339 THR B N 1
ATOM 6564 C CA . THR B 1 339 ? -2.924 3.836 2.561 1 98.56 339 THR B CA 1
ATOM 6565 C C . THR B 1 339 ? -3.1 3.221 3.945 1 98.56 339 THR B C 1
ATOM 6567 O O . THR B 1 339 ? -2.205 3.312 4.789 1 98.56 339 THR B O 1
ATOM 6570 N N . ARG B 1 340 ? -4.262 2.584 4.148 1 98.25 340 ARG B N 1
ATOM 6571 C CA . ARG B 1 340 ? -4.496 1.883 5.41 1 98.25 340 ARG B CA 1
ATOM 6572 C C . ARG B 1 340 ? -3.408 0.846 5.668 1 98.25 340 ARG B C 1
ATOM 6574 O O . ARG B 1 340 ? -2.887 0.751 6.781 1 98.25 340 ARG B O 1
ATOM 6581 N N . ALA B 1 341 ? -3.074 0.097 4.664 1 98.38 341 ALA B N 1
ATOM 6582 C CA . ALA B 1 341 ? -2.039 -0.925 4.785 1 98.38 341 ALA B CA 1
ATOM 6583 C C . ALA B 1 341 ? -0.697 -0.303 5.16 1 98.38 341 ALA B C 1
ATOM 6585 O O . ALA B 1 341 ? 0.048 -0.864 5.969 1 98.38 341 ALA B O 1
ATOM 6586 N N . GLY B 1 342 ? -0.333 0.825 4.523 1 98.31 342 GLY B N 1
ATOM 6587 C CA . GLY B 1 342 ? 0.902 1.518 4.855 1 98.31 342 GLY B CA 1
ATOM 6588 C C . GLY B 1 342 ? 0.978 1.94 6.312 1 98.31 342 GLY B C 1
ATOM 6589 O O . GLY B 1 342 ? 2.021 1.8 6.953 1 98.31 342 GLY B O 1
ATOM 6590 N N . VAL B 1 343 ? -0.137 2.436 6.824 1 97.88 343 VAL B N 1
ATOM 6591 C CA . VAL B 1 343 ? -0.191 2.861 8.219 1 97.88 343 VAL B CA 1
ATOM 6592 C C . VAL B 1 343 ? -0.019 1.651 9.133 1 97.88 343 VAL B C 1
ATOM 6594 O O . VAL B 1 343 ? 0.756 1.695 10.094 1 97.88 343 VAL B O 1
ATOM 6597 N N . ILE B 1 344 ? -0.673 0.555 8.844 1 97.5 344 ILE B N 1
ATOM 6598 C CA . ILE B 1 344 ? -0.574 -0.67 9.633 1 97.5 344 ILE B CA 1
ATOM 6599 C C . ILE B 1 344 ? 0.862 -1.188 9.602 1 97.5 344 ILE B C 1
ATOM 6601 O O . ILE B 1 344 ? 1.42 -1.548 10.641 1 97.5 344 ILE B O 1
ATOM 6605 N N . ALA B 1 345 ? 1.444 -1.19 8.43 1 98.06 345 ALA B N 1
ATOM 6606 C CA . ALA B 1 345 ? 2.812 -1.683 8.289 1 98.06 345 ALA B CA 1
ATOM 6607 C C . ALA B 1 345 ? 3.791 -0.82 9.078 1 98.06 345 ALA B C 1
ATOM 6609 O O . ALA B 1 345 ? 4.762 -1.329 9.648 1 98.06 345 ALA B O 1
ATOM 6610 N N . ALA B 1 346 ? 3.574 0.488 9.094 1 98 346 ALA B N 1
ATOM 6611 C CA . ALA B 1 346 ? 4.422 1.397 9.859 1 98 346 ALA B CA 1
ATOM 6612 C C . ALA B 1 346 ? 4.359 1.079 11.352 1 98 346 ALA B C 1
ATOM 6614 O O . ALA B 1 346 ? 5.387 1.057 12.031 1 98 346 ALA B O 1
ATOM 6615 N N . GLU B 1 347 ? 3.158 0.827 11.859 1 97.31 347 GLU B N 1
ATOM 6616 C CA . GLU B 1 347 ? 2.973 0.475 13.266 1 97.31 347 GLU B CA 1
ATOM 6617 C C . GLU B 1 347 ? 3.625 -0.866 13.586 1 97.31 347 GLU B C 1
ATOM 6619 O O . GLU B 1 347 ? 4.316 -0.997 14.594 1 97.31 347 GLU B O 1
ATOM 6624 N N . GLU B 1 348 ? 3.398 -1.812 12.688 1 96.44 348 GLU B N 1
ATOM 6625 C CA . GLU B 1 348 ? 3.926 -3.154 12.914 1 96.44 348 GLU B CA 1
ATOM 6626 C C . GLU B 1 348 ? 5.453 -3.158 12.891 1 96.44 348 GLU B C 1
ATOM 6628 O O . GLU B 1 348 ? 6.086 -3.924 13.625 1 96.44 348 GLU B O 1
ATOM 6633 N N . GLY B 1 349 ? 6 -2.324 12.109 1 96.81 349 GLY B N 1
ATOM 6634 C CA . GLY B 1 349 ? 7.449 -2.26 11.977 1 96.81 349 GLY B CA 1
ATOM 6635 C C . GLY B 1 349 ? 8.094 -1.297 12.953 1 96.81 349 GLY B C 1
ATOM 6636 O O . GLY B 1 349 ? 9.281 -0.986 12.828 1 96.81 349 GLY B O 1
ATOM 6637 N N . ALA B 1 350 ? 7.336 -0.766 13.922 1 97.31 350 ALA B N 1
ATOM 6638 C CA . ALA B 1 350 ? 7.895 0.171 14.891 1 97.31 350 ALA B CA 1
ATOM 6639 C C . ALA B 1 350 ? 9.109 -0.43 15.602 1 97.31 350 ALA B C 1
ATOM 6641 O O . ALA B 1 350 ? 9.195 -1.648 15.773 1 97.31 350 ALA B O 1
ATOM 6642 N N . PHE B 1 351 ? 10.055 0.419 16 1 96.19 351 PHE B N 1
ATOM 6643 C CA . PHE B 1 351 ? 11.305 -0.056 16.594 1 96.19 351 PHE B CA 1
ATOM 6644 C C . PHE B 1 351 ? 11.805 0.909 17.656 1 96.19 351 PHE B C 1
ATOM 6646 O O . PHE B 1 351 ? 11.406 2.074 17.688 1 96.19 351 PHE B O 1
ATOM 6653 N N . GLU B 1 352 ? 12.625 0.405 18.562 1 95.56 352 GLU B N 1
ATOM 6654 C CA . GLU B 1 352 ? 13.305 1.234 19.547 1 95.56 352 GLU B CA 1
ATOM 6655 C C . GLU B 1 352 ? 14.5 1.959 18.922 1 95.56 352 GLU B C 1
ATOM 6657 O O . GLU B 1 352 ? 15.352 1.335 18.297 1 95.56 352 GLU B O 1
ATOM 6662 N N . VAL B 1 353 ? 14.523 3.217 19.156 1 92.56 353 VAL B N 1
ATOM 6663 C CA . VAL B 1 353 ? 15.578 4.016 18.547 1 92.56 353 VAL B CA 1
ATOM 6664 C C . VAL B 1 353 ? 16.859 3.887 19.359 1 92.56 353 VAL B C 1
ATOM 6666 O O . VAL B 1 353 ? 16.938 4.375 20.484 1 92.56 353 VAL B O 1
ATOM 6669 N N . GLY B 1 354 ? 17.812 3.26 18.875 1 87.38 354 GLY B N 1
ATOM 6670 C CA . GLY B 1 354 ? 19.141 3.188 19.453 1 87.38 354 GLY B CA 1
ATOM 6671 C C . GLY B 1 354 ? 19.156 2.586 20.844 1 87.38 354 GLY B C 1
ATOM 6672 O O . GLY B 1 354 ? 20 2.924 21.672 1 87.38 354 GLY B O 1
ATOM 6673 N N . GLY B 1 355 ? 18.219 1.966 21.156 1 86.12 355 GLY B N 1
ATOM 6674 C CA . GLY B 1 355 ? 18.172 1.356 22.469 1 86.12 355 GLY B CA 1
ATOM 6675 C C . GLY B 1 355 ? 17.938 2.361 23.578 1 86.12 355 GLY B C 1
ATOM 6676 O O . GLY B 1 355 ? 18.297 2.113 24.734 1 86.12 355 GLY B O 1
ATOM 6677 N N . LYS B 1 356 ? 17.391 3.516 23.312 1 87.88 356 LYS B N 1
ATOM 6678 C CA . LYS B 1 356 ? 17.25 4.602 24.281 1 87.88 356 LYS B CA 1
ATOM 6679 C C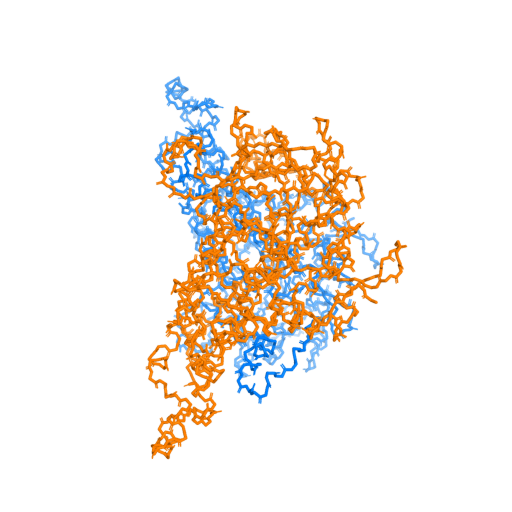 . LYS B 1 356 ? 15.859 4.613 24.891 1 87.88 356 LYS B C 1
ATOM 6681 O O . LYS B 1 356 ? 15.492 5.555 25.594 1 87.88 356 LYS B O 1
ATOM 6686 N N . GLY B 1 357 ? 15.109 3.67 24.547 1 92.06 357 GLY B N 1
ATOM 6687 C CA . GLY B 1 357 ? 13.789 3.547 25.156 1 92.06 357 GLY B CA 1
ATOM 6688 C C . GLY B 1 357 ? 12.727 4.348 24.438 1 92.06 357 GLY B C 1
ATOM 6689 O O . GLY B 1 357 ? 11.555 4.324 24.812 1 92.06 357 GLY B O 1
ATOM 6690 N N . VAL B 1 358 ? 13.094 5.152 23.469 1 94.75 358 VAL B N 1
ATOM 6691 C CA . VAL B 1 358 ? 12.125 5.875 22.641 1 94.75 358 VAL B CA 1
ATOM 6692 C C . VAL B 1 358 ? 11.867 5.105 21.344 1 94.75 358 VAL B C 1
ATOM 6694 O O . VAL B 1 358 ? 12.805 4.57 20.734 1 94.75 358 VAL B O 1
ATOM 6697 N N . TRP B 1 359 ? 10.586 4.996 21 1 96.25 359 TRP B N 1
ATOM 6698 C CA . TRP B 1 359 ? 10.203 4.191 19.844 1 96.25 359 TRP B CA 1
ATOM 6699 C C . TRP B 1 359 ? 9.75 5.082 18.688 1 96.25 359 TRP B C 1
ATOM 6701 O O . TRP B 1 359 ? 9.344 6.227 18.906 1 96.25 359 TRP B O 1
ATOM 6711 N N . ALA B 1 360 ? 9.922 4.621 17.484 1 96.56 360 ALA B N 1
ATOM 6712 C CA . ALA B 1 360 ? 9.484 5.301 16.266 1 96.56 360 ALA B CA 1
ATOM 6713 C C . ALA B 1 360 ? 8.773 4.336 15.32 1 96.56 360 ALA B C 1
ATOM 6715 O O . ALA B 1 360 ? 9.102 3.148 15.281 1 96.56 360 ALA B O 1
ATOM 6716 N N . PRO B 1 361 ? 7.723 4.785 14.617 1 97 361 PRO B N 1
ATOM 6717 C CA . PRO B 1 361 ? 7.156 3.943 13.562 1 97 361 PRO B CA 1
ATOM 6718 C C . PRO B 1 361 ? 8.133 3.693 12.422 1 97 361 PRO B C 1
ATOM 6720 O O . PRO B 1 361 ? 9.055 4.484 12.211 1 97 361 PRO B O 1
ATOM 6723 N N . ASN B 1 362 ? 7.941 2.568 11.711 1 96.12 362 ASN B N 1
ATOM 6724 C CA . ASN B 1 362 ? 8.719 2.314 10.5 1 96.12 362 ASN B CA 1
ATOM 6725 C C . ASN B 1 362 ? 8.391 3.328 9.406 1 96.12 362 ASN B C 1
ATOM 6727 O O . ASN B 1 362 ? 7.223 3.592 9.125 1 96.12 362 ASN B O 1
ATOM 6731 N N . ASP B 1 363 ? 9.391 3.889 8.797 1 93.94 363 ASP B N 1
ATOM 6732 C CA . ASP B 1 363 ? 9.102 4.988 7.883 1 93.94 363 ASP B CA 1
ATOM 6733 C C . ASP B 1 363 ? 9.047 4.5 6.438 1 93.94 363 ASP B C 1
ATOM 6735 O O . ASP B 1 363 ? 8.594 5.227 5.551 1 93.94 363 ASP B O 1
ATOM 6739 N N . GLN B 1 364 ? 9.398 3.279 6.105 1 95.31 364 GLN B N 1
ATOM 6740 C CA . GLN B 1 364 ? 9.477 2.836 4.719 1 95.31 364 GLN B CA 1
ATOM 6741 C C . GLN B 1 364 ? 8.109 2.914 4.039 1 95.31 364 GLN B C 1
ATOM 6743 O O . GLN B 1 364 ? 7.965 3.562 3.002 1 95.31 364 GLN B O 1
ATOM 6748 N N . PRO B 1 365 ? 7.109 2.289 4.664 1 97.38 365 PRO B N 1
ATOM 6749 C CA . PRO B 1 365 ? 5.805 2.412 4.012 1 97.38 365 PRO B CA 1
ATOM 6750 C C . PRO B 1 365 ? 5.297 3.852 3.977 1 97.38 365 PRO B C 1
ATOM 6752 O O . PRO B 1 365 ? 4.602 4.242 3.035 1 97.38 365 PRO B O 1
ATOM 6755 N N . LEU B 1 366 ? 5.68 4.629 4.922 1 97.06 366 LEU B N 1
ATOM 6756 C CA . LEU B 1 366 ? 5.258 6.023 5 1 97.06 366 LEU B CA 1
ATOM 6757 C C . LEU B 1 366 ? 5.934 6.855 3.91 1 97.06 366 LEU B C 1
ATOM 6759 O O . LEU B 1 366 ? 5.301 7.73 3.311 1 97.06 366 LEU B O 1
ATOM 6763 N N . LEU B 1 367 ? 7.172 6.578 3.666 1 96.25 367 LEU B N 1
ATOM 6764 C CA . LEU B 1 367 ? 7.898 7.27 2.607 1 96.25 367 LEU B CA 1
ATOM 6765 C C . LEU B 1 367 ? 7.301 6.953 1.241 1 96.25 367 LEU B C 1
ATOM 6767 O O . LEU B 1 367 ? 7.195 7.832 0.384 1 96.25 367 LEU B O 1
ATOM 6771 N N . ALA B 1 368 ? 6.941 5.711 1.048 1 97.56 368 ALA B N 1
ATOM 6772 C CA . ALA B 1 368 ? 6.277 5.355 -0.205 1 97.56 368 ALA B CA 1
ATOM 6773 C C . ALA B 1 368 ? 4.992 6.156 -0.394 1 97.56 368 ALA B C 1
ATOM 6775 O O . ALA B 1 368 ? 4.75 6.703 -1.471 1 97.56 368 ALA B O 1
ATOM 6776 N N . LEU B 1 369 ? 4.227 6.246 0.639 1 97.31 369 LEU B N 1
ATOM 6777 C CA . LEU B 1 369 ? 2.973 6.988 0.583 1 97.31 369 LEU B CA 1
ATOM 6778 C C . LEU B 1 369 ? 3.232 8.469 0.34 1 97.31 369 LEU B C 1
ATOM 6780 O O . LEU B 1 369 ? 2.455 9.141 -0.35 1 97.31 369 LEU B O 1
ATOM 6784 N N . ARG B 1 370 ? 4.328 8.945 0.979 1 96.06 370 ARG B N 1
ATOM 6785 C CA . ARG B 1 370 ? 4.684 10.352 0.799 1 96.06 370 ARG B CA 1
ATOM 6786 C C . ARG B 1 370 ? 4.926 10.672 -0.672 1 96.06 370 ARG B C 1
ATOM 6788 O O . ARG B 1 370 ? 4.613 11.773 -1.134 1 96.06 370 ARG B O 1
ATOM 6795 N N . GLY B 1 371 ? 5.445 9.75 -1.439 1 95.38 371 GLY B N 1
ATOM 6796 C CA . GLY B 1 371 ? 5.656 9.938 -2.865 1 95.38 371 GLY B CA 1
ATOM 6797 C C . GLY B 1 371 ? 4.387 9.773 -3.682 1 95.38 371 GLY B C 1
ATOM 6798 O O . GLY B 1 371 ? 4.258 10.344 -4.766 1 95.38 371 GLY B O 1
ATOM 6799 N N . LEU B 1 372 ? 3.398 9.047 -3.162 1 96.62 372 LEU B N 1
ATOM 6800 C CA . LEU B 1 372 ? 2.217 8.664 -3.926 1 96.62 372 LEU B CA 1
ATOM 6801 C C . LEU B 1 372 ? 1.058 9.617 -3.652 1 96.62 372 LEU B C 1
ATOM 6803 O O . LEU B 1 372 ? 0.258 9.898 -4.547 1 96.62 372 LEU B O 1
ATOM 6807 N N . MET B 1 373 ? 0.969 10.18 -2.498 1 96 373 MET B N 1
ATOM 6808 C CA . MET B 1 373 ? -0.226 10.875 -2.033 1 96 373 MET B CA 1
ATOM 6809 C C . MET B 1 373 ? -0.449 12.156 -2.828 1 96 373 MET B C 1
ATOM 6811 O O . MET B 1 373 ? -1.587 12.5 -3.16 1 96 373 MET B O 1
ATOM 6815 N N . PRO B 1 374 ? 0.642 12.906 -3.17 1 95.75 374 PRO B N 1
ATOM 6816 C CA . PRO B 1 374 ? 0.431 14.117 -3.963 1 95.75 374 PRO B CA 1
ATOM 6817 C C . PRO B 1 374 ? -0.207 13.828 -5.32 1 95.75 374 PRO B C 1
ATOM 6819 O O . PRO B 1 374 ? -0.722 14.742 -5.973 1 95.75 374 PRO B O 1
ATOM 6822 N N . LYS B 1 375 ? -0.198 12.578 -5.754 1 95.19 375 LYS B N 1
ATOM 6823 C CA . LYS B 1 375 ? -0.849 12.172 -6.992 1 95.19 375 LYS B CA 1
ATOM 6824 C C . LYS B 1 375 ? -2.223 11.562 -6.719 1 95.19 375 LYS B C 1
ATOM 6826 O O . LYS B 1 375 ? -3.17 11.797 -7.473 1 95.19 375 LYS B O 1
ATOM 6831 N N . TRP B 1 376 ? -2.361 10.82 -5.637 1 96.88 376 TRP B N 1
ATOM 6832 C CA . TRP B 1 376 ? -3.566 10.047 -5.363 1 96.88 376 TRP B CA 1
ATOM 6833 C C . TRP B 1 376 ? -4.719 10.953 -4.949 1 96.88 376 TRP B C 1
ATOM 6835 O O . TRP B 1 376 ? -5.855 10.766 -5.387 1 96.88 376 TRP B O 1
ATOM 6845 N N . ILE B 1 377 ? -4.488 11.992 -4.125 1 96.38 377 ILE B N 1
ATOM 6846 C CA . ILE B 1 377 ? -5.574 12.828 -3.625 1 96.38 377 ILE B CA 1
ATOM 6847 C C . ILE B 1 377 ? -6.16 13.648 -4.77 1 96.38 377 ILE B C 1
ATOM 6849 O O . ILE B 1 377 ? -7.375 13.664 -4.977 1 96.38 377 ILE B O 1
ATOM 6853 N N . PRO B 1 378 ? -5.297 14.344 -5.613 1 95.88 378 PRO B N 1
ATOM 6854 C CA . PRO B 1 378 ? -5.859 15.016 -6.785 1 95.88 378 PRO B CA 1
ATOM 6855 C C . PRO B 1 378 ? -6.602 14.055 -7.719 1 95.88 378 PRO B C 1
ATOM 6857 O O . PRO B 1 378 ? -7.641 14.414 -8.273 1 95.88 378 PRO B O 1
ATOM 6860 N N . ARG B 1 379 ? -6.094 12.828 -7.871 1 97.25 379 ARG B N 1
ATOM 6861 C CA . ARG B 1 379 ? -6.77 11.836 -8.695 1 97.25 379 ARG B CA 1
ATOM 6862 C C . ARG B 1 379 ? -8.141 11.492 -8.133 1 97.25 379 ARG B C 1
ATOM 6864 O O . ARG B 1 379 ? -9.117 11.383 -8.875 1 97.25 379 ARG B O 1
ATOM 6871 N N . ALA B 1 380 ? -8.258 11.312 -6.852 1 97.81 380 ALA B N 1
ATOM 6872 C CA . ALA B 1 380 ? -9.539 11.031 -6.215 1 97.81 380 ALA B CA 1
ATOM 6873 C C . ALA B 1 380 ? -10.531 12.164 -6.457 1 97.81 380 ALA B C 1
ATOM 6875 O O . ALA B 1 380 ? -11.703 11.914 -6.766 1 97.81 380 ALA B O 1
ATOM 6876 N N . THR B 1 381 ? -10.047 13.398 -6.32 1 97.06 381 THR B N 1
ATOM 6877 C CA . THR B 1 381 ? -10.891 14.562 -6.562 1 97.06 381 THR B CA 1
ATOM 6878 C C . THR B 1 381 ? -11.359 14.594 -8.016 1 97.06 381 THR B C 1
ATOM 6880 O O . THR B 1 381 ? -12.523 14.875 -8.289 1 97.06 381 THR B O 1
ATOM 6883 N N . GLU B 1 382 ? -10.461 14.297 -8.93 1 97 382 GLU B N 1
ATOM 6884 C CA . GLU B 1 382 ? -10.805 14.227 -10.352 1 97 382 GLU B CA 1
ATOM 6885 C C . GLU B 1 382 ? -11.891 13.188 -10.609 1 97 382 GLU B C 1
ATOM 6887 O O . GLU B 1 382 ? -12.844 13.445 -11.344 1 97 382 GLU B O 1
ATOM 6892 N N . LEU B 1 383 ? -11.734 12.039 -10.008 1 98 383 LEU B N 1
ATOM 6893 C CA . LEU B 1 383 ? -12.703 10.969 -10.195 1 98 383 LEU B CA 1
ATOM 6894 C C . LEU B 1 383 ? -14.078 11.375 -9.68 1 98 383 LEU B C 1
ATOM 6896 O O . LEU B 1 383 ? -15.094 11.062 -10.297 1 98 383 LEU B O 1
ATOM 6900 N N . LEU B 1 384 ? -14.141 12.109 -8.562 1 97.69 384 LEU B N 1
ATOM 6901 C CA . LEU B 1 384 ? -15.406 12.602 -8.031 1 97.69 384 LEU B CA 1
ATOM 6902 C C . LEU B 1 384 ? -16.062 13.586 -9 1 97.69 384 LEU B C 1
ATOM 6904 O O . LEU B 1 384 ? -17.281 13.562 -9.188 1 97.69 384 LEU B O 1
ATOM 6908 N N . LYS B 1 385 ? -15.25 14.453 -9.656 1 96.25 385 LYS B N 1
ATOM 6909 C CA . LYS B 1 385 ? -15.773 15.375 -10.656 1 96.25 385 LYS B CA 1
ATOM 6910 C C . LYS B 1 385 ? -16.406 14.625 -11.828 1 96.25 385 LYS B C 1
ATOM 6912 O O . LYS B 1 385 ? -17.484 15 -12.305 1 96.25 385 LYS B O 1
ATOM 6917 N N . ILE B 1 386 ? -15.781 13.562 -12.211 1 95.5 386 ILE B N 1
ATOM 6918 C CA . ILE B 1 386 ? -16.25 12.781 -13.344 1 95.5 386 ILE B CA 1
ATOM 6919 C C . ILE B 1 386 ? -17.547 12.047 -12.969 1 95.5 386 ILE B C 1
ATOM 6921 O O . ILE B 1 386 ? -18.469 11.961 -13.766 1 95.5 386 ILE B O 1
ATOM 6925 N N . ILE B 1 387 ? -17.625 11.586 -11.734 1 95.44 387 ILE B N 1
ATOM 6926 C CA . ILE B 1 387 ? -18.781 10.805 -11.266 1 95.44 387 ILE B CA 1
ATOM 6927 C C . ILE B 1 387 ? -19.984 11.719 -11.102 1 95.44 387 ILE B C 1
ATOM 6929 O O . ILE B 1 387 ? -21.094 11.375 -11.508 1 95.44 387 ILE B O 1
ATOM 6933 N N . GLY B 1 388 ? -19.766 12.922 -10.516 1 93.06 388 GLY B N 1
ATOM 6934 C CA . GLY B 1 388 ? -20.875 13.812 -10.211 1 93.06 388 GLY B CA 1
ATOM 6935 C C . GLY B 1 388 ? -21.281 14.672 -11.391 1 93.06 388 GLY B C 1
ATOM 6936 O O . GLY B 1 388 ? -22.438 15.086 -11.492 1 93.06 388 GLY B O 1
ATOM 6937 N N . GLY B 1 389 ? -20.297 15.062 -12.273 1 90.44 389 GLY B N 1
ATOM 6938 C CA . GLY B 1 389 ? -20.547 15.82 -13.484 1 90.44 389 GLY B CA 1
ATOM 6939 C C . GLY B 1 389 ? -21.344 17.078 -13.242 1 90.44 389 GLY B C 1
ATOM 6940 O O . GLY B 1 389 ? -21.016 17.875 -12.367 1 90.44 389 GLY B O 1
ATOM 6941 N N . GLY B 1 390 ? -22.344 17.234 -14.07 1 85.06 390 GLY B N 1
ATOM 6942 C CA . GLY B 1 390 ? -23.172 18.422 -14.047 1 85.06 390 GLY B CA 1
ATOM 6943 C C . GLY B 1 390 ? -23.953 18.594 -12.758 1 85.06 390 GLY B C 1
ATOM 6944 O O . GLY B 1 390 ? -24.391 19.688 -12.414 1 85.06 390 GLY B O 1
ATOM 6945 N N . GLY B 1 391 ? -24.078 17.531 -11.961 1 87 391 GLY B N 1
ATOM 6946 C CA . GLY B 1 391 ? -24.781 17.609 -10.695 1 87 391 GLY B CA 1
ATOM 6947 C C . GLY B 1 391 ? -24.172 18.609 -9.727 1 87 391 GLY B C 1
ATOM 6948 O O . GLY B 1 391 ? -24.859 19.172 -8.875 1 87 391 GLY B O 1
ATOM 6949 N N . PHE B 1 392 ? -22.969 18.875 -9.867 1 90.25 392 PHE B N 1
ATOM 6950 C CA . PHE B 1 392 ? -22.281 19.812 -8.984 1 90.25 392 PHE B CA 1
ATOM 6951 C C . PHE B 1 392 ? -22.547 21.25 -9.398 1 90.25 392 PHE B C 1
ATOM 6953 O O . PHE B 1 392 ? -22.438 22.172 -8.586 1 90.25 392 PHE B O 1
ATOM 6960 N N . MET B 1 393 ? -22.922 21.484 -10.648 1 84.44 393 MET B N 1
ATOM 6961 C CA . MET B 1 393 ? -22.969 22.828 -11.188 1 84.44 393 MET B CA 1
ATOM 6962 C C . MET B 1 393 ? -24.344 23.453 -10.984 1 84.44 393 MET B C 1
ATOM 6964 O O . MET B 1 393 ? -24.469 24.688 -10.977 1 84.44 393 MET B O 1
ATOM 6968 N N . LEU B 1 394 ? -25.328 22.656 -10.789 1 82.06 394 LEU B N 1
ATOM 6969 C CA . LEU B 1 394 ? -26.688 23.188 -10.812 1 82.06 394 LEU B CA 1
ATOM 6970 C C . LEU B 1 394 ? -27.391 22.906 -9.492 1 82.06 394 LEU B C 1
ATOM 6972 O O . LEU B 1 394 ? -28.484 22.328 -9.469 1 82.06 394 LEU B O 1
ATOM 6976 N N . THR B 1 395 ? -26.812 23.312 -8.359 1 86.94 395 THR B N 1
ATOM 6977 C CA . THR B 1 395 ? -27.438 23.047 -7.07 1 86.94 395 THR B CA 1
ATOM 6978 C C . THR B 1 395 ? -27.953 24.328 -6.434 1 86.94 395 THR B C 1
ATOM 6980 O O . THR B 1 395 ? -27.188 25.281 -6.25 1 86.94 395 THR B O 1
ATOM 6983 N N . PRO B 1 396 ? -29.203 24.359 -6.121 1 90.81 396 PRO B N 1
ATOM 6984 C CA . PRO B 1 396 ? -29.766 25.531 -5.441 1 90.81 396 PRO B CA 1
ATOM 6985 C C . PRO B 1 396 ? -29.141 25.766 -4.066 1 90.81 396 PRO B C 1
ATOM 6987 O O . PRO B 1 396 ? -28.516 24.875 -3.506 1 90.81 396 PRO B O 1
ATOM 6990 N N . THR B 1 397 ? -29.312 27.016 -3.605 1 92.44 397 THR B N 1
ATOM 6991 C CA . THR B 1 397 ? -28.828 27.375 -2.283 1 92.44 397 THR B CA 1
ATOM 6992 C C . THR B 1 397 ? -29.891 27.141 -1.221 1 92.44 397 THR B C 1
ATOM 6994 O O . THR B 1 397 ? -31.047 26.859 -1.547 1 92.44 397 THR B O 1
ATOM 6997 N N . SER B 1 398 ? -29.453 27.234 0.053 1 91.81 398 SER B N 1
ATOM 6998 C CA . SER B 1 398 ? -30.406 27.125 1.153 1 91.81 398 SER B CA 1
ATOM 6999 C C . SER B 1 398 ? -31.484 28.203 1.043 1 91.81 398 SER B C 1
ATOM 7001 O O . SER B 1 398 ? -32.656 27.953 1.352 1 91.81 398 SER B O 1
ATOM 7003 N N . LYS B 1 399 ? -31.172 29.344 0.583 1 92.69 399 LYS B N 1
ATOM 7004 C CA . LYS B 1 399 ? -32.125 30.422 0.405 1 92.69 399 LYS B CA 1
ATOM 7005 C C . LYS B 1 399 ? -33.156 30.062 -0.663 1 92.69 399 LYS B C 1
ATOM 7007 O O . LYS B 1 399 ? -34.344 30.438 -0.552 1 92.69 399 LYS B O 1
ATOM 7012 N N . ASP B 1 400 ? -32.719 29.391 -1.661 1 92.19 400 ASP B N 1
ATOM 7013 C CA . ASP B 1 400 ? -33.625 28.938 -2.709 1 92.19 400 ASP B CA 1
ATOM 7014 C C . ASP B 1 400 ? -34.656 27.922 -2.164 1 92.19 400 ASP B C 1
ATOM 7016 O O . ASP B 1 400 ? -35.812 27.922 -2.57 1 92.19 400 ASP B O 1
ATOM 7020 N N . LEU B 1 401 ? -34.219 27.062 -1.311 1 91.88 401 LEU B N 1
ATOM 7021 C CA . LEU B 1 401 ? -35.062 26.031 -0.745 1 91.88 401 LEU B CA 1
ATOM 7022 C C . LEU B 1 401 ? -36.219 26.641 0.047 1 91.88 401 LEU B C 1
ATOM 7024 O O . LEU B 1 401 ? -37.312 26.094 0.1 1 91.88 401 LEU B O 1
ATOM 7028 N N . ASP B 1 402 ? -35.938 27.828 0.607 1 91.69 402 ASP B N 1
ATOM 7029 C CA . ASP B 1 402 ? -36.938 28.516 1.413 1 91.69 402 ASP B CA 1
ATOM 7030 C C . ASP B 1 402 ? -37.625 29.625 0.616 1 91.69 402 ASP B C 1
ATOM 7032 O O . ASP B 1 402 ? -38.438 30.359 1.146 1 91.69 402 ASP B O 1
ATOM 7036 N N . GLY B 1 403 ? -37.281 29.734 -0.553 1 94 403 GLY B N 1
ATOM 7037 C CA . GLY B 1 403 ? -37.719 30.859 -1.363 1 94 403 GLY B CA 1
ATOM 7038 C C . GLY B 1 403 ? -38.969 30.547 -2.168 1 94 403 GLY B C 1
ATOM 7039 O O . GLY B 1 403 ? -39.625 29.516 -1.951 1 94 403 GLY B O 1
ATOM 7040 N N . PRO B 1 404 ? -39.281 31.438 -3.107 1 94.94 404 PRO B N 1
ATOM 7041 C CA . PRO B 1 404 ? -40.531 31.328 -3.875 1 94.94 404 PRO B CA 1
ATOM 7042 C C . PRO B 1 404 ? -40.562 30.109 -4.793 1 94.94 404 PRO B C 1
ATOM 7044 O O . PRO B 1 404 ? -41.625 29.656 -5.18 1 94.94 404 PRO B O 1
ATOM 7047 N N . LEU B 1 405 ? -39.5 29.594 -5.098 1 94.06 405 LEU B N 1
ATOM 7048 C CA . LEU B 1 405 ? -39.438 28.484 -6.039 1 94.06 405 LEU B CA 1
ATOM 7049 C C . LEU B 1 405 ? -39.281 27.156 -5.301 1 94.06 405 LEU B C 1
ATOM 7051 O O . LEU B 1 405 ? -38.875 26.156 -5.895 1 94.06 405 LEU B O 1
ATOM 7055 N N . SER B 1 406 ? -39.531 27.141 -3.996 1 94.56 406 SER B N 1
ATOM 7056 C CA . SER B 1 406 ? -39.344 25.969 -3.15 1 94.56 406 SER B CA 1
ATOM 7057 C C . SER B 1 406 ? -40.094 24.766 -3.699 1 94.56 406 SER B C 1
ATOM 7059 O O . SER B 1 406 ? -39.594 23.641 -3.662 1 94.56 406 SER B O 1
ATOM 7061 N N . ALA B 1 407 ? -41.281 24.922 -4.227 1 93.25 407 ALA B N 1
ATOM 7062 C CA . ALA B 1 407 ? -42.094 23.828 -4.758 1 93.25 407 ALA B CA 1
ATOM 7063 C C . ALA B 1 407 ? -41.469 23.25 -6.023 1 93.25 407 ALA B C 1
ATOM 7065 O O . ALA B 1 407 ? -41.469 22.031 -6.219 1 93.25 407 ALA B O 1
ATOM 7066 N N . GLU B 1 408 ? -41 24.094 -6.867 1 92.19 408 GLU B N 1
ATOM 7067 C CA . GLU B 1 408 ? -40.312 23.641 -8.078 1 92.19 408 GLU B CA 1
ATOM 7068 C C . GLU B 1 408 ? -39.062 22.875 -7.734 1 92.19 408 GLU B C 1
ATOM 7070 O O . GLU B 1 408 ? -38.75 21.859 -8.359 1 92.19 408 GLU B O 1
ATOM 7075 N N . ILE B 1 409 ? -38.375 23.406 -6.809 1 92.62 409 ILE B N 1
ATOM 7076 C CA . ILE B 1 409 ? -37.156 22.766 -6.398 1 92.62 409 ILE B CA 1
ATOM 7077 C C . ILE B 1 409 ? -37.438 21.359 -5.863 1 92.62 409 ILE B C 1
ATOM 7079 O O . ILE B 1 409 ? -36.781 20.391 -6.25 1 92.62 409 ILE B O 1
ATOM 7083 N N . ALA B 1 410 ? -38.438 21.281 -5.016 1 93.25 410 ALA B N 1
ATOM 7084 C CA . ALA B 1 410 ? -38.812 19.984 -4.453 1 93.25 410 ALA B CA 1
ATOM 7085 C C . ALA B 1 410 ? -39.188 18.984 -5.551 1 93.25 410 ALA B C 1
ATOM 7087 O O . ALA B 1 410 ? -38.906 17.797 -5.422 1 93.25 410 ALA B O 1
ATOM 7088 N N . LYS B 1 411 ? -39.75 19.516 -6.559 1 91.56 411 LYS B N 1
ATOM 7089 C CA . LYS B 1 411 ? -40.219 18.656 -7.645 1 91.56 411 LYS B CA 1
ATOM 7090 C C . LYS B 1 411 ? -39.094 18.266 -8.578 1 91.56 411 LYS B C 1
ATOM 7092 O O . LYS B 1 411 ? -38.969 17.094 -8.953 1 91.56 411 LYS B O 1
ATOM 7097 N N . TYR B 1 412 ? -38.219 19.156 -8.93 1 90.44 412 TYR B N 1
ATOM 7098 C CA . TYR B 1 412 ? -37.312 18.938 -10.055 1 90.44 412 TYR B CA 1
ATOM 7099 C C . TYR B 1 412 ? -35.938 18.484 -9.57 1 90.44 412 TYR B C 1
ATOM 7101 O O . TYR B 1 412 ? -35.125 17.984 -10.352 1 90.44 412 TYR B O 1
ATOM 7109 N N . TYR B 1 413 ? -35.688 18.641 -8.367 1 90.31 413 TYR B N 1
ATOM 7110 C CA . TYR B 1 413 ? -34.344 18.297 -7.855 1 90.31 413 TYR B CA 1
ATOM 7111 C C . TYR B 1 413 ? -34.406 17.016 -7.039 1 90.31 413 TYR B C 1
ATOM 7113 O O . TYR B 1 413 ? -33.5 16.766 -6.23 1 90.31 413 TYR B O 1
ATOM 7121 N N . GLN B 1 414 ? -35.375 16.297 -7.172 1 87.62 414 GLN B N 1
ATOM 7122 C CA . GLN B 1 414 ? -35.438 15 -6.492 1 87.62 414 GLN B CA 1
ATOM 7123 C C . GLN B 1 414 ? -34.438 14.023 -7.074 1 87.62 414 GLN B C 1
ATOM 7125 O O . GLN B 1 414 ? -33.875 14.258 -8.156 1 87.62 414 GLN B O 1
ATOM 7130 N N . ALA B 1 415 ? -34.125 12.977 -6.379 1 88.19 415 ALA B N 1
ATOM 7131 C CA . ALA B 1 415 ? -33.25 11.922 -6.828 1 88.19 415 ALA B CA 1
ATOM 7132 C C . ALA B 1 415 ? -33.906 10.547 -6.711 1 88.19 415 ALA B C 1
ATOM 7134 O O . ALA B 1 415 ? -35.031 10.445 -6.27 1 88.19 415 ALA B O 1
ATOM 7135 N N . ARG B 1 416 ? -33.188 9.531 -7.203 1 85.62 416 ARG B N 1
ATOM 7136 C CA . ARG B 1 416 ? -33.688 8.164 -7.23 1 85.62 416 ARG B CA 1
ATOM 7137 C C . ARG B 1 416 ? -34.156 7.723 -5.848 1 85.62 416 ARG B C 1
ATOM 7139 O O . ARG B 1 416 ? -35.219 7.133 -5.703 1 85.62 416 ARG B O 1
ATOM 7146 N N . ASN B 1 417 ? -33.344 8.086 -4.812 1 87.56 417 ASN B N 1
ATOM 7147 C CA . ASN B 1 417 ? -33.625 7.578 -3.475 1 87.56 417 ASN B CA 1
ATOM 7148 C C . ASN B 1 417 ? -33.562 8.688 -2.428 1 87.56 417 ASN B C 1
ATOM 7150 O O . ASN B 1 417 ? -33.219 8.43 -1.271 1 87.56 417 ASN B O 1
ATOM 7154 N N . ALA B 1 418 ? -33.781 9.898 -2.85 1 90.19 418 ALA B N 1
ATOM 7155 C CA . ALA B 1 418 ? -33.719 11.031 -1.927 1 90.19 418 ALA B CA 1
ATOM 7156 C C . ALA B 1 418 ? -34.625 12.164 -2.385 1 90.19 418 ALA B C 1
ATOM 7158 O O . ALA B 1 418 ? -34.875 12.328 -3.58 1 90.19 418 ALA B O 1
ATOM 7159 N N . ASP B 1 419 ? -35.094 12.883 -1.41 1 91.94 419 ASP B N 1
ATOM 7160 C CA . ASP B 1 419 ? -35.844 14.094 -1.775 1 91.94 419 ASP B CA 1
ATOM 7161 C C . ASP B 1 419 ? -34.875 15.203 -2.203 1 91.94 419 ASP B C 1
ATOM 7163 O O . ASP B 1 419 ? -33.656 15.016 -2.186 1 91.94 419 ASP B O 1
ATOM 7167 N N . ALA B 1 420 ? -35.438 16.266 -2.578 1 91.12 420 ALA B N 1
ATOM 7168 C CA . ALA B 1 420 ? -34.656 17.375 -3.154 1 91.12 420 ALA B CA 1
ATOM 7169 C C . ALA B 1 420 ? -33.656 17.922 -2.146 1 91.12 420 ALA B C 1
ATOM 7171 O O . ALA B 1 420 ? -32.5 18.172 -2.49 1 91.12 420 ALA B O 1
ATOM 7172 N N . GLU B 1 421 ? -34.031 18.125 -0.966 1 92.56 421 GLU B N 1
ATOM 7173 C CA . GLU B 1 421 ? -33.156 18.719 0.031 1 92.56 421 GLU B CA 1
ATOM 7174 C C . GLU B 1 421 ? -31.938 17.812 0.295 1 92.56 421 GLU B C 1
ATOM 7176 O O . GLU B 1 421 ? -30.797 18.297 0.354 1 92.56 421 GLU B O 1
ATOM 7181 N N . LYS B 1 422 ? -32.188 16.531 0.477 1 92.5 422 LYS B N 1
ATOM 7182 C CA . LYS B 1 422 ? -31.109 15.594 0.726 1 92.5 422 LYS B CA 1
ATOM 7183 C C . LYS B 1 422 ? -30.125 15.562 -0.44 1 92.5 422 LYS B C 1
ATOM 7185 O O . LYS B 1 422 ? -28.906 15.531 -0.234 1 92.5 422 LYS B O 1
ATOM 7190 N N . ARG B 1 423 ? -30.672 15.555 -1.584 1 93.5 423 ARG B N 1
ATOM 7191 C CA . ARG B 1 423 ? -29.812 15.586 -2.764 1 93.5 423 ARG B CA 1
ATOM 7192 C C . ARG B 1 423 ? -28.984 16.859 -2.809 1 93.5 423 ARG B C 1
ATOM 7194 O O . ARG B 1 423 ? -27.766 16.812 -3.049 1 93.5 423 ARG B O 1
ATOM 7201 N N . ILE B 1 424 ? -29.656 17.953 -2.637 1 93.25 424 ILE B N 1
ATOM 7202 C CA . ILE B 1 424 ? -29 19.25 -2.719 1 93.25 424 ILE B CA 1
ATOM 7203 C C . ILE B 1 424 ? -27.891 19.328 -1.672 1 93.25 424 ILE B C 1
ATOM 7205 O O . ILE B 1 424 ? -26.766 19.75 -1.98 1 93.25 424 ILE B O 1
ATOM 7209 N N . ARG B 1 425 ? -28.094 18.891 -0.445 1 94.69 425 ARG B N 1
ATOM 7210 C CA . ARG B 1 425 ? -27.094 18.906 0.618 1 94.69 425 ARG B CA 1
ATOM 7211 C C . ARG B 1 425 ? -25.875 18.078 0.242 1 94.69 425 ARG B C 1
ATOM 7213 O O . ARG B 1 425 ? -24.734 18.5 0.461 1 94.69 425 ARG B O 1
ATOM 7220 N N . LEU B 1 426 ? -26.125 16.906 -0.291 1 95.44 426 LEU B N 1
ATOM 7221 C CA . LEU B 1 426 ? -25.047 16 -0.669 1 95.44 426 LEU B CA 1
ATOM 7222 C C . LEU B 1 426 ? -24.188 16.609 -1.772 1 95.44 426 LEU B C 1
ATOM 7224 O O . LEU B 1 426 ? -22.969 16.578 -1.698 1 95.44 426 LEU B O 1
ATOM 7228 N N . PHE B 1 427 ? -24.797 17.188 -2.762 1 95 427 PHE B N 1
ATOM 7229 C CA . PHE B 1 427 ? -24.062 17.719 -3.896 1 95 427 PHE B CA 1
ATOM 7230 C C . PHE B 1 427 ? -23.359 19.016 -3.51 1 95 427 PHE B C 1
ATOM 7232 O O . PHE B 1 427 ? -22.281 19.328 -4.035 1 95 427 PHE B O 1
ATOM 7239 N N . ARG B 1 428 ? -23.953 19.797 -2.625 1 95.12 428 ARG B N 1
ATOM 7240 C CA . ARG B 1 428 ? -23.266 20.984 -2.113 1 95.12 428 ARG B CA 1
ATOM 7241 C C . ARG B 1 428 ? -22.031 20.594 -1.304 1 95.12 428 ARG B C 1
ATOM 7243 O O . ARG B 1 428 ? -20.984 21.234 -1.408 1 95.12 428 ARG B O 1
ATOM 7250 N N . LEU B 1 429 ? -22.172 19.578 -0.494 1 96.5 429 LEU B N 1
ATOM 7251 C CA . LEU B 1 429 ? -21.031 19.031 0.226 1 96.5 429 LEU B CA 1
ATOM 7252 C C . LEU B 1 429 ? -19.953 18.562 -0.745 1 96.5 429 LEU B C 1
ATOM 7254 O O . LEU B 1 429 ? -18.766 18.859 -0.552 1 96.5 429 LEU B O 1
ATOM 7258 N N . GLY B 1 430 ? -20.406 17.844 -1.784 1 97.38 430 GLY B N 1
ATOM 7259 C CA . GLY B 1 430 ? -19.469 17.375 -2.791 1 97.38 430 GLY B CA 1
ATOM 7260 C C . GLY B 1 430 ? -18.734 18.516 -3.482 1 97.38 430 GLY B C 1
ATOM 7261 O O . GLY B 1 430 ? -17.5 18.453 -3.637 1 97.38 430 GLY B O 1
ATOM 7262 N N . TRP B 1 431 ? -19.469 19.531 -3.891 1 95.5 431 TRP B N 1
ATOM 7263 C CA . TRP B 1 431 ? -18.844 20.672 -4.547 1 95.5 431 TRP B CA 1
ATOM 7264 C C . TRP B 1 431 ? -17.859 21.359 -3.617 1 95.5 431 TRP B C 1
ATOM 7266 O O . TRP B 1 431 ? -16.766 21.75 -4.043 1 95.5 431 TRP B O 1
ATOM 7276 N N . ASP B 1 432 ? -18.266 21.547 -2.381 1 96.44 432 ASP B N 1
ATOM 7277 C CA . ASP B 1 432 ? -17.391 22.188 -1.396 1 96.44 432 ASP B CA 1
ATOM 7278 C C . ASP B 1 432 ? -16.094 21.422 -1.226 1 96.44 432 ASP B C 1
ATOM 7280 O O . ASP B 1 432 ? -15.047 22.016 -0.93 1 96.44 432 ASP B O 1
ATOM 7284 N N . PHE B 1 433 ? -16.109 20.125 -1.426 1 97.5 433 PHE B N 1
ATOM 7285 C CA . PHE B 1 433 ? -14.93 19.266 -1.292 1 97.5 433 PHE B CA 1
ATOM 7286 C C . PHE B 1 433 ? -14.078 19.312 -2.553 1 97.5 433 PHE B C 1
ATOM 7288 O O . PHE B 1 433 ? -12.844 19.25 -2.479 1 97.5 433 PHE B O 1
ATOM 7295 N N . ILE B 1 434 ? -14.656 19.594 -3.766 1 96.62 434 ILE B N 1
ATOM 7296 C CA . ILE B 1 434 ? -13.875 19.344 -4.973 1 96.62 434 ILE B CA 1
ATOM 7297 C C . ILE B 1 434 ? -13.695 20.656 -5.746 1 96.62 434 ILE B C 1
ATOM 7299 O O . ILE B 1 434 ? -12.836 20.75 -6.621 1 96.62 434 ILE B O 1
ATOM 7303 N N . GLY B 1 435 ? -14.492 21.641 -5.43 1 94 435 GLY B N 1
ATOM 7304 C CA . GLY B 1 435 ? -14.5 22.703 -6.414 1 94 435 GLY B CA 1
ATOM 7305 C C . GLY B 1 435 ? -14.555 24.094 -5.789 1 94 435 GLY B C 1
ATOM 7306 O O . GLY B 1 435 ? -14.508 25.094 -6.496 1 94 435 GLY B O 1
ATOM 7307 N N . SER B 1 436 ? -14.781 24.203 -4.516 1 93.94 436 SER B N 1
ATOM 7308 C CA . SER B 1 436 ? -14.812 25.5 -3.852 1 93.94 436 SER B CA 1
ATOM 7309 C C . SER B 1 436 ? -13.414 26.109 -3.754 1 93.94 436 SER B C 1
ATOM 7311 O O . SER B 1 436 ? -12.438 25.5 -4.207 1 93.94 436 SER B O 1
ATOM 7313 N N . ASP B 1 437 ? -13.383 27.312 -3.188 1 92.69 437 ASP B N 1
ATOM 7314 C CA . ASP B 1 437 ? -12.086 27.938 -2.939 1 92.69 437 ASP B CA 1
ATOM 7315 C C . ASP B 1 437 ? -11.25 27.109 -1.975 1 92.69 437 ASP B C 1
ATOM 7317 O O . ASP B 1 437 ? -10.039 26.953 -2.168 1 92.69 437 ASP B O 1
ATOM 7321 N N . LEU B 1 438 ? -11.898 26.625 -0.961 1 94.38 438 LEU B N 1
ATOM 7322 C CA . LEU B 1 438 ? -11.195 25.766 -0.017 1 94.38 438 LEU B CA 1
ATOM 7323 C C . LEU B 1 438 ? -10.656 24.516 -0.713 1 94.38 438 LEU B C 1
ATOM 7325 O O . LEU B 1 438 ? -9.539 24.078 -0.433 1 94.38 438 LEU B O 1
ATOM 7329 N N . ALA B 1 439 ? -11.477 23.953 -1.594 1 94.75 439 ALA B N 1
ATOM 7330 C CA . ALA B 1 439 ? -11.047 22.781 -2.352 1 94.75 439 ALA B CA 1
ATOM 7331 C C . ALA B 1 439 ? -9.82 23.094 -3.199 1 94.75 439 ALA B C 1
ATOM 7333 O O . ALA B 1 439 ? -8.922 22.25 -3.328 1 94.75 439 ALA B O 1
ATOM 7334 N N . GLY B 1 440 ? -9.875 24.25 -3.859 1 93.06 440 GLY B N 1
ATOM 7335 C CA . GLY B 1 440 ? -8.711 24.656 -4.633 1 93.06 440 GLY B CA 1
ATOM 7336 C C . GLY B 1 440 ? -7.441 24.734 -3.809 1 93.06 440 GLY B C 1
ATOM 7337 O O . GLY B 1 440 ? -6.387 24.266 -4.238 1 93.06 440 GLY B O 1
ATOM 7338 N N . ARG B 1 441 ? -7.48 25.312 -2.66 1 92.81 441 ARG B N 1
ATOM 7339 C CA . ARG B 1 441 ? -6.359 25.328 -1.726 1 92.81 441 ARG B CA 1
ATOM 7340 C C . ARG B 1 441 ? -5.934 23.906 -1.354 1 92.81 441 ARG B C 1
ATOM 7342 O O . ARG B 1 441 ? -4.742 23.594 -1.325 1 92.81 441 ARG B O 1
ATOM 7349 N N . GLY B 1 442 ? -6.977 23.141 -1.023 1 92.44 442 GLY B N 1
ATOM 7350 C CA . GLY B 1 442 ? -6.688 21.766 -0.671 1 92.44 442 GLY B CA 1
ATOM 7351 C C . GLY B 1 442 ? -5.922 21.016 -1.749 1 92.44 442 GLY B C 1
ATOM 7352 O O . GLY B 1 442 ? -4.984 20.281 -1.452 1 92.44 442 GLY B O 1
ATOM 7353 N N . ASP B 1 443 ? -6.293 21.203 -2.971 1 92.62 443 ASP B N 1
ATOM 7354 C CA . ASP B 1 443 ? -5.633 20.562 -4.102 1 92.62 443 ASP B CA 1
ATOM 7355 C C . ASP B 1 443 ? -4.164 20.969 -4.191 1 92.62 443 ASP B C 1
ATOM 7357 O O . ASP B 1 443 ? -3.285 20.125 -4.328 1 92.62 443 ASP B O 1
ATOM 7361 N N . LEU B 1 444 ? -3.92 22.25 -4.098 1 89.75 444 LEU B N 1
ATOM 7362 C CA . LEU B 1 444 ? -2.551 22.75 -4.141 1 89.75 444 LEU B CA 1
ATOM 7363 C C . LEU B 1 444 ? -1.755 22.266 -2.934 1 89.75 444 LEU B C 1
ATOM 7365 O O . LEU B 1 444 ? -0.619 21.812 -3.074 1 89.75 444 LEU B O 1
ATOM 7369 N N . TYR B 1 445 ? -2.377 22.344 -1.833 1 91.06 445 TYR B N 1
ATOM 7370 C CA . TYR B 1 445 ? -1.758 21.953 -0.571 1 91.06 445 TYR B CA 1
ATOM 7371 C C . TYR B 1 445 ? -1.335 20.5 -0.603 1 91.06 445 TYR B C 1
ATOM 7373 O O . TYR B 1 445 ? -0.21 20.156 -0.226 1 91.06 445 TYR B O 1
ATOM 7381 N N . GLU B 1 446 ? -2.158 19.625 -1.078 1 92.75 446 GLU B N 1
ATOM 7382 C CA . GLU B 1 446 ? -1.901 18.188 -1.09 1 92.75 446 GLU B CA 1
ATOM 7383 C C . GLU B 1 446 ? -0.801 17.828 -2.084 1 92.75 446 GLU B C 1
ATOM 7385 O O . GLU B 1 446 ? -0.046 16.875 -1.869 1 92.75 446 GLU B O 1
ATOM 7390 N N . ARG B 1 447 ? -0.621 18.562 -3.133 1 90.88 447 ARG B N 1
ATOM 7391 C CA . ARG B 1 447 ? 0.41 18.297 -4.133 1 90.88 447 ARG B CA 1
ATOM 7392 C C . ARG B 1 447 ? 1.799 18.594 -3.576 1 90.88 447 ARG B C 1
ATOM 7394 O O . ARG B 1 447 ? 2.799 18.078 -4.086 1 90.88 447 ARG B O 1
ATOM 7401 N N . PHE B 1 448 ? 1.805 19.359 -2.43 1 86.12 448 PHE B N 1
ATOM 7402 C CA . PHE B 1 448 ? 3.102 19.766 -1.901 1 86.12 448 PHE B CA 1
ATOM 7403 C C . PHE B 1 448 ? 3.188 19.5 -0.404 1 86.12 448 PHE B C 1
ATOM 7405 O O . PHE B 1 448 ? 4.082 20 0.274 1 86.12 448 PHE B O 1
ATOM 7412 N N . TYR B 1 449 ? 2.158 18.766 0.079 1 84.44 449 TYR B N 1
ATOM 7413 C CA . TYR B 1 449 ? 2.172 18.438 1.5 1 84.44 449 TYR B CA 1
ATOM 7414 C C . TYR B 1 449 ? 3.379 17.578 1.849 1 84.44 449 TYR B C 1
ATOM 7416 O O . TYR B 1 449 ? 3.486 16.438 1.394 1 84.44 449 TYR B O 1
ATOM 7424 N N . LEU B 1 450 ? 4.242 18 2.652 1 82.31 450 LEU B N 1
ATOM 7425 C CA . LEU B 1 450 ? 5.5 17.375 3.039 1 82.31 450 LEU B CA 1
ATOM 7426 C C . LEU B 1 450 ? 6.422 17.219 1.834 1 82.31 450 LEU B C 1
ATOM 7428 O O . LEU B 1 450 ? 7.266 16.328 1.804 1 82.31 450 LEU B O 1
ATOM 7432 N N . SER B 1 451 ? 6.207 17.75 0.741 1 81.62 451 SER B N 1
ATOM 7433 C CA . SER B 1 451 ? 7.078 17.859 -0.426 1 81.62 451 SER B CA 1
ATOM 7434 C C . SER B 1 451 ? 6.367 17.375 -1.688 1 81.62 451 SER B C 1
ATOM 7436 O O . SER B 1 451 ? 5.254 16.859 -1.619 1 81.62 451 SER B O 1
ATOM 7438 N N . ASP B 1 452 ? 7.043 17.625 -2.834 1 86.81 452 ASP B N 1
ATOM 7439 C CA . ASP B 1 452 ? 6.43 17.219 -4.094 1 86.81 452 ASP B CA 1
ATOM 7440 C C . ASP B 1 452 ? 6.75 15.766 -4.422 1 86.81 452 ASP B C 1
ATOM 7442 O O . ASP B 1 452 ? 7.746 15.219 -3.941 1 86.81 452 ASP B O 1
ATOM 7446 N N . SER B 1 453 ? 5.906 15.219 -5.305 1 89.81 453 SER B N 1
ATOM 7447 C CA . SER B 1 453 ? 5.98 13.797 -5.625 1 89.81 453 SER B CA 1
ATOM 7448 C C . SER B 1 453 ? 7.293 13.453 -6.324 1 89.81 453 SER B C 1
ATOM 7450 O O . SER B 1 453 ? 7.895 12.422 -6.047 1 89.81 453 SER B O 1
ATOM 7452 N N . PHE B 1 454 ? 7.699 14.25 -7.25 1 90.69 454 PHE B N 1
ATOM 7453 C CA . PHE B 1 454 ? 8.906 13.977 -8.023 1 90.69 454 PHE B CA 1
ATOM 7454 C C . PHE B 1 454 ? 10.117 13.836 -7.105 1 90.69 454 PHE B C 1
ATOM 7456 O O . PHE B 1 454 ? 10.805 12.82 -7.129 1 90.69 454 PHE B O 1
ATOM 7463 N N . ARG B 1 455 ? 10.328 14.805 -6.203 1 90 455 ARG B N 1
ATOM 7464 C CA . ARG B 1 455 ? 11.484 14.828 -5.316 1 90 455 ARG B CA 1
ATOM 7465 C C . ARG B 1 455 ? 11.43 13.68 -4.312 1 90 455 ARG B C 1
ATOM 7467 O O . ARG B 1 455 ? 12.445 13.039 -4.039 1 90 455 ARG B O 1
ATOM 7474 N N . MET B 1 456 ? 10.312 13.484 -3.812 1 92.81 456 MET B N 1
ATOM 7475 C CA . MET B 1 456 ? 10.188 12.445 -2.795 1 92.81 456 MET B CA 1
ATOM 7476 C C . MET B 1 456 ? 10.383 11.055 -3.406 1 92.81 456 MET B C 1
ATOM 7478 O O . MET B 1 456 ? 11.008 10.188 -2.801 1 92.81 456 MET B O 1
ATOM 7482 N N . THR B 1 457 ? 9.852 10.828 -4.594 1 95.75 457 THR B N 1
ATOM 7483 C CA . THR B 1 457 ? 10.008 9.547 -5.27 1 95.75 457 THR B CA 1
ATOM 7484 C C . THR B 1 457 ? 11.469 9.305 -5.621 1 95.75 457 THR B C 1
ATOM 7486 O O . THR B 1 457 ? 11.984 8.195 -5.43 1 95.75 457 THR B O 1
ATOM 7489 N N . ALA B 1 458 ? 12.141 10.312 -6.078 1 95.81 458 ALA B N 1
ATOM 7490 C CA . ALA B 1 458 ? 13.562 10.195 -6.367 1 95.81 458 ALA B CA 1
ATOM 7491 C C . ALA B 1 458 ? 14.359 9.914 -5.098 1 95.81 458 ALA B C 1
ATOM 7493 O O . ALA B 1 458 ? 15.273 9.086 -5.098 1 95.81 458 ALA B O 1
ATOM 7494 N N . LEU B 1 459 ? 13.984 10.641 -4.062 1 93.44 459 LEU B N 1
ATOM 7495 C CA . LEU B 1 459 ? 14.656 10.453 -2.779 1 93.44 459 LEU B CA 1
ATOM 7496 C C . LEU B 1 459 ? 14.469 9.031 -2.277 1 93.44 459 LEU B C 1
ATOM 7498 O O . LEU B 1 459 ? 15.383 8.461 -1.665 1 93.44 459 LEU B O 1
ATOM 7502 N N . ASN B 1 460 ? 13.328 8.438 -2.473 1 95.19 460 ASN B N 1
ATOM 7503 C CA . ASN B 1 460 ? 13.07 7.07 -2.037 1 95.19 460 ASN B CA 1
ATOM 7504 C C . ASN B 1 460 ? 14.07 6.09 -2.641 1 95.19 460 ASN B C 1
ATOM 7506 O O . ASN B 1 460 ? 14.523 5.168 -1.963 1 95.19 460 ASN B O 1
ATOM 7510 N N . TYR B 1 461 ? 14.375 6.285 -3.873 1 96.69 461 TYR B N 1
ATOM 7511 C CA . TYR B 1 461 ? 15.406 5.457 -4.477 1 96.69 461 TYR B CA 1
ATOM 7512 C C . TYR B 1 461 ? 16.75 5.66 -3.779 1 96.69 461 TYR B C 1
ATOM 7514 O O . TYR B 1 461 ? 17.438 4.691 -3.459 1 96.69 461 TYR B O 1
ATOM 7522 N N . LYS B 1 462 ? 17.062 6.93 -3.502 1 94.25 462 LYS B N 1
ATOM 7523 C CA . LYS B 1 462 ? 18.375 7.262 -2.953 1 94.25 462 LYS B CA 1
ATOM 7524 C C . LYS B 1 462 ? 18.578 6.629 -1.579 1 94.25 462 LYS B C 1
ATOM 7526 O O . LYS B 1 462 ? 19.656 6.117 -1.276 1 94.25 462 LYS B O 1
ATOM 7531 N N . VAL B 1 463 ? 17.562 6.586 -0.799 1 91.44 463 VAL B N 1
ATOM 7532 C CA . VAL B 1 463 ? 17.734 6.172 0.588 1 91.44 463 VAL B CA 1
ATOM 7533 C C . VAL B 1 463 ? 17.359 4.703 0.744 1 91.44 463 VAL B C 1
ATOM 7535 O O . VAL B 1 463 ? 17.531 4.117 1.815 1 91.44 463 VAL B O 1
ATOM 7538 N N . ALA B 1 464 ? 16.859 4.055 -0.282 1 95.38 464 ALA B N 1
ATOM 7539 C CA . ALA B 1 464 ? 16.406 2.668 -0.215 1 95.38 464 ALA B CA 1
ATOM 7540 C C . ALA B 1 464 ? 17.578 1.721 0.062 1 95.38 464 ALA B C 1
ATOM 7542 O O . ALA B 1 464 ? 18.672 1.912 -0.457 1 95.38 464 ALA B O 1
ATOM 7543 N N . ASP B 1 465 ? 17.266 0.741 0.894 1 94.06 465 ASP B N 1
ATOM 7544 C CA . ASP B 1 465 ? 18.188 -0.375 1.03 1 94.06 465 ASP B CA 1
ATOM 7545 C C . ASP B 1 465 ? 18.172 -1.267 -0.21 1 94.06 465 ASP B C 1
ATOM 7547 O O . ASP B 1 465 ? 17.125 -1.833 -0.552 1 94.06 465 ASP B O 1
ATOM 7551 N N . LYS B 1 466 ? 19.266 -1.395 -0.868 1 95.81 466 LYS B N 1
ATOM 7552 C CA . LYS B 1 466 ? 19.328 -2.121 -2.133 1 95.81 466 LYS B CA 1
ATOM 7553 C C . LYS B 1 466 ? 19.938 -3.502 -1.946 1 95.81 466 LYS B C 1
ATOM 7555 O O . LYS B 1 466 ? 20.016 -4.289 -2.891 1 95.81 466 LYS B O 1
ATOM 7560 N N . THR B 1 467 ? 20.266 -3.869 -0.73 1 94.25 467 THR B N 1
ATOM 7561 C CA . THR B 1 467 ? 21.031 -5.078 -0.468 1 94.25 467 THR B CA 1
ATOM 7562 C C . THR B 1 467 ? 20.266 -6.32 -0.902 1 94.25 467 THR B C 1
ATOM 7564 O O . THR B 1 467 ? 20.766 -7.121 -1.696 1 94.25 467 THR B O 1
ATOM 7567 N N . HIS B 1 468 ? 19.109 -6.465 -0.448 1 93.88 468 HIS B N 1
ATOM 7568 C CA . HIS B 1 468 ? 18.312 -7.648 -0.756 1 93.88 468 HIS B CA 1
ATOM 7569 C C . HIS B 1 468 ? 17.938 -7.699 -2.234 1 93.88 468 HIS B C 1
ATOM 7571 O O . HIS B 1 468 ? 18.109 -8.734 -2.887 1 93.88 468 HIS B O 1
ATOM 7577 N N . PRO B 1 469 ? 17.484 -6.57 -2.82 1 95.56 469 PRO B N 1
ATOM 7578 C CA . PRO B 1 469 ? 17.203 -6.574 -4.258 1 95.56 469 PRO B CA 1
ATOM 7579 C C . PRO B 1 469 ? 18.422 -6.945 -5.094 1 95.56 469 PRO B C 1
ATOM 7581 O O . PRO B 1 469 ? 18.297 -7.691 -6.07 1 95.56 469 PRO B O 1
ATOM 7584 N N . GLU B 1 470 ? 19.547 -6.43 -4.699 1 94.62 470 GLU B N 1
ATOM 7585 C CA . GLU B 1 470 ? 20.781 -6.762 -5.426 1 94.62 470 GLU B CA 1
ATOM 7586 C C . GLU B 1 470 ? 21.094 -8.25 -5.312 1 94.62 470 GLU B C 1
ATOM 7588 O O . GLU B 1 470 ? 21.578 -8.859 -6.27 1 94.62 470 GLU B O 1
ATOM 7593 N N . MET B 1 471 ? 20.859 -8.773 -4.164 1 93 471 MET B N 1
ATOM 7594 C CA . MET B 1 471 ? 21.109 -10.203 -3.955 1 93 471 MET B CA 1
ATOM 7595 C C . MET B 1 471 ? 20.25 -11.039 -4.902 1 93 471 MET B C 1
ATOM 7597 O O . MET B 1 471 ? 20.734 -12.016 -5.48 1 93 471 MET B O 1
ATOM 7601 N N . LEU B 1 472 ? 19.016 -10.695 -5.109 1 94.19 472 LEU B N 1
ATOM 7602 C CA . LEU B 1 472 ? 18.125 -11.422 -6 1 94.19 472 LEU B CA 1
ATOM 7603 C C . LEU B 1 472 ? 18.641 -11.406 -7.43 1 94.19 472 LEU B C 1
ATOM 7605 O O . LEU B 1 472 ? 18.5 -12.383 -8.164 1 94.19 472 LEU B O 1
ATOM 7609 N N . VAL B 1 473 ? 19.266 -10.273 -7.809 1 95.31 473 VAL B N 1
ATOM 7610 C CA . VAL B 1 473 ? 19.781 -10.125 -9.164 1 95.31 473 VAL B CA 1
ATOM 7611 C C . VAL B 1 473 ? 21.094 -10.906 -9.305 1 95.31 473 VAL B C 1
ATOM 7613 O O . VAL B 1 473 ? 21.266 -11.656 -10.273 1 95.31 473 VAL B O 1
ATOM 7616 N N . LYS B 1 474 ? 21.953 -10.82 -8.344 1 92.94 474 LYS B N 1
ATOM 7617 C CA . LYS B 1 474 ? 23.297 -11.367 -8.406 1 92.94 474 LYS B CA 1
ATOM 7618 C C . LYS B 1 474 ? 23.281 -12.891 -8.477 1 92.94 474 LYS B C 1
ATOM 7620 O O . LYS B 1 474 ? 24.219 -13.5 -8.984 1 92.94 474 LYS B O 1
ATOM 7625 N N . GLN B 1 475 ? 22.219 -13.461 -8.078 1 90 475 GLN B N 1
ATOM 7626 C CA . GLN B 1 475 ? 22.156 -14.922 -8.094 1 90 475 GLN B CA 1
ATOM 7627 C C . GLN B 1 475 ? 22.219 -15.461 -9.516 1 90 475 GLN B C 1
ATOM 7629 O O . GLN B 1 475 ? 22.656 -16.594 -9.742 1 90 475 GLN B O 1
ATOM 7634 N N . PHE B 1 476 ? 21.906 -14.641 -10.484 1 92.12 476 PHE B N 1
ATOM 7635 C CA . PHE B 1 476 ? 21.875 -15.109 -11.859 1 92.12 476 PHE B CA 1
ATOM 7636 C C . PHE B 1 476 ? 23.094 -14.633 -12.633 1 92.12 476 PHE B C 1
ATOM 7638 O O . PHE B 1 476 ? 23.219 -14.906 -13.828 1 92.12 476 PHE B O 1
ATOM 7645 N N . LEU B 1 477 ? 24 -13.891 -11.922 1 91.75 477 LEU B N 1
ATOM 7646 C CA . LEU B 1 477 ? 25.125 -13.281 -12.633 1 91.75 477 LEU B CA 1
ATOM 7647 C C . LEU B 1 477 ? 26.391 -14.125 -12.477 1 91.75 477 LEU B C 1
ATOM 7649 O O . LEU B 1 477 ? 27.453 -13.766 -12.984 1 91.75 477 LEU B O 1
ATOM 7653 N N . GLN B 1 478 ? 26.25 -15.148 -11.719 1 82.75 478 GLN B N 1
ATOM 7654 C CA . GLN B 1 478 ? 27.344 -16.109 -11.586 1 82.75 478 GLN B CA 1
ATOM 7655 C C . GLN B 1 478 ? 26.828 -17.531 -11.562 1 82.75 478 GLN B C 1
ATOM 7657 O O . GLN B 1 478 ? 25.734 -17.797 -11.047 1 82.75 478 GLN B O 1
ATOM 7662 N N . GLU B 1 479 ? 27.531 -18.391 -12.281 1 78.44 479 GLU B N 1
ATOM 7663 C CA . GLU B 1 479 ? 27.188 -19.797 -12.266 1 78.44 479 GLU B CA 1
ATOM 7664 C C . GLU B 1 479 ? 28.172 -20.609 -11.422 1 78.44 479 GLU B C 1
ATOM 7666 O O . GLU B 1 479 ? 29.391 -20.359 -11.469 1 78.44 479 GLU B O 1
ATOM 7671 N N . PRO B 1 480 ? 27.844 -21.562 -10.641 1 74.38 480 PRO B N 1
ATOM 7672 C CA . PRO B 1 480 ? 26.438 -21.906 -10.398 1 74.38 480 PRO B CA 1
ATOM 7673 C C . PRO B 1 480 ? 25.719 -20.891 -9.516 1 74.38 480 PRO B C 1
ATOM 7675 O O . PRO B 1 480 ? 26.359 -20.141 -8.773 1 74.38 480 PRO B O 1
ATOM 7678 N N . VAL B 1 481 ? 24.469 -20.781 -9.836 1 71.12 481 VAL B N 1
ATOM 7679 C CA . VAL B 1 481 ? 23.672 -19.828 -9.078 1 71.12 481 VAL B CA 1
ATOM 7680 C C . VAL B 1 481 ? 23.859 -20.062 -7.582 1 71.12 481 VAL B C 1
ATOM 7682 O O . VAL B 1 481 ? 23.766 -21.203 -7.109 1 71.12 481 VAL B O 1
ATOM 7685 N N . LYS B 1 482 ? 24.453 -19.031 -6.957 1 61.81 482 LYS B N 1
ATOM 7686 C CA . LYS B 1 482 ? 24.703 -19.078 -5.52 1 61.81 482 LYS B CA 1
ATOM 7687 C C . LYS B 1 482 ? 23.391 -19.172 -4.742 1 61.81 482 LYS B C 1
ATOM 7689 O O . LYS B 1 482 ? 22.359 -18.656 -5.195 1 61.81 482 LYS B O 1
ATOM 7694 N N . GLN B 1 483 ? 23.531 -19.859 -3.633 1 60.97 483 GLN B N 1
ATOM 7695 C CA . GLN B 1 483 ? 22.438 -20.203 -2.721 1 60.97 483 GLN B CA 1
ATOM 7696 C C . GLN B 1 483 ? 21.766 -18.938 -2.182 1 60.97 483 GLN B C 1
ATOM 7698 O O . GLN B 1 483 ? 22.438 -17.938 -1.896 1 60.97 483 GLN B O 1
ATOM 7703 N N . LEU B 1 484 ? 20.391 -18.828 -2.299 1 63.62 484 LEU B N 1
ATOM 7704 C CA . LEU B 1 484 ? 19.547 -17.781 -1.731 1 63.62 484 LEU B CA 1
ATOM 7705 C C . LEU B 1 484 ? 19.828 -17.594 -0.244 1 63.62 484 LEU B C 1
ATOM 7707 O O . LEU B 1 484 ? 20.031 -18.578 0.478 1 63.62 484 LEU B O 1
ATOM 7711 N N . GLN B 1 485 ? 20.281 -16.5 0.078 1 63.56 485 GLN B N 1
ATOM 7712 C CA . GLN B 1 485 ? 20.266 -16.203 1.507 1 63.56 485 GLN B CA 1
ATOM 7713 C C . GLN B 1 485 ? 18.922 -15.641 1.94 1 63.56 485 GLN B C 1
ATOM 7715 O O . GLN B 1 485 ? 18.516 -14.57 1.481 1 63.56 485 GLN B O 1
ATOM 7720 N N . PRO B 1 486 ? 18.203 -16.547 2.527 1 58.28 486 PRO B N 1
ATOM 7721 C CA . PRO B 1 486 ? 16.891 -16.062 2.928 1 58.28 486 PRO B CA 1
ATOM 7722 C C . PRO B 1 486 ? 16.953 -14.781 3.744 1 58.28 486 PRO B C 1
ATOM 7724 O O . PRO B 1 486 ? 17.891 -14.586 4.527 1 58.28 486 PRO B O 1
ATOM 7727 N N . THR B 1 487 ? 16.203 -13.789 3.355 1 55.03 487 THR B N 1
ATOM 7728 C CA . THR B 1 487 ? 16.109 -12.555 4.117 1 55.03 487 THR B CA 1
ATOM 7729 C C . THR B 1 487 ? 15.383 -12.789 5.441 1 55.03 487 THR B C 1
ATOM 7731 O O . THR B 1 487 ? 14.391 -13.516 5.492 1 55.03 487 THR B O 1
ATOM 7734 N N . LYS B 1 488 ? 16 -12.477 6.473 1 48.66 488 LYS B N 1
ATOM 7735 C CA . LYS B 1 488 ? 15.406 -12.555 7.801 1 48.66 488 LYS B CA 1
ATOM 7736 C C . LYS B 1 488 ? 14.133 -11.711 7.879 1 48.66 488 LYS B C 1
ATOM 7738 O O . LYS B 1 488 ? 14.016 -10.68 7.207 1 48.66 488 LYS B O 1
#

InterPro domains:
  IPR004925 HpaB/PvcC/4-BUDH [PIRSF000331] (1-479)
  IPR004925 HpaB/PvcC/4-BUDH [PTHR36117] (2-482)
  IPR009100 Acyl-CoA dehydrogenase/oxidase, N-terminal and middle domain superfamily [SSF56645] (3-271)
  IPR024674 HpaB/PvcC/4-BUDH N-terminal [PF11794] (5-271)
  IPR024719 HpaB/PvcC/4-BUDH C-terminal [PF03241] (293-477)
  IPR036250 Acyl-CoA dehydrogenase-like, C-terminal [SSF47203] (262-478)
  IPR046373 Acyl-CoA oxidase/dehydrogenase, middle domain superfamily [G3DSA:2.40.110.10] (145-273)

Radius of gyration: 32.05 Å; Cα contacts (8 Å, |Δi|>4): 1929; chains: 2; bounding box: 82×94×70 Å

Foldseek 3Di:
DLADALVRLQVCLAQVQFFEDDPNDTDRGQCPPQLRVQQSSLLNVLSNVCVVCVVLQWDADPVPRDIWGLLLDQDLDLVSLVSNLSNLLVSLLSLLLLALQRQSLVSNLLSLCLLVLVLLPPPPLVLLSVLSVVVSVVCGSNVFGEWEFAAFDPPDPVDACCPPPVNQAGKFFDADDPFWTWIFHKTFKIFLLSSGQKYWYAYDDADDLVRQRRHWTFMDGSNFPQKHWYWDDRLQHPDDCQLQVNSVHNRRIITMIGGGRTTGTPSGTNDGRGRVSRVSCVPQSLSVLSSLLSSLSSLLSNLVVLLVLLVVLCVQAVVCVDPVSVVLSVLSVVLNVLSVVLSVQQSVQWDDRPPSSGIGTDCLSSLVCLLCFLPSSLSSLVSSCVSNPCVLVDADDPCCCVDPCVVVQQVPQHTPPGTSSVSSSSSSNSCSCRPGPSNVVSNVCRCQVVHHNVVSVVVSVVVDDCVLVVLVVVLVVDPPRDDDDDDD/DLADALVRLQVCLAQVQFFEDDPNDTDRGQCPPQLRVQQSSLLNVLSNVCVVCVVLQWDADPVPRDIWGLLLDQDLDLVSLVSNLSNLLVSLLSLLLLALQRQSLVSNLLSLCLLVLVLLPPPPLVLLSVLSVVVSVVCGSNVFGEWEFAAFDPPDPVDACCPHPVNQAGKFFDAADPFWTWIFHKTFKTFLLSSGQKYWYAYDDADPLVRQRRHWTFMDGSNFPQKHWYWDDRLQHPDDCQLQVNSVHNRRIITMIGGGRTTGTPSGTNDGRGRVSRVSCVPQSLSVLVNLLSSLSSLLSNLVVLLVLLVVLCVQAVVCVDPVSVVLSVLSVVLNVLSVVLSVQQSVQWDDRPPSSGIGTDCLSSLVCLLCFLPSSLSSLVSSCVSNPCVLVDADDPCCCVDPCVVVQQVPQHTPPGTNSVSSSSSSNSCSCRPGPSNVVSNVCRCQVVHHNVVSVVVSVVVDDCVQVVLVVVLPVDPPRDDDDDDD

Organism: Aneurinibacillus migulanus (NCBI:txid47500)